Protein AF-M3AV67-F1 (afdb_monomer_lite)

Sequence (792 aa):
MPKAHTNYAVHLLQWPVIRDLVSQACDPQALMQTKLARPPLDLQPPYSLDLDLAGKPSSYTRAFFEKVNVWYAVVDPYSWHAHFRTASAVGFRSGAETCVVLLVLALGQAAHSGHSISRLPEAWLVLPSLMIRNDALSAQCHILAAAYLFYVVRPLEAWNLLSNASIKLQLLLANQSAIQPQVKELSERVFWNALMIESDLLTELDLPHSGIVQFEDSMRLPRSFPYDATIARADELPGNDDLWYFLAEIALRRLLNRVSHMIYSQKRTSISSLEPVVVELDFQLNQWYEGLPPSIRFPRERLPARDQVQTVLRLRYFACRTIIFRPYIQAVLQDETLAQEPAVQMACRECLEACVRQLENISAHHDGHLPYLWQGALSITSQTLLLMGATLSSVLSSLLPSRAQIDVVIDDRQASGYVLTLSKKLKTGDKAADTIFLSLALPDLNTHCHLPMPRQDRPYFLLATELELLKSMFADQVDYDTKGREVVYGTDSGALRVRLPDGYLQDALPDVVSASIGKTDIRDKMKQRIAGFGPGDGILDSIIMAFNELIDHVTATENIITDQKITQPDNTSKATIVVWLHHLLNTSKRKQCLHPPSAGISGVTKPGYCKDCVYPGVLVYSGPSTAVREHVNELKALNWAAFQVRLEQDHEWKFKHGEGVVEVESMGEVVTEIDVGDDGRKDMFLEAMKMNCPCYPGEDFSLESPSKGCACPCPGPVNTMALKDDGSMDAATSDTICDWELGLDIGRAPLACHAIERSSSHGRPSRTSQTQDHSWSGDKRNMRAINVENRV

Foldseek 3Di:
DDLFFQQALLSLCVQPLLVLLFQDRDDPCLLVVVLVVDDDDDLDDPFEDCPPDPCLLLQLLLLCQVPPCLALVQDALLCLVVLVVVCVVVPLQEDLSSLVSQLSSQLSCLSRVLAQTGRHVRSVNHLVVLLPDQDLSSLSSLLSVLLSCLSQLSNVVNLVSLLSSLVSLCVCVVCLVPDDPQCNLSSLSSLLSSVLSVLLCVSHDSDDDSCSVVCVVVGDDHDHHDDDPVSCVPDPRSHDSDCLLVRLSSLLSVLLVVLRVPPTNDDDDDPVVLLVVLVVSVVVLVVSLVPRDPVQRADQDLDDGPDLSVVVSNLSSLLSLLSSLVVLLSVCLVPVVCCVDVSSVVSLLSNLVSLLSNLRPCCSLSSRRDSCQLVSLRSLSSSLSSVSSLCVDPSSVVSDDDPVSVCCSCPVVVNVVLVVVLNVCSVVSDPCNSVSVVCSNRVSSVPPSPPPDPPVCVVVVQVVVLQVVVCVVQPPQWDADPVQCWIWGDDPFWIWIWHADPCALHADWIQTPFIDGHPDTCRVVLVVVRVPDGGNHRCVVVSVVVSVVVNVVVVVVVVVVVPPDDDPPPQPWKKKWKKKAQFAPDPVLVVLLQDQPDFFKEWEWEGQDDPPDRDITMIMIIGGPVSRVVSLVVSVVVVHPRTDTLDMDRDGFAFPVGGGYYYDHDPVVRLNGRCPDPPCVSVVVQVSRDDDDPVDPDDDDDPPDPDDDDDDDDPDDDDDDDDDDDDDDDDDDDDDDDDDDDDPCPDDDDDDDDDDDDDDDDDDDDDDDDDDDDDDDDDDDDDYDDDDDDDD

Secondary structure (DSSP, 8-state):
--TT-S-SHHHHTTSHHHHTTSSSPPPTTHHHHHHHTSPPP---TT-----SSTTHHHHHHHHHHHHTHHHH--S-TTTHHHHHHHHHHTTTSSSHHHHHHHHHHHHHHHHHHSSPPP--HHHHHHGGGGTT--SHHHHHHHHHHHHHHHHTT-HHHHHHHHHHHHHHHHHHHTTGGGS-HHHHHHHHHHHHHHHHHHHHHHHHS-PPP-SGGGGGGGPPPP------TTTTTSS--SS----HHHHHHHHHHHHHHHHHHHHHSS--S-STTTHHHHHHHHHHHHHHHHTS-TTTPPPSSS---SSHHHHHHHHHHHHHHHHHHHHHHHHHHH-GGGGGSHHHHHHHHHHHHHHHHHHTTGGGG-SS--TTHHHHHHHHHHHHHHHHHHHHSHHHHTTSSPHHHHHHHHHSTTHHHHHHHHHHHHHHT-TTSHHHHHHHHS--HHHHS-----TTTHHHHHHHHHHHHHHHHTTTTEEEETTTTEEEEE-SSEEEEEE--TTBTTTBPPEEEEEEETTEE-HHHHHHHHTTSPTTS--HHHHHHHHHHHHHHHHHHHHHHTT-SS----TT-EEEEEEEES----HHHHHHHH--SSTT-EEEEE-S-BTTB---EEEEEEEEHHHHHHHHHHHHHT--TT-EEEEEESSPPP-TT-SSEEE-SSHHHHHHHH--SSSSHHHHHHHHT----TT-TT-------S----------------------------------------PPPPP-PPP-------------------------------------

Radius of gyration: 36.0 Å; chains: 1; bounding box: 81×72×112 Å

pLDDT: mean 71.71, std 23.93, range [20.67, 98.0]

Organism: Pseudocercospora fijiensis (strain CIRAD86) (NCBI:txid383855)

Structure (mmCIF, N/CA/C/O backbone):
data_AF-M3AV67-F1
#
_entry.id   AF-M3AV67-F1
#
loop_
_atom_site.group_PDB
_atom_site.id
_atom_site.type_symbol
_atom_site.label_atom_id
_atom_site.label_alt_id
_atom_site.label_comp_id
_atom_site.label_asym_id
_atom_site.label_entity_id
_atom_site.label_seq_id
_atom_site.pdbx_PDB_ins_code
_atom_site.Cartn_x
_atom_site.Cartn_y
_atom_site.Cartn_z
_atom_site.occupancy
_atom_site.B_iso_or_equiv
_atom_site.auth_seq_id
_atom_site.auth_comp_id
_atom_site.auth_asym_id
_atom_site.auth_atom_id
_atom_site.pdbx_PDB_model_num
ATOM 1 N N . MET A 1 1 ? 5.667 -5.971 17.409 1.00 78.88 1 MET A N 1
ATOM 2 C CA . MET A 1 1 ? 4.389 -6.581 17.831 1.00 78.88 1 MET A CA 1
ATOM 3 C C . MET A 1 1 ? 4.645 -7.669 18.872 1.00 78.88 1 MET A C 1
ATOM 5 O O . MET A 1 1 ? 5.567 -8.450 18.674 1.00 78.88 1 MET A O 1
ATOM 9 N N . PRO A 1 2 ? 3.912 -7.715 19.994 1.00 76.00 2 PRO A N 1
ATOM 10 C CA . PRO A 1 2 ? 4.023 -8.789 20.992 1.00 76.00 2 PRO A CA 1
ATOM 11 C C . PRO A 1 2 ? 3.365 -10.090 20.504 1.00 76.00 2 PRO A C 1
ATOM 13 O O . PRO A 1 2 ? 2.254 -10.033 20.004 1.00 76.00 2 PRO A O 1
ATOM 16 N N . LYS A 1 3 ? 3.968 -11.269 20.727 1.00 69.06 3 LYS A N 1
ATOM 17 C CA . LYS A 1 3 ? 3.455 -12.576 20.237 1.00 69.06 3 LYS A CA 1
ATOM 18 C C . LYS A 1 3 ? 2.051 -12.996 20.718 1.00 69.06 3 LYS A C 1
ATOM 20 O O . LYS A 1 3 ? 1.518 -13.964 20.202 1.00 69.06 3 LYS A O 1
ATOM 25 N N . ALA A 1 4 ? 1.498 -12.351 21.742 1.00 70.94 4 ALA A N 1
ATOM 26 C CA . ALA A 1 4 ? 0.205 -12.702 22.341 1.00 70.94 4 ALA A CA 1
ATOM 27 C C . ALA A 1 4 ? -0.648 -11.448 22.591 1.00 70.94 4 ALA A C 1
ATOM 29 O O . ALA A 1 4 ? -1.251 -11.290 23.652 1.00 70.94 4 ALA A O 1
ATOM 30 N N . HIS A 1 5 ? -0.618 -10.501 21.651 1.00 76.81 5 HIS A N 1
ATOM 31 C CA . HIS A 1 5 ? -1.392 -9.272 21.770 1.00 76.81 5 HIS A CA 1
ATOM 32 C C . HIS A 1 5 ? -2.887 -9.527 21.534 1.00 76.81 5 HIS A C 1
ATOM 34 O O . HIS A 1 5 ? -3.277 -10.423 20.795 1.00 76.81 5 HIS A O 1
ATOM 40 N N . THR A 1 6 ? -3.739 -8.672 22.094 1.00 76.25 6 THR A N 1
ATOM 41 C CA . THR A 1 6 ? -5.207 -8.783 21.979 1.00 76.25 6 THR A CA 1
ATOM 42 C C . THR A 1 6 ? -5.835 -7.720 21.063 1.00 76.25 6 THR A C 1
ATOM 44 O O . THR A 1 6 ? -7.039 -7.478 21.094 1.00 76.25 6 THR A O 1
ATOM 47 N N . ASN A 1 7 ? -5.004 -7.067 20.242 1.00 71.88 7 ASN A N 1
ATOM 48 C CA . ASN A 1 7 ? -5.405 -5.980 19.340 1.00 71.88 7 ASN A CA 1
ATOM 49 C C . ASN A 1 7 ? -6.150 -6.417 18.050 1.00 71.88 7 ASN A C 1
ATOM 51 O O . ASN A 1 7 ? -6.865 -5.603 17.467 1.00 71.88 7 ASN A O 1
ATOM 55 N N . TYR A 1 8 ? -6.011 -7.669 17.602 1.00 72.75 8 TYR A N 1
ATOM 56 C CA . TYR A 1 8 ? -6.558 -8.124 16.314 1.00 72.75 8 TYR A CA 1
ATOM 57 C C . TYR A 1 8 ? -8.094 -8.224 16.315 1.00 72.75 8 TYR A C 1
ATOM 59 O O . TYR A 1 8 ? -8.713 -8.500 17.346 1.00 72.75 8 TYR A O 1
ATOM 67 N N . ALA A 1 9 ? -8.714 -8.060 15.141 1.00 68.19 9 ALA A N 1
ATOM 68 C CA . ALA A 1 9 ? -10.174 -8.009 14.980 1.00 68.19 9 ALA A CA 1
ATOM 69 C C . ALA A 1 9 ? -10.919 -9.223 15.573 1.00 68.19 9 ALA A C 1
ATOM 71 O O . ALA A 1 9 ? -11.941 -9.075 16.245 1.00 68.19 9 ALA A O 1
ATOM 72 N N . VAL A 1 10 ? -10.388 -10.435 15.367 1.00 70.50 10 VAL A N 1
ATOM 73 C CA . VAL A 1 10 ? -10.980 -11.697 15.861 1.00 70.50 10 VAL A CA 1
ATOM 74 C C . VAL A 1 10 ? -11.028 -11.750 17.394 1.00 70.50 10 VAL A C 1
ATOM 76 O O . VAL A 1 10 ? -11.911 -12.395 17.954 1.00 70.50 10 VAL A O 1
ATOM 79 N N . HIS A 1 11 ? -10.148 -11.038 18.105 1.00 78.50 11 HIS A N 1
ATOM 80 C CA . HIS A 1 11 ? -10.173 -11.013 19.567 1.00 78.50 11 HIS A CA 1
ATOM 81 C C . HIS A 1 11 ? -11.436 -10.322 20.108 1.00 78.50 11 HIS A C 1
ATOM 83 O O . HIS A 1 11 ? -11.940 -10.698 21.166 1.00 78.50 11 HIS A O 1
ATOM 89 N N . LEU A 1 12 ? -12.010 -9.365 19.367 1.00 79.62 12 LEU A N 1
ATOM 90 C CA . LEU A 1 12 ? -13.284 -8.737 19.740 1.00 79.62 12 LEU A CA 1
ATOM 91 C C . LEU A 1 12 ? -14.424 -9.761 19.799 1.00 79.62 12 LEU A C 1
ATOM 93 O O . LEU A 1 12 ? -15.293 -9.656 20.657 1.00 79.62 12 LEU A O 1
ATOM 97 N N . LEU A 1 13 ? -14.387 -10.796 18.955 1.00 75.56 13 LEU A N 1
ATOM 98 C CA . LEU A 1 13 ? -15.387 -11.870 18.951 1.00 75.56 13 LEU A CA 1
ATOM 99 C C . LEU A 1 13 ? -15.323 -12.767 20.193 1.00 75.56 13 LEU A C 1
ATOM 101 O O . LEU A 1 13 ? -16.247 -13.535 20.445 1.00 75.56 13 LEU A O 1
ATOM 105 N N . GLN A 1 14 ? -14.248 -12.678 20.977 1.00 78.69 14 GLN A N 1
ATOM 106 C CA . GLN A 1 14 ? -14.105 -13.410 22.235 1.00 78.69 14 GLN A CA 1
ATOM 107 C C . GLN A 1 14 ? -14.720 -12.647 23.417 1.00 78.69 14 GLN A C 1
ATOM 109 O O . GLN A 1 14 ? -14.885 -13.218 24.497 1.00 78.69 14 GLN A O 1
ATOM 114 N N . TRP A 1 15 ? -15.068 -11.365 23.248 1.00 84.12 15 TRP A N 1
ATOM 115 C CA . TRP A 1 15 ? -15.690 -10.576 24.310 1.00 84.12 15 TRP A CA 1
ATOM 116 C C . TRP A 1 15 ? -17.115 -11.072 24.556 1.00 84.12 15 TRP A C 1
ATOM 118 O O . TRP A 1 15 ? -17.864 -11.157 23.590 1.00 84.12 15 TRP A O 1
ATOM 128 N N . PRO A 1 16 ? -17.544 -11.340 25.805 1.00 82.75 16 PRO A N 1
ATOM 129 C CA . PRO A 1 16 ? -18.851 -11.947 26.077 1.00 82.75 16 PRO A CA 1
ATOM 130 C C . PRO A 1 16 ? -20.024 -11.240 25.384 1.00 82.75 16 PRO A C 1
ATOM 132 O O . PRO A 1 16 ? -20.812 -11.888 24.705 1.00 82.75 16 PRO A O 1
ATOM 135 N N . VAL A 1 17 ? -20.071 -9.905 25.469 1.00 80.12 17 VAL A N 1
ATOM 136 C CA . VAL A 1 17 ? -21.138 -9.078 24.878 1.00 80.12 17 VAL A CA 1
ATOM 137 C C . VAL A 1 17 ? -21.144 -9.134 23.344 1.00 80.12 17 VAL A C 1
ATOM 139 O O . VAL A 1 17 ? -22.205 -9.108 22.730 1.00 80.12 17 VAL A O 1
ATOM 142 N N . ILE A 1 18 ? -19.970 -9.226 22.712 1.00 76.12 18 ILE A N 1
ATOM 143 C CA . ILE A 1 18 ? -19.838 -9.255 21.246 1.00 76.12 18 ILE A CA 1
ATOM 144 C C . ILE A 1 18 ? -19.984 -10.680 20.708 1.00 76.12 18 ILE A C 1
ATOM 146 O O . ILE A 1 18 ? -20.568 -10.881 19.650 1.00 76.12 18 ILE A O 1
ATOM 150 N N . ARG A 1 19 ? -19.498 -11.686 21.435 1.00 72.56 19 ARG A N 1
ATOM 151 C CA . ARG A 1 19 ? -19.619 -13.101 21.076 1.00 72.56 19 ARG A CA 1
ATOM 152 C C . ARG A 1 19 ? -21.076 -13.488 20.872 1.00 72.56 19 ARG A C 1
ATOM 154 O O . ARG A 1 19 ? -21.378 -14.194 19.921 1.00 72.56 19 ARG A O 1
ATOM 161 N N . ASP A 1 20 ? -21.963 -12.993 21.729 1.00 70.44 20 ASP A N 1
ATOM 162 C CA . ASP A 1 20 ? -23.392 -13.299 21.672 1.00 70.44 20 ASP A CA 1
ATOM 163 C C . ASP A 1 20 ? -24.109 -12.553 20.521 1.00 70.44 20 ASP A C 1
ATOM 165 O O . ASP A 1 20 ? -25.233 -12.902 20.161 1.00 70.44 20 ASP A O 1
ATOM 169 N N . LEU A 1 21 ? -23.449 -11.570 19.883 1.00 66.12 21 LEU A N 1
ATOM 170 C CA . LEU A 1 21 ? -23.888 -11.031 18.590 1.00 66.12 21 LEU A CA 1
ATOM 171 C C . LEU A 1 21 ? -23.633 -12.027 17.454 1.00 66.12 21 LEU A C 1
ATOM 173 O O . LEU A 1 21 ? -24.277 -11.910 16.414 1.00 66.12 21 LEU A O 1
ATOM 177 N N . VAL A 1 22 ? -22.714 -12.986 17.631 1.00 61.22 22 VAL A N 1
ATOM 178 C CA . VAL A 1 22 ? -22.335 -13.979 16.623 1.00 61.22 22 VAL A CA 1
ATOM 179 C C . VAL A 1 22 ? -23.024 -15.330 16.902 1.00 61.22 22 VAL A C 1
ATOM 181 O O . VAL A 1 22 ? -23.187 -15.744 18.042 1.00 61.22 22 VAL A O 1
ATOM 184 N N . SER A 1 23 ? -23.460 -16.049 15.866 1.00 55.03 23 SER A N 1
ATOM 185 C CA . SER A 1 23 ? -24.322 -17.233 15.960 1.00 55.03 23 SER A CA 1
ATOM 186 C C . SER A 1 23 ? -23.539 -18.472 16.357 1.00 55.03 23 SER A C 1
ATOM 188 O O . SER A 1 23 ? -24.121 -19.467 16.778 1.00 55.03 23 SER A O 1
ATOM 190 N N . GLN A 1 24 ? -22.219 -18.418 16.200 1.00 54.97 24 GLN A N 1
ATOM 191 C CA . GLN A 1 24 ? -21.296 -19.477 16.545 1.00 54.97 24 GLN A CA 1
ATOM 192 C C . GLN A 1 24 ? -20.038 -18.854 17.151 1.00 54.97 24 GLN A C 1
ATOM 194 O O . GLN A 1 24 ? -19.595 -17.784 16.732 1.00 54.97 24 GLN A O 1
ATOM 199 N N . ALA A 1 25 ? -19.471 -19.525 18.154 1.00 57.94 25 ALA A N 1
ATOM 200 C CA . ALA A 1 25 ? -18.189 -19.127 18.712 1.00 57.94 25 ALA A CA 1
ATOM 201 C C . ALA A 1 25 ? -17.119 -19.228 17.616 1.00 57.94 25 ALA A C 1
ATOM 203 O O . ALA A 1 25 ? -16.876 -20.313 17.088 1.00 57.94 25 ALA A O 1
ATOM 204 N N . CYS A 1 26 ? -16.500 -18.099 17.274 1.00 60.47 26 CYS A N 1
ATOM 205 C CA . CYS A 1 26 ? -15.419 -18.070 16.299 1.00 60.47 26 CYS A CA 1
ATOM 206 C C . CYS A 1 26 ? -14.144 -18.615 16.955 1.00 60.47 26 CYS A C 1
ATOM 208 O O . CYS A 1 26 ? -13.664 -18.043 17.937 1.00 60.47 26 CYS A O 1
ATOM 210 N N . ASP A 1 27 ? -13.598 -19.711 16.422 1.00 65.62 27 ASP A N 1
ATOM 211 C CA . ASP A 1 27 ? -12.275 -20.203 16.819 1.00 65.62 27 ASP A CA 1
ATOM 212 C C . ASP A 1 27 ? -11.232 -19.113 16.497 1.00 65.62 27 ASP A C 1
ATOM 214 O O . ASP A 1 27 ? -11.187 -18.643 15.354 1.00 65.62 27 ASP A O 1
ATOM 218 N N . PRO A 1 28 ? -10.390 -18.690 17.461 1.00 63.28 28 PRO A N 1
ATOM 219 C CA . PRO A 1 28 ? -9.309 -17.737 17.209 1.00 63.28 28 PRO A CA 1
ATOM 220 C C . PRO A 1 28 ? -8.389 -18.162 16.054 1.00 63.28 28 PRO A C 1
ATOM 222 O O . PRO A 1 28 ? -7.841 -17.311 15.356 1.00 63.28 28 PRO A O 1
ATOM 225 N N . GLN A 1 29 ? -8.259 -19.470 15.805 1.00 68.94 29 GLN A N 1
ATOM 226 C CA . GLN A 1 29 ? -7.460 -20.013 14.707 1.00 68.94 29 GLN A CA 1
ATOM 227 C C . GLN A 1 29 ? -8.213 -20.112 13.373 1.00 68.94 29 GLN A C 1
ATOM 229 O O . GLN A 1 29 ? -7.567 -20.340 12.348 1.00 68.94 29 GLN A O 1
ATOM 234 N N . ALA A 1 30 ? -9.535 -19.908 13.333 1.00 67.94 30 ALA A N 1
ATOM 235 C CA . ALA A 1 30 ? -10.349 -20.095 12.125 1.00 67.94 30 ALA A CA 1
ATOM 236 C C . ALA A 1 30 ? -9.871 -19.230 10.951 1.00 67.94 30 ALA A C 1
ATOM 238 O O . ALA A 1 30 ? -9.821 -19.688 9.802 1.00 67.94 30 ALA A O 1
ATOM 239 N N . LEU A 1 31 ? -9.470 -17.985 11.240 1.00 68.50 31 LEU A N 1
ATOM 240 C CA . LEU A 1 31 ? -8.932 -17.088 10.224 1.00 68.50 31 LEU A CA 1
ATOM 241 C C . LEU A 1 31 ? -7.650 -17.670 9.618 1.00 68.50 31 LEU A C 1
ATOM 243 O O . LEU A 1 31 ? -7.559 -17.799 8.400 1.00 68.50 31 LEU A O 1
ATOM 247 N N . MET A 1 32 ? -6.695 -18.091 10.451 1.00 73.38 32 MET A N 1
ATOM 248 C CA . MET A 1 32 ? -5.440 -18.700 9.998 1.00 73.38 32 MET A CA 1
ATOM 249 C C . MET A 1 32 ? -5.678 -20.007 9.229 1.00 73.38 32 MET A C 1
ATOM 251 O O . MET A 1 32 ? -5.138 -20.187 8.138 1.00 73.38 32 MET A O 1
ATOM 255 N N . GLN A 1 33 ? -6.524 -20.898 9.752 1.00 71.44 33 GLN A N 1
ATOM 256 C CA . GLN A 1 33 ? -6.854 -22.181 9.122 1.00 71.44 33 GLN A CA 1
ATOM 257 C C . GLN A 1 33 ? -7.438 -21.989 7.722 1.00 71.44 33 GLN A C 1
ATOM 259 O O . GLN A 1 33 ? -7.059 -22.693 6.789 1.00 71.44 33 GLN A O 1
ATOM 264 N N . THR A 1 34 ? -8.297 -20.991 7.535 1.00 68.25 34 THR A N 1
ATOM 265 C CA . THR A 1 34 ? -8.883 -20.734 6.215 1.00 68.25 34 THR A CA 1
ATOM 266 C C . THR A 1 34 ? -7.879 -20.116 5.252 1.00 68.25 34 THR A C 1
ATOM 268 O O . THR A 1 34 ? -7.903 -20.416 4.060 1.00 68.25 34 THR A O 1
ATOM 271 N N . LYS A 1 35 ? -6.952 -19.283 5.744 1.00 72.12 35 LYS A N 1
ATOM 272 C CA . LYS A 1 35 ? -5.846 -18.778 4.917 1.00 72.12 35 LYS A CA 1
ATOM 273 C C . LYS A 1 35 ? -4.934 -19.919 4.459 1.00 72.12 35 LYS A C 1
ATOM 275 O O . LYS A 1 35 ? -4.523 -19.908 3.304 1.00 72.12 35 LYS A O 1
ATOM 280 N N . LEU A 1 36 ? -4.680 -20.906 5.321 1.00 77.00 36 LEU A N 1
ATOM 281 C CA . LEU A 1 36 ? -3.911 -22.114 4.996 1.00 77.00 36 LEU A CA 1
ATOM 282 C C . LEU A 1 36 ? -4.653 -23.062 4.044 1.00 77.00 36 LEU A C 1
ATOM 284 O O . LEU A 1 36 ? -4.027 -23.679 3.190 1.00 77.00 36 LEU A O 1
ATOM 288 N N . ALA A 1 37 ? -5.977 -23.171 4.172 1.00 76.44 37 ALA A N 1
ATOM 289 C CA . ALA A 1 37 ? -6.811 -24.020 3.323 1.00 76.44 37 ALA A CA 1
ATOM 290 C C . ALA A 1 37 ? -7.118 -23.405 1.944 1.00 76.44 37 ALA A C 1
ATOM 292 O O . ALA A 1 37 ? -7.773 -24.044 1.117 1.00 76.44 37 ALA A O 1
ATOM 293 N N . ARG A 1 38 ? -6.685 -22.163 1.684 1.00 76.62 38 ARG A N 1
ATOM 294 C CA . ARG A 1 38 ? -6.974 -21.473 0.426 1.00 76.62 38 ARG A CA 1
ATOM 295 C C . ARG A 1 38 ? -6.306 -22.210 -0.745 1.00 76.62 38 ARG A C 1
ATOM 297 O O . ARG A 1 38 ? -5.125 -22.541 -0.650 1.00 76.62 38 ARG A O 1
ATOM 304 N N . PRO A 1 39 ? -7.012 -22.439 -1.871 1.00 77.69 39 PRO A N 1
ATOM 305 C CA . PRO A 1 39 ? -6.406 -23.076 -3.035 1.00 77.69 39 PRO A CA 1
ATOM 306 C C . PRO A 1 39 ? -5.234 -22.235 -3.558 1.00 77.69 39 PRO A C 1
ATOM 308 O O . PRO A 1 39 ? -5.307 -21.003 -3.458 1.00 77.69 39 PRO A O 1
ATOM 311 N N . PRO A 1 40 ? -4.194 -22.854 -4.146 1.00 80.06 40 PRO A N 1
ATOM 312 C CA . PRO A 1 40 ? -3.066 -22.135 -4.731 1.00 80.06 40 PRO A CA 1
ATOM 313 C C . PRO A 1 40 ? -3.501 -21.032 -5.700 1.00 80.06 40 PRO A C 1
ATOM 315 O O . PRO A 1 40 ? -4.594 -21.080 -6.272 1.00 80.06 40 PRO A O 1
ATOM 318 N N . LEU A 1 41 ? -2.648 -20.023 -5.879 1.00 77.00 41 LEU A N 1
ATOM 319 C CA . LEU A 1 41 ? -2.887 -18.981 -6.870 1.00 77.00 41 LEU A CA 1
ATOM 320 C C . LEU A 1 41 ? -2.949 -19.610 -8.271 1.00 77.00 41 LEU A C 1
ATOM 322 O O . LEU A 1 41 ? -1.982 -20.212 -8.732 1.00 77.00 41 LEU A O 1
ATOM 326 N N . ASP A 1 42 ? -4.095 -19.469 -8.932 1.00 73.75 42 ASP A N 1
ATOM 327 C CA . ASP A 1 42 ? -4.279 -19.948 -10.298 1.00 73.75 42 ASP A CA 1
ATOM 328 C C . ASP A 1 42 ? -3.696 -18.939 -11.293 1.00 73.75 42 ASP A C 1
ATOM 330 O O . ASP A 1 42 ? -4.188 -17.812 -11.422 1.00 73.75 42 ASP A O 1
ATOM 334 N N . LEU A 1 43 ? -2.626 -19.365 -11.961 1.00 70.88 43 LEU A N 1
ATOM 335 C CA . LEU A 1 43 ? -1.860 -18.600 -12.942 1.00 70.88 43 LEU A CA 1
ATOM 336 C C . LEU A 1 43 ? -2.166 -19.024 -14.389 1.00 70.88 43 LEU A C 1
ATOM 338 O O . LEU A 1 43 ? -1.449 -18.609 -15.298 1.00 70.88 43 LEU A O 1
ATOM 342 N N . GLN A 1 44 ? -3.173 -19.877 -14.622 1.00 62.31 44 GLN A N 1
ATOM 343 C CA . GLN A 1 44 ? -3.504 -20.325 -15.976 1.00 62.31 44 GLN A CA 1
ATOM 344 C C . GLN A 1 44 ? -4.158 -19.204 -16.817 1.00 62.31 44 GLN A C 1
ATOM 346 O O . GLN A 1 44 ? -4.803 -18.312 -16.259 1.00 62.31 44 GLN A O 1
ATOM 351 N N . PRO A 1 45 ? -3.997 -19.221 -18.160 1.00 54.09 45 PRO A N 1
ATOM 352 C CA . PRO A 1 45 ? -4.625 -18.253 -19.073 1.00 54.09 45 PRO A CA 1
ATOM 353 C C . PRO A 1 45 ? -6.156 -18.187 -18.890 1.00 54.09 45 PRO A C 1
ATOM 355 O O . PRO A 1 45 ? -6.749 -19.185 -18.474 1.00 54.09 45 PRO A O 1
ATOM 358 N N . PRO A 1 46 ? -6.826 -17.054 -19.201 1.00 49.12 46 PRO A N 1
ATOM 359 C CA . PRO A 1 46 ? -6.560 -16.156 -20.337 1.00 49.12 46 PRO A CA 1
ATOM 360 C C . PRO A 1 46 ? -5.848 -14.837 -19.983 1.00 49.12 46 PRO A C 1
ATOM 362 O O . PRO A 1 46 ? -5.844 -13.900 -20.775 1.00 49.12 46 PRO A O 1
ATOM 365 N N . TYR A 1 47 ? -5.279 -14.732 -18.784 1.00 54.16 47 TYR A N 1
ATOM 366 C CA . TYR A 1 47 ? -4.689 -13.495 -18.278 1.00 54.16 47 TYR A CA 1
ATOM 367 C C . TYR A 1 47 ? -3.255 -13.322 -18.799 1.00 54.16 47 TYR A C 1
ATOM 369 O O . TYR A 1 47 ? -2.320 -13.896 -18.251 1.00 54.16 47 TYR A O 1
ATOM 377 N N . SER A 1 48 ? -3.080 -12.558 -19.874 1.00 55.31 48 SER A N 1
ATOM 378 C CA . SER A 1 48 ? -1.769 -12.101 -20.348 1.00 55.31 48 SER A CA 1
ATOM 379 C C . SER A 1 48 ? -1.703 -10.580 -20.268 1.00 55.31 48 SER A C 1
ATOM 381 O O . SER A 1 48 ? -2.675 -9.905 -20.614 1.00 55.31 48 SER A O 1
ATOM 383 N N . LEU A 1 49 ? -0.564 -10.027 -19.837 1.00 57.53 49 LEU A N 1
ATOM 384 C CA . LEU A 1 49 ? -0.319 -8.598 -20.022 1.00 57.53 49 LEU A CA 1
ATOM 385 C C . LEU A 1 49 ? -0.199 -8.350 -21.527 1.00 57.53 49 LEU A C 1
ATOM 387 O O . LEU A 1 49 ? 0.710 -8.876 -22.169 1.00 57.53 49 LEU A O 1
ATOM 391 N N . ASP A 1 50 ? -1.113 -7.570 -22.090 1.00 57.81 50 ASP A N 1
ATOM 392 C CA . ASP A 1 50 ? -1.008 -7.147 -23.481 1.00 57.81 50 ASP A CA 1
ATOM 393 C C . ASP A 1 50 ? 0.106 -6.096 -23.605 1.00 57.81 50 ASP A C 1
ATOM 395 O O . ASP A 1 50 ? -0.100 -4.895 -23.408 1.00 57.81 50 ASP A O 1
ATOM 399 N N . LEU A 1 51 ? 1.322 -6.592 -23.833 1.00 60.16 51 LEU A N 1
ATOM 400 C CA . LEU A 1 51 ? 2.536 -5.804 -24.035 1.00 60.16 51 LEU A CA 1
ATOM 401 C C . LEU A 1 51 ? 2.662 -5.276 -25.475 1.00 60.16 51 LEU A C 1
ATOM 403 O O . LEU A 1 51 ? 3.528 -4.437 -25.722 1.00 60.16 51 LEU A O 1
ATOM 407 N N . ASP A 1 52 ? 1.812 -5.738 -26.400 1.00 54.19 52 ASP A N 1
ATOM 408 C CA . ASP A 1 52 ? 1.940 -5.511 -27.847 1.00 54.19 52 ASP A CA 1
ATOM 409 C C . ASP A 1 52 ? 1.179 -4.268 -28.354 1.00 54.19 52 ASP A C 1
ATOM 411 O O . ASP A 1 52 ? 1.264 -3.920 -29.533 1.00 54.19 52 ASP A O 1
ATOM 415 N N . LEU A 1 53 ? 0.477 -3.534 -27.482 1.00 46.88 53 LEU A N 1
ATOM 416 C CA . LEU A 1 53 ? -0.276 -2.337 -27.871 1.00 46.88 53 LEU A CA 1
ATOM 417 C C . LEU A 1 53 ? 0.465 -1.023 -27.585 1.00 46.88 53 LEU A C 1
ATOM 419 O O . LEU A 1 53 ? 0.866 -0.719 -26.457 1.00 46.88 53 LEU A O 1
ATOM 423 N N . ALA A 1 54 ? 0.572 -0.204 -28.635 1.00 50.53 54 ALA A N 1
ATOM 424 C CA . ALA A 1 54 ? 1.203 1.112 -28.644 1.00 50.53 54 ALA A CA 1
ATOM 425 C C . ALA A 1 54 ? 0.718 2.006 -27.480 1.00 50.53 54 ALA A C 1
ATOM 427 O O . ALA A 1 54 ? -0.439 2.408 -27.422 1.00 50.53 54 ALA A O 1
ATOM 428 N N . GLY A 1 55 ? 1.619 2.327 -26.542 1.00 60.44 55 GLY A N 1
ATOM 429 C CA . GLY A 1 55 ? 1.400 3.316 -25.475 1.00 60.44 55 GLY A CA 1
ATOM 430 C C . GLY A 1 55 ? 0.829 2.795 -24.146 1.00 60.44 55 GLY A C 1
ATOM 431 O O . GLY A 1 55 ? 0.947 3.492 -23.132 1.00 60.44 55 GLY A O 1
ATOM 432 N N . LYS A 1 56 ? 0.287 1.567 -24.081 1.00 69.19 56 LYS A N 1
ATOM 433 C CA . LYS A 1 56 ? -0.262 1.007 -22.827 1.00 69.19 56 LYS A CA 1
ATOM 434 C C . LYS A 1 56 ? 0.777 0.869 -21.703 1.00 69.19 56 LYS A C 1
ATOM 436 O O . LYS A 1 56 ? 0.476 1.328 -20.596 1.00 69.19 56 LYS A O 1
ATOM 441 N N . PRO A 1 57 ? 2.004 0.355 -21.938 1.00 75.94 57 PRO A N 1
ATOM 442 C CA . PRO A 1 57 ? 3.016 0.259 -20.885 1.00 75.94 57 PRO A CA 1
ATOM 443 C C . PRO A 1 57 ? 3.326 1.605 -20.217 1.00 75.94 57 PRO A C 1
ATOM 445 O O . PRO A 1 57 ? 3.457 1.670 -18.996 1.00 75.94 57 PRO A O 1
ATOM 448 N N . SER A 1 58 ? 3.359 2.698 -20.985 1.00 83.62 58 SER A N 1
ATOM 449 C CA . SER A 1 58 ? 3.572 4.052 -20.459 1.00 83.62 58 SER A CA 1
ATOM 450 C C . SER A 1 58 ? 2.412 4.515 -19.572 1.00 83.62 58 SER A C 1
ATOM 452 O O . SER A 1 58 ? 2.647 5.080 -18.507 1.00 83.62 58 SER A O 1
ATOM 454 N N . SER A 1 59 ? 1.164 4.229 -19.963 1.00 86.38 59 SER A N 1
ATOM 455 C CA . SER A 1 59 ? -0.022 4.564 -19.158 1.00 86.38 59 SER A CA 1
ATOM 456 C C . SER A 1 59 ? -0.074 3.796 -17.830 1.00 86.38 59 SER A C 1
ATOM 458 O O . SER A 1 59 ? -0.357 4.387 -16.788 1.00 86.38 59 SER A O 1
ATOM 460 N N . TYR A 1 60 ? 0.271 2.504 -17.844 1.00 88.44 60 TYR A N 1
ATOM 461 C CA . TYR A 1 60 ? 0.321 1.671 -16.640 1.00 88.44 60 TYR A CA 1
ATOM 462 C C . TYR A 1 60 ? 1.467 2.091 -15.732 1.00 88.44 60 TYR A C 1
ATOM 464 O O . TYR A 1 60 ? 1.282 2.205 -14.526 1.00 88.44 60 TYR A O 1
ATOM 472 N N . THR A 1 61 ? 2.625 2.402 -16.309 1.00 91.56 61 THR A N 1
ATOM 473 C CA . THR A 1 61 ? 3.758 2.947 -15.562 1.00 91.56 61 THR A CA 1
ATOM 474 C C . THR A 1 61 ? 3.363 4.243 -14.849 1.00 91.56 61 THR A C 1
ATOM 476 O O . THR A 1 61 ? 3.559 4.352 -13.642 1.00 91.56 61 THR A O 1
ATOM 479 N N . ARG A 1 62 ? 2.754 5.205 -15.556 1.00 90.94 62 ARG A N 1
ATOM 480 C CA . ARG A 1 62 ? 2.315 6.471 -14.949 1.00 90.94 62 ARG A CA 1
ATOM 481 C C . ARG A 1 62 ? 1.316 6.233 -13.813 1.00 90.94 62 ARG A C 1
ATOM 483 O O . ARG A 1 62 ? 1.513 6.728 -12.707 1.00 90.94 62 ARG A O 1
ATOM 490 N N . ALA A 1 63 ? 0.314 5.384 -14.043 1.00 89.25 63 ALA A N 1
ATOM 491 C CA . ALA A 1 63 ? -0.652 5.013 -13.011 1.00 89.25 63 ALA A CA 1
ATOM 492 C C . ALA A 1 63 ? 0.004 4.324 -11.800 1.00 89.25 63 ALA A C 1
ATOM 494 O O . ALA A 1 63 ? -0.406 4.569 -10.666 1.00 89.25 63 ALA A O 1
ATOM 495 N N . PHE A 1 64 ? 1.034 3.497 -12.011 1.00 91.88 64 PHE A N 1
ATOM 496 C CA . PHE A 1 64 ? 1.806 2.905 -10.921 1.00 91.88 64 PHE A CA 1
ATOM 497 C C . PHE A 1 64 ? 2.481 3.986 -10.075 1.00 91.88 64 PHE A C 1
ATOM 499 O O . PHE A 1 64 ? 2.320 3.982 -8.857 1.00 91.88 64 PHE A O 1
ATOM 506 N N . PHE A 1 65 ? 3.213 4.924 -10.679 1.00 92.75 65 PHE A N 1
ATOM 507 C CA . PHE A 1 65 ? 3.899 5.955 -9.899 1.00 92.75 65 PHE A CA 1
ATOM 508 C C . PHE A 1 65 ? 2.927 6.901 -9.185 1.00 92.75 65 PHE A C 1
ATOM 510 O O . PHE A 1 65 ? 3.170 7.248 -8.033 1.00 92.75 65 PHE A O 1
ATOM 517 N N . GLU A 1 66 ? 1.810 7.257 -9.821 1.00 88.25 66 GLU A N 1
ATOM 518 C CA . GLU A 1 66 ? 0.799 8.150 -9.242 1.00 88.25 66 GLU A CA 1
ATOM 519 C C . GLU A 1 66 ? -0.016 7.502 -8.116 1.00 88.25 66 GLU A C 1
ATOM 521 O O . GLU A 1 66 ? -0.375 8.179 -7.155 1.00 88.25 66 GLU A O 1
ATOM 526 N N . LYS A 1 67 ? -0.338 6.207 -8.232 1.00 85.81 67 LYS A N 1
ATOM 527 C CA . LYS A 1 67 ? -1.346 5.561 -7.372 1.00 85.81 67 LYS A CA 1
ATOM 528 C C . LYS A 1 67 ? -0.851 4.350 -6.589 1.00 85.81 67 LYS A C 1
ATOM 530 O O . LYS A 1 67 ? -1.581 3.876 -5.727 1.00 85.81 67 LYS A O 1
ATOM 535 N N . VAL A 1 68 ? 0.344 3.826 -6.870 1.00 89.25 68 VAL A N 1
ATOM 536 C CA . VAL A 1 68 ? 0.886 2.617 -6.217 1.00 89.25 68 VAL A CA 1
ATOM 537 C C . VAL A 1 68 ? 2.218 2.894 -5.525 1.00 89.25 68 VAL A C 1
ATOM 539 O O . VAL A 1 68 ? 2.386 2.559 -4.351 1.00 89.25 68 VAL A O 1
ATOM 542 N N . ASN A 1 69 ? 3.162 3.538 -6.216 1.00 92.44 69 ASN A N 1
ATOM 543 C CA . ASN A 1 69 ? 4.485 3.842 -5.668 1.00 92.44 69 ASN A CA 1
ATOM 544 C C . ASN A 1 69 ? 4.411 4.827 -4.496 1.00 92.44 69 ASN A C 1
ATOM 546 O O . ASN A 1 69 ? 5.294 4.816 -3.653 1.00 92.44 69 ASN A O 1
ATOM 550 N N . VAL A 1 70 ? 3.336 5.613 -4.378 1.00 89.19 70 VAL A N 1
ATOM 551 C CA . VAL A 1 70 ? 3.067 6.442 -3.190 1.00 89.19 70 VAL A CA 1
ATOM 552 C C . VAL A 1 70 ? 3.043 5.599 -1.908 1.00 89.19 70 VAL A C 1
ATOM 554 O O . VAL A 1 70 ? 3.501 6.055 -0.863 1.00 89.19 70 VAL A O 1
ATOM 557 N N . TRP A 1 71 ? 2.558 4.356 -1.985 1.00 89.12 71 TRP A N 1
ATOM 558 C CA . TRP A 1 71 ? 2.411 3.472 -0.828 1.00 89.12 71 TRP A CA 1
ATOM 559 C C . TRP A 1 71 ? 3.610 2.563 -0.594 1.00 89.12 71 TRP A C 1
ATOM 561 O O . TRP A 1 71 ? 3.971 2.300 0.551 1.00 89.12 71 TRP A O 1
ATOM 571 N N . TYR A 1 72 ? 4.196 2.062 -1.685 1.00 90.50 72 TYR A N 1
ATOM 572 C CA . TYR A 1 72 ? 5.275 1.082 -1.620 1.00 90.50 72 TYR A CA 1
ATOM 573 C C . TYR A 1 72 ? 6.656 1.679 -1.879 1.00 90.50 72 TYR A C 1
ATOM 575 O O . TYR A 1 72 ? 7.629 0.984 -1.660 1.00 90.50 72 TYR A O 1
ATOM 583 N N . ALA A 1 73 ? 6.770 2.924 -2.345 1.00 92.19 73 ALA A N 1
ATOM 584 C CA . ALA A 1 73 ? 7.969 3.762 -2.513 1.00 92.19 73 ALA A CA 1
ATOM 585 C C . ALA A 1 73 ? 9.298 3.064 -2.881 1.00 92.19 73 ALA A C 1
ATOM 587 O O . ALA A 1 73 ? 10.371 3.575 -2.565 1.00 92.19 73 ALA A O 1
ATOM 588 N N . VAL A 1 74 ? 9.260 1.902 -3.535 1.00 94.50 74 VAL A N 1
ATOM 589 C CA . VAL A 1 74 ? 10.431 1.043 -3.748 1.00 94.50 74 VAL A CA 1
ATOM 590 C C . VAL A 1 74 ? 10.958 1.132 -5.164 1.00 94.50 74 VAL A C 1
ATOM 592 O O . VAL A 1 74 ? 12.022 0.587 -5.419 1.00 94.50 74 VAL A O 1
ATOM 595 N N . VAL A 1 75 ? 10.257 1.792 -6.087 1.00 95.25 75 VAL A N 1
ATOM 596 C CA . VAL A 1 75 ? 10.717 1.964 -7.468 1.00 95.25 75 VAL A CA 1
ATOM 597 C C . VAL A 1 75 ? 11.221 3.385 -7.655 1.00 95.25 75 VAL A C 1
ATOM 599 O O . VAL A 1 75 ? 10.520 4.350 -7.349 1.00 95.25 75 VAL A O 1
ATOM 602 N N . ASP A 1 76 ? 12.444 3.489 -8.161 1.00 93.19 76 ASP A N 1
ATOM 603 C CA . ASP A 1 76 ? 13.095 4.751 -8.474 1.00 93.19 76 ASP A CA 1
ATOM 604 C C . ASP A 1 76 ? 12.621 5.270 -9.847 1.00 93.19 76 ASP A C 1
ATOM 606 O O . ASP A 1 76 ? 12.880 4.617 -10.867 1.00 93.19 76 ASP A O 1
ATOM 610 N N . PRO A 1 77 ? 11.931 6.429 -9.908 1.00 92.06 77 PRO A N 1
ATOM 611 C CA . PRO A 1 77 ? 11.480 6.995 -11.177 1.00 92.06 77 PRO A CA 1
ATOM 612 C C . PRO A 1 77 ? 12.645 7.384 -12.095 1.00 92.06 77 PRO A C 1
ATOM 614 O O . PRO A 1 77 ? 12.473 7.387 -13.314 1.00 92.06 77 PRO A O 1
ATOM 617 N N . TYR A 1 78 ? 13.832 7.673 -11.550 1.00 89.62 78 TYR A N 1
ATOM 618 C CA . TYR A 1 78 ? 14.990 8.130 -12.318 1.00 89.62 78 TYR A CA 1
ATOM 619 C C . TYR A 1 78 ? 15.702 6.985 -13.048 1.00 89.62 78 TYR A C 1
ATOM 621 O O . TYR A 1 78 ? 16.232 7.181 -14.141 1.00 89.62 78 TYR A O 1
ATOM 629 N N . SER A 1 79 ? 15.683 5.772 -12.488 1.00 88.94 79 SER A N 1
ATOM 630 C CA . SER A 1 79 ? 16.272 4.579 -13.111 1.00 88.94 79 SER A CA 1
ATOM 631 C C . SER A 1 79 ? 15.256 3.667 -13.807 1.00 88.94 79 SER A C 1
ATOM 633 O O . SER A 1 79 ? 15.658 2.685 -14.442 1.00 88.94 79 SER A O 1
ATOM 635 N N . TRP A 1 80 ? 13.956 3.983 -13.757 1.00 91.56 80 TRP A N 1
ATOM 636 C CA . TRP A 1 80 ? 12.887 3.170 -14.353 1.00 91.56 80 TRP A CA 1
ATOM 637 C C . TRP A 1 80 ? 13.138 2.817 -15.827 1.00 91.56 80 TRP A C 1
ATOM 639 O O . TRP A 1 80 ? 13.095 1.646 -16.205 1.00 91.56 80 TRP A O 1
ATOM 649 N N . HIS A 1 81 ? 13.467 3.807 -16.661 1.00 89.38 81 HIS A N 1
ATOM 650 C CA . HIS A 1 81 ? 13.684 3.586 -18.096 1.00 89.38 81 HIS A CA 1
ATOM 651 C C . HIS A 1 81 ? 14.863 2.647 -18.372 1.00 89.38 81 HIS A C 1
ATOM 653 O O . HIS A 1 81 ? 14.827 1.858 -19.316 1.00 89.38 81 HIS A O 1
ATOM 659 N N . ALA A 1 82 ? 15.896 2.670 -17.523 1.00 89.62 82 ALA A N 1
ATOM 660 C CA . ALA A 1 82 ? 17.002 1.722 -17.610 1.00 89.62 82 ALA A CA 1
ATOM 661 C C . ALA A 1 82 ? 16.547 0.290 -17.279 1.00 89.62 82 ALA A C 1
ATOM 663 O O . ALA A 1 82 ? 16.877 -0.630 -18.025 1.00 89.62 82 ALA A O 1
ATOM 664 N N . HIS A 1 83 ? 15.731 0.105 -16.235 1.00 90.81 83 HIS A N 1
ATOM 665 C CA . HIS A 1 83 ? 15.155 -1.201 -15.891 1.00 90.81 83 HIS A CA 1
ATOM 666 C C . HIS A 1 83 ? 14.278 -1.740 -17.028 1.00 90.81 83 HIS A C 1
ATOM 668 O O . HIS A 1 83 ? 14.424 -2.897 -17.425 1.00 90.81 83 HIS A O 1
ATOM 674 N N . PHE A 1 84 ? 13.425 -0.888 -17.606 1.00 90.62 84 PHE A N 1
ATOM 675 C CA . PHE A 1 84 ? 12.566 -1.254 -18.731 1.00 90.62 84 PHE A CA 1
ATOM 676 C C . PHE A 1 84 ? 13.376 -1.684 -19.962 1.00 90.62 84 PHE A C 1
ATOM 678 O O . PHE A 1 84 ? 13.075 -2.715 -20.569 1.00 90.62 84 PHE A O 1
ATOM 685 N N . ARG A 1 85 ? 14.444 -0.948 -20.309 1.00 90.50 85 ARG A N 1
ATOM 686 C CA . ARG A 1 85 ? 15.351 -1.311 -21.412 1.00 90.50 85 ARG A CA 1
ATOM 687 C C . ARG A 1 85 ? 16.054 -2.646 -21.166 1.00 90.50 85 ARG A C 1
ATOM 689 O O . ARG A 1 85 ? 16.071 -3.482 -22.067 1.00 90.50 85 ARG A O 1
ATOM 696 N N . THR A 1 86 ? 16.583 -2.873 -19.963 1.00 92.62 86 THR A N 1
ATOM 697 C CA . THR A 1 86 ? 17.244 -4.138 -19.596 1.00 92.62 86 THR A CA 1
ATOM 698 C C . THR A 1 86 ? 16.283 -5.322 -19.685 1.00 92.62 86 THR A C 1
ATOM 700 O O . THR A 1 86 ? 16.621 -6.341 -20.284 1.00 92.62 86 THR A O 1
ATOM 703 N N . ALA A 1 87 ? 15.063 -5.178 -19.160 1.00 90.38 87 ALA A N 1
ATOM 704 C CA . ALA A 1 87 ? 14.029 -6.207 -19.243 1.00 90.38 87 ALA A CA 1
ATOM 705 C C . ALA A 1 87 ? 13.607 -6.497 -20.697 1.00 90.38 87 ALA A C 1
ATOM 707 O O . ALA A 1 87 ? 13.490 -7.656 -21.102 1.00 90.38 87 ALA A O 1
ATOM 708 N N . SER A 1 88 ? 13.449 -5.447 -21.509 1.00 88.12 88 SER A N 1
ATOM 709 C CA . SER A 1 88 ? 13.084 -5.561 -22.927 1.00 88.12 88 SER A CA 1
ATOM 710 C C . SER A 1 88 ? 14.168 -6.261 -23.751 1.00 88.12 88 SER A C 1
ATOM 712 O O . SER A 1 88 ? 13.853 -7.075 -24.617 1.00 88.12 88 SER A O 1
ATOM 714 N N . ALA A 1 89 ? 15.449 -6.004 -23.460 1.00 89.62 89 ALA A N 1
ATOM 715 C CA . ALA A 1 89 ? 16.579 -6.618 -24.164 1.00 89.62 89 ALA A CA 1
ATOM 716 C C . ALA A 1 89 ? 16.621 -8.151 -24.027 1.00 89.62 89 ALA A C 1
ATOM 718 O O . ALA A 1 89 ? 17.142 -8.836 -24.905 1.00 89.62 89 ALA A O 1
ATOM 719 N N . VAL A 1 90 ? 16.042 -8.695 -22.952 1.00 88.12 90 VAL A N 1
ATOM 720 C CA . VAL A 1 90 ? 15.901 -10.143 -22.714 1.00 88.12 90 VAL A CA 1
ATOM 721 C C . VAL A 1 90 ? 14.474 -10.650 -22.959 1.00 88.12 90 VAL A C 1
ATOM 723 O O . VAL A 1 90 ? 14.130 -11.768 -22.566 1.00 88.12 90 VAL A O 1
ATOM 726 N N . GLY A 1 91 ? 13.626 -9.833 -23.590 1.00 84.69 91 GLY A N 1
ATOM 727 C CA . GLY A 1 91 ? 12.242 -10.169 -23.922 1.00 84.69 91 GLY A CA 1
ATOM 728 C C . GLY A 1 91 ? 11.373 -10.502 -22.708 1.00 84.69 91 GLY A C 1
ATOM 729 O O . GLY A 1 91 ? 10.501 -11.359 -22.821 1.00 84.69 91 GLY A O 1
ATOM 730 N N . PHE A 1 92 ? 11.645 -9.892 -21.549 1.00 86.88 92 PHE A N 1
ATOM 731 C CA . PHE A 1 92 ? 10.928 -10.116 -20.287 1.00 86.88 92 PHE A CA 1
ATOM 732 C C . PHE A 1 92 ? 10.933 -11.571 -19.783 1.00 86.88 92 PHE A C 1
ATOM 734 O O . PHE A 1 92 ? 10.001 -12.004 -19.109 1.00 86.88 92 PHE A O 1
ATOM 741 N N . ARG A 1 93 ? 11.980 -12.351 -20.085 1.00 84.94 93 ARG A N 1
ATOM 742 C CA . ARG A 1 93 ? 12.034 -13.783 -19.720 1.00 84.94 93 ARG A CA 1
ATOM 743 C C . ARG A 1 93 ? 12.861 -14.106 -18.481 1.00 84.94 93 ARG A C 1
ATOM 745 O O . ARG A 1 93 ? 12.717 -15.185 -17.916 1.00 84.94 93 ARG A O 1
ATOM 752 N N . SER A 1 94 ? 13.770 -13.221 -18.085 1.00 88.69 94 SER A N 1
ATOM 753 C CA . SER A 1 94 ? 14.733 -13.491 -17.012 1.00 88.69 94 SER A CA 1
ATOM 754 C C . SER A 1 94 ? 15.295 -12.209 -16.406 1.00 88.69 94 SER A C 1
ATOM 756 O O . SER A 1 94 ? 15.271 -11.163 -17.049 1.00 88.69 94 SER A O 1
ATOM 758 N N . GLY A 1 95 ? 15.871 -12.306 -15.207 1.00 91.56 95 GLY A N 1
ATOM 759 C CA . GLY A 1 95 ? 16.521 -11.182 -14.526 1.00 91.56 95 GLY A CA 1
ATOM 760 C C . GLY A 1 95 ? 15.595 -10.448 -13.557 1.00 91.56 95 GLY A C 1
ATOM 761 O O . GLY A 1 95 ? 14.372 -10.515 -13.662 1.00 91.56 95 GLY A O 1
ATOM 762 N N . ALA A 1 96 ? 16.180 -9.763 -12.579 1.00 94.69 96 ALA A N 1
ATOM 763 C CA . ALA A 1 96 ? 15.407 -9.079 -11.546 1.00 94.69 96 ALA A CA 1
ATOM 764 C C . ALA A 1 96 ? 14.683 -7.845 -12.112 1.00 94.69 96 ALA A C 1
ATOM 766 O O . ALA A 1 96 ? 13.534 -7.597 -11.768 1.00 94.69 96 ALA A O 1
ATOM 767 N N . GLU A 1 97 ? 15.299 -7.146 -13.065 1.00 94.81 97 GLU A N 1
ATOM 768 C CA . GLU A 1 97 ? 14.728 -6.011 -13.793 1.00 94.81 97 GLU A CA 1
ATOM 769 C C . GLU A 1 97 ? 13.440 -6.408 -14.521 1.00 94.81 97 GLU A C 1
ATOM 771 O O . GLU A 1 97 ? 12.447 -5.690 -14.453 1.00 94.81 97 GLU A O 1
ATOM 776 N N . THR A 1 98 ? 13.419 -7.593 -15.140 1.00 92.56 98 THR A N 1
ATOM 777 C CA . THR A 1 98 ? 12.204 -8.174 -15.727 1.00 92.56 98 THR A CA 1
ATOM 778 C C . THR A 1 98 ? 11.104 -8.339 -14.682 1.00 92.56 98 THR A C 1
ATOM 780 O O . THR A 1 98 ? 9.967 -7.941 -14.922 1.00 92.56 98 THR A O 1
ATOM 783 N N . CYS A 1 99 ? 11.430 -8.899 -13.514 1.00 93.88 99 CYS A N 1
ATOM 784 C CA . CYS A 1 99 ? 10.456 -9.093 -12.443 1.00 93.88 99 CYS A CA 1
ATOM 785 C C . CYS A 1 99 ? 9.890 -7.753 -11.946 1.00 93.88 99 CYS A C 1
ATOM 787 O O . CYS A 1 99 ? 8.677 -7.630 -11.791 1.00 93.88 99 CYS A O 1
ATOM 789 N N . VAL A 1 100 ? 10.748 -6.746 -11.740 1.00 95.31 100 VAL A N 1
ATOM 790 C CA . VAL A 1 100 ? 10.332 -5.387 -11.360 1.00 95.31 100 VAL A CA 1
ATOM 791 C C . VAL A 1 100 ? 9.381 -4.812 -12.403 1.00 95.31 100 VAL A C 1
ATOM 793 O O . VAL A 1 100 ? 8.286 -4.382 -12.050 1.00 95.31 100 VAL A O 1
ATOM 796 N N . VAL A 1 101 ? 9.765 -4.837 -13.681 1.00 93.62 101 VAL A N 1
ATOM 797 C CA . VAL A 1 101 ? 8.975 -4.231 -14.759 1.00 93.62 101 VAL A CA 1
ATOM 798 C C . VAL A 1 101 ? 7.609 -4.896 -14.889 1.00 93.62 101 VAL A C 1
ATOM 800 O O . VAL A 1 101 ? 6.601 -4.196 -14.918 1.00 93.62 101 VAL A O 1
ATOM 803 N N . LEU A 1 102 ? 7.548 -6.229 -14.900 1.00 91.38 102 LEU A N 1
ATOM 804 C CA . LEU A 1 102 ? 6.277 -6.949 -14.999 1.00 91.38 102 LEU A CA 1
ATOM 805 C C . LEU A 1 102 ? 5.353 -6.635 -13.812 1.00 91.38 102 LEU A C 1
ATOM 807 O O . LEU A 1 102 ? 4.175 -6.352 -14.015 1.00 91.38 102 LEU A O 1
ATOM 811 N N . LEU A 1 103 ? 5.876 -6.618 -12.581 1.00 92.94 103 LEU A N 1
ATOM 812 C CA . LEU A 1 103 ? 5.078 -6.303 -11.390 1.00 92.94 103 LEU A CA 1
ATOM 813 C C . LEU A 1 103 ? 4.597 -4.847 -11.376 1.00 92.94 103 LEU A C 1
ATOM 815 O O . LEU A 1 103 ? 3.441 -4.596 -11.036 1.00 92.94 103 LEU A O 1
ATOM 819 N N . VAL A 1 104 ? 5.445 -3.898 -11.785 1.00 93.25 104 VAL A N 1
ATOM 820 C CA . VAL A 1 104 ? 5.070 -2.483 -11.934 1.00 93.25 104 VAL A CA 1
ATOM 821 C C . VAL A 1 104 ? 3.950 -2.323 -12.954 1.00 93.25 104 VAL A C 1
ATOM 823 O O . VAL A 1 104 ? 2.969 -1.638 -12.674 1.00 93.25 104 VAL A O 1
ATOM 826 N N . LEU A 1 105 ? 4.042 -2.990 -14.106 1.00 90.31 105 LEU A N 1
ATOM 827 C CA . LEU A 1 105 ? 2.994 -2.935 -15.122 1.00 90.31 105 LEU A CA 1
ATOM 828 C C . LEU A 1 105 ? 1.693 -3.601 -14.651 1.00 90.31 105 LEU A C 1
ATOM 830 O O . LEU A 1 105 ? 0.624 -3.061 -14.921 1.00 90.31 105 LEU A O 1
ATOM 834 N N . ALA A 1 106 ? 1.756 -4.714 -13.910 1.00 86.00 106 ALA A N 1
ATOM 835 C CA . ALA A 1 106 ? 0.569 -5.369 -13.345 1.00 86.00 106 ALA A CA 1
ATOM 836 C C . ALA A 1 106 ? -0.183 -4.446 -12.380 1.00 86.00 106 ALA A C 1
ATOM 838 O O . ALA A 1 106 ? -1.386 -4.216 -12.515 1.00 86.00 106 ALA A O 1
ATOM 839 N N . LEU A 1 107 ? 0.552 -3.908 -11.404 1.00 87.12 107 LEU A N 1
ATOM 840 C CA . LEU A 1 107 ? 0.028 -3.008 -10.383 1.00 87.12 107 LEU A CA 1
ATOM 841 C C . LEU A 1 107 ? -0.471 -1.703 -11.016 1.00 87.12 107 LEU A C 1
ATOM 843 O O . LEU A 1 107 ? -1.546 -1.212 -10.680 1.00 87.12 107 LEU A O 1
ATOM 847 N N . GLY A 1 108 ? 0.279 -1.181 -11.986 1.00 87.94 108 GLY A N 1
ATOM 848 C CA . GLY A 1 108 ? -0.080 -0.009 -12.773 1.00 87.94 108 GLY A CA 1
ATOM 849 C C . GLY A 1 108 ? -1.342 -0.200 -13.605 1.00 87.94 108 GLY A C 1
ATOM 850 O O . GLY A 1 108 ? -2.195 0.682 -13.632 1.00 87.94 108 GLY A O 1
ATOM 851 N N . GLN A 1 109 ? -1.521 -1.363 -14.234 1.00 83.62 109 GLN A N 1
ATOM 852 C CA . GLN A 1 109 ? -2.749 -1.689 -14.956 1.00 83.62 109 GLN A CA 1
ATOM 853 C C . GLN A 1 109 ? -3.952 -1.751 -14.014 1.00 83.62 109 GLN A C 1
ATOM 855 O O . GLN A 1 109 ? -5.014 -1.229 -14.363 1.00 83.62 109 GLN A O 1
ATOM 860 N N . ALA A 1 110 ? -3.810 -2.375 -12.840 1.00 77.56 110 ALA A N 1
ATOM 861 C CA . ALA A 1 110 ? -4.874 -2.400 -11.837 1.00 77.56 110 ALA A CA 1
ATOM 862 C C . ALA A 1 110 ? -5.282 -0.959 -11.485 1.00 77.56 110 ALA A C 1
ATOM 864 O O . ALA A 1 110 ? -6.427 -0.561 -11.705 1.00 77.56 110 ALA A O 1
ATOM 865 N N . ALA A 1 111 ? -4.301 -0.138 -11.104 1.00 80.69 111 ALA A N 1
ATOM 866 C CA . ALA A 1 111 ? -4.494 1.262 -10.741 1.00 80.69 111 ALA A CA 1
ATOM 867 C C . ALA A 1 111 ? -5.048 2.151 -11.874 1.00 80.69 111 ALA A C 1
ATOM 869 O O . ALA A 1 111 ? -5.779 3.117 -11.617 1.00 80.69 111 ALA A O 1
ATOM 870 N N . HIS A 1 112 ? -4.696 1.850 -13.125 1.00 80.38 112 HIS A N 1
ATOM 871 C CA . HIS A 1 112 ? -5.190 2.550 -14.308 1.00 80.38 112 HIS A CA 1
ATOM 872 C C . HIS A 1 112 ? -6.639 2.173 -14.618 1.00 80.38 112 HIS A C 1
ATOM 874 O O . HIS A 1 112 ? -7.488 3.044 -14.775 1.00 80.38 112 HIS A O 1
ATOM 880 N N . SER A 1 113 ? -6.921 0.873 -14.699 1.00 71.12 113 SER A N 1
ATOM 881 C CA . SER A 1 113 ? -8.220 0.359 -15.131 1.00 71.12 113 SER A CA 1
ATOM 882 C C . SER A 1 113 ? -9.309 0.519 -14.077 1.00 71.12 113 SER A C 1
ATOM 884 O O . SER A 1 113 ? -10.482 0.501 -14.436 1.00 71.12 113 SER A O 1
ATOM 886 N N . GLY A 1 114 ? -8.966 0.619 -12.790 1.00 62.81 114 GLY A N 1
ATOM 887 C CA . GLY A 1 114 ? -9.971 0.554 -11.727 1.00 62.81 114 GLY A CA 1
ATOM 888 C C . GLY A 1 114 ? -10.468 -0.874 -11.446 1.00 62.81 114 GLY A C 1
ATOM 889 O O . GLY A 1 114 ? -11.292 -1.055 -10.558 1.00 62.81 114 GLY A O 1
ATOM 890 N N . HIS A 1 115 ? -9.968 -1.881 -12.172 1.00 56.69 115 HIS A N 1
ATOM 891 C CA . HIS A 1 115 ? -10.432 -3.270 -12.135 1.00 56.69 115 HIS A CA 1
ATOM 892 C C . HIS A 1 115 ? -9.408 -4.205 -11.469 1.00 56.69 115 HIS A C 1
ATOM 894 O O . HIS A 1 115 ? -8.323 -3.785 -11.073 1.00 56.69 115 HIS A O 1
ATOM 900 N N . SER A 1 116 ? -9.758 -5.490 -11.332 1.00 56.00 116 SER A N 1
ATOM 901 C CA . SER A 1 116 ? -8.874 -6.510 -10.752 1.00 56.00 116 SER A CA 1
ATOM 902 C C . SER A 1 116 ? -7.512 -6.562 -11.458 1.00 56.00 116 SER A C 1
ATOM 904 O O . SER A 1 116 ? -7.419 -6.377 -12.672 1.00 56.00 116 SER A O 1
ATOM 906 N N . ILE A 1 117 ? -6.457 -6.818 -10.686 1.00 63.66 117 ILE A N 1
ATOM 907 C CA . ILE A 1 117 ? -5.084 -6.904 -11.183 1.00 63.66 117 ILE A CA 1
ATOM 908 C C . ILE A 1 117 ? -4.917 -8.054 -12.185 1.00 63.66 117 ILE A C 1
ATOM 910 O O . ILE A 1 117 ? -5.408 -9.165 -11.965 1.00 63.66 117 ILE A O 1
ATOM 914 N N . SER A 1 118 ? -4.205 -7.795 -13.284 1.00 60.81 118 SER A N 1
ATOM 915 C CA . SER A 1 118 ? -3.866 -8.836 -14.260 1.00 60.81 118 SER A CA 1
ATOM 916 C C . SER A 1 118 ? -3.030 -9.922 -13.616 1.00 60.81 118 SER A C 1
ATOM 918 O O . SER A 1 118 ? -2.019 -9.633 -12.976 1.00 60.81 118 SER A O 1
ATOM 920 N N . ARG A 1 119 ? -3.410 -11.183 -13.831 1.00 64.25 119 ARG A N 1
ATOM 921 C CA . ARG A 1 119 ? -2.582 -12.310 -13.408 1.00 64.25 119 ARG A CA 1
ATOM 922 C C . ARG A 1 119 ? -1.423 -12.459 -14.376 1.00 64.25 119 ARG A C 1
ATOM 924 O O . ARG A 1 119 ? -1.656 -12.721 -15.545 1.00 64.25 119 ARG A O 1
ATOM 931 N N . LEU A 1 120 ? -0.203 -12.234 -13.888 1.00 65.50 120 LEU A N 1
ATOM 932 C CA . LEU A 1 120 ? 1.018 -12.261 -14.699 1.00 65.50 120 LEU A CA 1
ATOM 933 C C . LEU A 1 120 ? 1.834 -13.522 -14.439 1.00 65.50 120 LEU A C 1
ATOM 935 O O . LEU A 1 120 ? 2.732 -13.482 -13.590 1.00 65.50 120 LEU A O 1
ATOM 939 N N . PRO A 1 121 ? 1.553 -14.645 -15.123 1.00 62.78 121 PRO A N 1
ATOM 940 C CA . PRO A 1 121 ? 2.333 -15.867 -14.948 1.00 62.78 121 PRO A CA 1
ATOM 941 C C . PRO A 1 121 ? 3.836 -15.633 -15.172 1.00 62.78 121 PRO A C 1
ATOM 943 O O . PRO A 1 121 ? 4.653 -16.235 -14.482 1.00 62.78 121 PRO A O 1
ATOM 946 N N . GLU A 1 122 ? 4.222 -14.710 -16.053 1.00 73.00 122 GLU A N 1
ATOM 947 C CA . GLU A 1 122 ? 5.614 -14.418 -16.402 1.00 73.00 122 GLU A CA 1
ATOM 948 C C . GLU A 1 122 ? 6.429 -13.892 -15.212 1.00 73.00 122 GLU A C 1
ATOM 950 O O . GLU A 1 122 ? 7.550 -14.350 -14.985 1.00 73.00 122 GLU A O 1
ATOM 955 N N . ALA A 1 123 ? 5.868 -12.992 -14.395 1.00 78.38 123 ALA A N 1
ATOM 956 C CA . ALA A 1 123 ? 6.555 -12.489 -13.201 1.00 78.38 123 ALA A CA 1
ATOM 957 C C . ALA A 1 123 ? 6.808 -13.624 -12.190 1.00 78.38 123 ALA A C 1
ATOM 959 O O . ALA A 1 123 ? 7.889 -13.726 -11.602 1.00 78.38 123 ALA A O 1
ATOM 960 N N . TRP A 1 124 ? 5.833 -14.527 -12.046 1.00 85.44 124 TRP A N 1
ATOM 961 C CA . TRP A 1 124 ? 5.917 -15.694 -11.168 1.00 85.44 124 TRP A CA 1
ATOM 962 C C . TRP A 1 124 ? 6.900 -16.761 -11.658 1.00 85.44 124 TRP A C 1
ATOM 964 O O . TRP A 1 124 ? 7.426 -17.510 -10.839 1.00 85.44 124 TRP A O 1
ATOM 974 N N . LEU A 1 125 ? 7.200 -16.813 -12.959 1.00 84.12 125 LEU A N 1
ATOM 975 C CA . LEU A 1 125 ? 8.231 -17.696 -13.517 1.00 84.12 125 LEU A CA 1
ATOM 976 C C . LEU A 1 125 ? 9.653 -17.188 -13.239 1.00 84.12 125 LEU A C 1
ATOM 978 O O . LEU A 1 125 ? 10.578 -17.989 -13.104 1.00 84.12 125 LEU A O 1
ATOM 982 N N . VAL A 1 126 ? 9.838 -15.871 -13.119 1.00 87.12 126 VAL A N 1
ATOM 983 C CA . VAL A 1 126 ? 11.150 -15.263 -12.843 1.00 87.12 126 VAL A CA 1
ATOM 984 C C . VAL A 1 126 ? 11.489 -15.292 -11.350 1.00 87.12 126 VAL A C 1
ATOM 986 O O . VAL A 1 126 ? 12.640 -15.553 -10.984 1.00 87.12 126 VAL A O 1
ATOM 989 N N . LEU A 1 127 ? 10.498 -15.065 -10.481 1.00 90.25 127 LEU A N 1
ATOM 990 C CA . LEU A 1 127 ? 10.675 -14.915 -9.031 1.00 90.25 127 LEU A CA 1
ATOM 991 C C . LEU A 1 127 ? 11.467 -16.060 -8.348 1.00 90.25 127 LEU A C 1
ATOM 993 O O . LEU A 1 127 ? 12.343 -15.749 -7.536 1.00 90.25 127 LEU A O 1
ATOM 997 N N . PRO A 1 128 ? 11.286 -17.357 -8.690 1.00 91.00 128 PRO A N 1
ATOM 998 C CA . PRO A 1 128 ? 12.062 -18.450 -8.098 1.00 91.00 128 PRO A CA 1
ATOM 999 C C . PRO A 1 128 ? 13.579 -18.304 -8.280 1.00 91.00 128 PRO A C 1
ATOM 1001 O O . PRO A 1 128 ? 14.343 -18.605 -7.364 1.00 91.00 128 PRO A O 1
ATOM 1004 N N . SER A 1 129 ? 14.032 -17.776 -9.423 1.00 90.00 129 SER A N 1
ATOM 1005 C CA . SER A 1 129 ? 15.465 -17.541 -9.680 1.00 90.00 129 SER A CA 1
ATOM 1006 C C . SER A 1 129 ? 16.071 -16.474 -8.755 1.00 90.00 129 SER A C 1
ATOM 1008 O O . SER A 1 129 ? 17.274 -16.474 -8.491 1.00 90.00 129 SER A O 1
ATOM 1010 N N . LEU A 1 130 ? 15.235 -15.588 -8.202 1.00 92.25 130 LEU A N 1
ATOM 1011 C CA . LEU A 1 130 ? 15.633 -14.517 -7.288 1.00 92.25 130 LEU A CA 1
ATOM 1012 C C . LEU A 1 130 ? 15.703 -14.987 -5.827 1.00 92.25 130 LEU A C 1
ATOM 1014 O O . LEU A 1 130 ? 16.221 -14.267 -4.967 1.00 92.25 130 LEU A O 1
ATOM 1018 N N . MET A 1 131 ? 15.234 -16.204 -5.528 1.00 88.94 131 MET A N 1
ATOM 1019 C CA . MET A 1 131 ? 15.239 -16.758 -4.171 1.00 88.94 131 MET A CA 1
ATOM 1020 C C . MET A 1 131 ? 16.644 -16.943 -3.614 1.00 88.94 131 MET A C 1
ATOM 1022 O O . MET A 1 131 ? 16.881 -16.614 -2.455 1.00 88.94 131 MET A O 1
ATOM 1026 N N . ILE A 1 132 ? 17.586 -17.362 -4.453 1.00 89.81 132 ILE A N 1
ATOM 1027 C CA . ILE A 1 132 ? 18.975 -17.628 -4.055 1.00 89.81 132 ILE A CA 1
ATOM 1028 C C . ILE A 1 132 ? 19.878 -16.382 -4.075 1.00 89.81 132 ILE A C 1
ATOM 1030 O O . ILE A 1 132 ? 21.032 -16.455 -3.660 1.00 89.81 132 ILE A O 1
ATOM 1034 N N . ARG A 1 133 ? 19.381 -15.238 -4.563 1.00 91.31 133 ARG A N 1
ATOM 1035 C CA . ARG A 1 133 ? 20.140 -13.978 -4.648 1.00 91.31 133 ARG A CA 1
ATOM 1036 C C . ARG A 1 133 ? 20.046 -13.179 -3.349 1.00 91.31 133 ARG A C 1
ATOM 1038 O O . ARG A 1 133 ? 18.993 -13.162 -2.726 1.00 91.31 133 ARG A O 1
ATOM 1045 N N . ASN A 1 134 ? 21.107 -12.476 -2.963 1.00 90.25 134 ASN A N 1
ATOM 1046 C CA . ASN A 1 134 ? 21.138 -11.647 -1.750 1.00 90.25 134 ASN A CA 1
ATOM 1047 C C . ASN A 1 134 ? 21.537 -10.214 -2.105 1.00 90.25 134 ASN A C 1
ATOM 1049 O O . ASN A 1 134 ? 22.613 -9.749 -1.746 1.00 90.25 134 ASN A O 1
ATOM 1053 N N . ASP A 1 135 ? 20.686 -9.545 -2.877 1.00 91.88 135 ASP A N 1
ATOM 1054 C CA . ASP A 1 135 ? 20.895 -8.167 -3.319 1.00 91.88 135 ASP A CA 1
ATOM 1055 C C . ASP A 1 135 ? 19.608 -7.334 -3.174 1.00 91.88 135 ASP A C 1
ATOM 1057 O O . ASP A 1 135 ? 18.502 -7.882 -3.087 1.00 91.88 135 ASP A O 1
ATOM 1061 N N . ALA A 1 136 ? 19.751 -6.007 -3.117 1.00 93.44 136 ALA A N 1
ATOM 1062 C CA . ALA A 1 136 ? 18.635 -5.086 -2.885 1.00 93.44 136 ALA A CA 1
ATOM 1063 C C . ALA A 1 136 ? 17.543 -5.196 -3.962 1.00 93.44 136 ALA A C 1
ATOM 1065 O O . ALA A 1 136 ? 16.357 -5.109 -3.649 1.00 93.44 136 ALA A O 1
ATOM 1066 N N . LEU A 1 137 ? 17.934 -5.452 -5.214 1.00 94.56 137 LEU A N 1
ATOM 1067 C CA . LEU A 1 137 ? 17.023 -5.582 -6.350 1.00 94.56 137 LEU A CA 1
ATOM 1068 C C . LEU A 1 137 ? 16.155 -6.845 -6.229 1.00 94.56 137 LEU A C 1
ATOM 1070 O O . LEU A 1 137 ? 14.945 -6.813 -6.442 1.00 94.56 137 LEU A O 1
ATOM 1074 N N . SER A 1 138 ? 16.742 -7.959 -5.790 1.00 95.75 138 SER A N 1
ATOM 1075 C CA . SER A 1 138 ? 15.997 -9.176 -5.480 1.00 95.75 138 SER A CA 1
ATOM 1076 C C . SER A 1 138 ? 15.028 -8.951 -4.318 1.00 95.75 138 SER A C 1
ATOM 1078 O O . SER A 1 138 ? 13.887 -9.394 -4.400 1.00 95.75 138 SER A O 1
ATOM 1080 N N . ALA A 1 139 ? 15.415 -8.222 -3.264 1.00 96.50 139 ALA A N 1
ATOM 1081 C CA . ALA A 1 139 ? 14.512 -7.883 -2.163 1.00 96.50 139 ALA A CA 1
ATOM 1082 C C . ALA A 1 139 ? 13.363 -6.958 -2.623 1.00 96.50 139 ALA A C 1
ATOM 1084 O O . ALA A 1 139 ? 12.211 -7.203 -2.269 1.00 96.50 139 ALA A O 1
ATOM 1085 N N . GLN A 1 140 ? 13.641 -5.979 -3.490 1.00 97.06 140 GLN A N 1
ATOM 1086 C CA . GLN A 1 140 ? 12.634 -5.120 -4.128 1.00 97.06 140 GLN A CA 1
ATOM 1087 C C . GLN A 1 140 ? 11.594 -5.940 -4.911 1.00 97.06 140 GLN A C 1
ATOM 1089 O 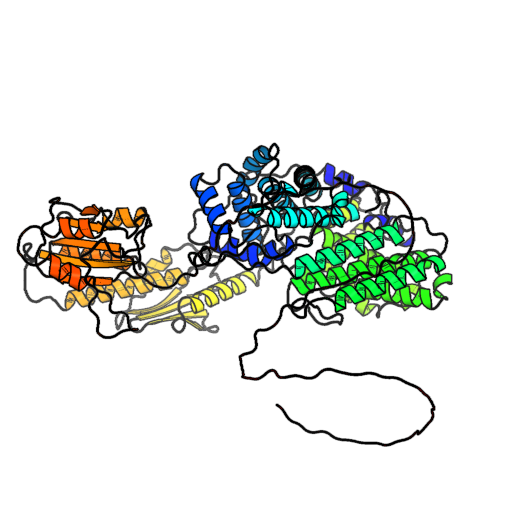O . GLN A 1 140 ? 10.396 -5.698 -4.768 1.00 97.06 140 GLN A O 1
ATOM 1094 N N . CYS A 1 141 ? 12.024 -6.955 -5.672 1.00 97.06 141 CYS A N 1
ATOM 1095 C CA . CYS A 1 141 ? 11.111 -7.856 -6.386 1.00 97.06 141 CYS A CA 1
ATOM 1096 C C . CYS A 1 141 ? 10.131 -8.559 -5.433 1.00 97.06 141 CYS A C 1
ATOM 1098 O O . CYS A 1 141 ? 8.947 -8.671 -5.739 1.00 97.06 141 CYS A O 1
ATOM 1100 N N . HIS A 1 142 ? 10.599 -8.991 -4.257 1.00 96.50 142 HIS A N 1
ATOM 1101 C CA . HIS A 1 142 ? 9.747 -9.629 -3.250 1.00 96.50 142 HIS A CA 1
ATOM 1102 C C . HIS A 1 142 ? 8.734 -8.661 -2.637 1.00 96.50 142 HIS A C 1
ATOM 1104 O O . HIS A 1 142 ? 7.597 -9.062 -2.404 1.00 96.50 142 HIS A O 1
ATOM 1110 N N . ILE A 1 143 ? 9.113 -7.398 -2.410 1.00 96.38 143 ILE A N 1
ATOM 1111 C CA . ILE A 1 143 ? 8.179 -6.369 -1.928 1.00 96.38 143 ILE A CA 1
ATOM 1112 C C . ILE A 1 143 ? 7.097 -6.080 -2.967 1.00 96.38 143 ILE A C 1
ATOM 1114 O O . ILE A 1 143 ? 5.918 -6.074 -2.624 1.00 96.38 143 ILE A O 1
ATOM 1118 N N . LEU A 1 144 ? 7.465 -5.909 -4.238 1.00 95.56 144 LEU A N 1
ATOM 1119 C CA . LEU A 1 144 ? 6.495 -5.688 -5.315 1.00 95.56 144 LEU A CA 1
ATOM 1120 C C . LEU A 1 144 ? 5.578 -6.903 -5.526 1.00 95.56 144 LEU A C 1
ATOM 1122 O O . LEU A 1 144 ? 4.380 -6.748 -5.751 1.00 95.56 144 LEU A O 1
ATOM 1126 N N . ALA A 1 145 ? 6.107 -8.121 -5.401 1.00 94.38 145 ALA A N 1
ATOM 1127 C CA . ALA A 1 145 ? 5.307 -9.338 -5.493 1.00 94.38 145 ALA A CA 1
ATOM 1128 C C . ALA A 1 145 ? 4.378 -9.503 -4.274 1.00 94.38 145 ALA A C 1
ATOM 1130 O O . ALA A 1 145 ? 3.237 -9.938 -4.420 1.00 94.38 145 ALA A O 1
ATOM 1131 N N . ALA A 1 146 ? 4.814 -9.096 -3.078 1.00 93.12 146 ALA A N 1
ATOM 1132 C CA . ALA A 1 146 ? 3.945 -9.017 -1.908 1.00 93.12 146 ALA A CA 1
ATOM 1133 C C . ALA A 1 146 ? 2.831 -7.973 -2.106 1.00 93.12 146 ALA A C 1
ATOM 1135 O O . ALA A 1 146 ? 1.673 -8.271 -1.820 1.00 93.12 146 ALA A O 1
ATOM 1136 N N . ALA A 1 147 ? 3.146 -6.795 -2.658 1.00 90.62 147 ALA A N 1
ATOM 1137 C CA . ALA A 1 147 ? 2.163 -5.771 -3.025 1.00 90.62 147 ALA A CA 1
ATOM 1138 C C . ALA A 1 147 ? 1.106 -6.319 -3.995 1.00 90.62 147 ALA A C 1
ATOM 1140 O O . ALA A 1 147 ? -0.092 -6.199 -3.741 1.00 90.62 147 ALA A O 1
ATOM 1141 N N . TYR A 1 148 ? 1.539 -7.023 -5.044 1.00 88.19 148 TYR A N 1
ATOM 1142 C CA . TYR A 1 148 ? 0.644 -7.742 -5.951 1.00 88.19 148 TYR A CA 1
ATOM 1143 C C . TYR A 1 148 ? -0.278 -8.709 -5.189 1.00 88.19 148 TYR A C 1
ATOM 1145 O O . TYR A 1 148 ? -1.489 -8.739 -5.414 1.00 88.19 148 TYR A O 1
ATOM 1153 N N . LEU A 1 149 ? 0.270 -9.496 -4.256 1.00 85.94 149 LEU A N 1
ATOM 1154 C CA . LEU A 1 149 ? -0.518 -10.452 -3.479 1.00 85.94 149 LEU A CA 1
ATOM 1155 C C . LEU A 1 149 ? -1.537 -9.761 -2.569 1.00 85.94 149 LEU A C 1
ATOM 1157 O O . LEU A 1 149 ? -2.625 -10.299 -2.380 1.00 85.94 149 LEU A O 1
ATOM 1161 N N . PHE A 1 150 ? -1.263 -8.560 -2.059 1.00 81.81 150 PHE A N 1
ATOM 1162 C CA . PHE A 1 150 ? -2.275 -7.774 -1.347 1.00 81.81 150 PHE A CA 1
ATOM 1163 C C . PHE A 1 150 ? -3.418 -7.317 -2.254 1.00 81.81 150 PHE A C 1
ATOM 1165 O O . PHE A 1 150 ? -4.568 -7.367 -1.819 1.00 81.81 150 PHE A O 1
ATOM 1172 N N . TYR A 1 151 ? -3.140 -6.978 -3.516 1.00 78.56 151 TYR A N 1
ATOM 1173 C CA . TYR A 1 151 ? -4.172 -6.610 -4.496 1.00 78.56 151 TYR A CA 1
ATOM 1174 C C . TYR A 1 151 ? -5.109 -7.782 -4.832 1.00 78.56 151 TYR A C 1
ATOM 1176 O O . TYR A 1 151 ? -6.294 -7.570 -5.071 1.00 78.56 151 TYR A O 1
ATOM 1184 N N . VAL A 1 152 ? -4.621 -9.029 -4.785 1.00 76.44 152 VAL A N 1
ATOM 1185 C CA . VAL A 1 152 ? -5.462 -10.247 -4.880 1.00 76.44 152 VAL A CA 1
ATOM 1186 C C . VAL A 1 152 ? -5.887 -10.811 -3.513 1.00 76.44 152 VAL A C 1
ATOM 1188 O O . VAL A 1 152 ? -6.429 -11.915 -3.413 1.00 76.44 152 VAL A O 1
ATOM 1191 N N . VAL A 1 153 ? -5.628 -10.059 -2.442 1.00 77.69 153 VAL A N 1
ATOM 1192 C CA . VAL A 1 153 ? -5.965 -10.365 -1.046 1.00 77.69 153 VAL A CA 1
ATOM 1193 C C . VAL A 1 153 ? -5.440 -11.718 -0.562 1.00 77.69 153 VAL A C 1
ATOM 1195 O O . VAL A 1 153 ? -6.143 -12.516 0.061 1.00 77.69 153 VAL A O 1
ATOM 1198 N N . ARG A 1 154 ? -4.164 -11.987 -0.832 1.00 81.31 154 ARG A N 1
ATOM 1199 C CA . ARG A 1 154 ? -3.398 -13.187 -0.462 1.00 81.31 154 ARG A CA 1
ATOM 1200 C C . ARG A 1 154 ? -2.333 -12.859 0.611 1.00 81.31 154 ARG A C 1
ATOM 1202 O O . ARG A 1 154 ? -1.142 -13.037 0.372 1.00 81.31 154 ARG A O 1
ATOM 1209 N N . PRO A 1 155 ? -2.726 -12.400 1.818 1.00 84.50 155 PRO A N 1
ATOM 1210 C CA . PRO A 1 155 ? -1.795 -11.874 2.825 1.00 84.50 155 PRO A CA 1
ATOM 1211 C C . PRO A 1 155 ? -0.805 -12.913 3.372 1.00 84.50 155 PRO A C 1
ATOM 1213 O O . PRO A 1 155 ? 0.322 -12.561 3.699 1.00 84.50 155 PRO A O 1
ATOM 1216 N N . LEU A 1 156 ? -1.195 -14.192 3.456 1.00 86.12 156 LEU A N 1
ATOM 1217 C CA . LEU A 1 156 ? -0.310 -15.257 3.945 1.00 86.12 156 LEU A CA 1
ATOM 1218 C C . LEU A 1 156 ? 0.801 -15.586 2.935 1.00 86.12 156 LEU A C 1
ATOM 1220 O O . LEU A 1 156 ? 1.953 -15.788 3.305 1.00 86.12 156 LEU A O 1
ATOM 1224 N N . GLU A 1 157 ? 0.473 -15.590 1.644 1.00 89.50 157 GLU A N 1
ATOM 1225 C CA . GLU A 1 157 ? 1.469 -15.744 0.582 1.00 89.50 157 GLU A CA 1
ATOM 1226 C C . GLU A 1 157 ? 2.369 -14.500 0.507 1.00 89.50 157 GLU A C 1
ATOM 1228 O O . GLU A 1 157 ? 3.584 -14.630 0.364 1.00 89.50 157 GLU A O 1
ATOM 1233 N N . ALA A 1 158 ? 1.802 -13.300 0.693 1.00 91.38 158 ALA A N 1
ATOM 1234 C CA . ALA A 1 158 ? 2.572 -12.060 0.786 1.00 91.38 158 ALA A CA 1
ATOM 1235 C C . ALA A 1 158 ? 3.567 -12.107 1.957 1.00 91.38 158 ALA A C 1
ATOM 1237 O O . ALA A 1 158 ? 4.731 -11.749 1.788 1.00 91.38 158 ALA A O 1
ATOM 1238 N N . TRP A 1 159 ? 3.148 -12.629 3.116 1.00 93.38 159 TRP A N 1
ATOM 1239 C CA . TRP A 1 159 ? 4.017 -12.853 4.274 1.00 93.38 159 TRP A CA 1
ATOM 1240 C C . TRP A 1 159 ? 5.214 -13.765 3.964 1.00 93.38 159 TRP A C 1
ATOM 1242 O O . TRP A 1 159 ? 6.333 -13.470 4.393 1.00 93.38 159 TRP A O 1
ATOM 1252 N N . ASN A 1 160 ? 5.030 -14.822 3.165 1.00 93.31 160 ASN A N 1
ATOM 1253 C CA . ASN A 1 160 ? 6.145 -15.672 2.730 1.00 93.31 160 ASN A CA 1
ATOM 1254 C C . ASN A 1 160 ? 7.176 -14.875 1.911 1.00 93.31 160 ASN A C 1
ATOM 1256 O O . ASN A 1 160 ? 8.384 -15.010 2.121 1.00 93.31 160 ASN A O 1
ATOM 1260 N N . LEU A 1 161 ? 6.727 -14.020 0.987 1.00 94.38 161 LEU A N 1
ATOM 1261 C CA . LEU A 1 161 ? 7.630 -13.187 0.184 1.00 94.38 161 LEU A CA 1
ATOM 1262 C C . LEU A 1 161 ? 8.321 -12.109 1.030 1.00 94.38 161 LEU A C 1
ATOM 1264 O O . LEU A 1 161 ? 9.521 -11.888 0.872 1.00 94.38 161 LEU A O 1
ATOM 1268 N N . LEU A 1 162 ? 7.604 -11.503 1.979 1.00 94.75 162 LEU A N 1
ATOM 1269 C CA . LEU A 1 162 ? 8.160 -10.536 2.932 1.00 94.75 162 LEU A CA 1
ATOM 1270 C C . LEU A 1 162 ? 9.228 -11.165 3.825 1.00 94.75 162 LEU A C 1
ATOM 1272 O O . LEU A 1 162 ? 10.267 -10.553 4.055 1.00 94.75 162 LEU A O 1
ATOM 1276 N N . SER A 1 163 ? 9.018 -12.404 4.269 1.00 94.94 163 SER A N 1
ATOM 1277 C CA . SER A 1 163 ? 10.000 -13.148 5.062 1.00 94.94 163 SER A CA 1
ATOM 1278 C C . SER A 1 163 ? 11.292 -13.378 4.271 1.00 94.94 163 SER A C 1
ATOM 1280 O O . SER A 1 163 ? 12.388 -13.199 4.799 1.00 94.94 163 SER A O 1
ATOM 1282 N N . ASN A 1 164 ? 11.183 -13.682 2.974 1.00 94.19 164 ASN A N 1
ATOM 1283 C CA . ASN A 1 164 ? 12.342 -13.789 2.086 1.00 94.19 164 ASN A CA 1
ATOM 1284 C C . ASN A 1 164 ? 13.040 -12.439 1.861 1.00 94.19 164 ASN A C 1
ATOM 1286 O O . ASN A 1 164 ? 14.270 -12.379 1.893 1.00 94.19 164 ASN A O 1
ATOM 1290 N N . ALA A 1 165 ? 12.283 -11.356 1.656 1.00 95.88 165 ALA A N 1
ATOM 1291 C CA . ALA A 1 165 ? 12.839 -10.005 1.547 1.00 95.88 165 ALA A CA 1
ATOM 1292 C C . ALA A 1 165 ? 13.593 -9.613 2.826 1.00 95.88 165 ALA A C 1
ATOM 1294 O O . ALA A 1 165 ? 14.717 -9.123 2.763 1.00 95.88 165 ALA A O 1
ATOM 1295 N N . SER A 1 166 ? 12.996 -9.900 3.982 1.00 95.38 166 SER A N 1
ATOM 1296 C CA . SER A 1 166 ? 13.558 -9.649 5.304 1.00 95.38 166 SER A CA 1
ATOM 1297 C C . SER A 1 166 ? 14.890 -10.363 5.509 1.00 95.38 166 SER A C 1
ATOM 1299 O O . SER A 1 166 ? 15.867 -9.710 5.856 1.00 95.38 166 SER A O 1
ATOM 1301 N N . ILE A 1 167 ? 14.980 -11.667 5.229 1.00 93.31 167 ILE A N 1
ATOM 1302 C CA . ILE A 1 167 ? 16.242 -12.413 5.375 1.00 93.31 167 ILE A CA 1
ATOM 1303 C C . ILE A 1 167 ? 17.345 -11.798 4.498 1.00 93.31 167 ILE A C 1
ATOM 1305 O O . ILE A 1 167 ? 18.462 -11.590 4.970 1.00 93.31 167 ILE A O 1
ATOM 1309 N N . LYS A 1 168 ? 17.031 -11.436 3.245 1.00 93.75 168 LYS A N 1
ATOM 1310 C CA . LYS A 1 168 ? 17.984 -10.774 2.332 1.00 93.75 168 LYS A CA 1
ATOM 1311 C C . LYS A 1 168 ? 18.450 -9.429 2.889 1.00 93.75 168 LYS A C 1
ATOM 1313 O O . LYS A 1 168 ? 19.644 -9.145 2.886 1.00 93.75 168 LYS A O 1
ATOM 1318 N N . LEU A 1 169 ? 17.522 -8.616 3.392 1.00 93.38 169 LEU A N 1
ATOM 1319 C CA . LEU A 1 169 ? 17.828 -7.321 3.993 1.00 93.38 169 LEU A CA 1
ATOM 1320 C C . LEU A 1 169 ? 18.665 -7.459 5.260 1.00 93.38 169 LEU A C 1
ATOM 1322 O O . LEU A 1 169 ? 19.624 -6.721 5.411 1.00 93.38 169 LEU A O 1
ATOM 1326 N N . GLN A 1 170 ? 18.359 -8.408 6.143 1.00 93.38 170 GLN A N 1
ATOM 1327 C CA . GLN A 1 170 ? 19.148 -8.640 7.354 1.00 93.38 170 GLN A CA 1
ATOM 1328 C C . GLN A 1 170 ? 20.595 -9.019 7.008 1.00 93.38 170 GLN A C 1
ATOM 1330 O O . GLN A 1 170 ? 21.523 -8.510 7.631 1.00 93.38 170 GLN A O 1
ATOM 1335 N N . LEU A 1 171 ? 20.808 -9.839 5.970 1.00 91.25 171 LEU A N 1
ATOM 1336 C CA . LEU A 1 171 ? 22.152 -10.159 5.472 1.00 91.25 171 LEU A CA 1
ATOM 1337 C C . LEU A 1 171 ? 22.872 -8.930 4.897 1.00 91.25 171 LEU A C 1
ATOM 1339 O O . LEU A 1 171 ? 24.053 -8.730 5.173 1.00 91.25 171 LEU A O 1
ATOM 1343 N N . LEU A 1 172 ? 22.171 -8.099 4.120 1.00 89.25 172 LEU A N 1
ATOM 1344 C CA . LEU A 1 172 ? 22.732 -6.874 3.538 1.00 89.25 172 LEU A CA 1
ATOM 1345 C C . LEU A 1 172 ? 23.053 -5.819 4.609 1.00 89.25 172 LEU A C 1
ATOM 1347 O O . LEU A 1 172 ? 24.109 -5.191 4.574 1.00 89.25 172 LEU A O 1
ATOM 1351 N N . LEU A 1 173 ? 22.154 -5.639 5.576 1.00 87.44 173 LEU A N 1
ATOM 1352 C CA . LEU A 1 173 ? 22.230 -4.621 6.623 1.00 87.44 173 LEU A CA 1
ATOM 1353 C C . LEU A 1 173 ? 23.121 -5.037 7.797 1.00 87.44 173 LEU A C 1
ATOM 1355 O O . LEU A 1 173 ? 23.542 -4.170 8.558 1.00 87.44 173 LEU A O 1
ATOM 1359 N N . ALA A 1 174 ? 23.476 -6.320 7.922 1.00 87.50 174 ALA A N 1
ATOM 1360 C CA . ALA A 1 174 ? 24.484 -6.774 8.881 1.00 87.50 174 ALA A CA 1
ATOM 1361 C C . ALA A 1 174 ? 25.842 -6.077 8.676 1.00 87.50 174 ALA A C 1
ATOM 1363 O O . ALA A 1 174 ? 26.605 -5.928 9.628 1.00 87.50 174 ALA A O 1
ATOM 1364 N N . ASN A 1 175 ? 26.135 -5.617 7.454 1.00 84.50 175 ASN A N 1
ATOM 1365 C CA . ASN A 1 175 ? 27.313 -4.811 7.153 1.00 84.50 175 ASN A CA 1
ATOM 1366 C C . ASN A 1 175 ? 26.951 -3.580 6.305 1.00 84.50 175 ASN A C 1
ATOM 1368 O O . ASN A 1 175 ? 27.271 -3.502 5.118 1.00 84.50 175 ASN A O 1
ATOM 1372 N N . GLN A 1 176 ? 26.290 -2.597 6.926 1.00 80.50 176 GLN A N 1
ATOM 1373 C CA . GLN A 1 176 ? 25.798 -1.396 6.234 1.00 80.50 176 GLN A CA 1
ATOM 1374 C C . GLN A 1 176 ? 26.890 -0.608 5.484 1.00 80.50 176 GLN A C 1
ATOM 1376 O O . GLN A 1 176 ? 26.588 0.050 4.490 1.00 80.50 176 GLN A O 1
ATOM 1381 N N . SER A 1 177 ? 28.152 -0.662 5.928 1.00 81.81 177 SER A N 1
ATOM 1382 C CA . SER A 1 177 ? 29.265 0.044 5.273 1.00 81.81 177 SER A CA 1
ATOM 1383 C C . SER A 1 177 ? 29.686 -0.589 3.944 1.00 81.81 177 SER A C 1
ATOM 1385 O O . SER A 1 177 ? 30.267 0.095 3.105 1.00 81.81 177 SER A O 1
ATOM 1387 N N . ALA A 1 178 ? 29.361 -1.867 3.723 1.00 83.00 178 ALA A N 1
ATOM 1388 C CA . ALA A 1 178 ? 29.615 -2.566 2.466 1.00 83.00 178 ALA A CA 1
ATOM 1389 C C . ALA A 1 178 ? 28.527 -2.319 1.404 1.00 83.00 178 ALA A C 1
ATOM 1391 O O . ALA A 1 178 ? 28.702 -2.696 0.242 1.00 83.00 178 ALA A O 1
ATOM 1392 N N . ILE A 1 179 ? 27.405 -1.690 1.774 1.00 85.75 179 ILE A N 1
ATOM 1393 C CA . ILE A 1 179 ? 26.326 -1.374 0.836 1.00 85.75 179 ILE A CA 1
ATOM 1394 C C . ILE A 1 179 ? 26.790 -0.253 -0.093 1.00 85.75 179 ILE A C 1
ATOM 1396 O O . ILE A 1 179 ? 27.131 0.847 0.343 1.00 85.75 179 ILE A O 1
ATOM 1400 N N . GLN A 1 180 ? 26.777 -0.527 -1.397 1.00 86.50 180 GLN A N 1
ATOM 1401 C CA . GLN A 1 180 ? 27.180 0.455 -2.397 1.00 86.50 180 GLN A CA 1
ATOM 1402 C C . GLN A 1 180 ? 26.256 1.686 -2.344 1.00 86.50 180 GLN A C 1
ATOM 1404 O O . GLN A 1 180 ? 25.034 1.516 -2.272 1.00 86.50 180 GLN A O 1
ATOM 1409 N N . PRO A 1 181 ? 26.790 2.919 -2.462 1.00 86.19 181 PRO A N 1
ATOM 1410 C CA . PRO A 1 181 ? 25.990 4.143 -2.366 1.00 86.19 181 PRO A CA 1
ATOM 1411 C C . PRO A 1 181 ? 24.777 4.171 -3.307 1.00 86.19 181 PRO A C 1
ATOM 1413 O O . PRO A 1 181 ? 23.710 4.634 -2.917 1.00 86.19 181 PRO A O 1
ATOM 1416 N N . GLN A 1 182 ? 24.923 3.606 -4.508 1.00 85.38 182 GLN A N 1
ATOM 1417 C CA . GLN A 1 182 ? 23.882 3.557 -5.539 1.00 85.38 182 GLN A CA 1
ATOM 1418 C C . GLN A 1 182 ? 22.651 2.712 -5.166 1.00 85.38 182 GLN A C 1
ATOM 1420 O O . GLN A 1 182 ? 21.551 3.024 -5.601 1.00 85.38 182 GLN A O 1
ATOM 1425 N N . VAL A 1 183 ? 22.805 1.670 -4.337 1.00 89.06 183 VAL A N 1
ATOM 1426 C CA . VAL A 1 183 ? 21.683 0.814 -3.889 1.00 89.06 183 VAL A CA 1
ATOM 1427 C C . VAL A 1 183 ? 21.282 1.079 -2.440 1.00 89.06 183 VAL A C 1
ATOM 1429 O O . VAL A 1 183 ? 20.394 0.407 -1.912 1.00 89.06 183 VAL A O 1
ATOM 1432 N N . LYS A 1 184 ? 21.933 2.040 -1.776 1.00 90.00 184 LYS A N 1
ATOM 1433 C CA . LYS A 1 184 ? 21.714 2.319 -0.358 1.00 90.00 184 LYS A CA 1
ATOM 1434 C C . LYS A 1 184 ? 20.293 2.805 -0.093 1.00 90.00 184 LYS A C 1
ATOM 1436 O O . LYS A 1 184 ? 19.608 2.205 0.725 1.00 90.00 184 LYS A O 1
ATOM 1441 N N . GLU A 1 185 ? 19.833 3.819 -0.825 1.00 91.75 185 GLU A N 1
ATOM 1442 C CA . GLU A 1 185 ? 18.468 4.339 -0.661 1.00 91.75 185 GLU A CA 1
ATOM 1443 C C . GLU A 1 185 ? 17.425 3.257 -0.974 1.00 91.75 185 GLU A C 1
ATOM 1445 O O . GLU A 1 185 ? 16.497 3.056 -0.197 1.00 91.75 185 GLU A O 1
ATOM 1450 N N . LEU A 1 186 ? 17.625 2.467 -2.038 1.00 94.56 186 LEU A N 1
ATOM 1451 C CA . LEU A 1 186 ? 16.740 1.337 -2.340 1.00 94.56 186 LEU A CA 1
ATOM 1452 C C . LEU A 1 186 ? 16.681 0.343 -1.170 1.00 94.56 186 LEU A C 1
ATOM 1454 O O . LEU A 1 186 ? 15.598 -0.078 -0.777 1.00 94.56 186 LEU A O 1
ATOM 1458 N N . SER A 1 187 ? 17.828 -0.000 -0.581 1.00 94.38 187 SER A N 1
ATOM 1459 C CA . SER A 1 187 ? 17.899 -0.916 0.566 1.00 94.38 187 SER A CA 1
ATOM 1460 C C . SER A 1 187 ? 17.135 -0.369 1.779 1.00 94.38 187 SER A C 1
ATOM 1462 O O . SER A 1 187 ? 16.374 -1.109 2.401 1.00 94.38 187 SER A O 1
ATOM 1464 N N . GLU A 1 188 ? 17.284 0.928 2.077 1.00 93.19 188 GLU A N 1
ATOM 1465 C CA . GLU A 1 188 ? 16.566 1.624 3.156 1.00 93.19 188 GLU A CA 1
ATOM 1466 C C . GLU A 1 188 ? 15.043 1.597 2.916 1.00 93.19 188 GLU A C 1
ATOM 1468 O O . GLU A 1 188 ? 14.270 1.241 3.808 1.00 93.19 188 GLU A O 1
ATOM 1473 N N . ARG A 1 189 ? 14.580 1.893 1.697 1.00 95.44 189 ARG A N 1
ATOM 1474 C CA . ARG A 1 189 ? 13.141 1.895 1.373 1.00 95.44 189 ARG A CA 1
ATOM 1475 C C . ARG A 1 189 ? 12.514 0.507 1.361 1.00 95.44 189 ARG A C 1
ATOM 1477 O O . ARG A 1 189 ? 11.396 0.337 1.853 1.00 95.44 189 ARG A O 1
ATOM 1484 N N . VAL A 1 190 ? 13.221 -0.488 0.828 1.00 96.44 190 VAL A N 1
ATOM 1485 C CA . VAL A 1 190 ? 12.781 -1.892 0.840 1.00 96.44 190 VAL A CA 1
ATOM 1486 C C . VAL A 1 190 ? 12.691 -2.396 2.285 1.00 96.44 190 VAL A C 1
ATOM 1488 O O . VAL A 1 190 ? 11.729 -3.087 2.619 1.00 96.44 190 VAL A O 1
ATOM 1491 N N . PHE A 1 191 ? 13.614 -1.986 3.166 1.00 96.25 191 PHE A N 1
ATOM 1492 C CA . PHE A 1 191 ? 13.536 -2.267 4.602 1.00 96.25 191 PHE A CA 1
ATOM 1493 C C . PHE A 1 191 ? 12.274 -1.696 5.250 1.00 96.25 191 PHE A C 1
ATOM 1495 O O . PHE A 1 191 ? 11.524 -2.443 5.879 1.00 96.25 191 PHE A O 1
ATOM 1502 N N . TRP A 1 192 ? 12.009 -0.397 5.083 1.00 96.00 192 TRP A N 1
ATOM 1503 C CA . TRP A 1 192 ? 10.848 0.229 5.722 1.00 96.00 192 TRP A CA 1
ATOM 1504 C C . TRP A 1 192 ? 9.531 -0.346 5.205 1.00 96.00 192 TRP A C 1
ATOM 1506 O O . TRP A 1 192 ? 8.618 -0.573 5.996 1.00 96.00 192 TRP A O 1
ATOM 1516 N N . ASN A 1 193 ? 9.450 -0.678 3.915 1.00 95.50 193 ASN A N 1
ATOM 1517 C CA . ASN A 1 193 ? 8.313 -1.418 3.370 1.00 95.50 193 ASN A CA 1
ATOM 1518 C C . ASN A 1 193 ? 8.131 -2.772 4.050 1.00 95.50 193 ASN A C 1
ATOM 1520 O O . ASN A 1 193 ? 7.047 -3.070 4.546 1.00 95.50 193 ASN A O 1
ATOM 1524 N N . ALA A 1 194 ? 9.192 -3.581 4.098 1.00 95.88 194 ALA A N 1
ATOM 1525 C CA . ALA A 1 194 ? 9.146 -4.896 4.721 1.00 95.88 194 ALA A CA 1
ATOM 1526 C C . ALA A 1 194 ? 8.684 -4.807 6.185 1.00 95.88 194 ALA A C 1
ATOM 1528 O O . ALA A 1 194 ? 7.777 -5.536 6.582 1.00 95.88 194 ALA A O 1
ATOM 1529 N N . LEU A 1 195 ? 9.247 -3.876 6.964 1.00 94.88 195 LEU A N 1
ATOM 1530 C CA . LEU A 1 195 ? 8.910 -3.686 8.374 1.00 94.88 195 LEU A CA 1
ATOM 1531 C C . LEU A 1 195 ? 7.462 -3.221 8.580 1.00 94.88 195 LEU A C 1
ATOM 1533 O O . LEU A 1 195 ? 6.772 -3.743 9.459 1.00 94.88 195 LEU A O 1
ATOM 1537 N N . MET A 1 196 ? 6.992 -2.242 7.800 1.00 92.06 196 MET A N 1
ATOM 1538 C CA . MET A 1 196 ? 5.628 -1.722 7.932 1.00 92.06 196 MET A CA 1
ATOM 1539 C C . MET A 1 196 ? 4.589 -2.783 7.579 1.00 92.06 196 MET A C 1
ATOM 1541 O O . MET A 1 196 ? 3.663 -3.015 8.356 1.00 92.06 196 MET A O 1
ATOM 1545 N N . ILE A 1 197 ? 4.780 -3.462 6.448 1.00 91.88 197 ILE A N 1
ATOM 1546 C CA . ILE A 1 197 ? 3.854 -4.486 5.968 1.00 91.88 197 ILE A CA 1
ATOM 1547 C C . ILE A 1 197 ? 3.857 -5.702 6.906 1.00 91.88 197 ILE A C 1
ATOM 1549 O O . ILE A 1 197 ? 2.792 -6.221 7.242 1.00 91.88 197 ILE A O 1
ATOM 1553 N N . GLU A 1 198 ? 5.029 -6.150 7.371 1.00 93.00 198 GLU A N 1
ATOM 1554 C CA . GLU A 1 198 ? 5.110 -7.229 8.361 1.00 93.00 198 GLU A CA 1
ATOM 1555 C C . GLU A 1 198 ? 4.395 -6.833 9.656 1.00 93.00 198 GLU A C 1
ATOM 1557 O O . GLU A 1 198 ? 3.612 -7.616 10.188 1.00 93.00 198 GLU A O 1
ATOM 1562 N N . SER A 1 199 ? 4.610 -5.609 10.145 1.00 91.12 199 SER A N 1
ATOM 1563 C CA . SER A 1 199 ? 3.953 -5.126 11.360 1.00 91.12 199 SER A CA 1
ATOM 1564 C C . SER A 1 199 ? 2.430 -5.112 11.219 1.00 91.12 199 SER A C 1
ATOM 1566 O O . SER A 1 199 ? 1.744 -5.498 12.159 1.00 91.12 199 SER A O 1
ATOM 1568 N N . ASP A 1 200 ? 1.896 -4.709 10.062 1.00 88.56 200 ASP A N 1
ATOM 1569 C CA . ASP A 1 200 ? 0.460 -4.792 9.771 1.00 88.56 200 ASP A CA 1
ATOM 1570 C C . ASP A 1 200 ? -0.054 -6.234 9.806 1.00 88.56 200 ASP A C 1
ATOM 1572 O O . ASP A 1 200 ? -1.042 -6.526 10.480 1.00 88.56 200 ASP A O 1
ATOM 1576 N N . LEU A 1 201 ? 0.639 -7.161 9.146 1.00 88.06 201 LEU A N 1
ATOM 1577 C CA . LEU A 1 201 ? 0.263 -8.575 9.144 1.00 88.06 201 LEU A CA 1
ATOM 1578 C C . LEU A 1 201 ? 0.272 -9.183 10.547 1.00 88.06 201 LEU A C 1
ATOM 1580 O O . LEU A 1 201 ? -0.688 -9.849 10.928 1.00 88.06 201 LEU A O 1
ATOM 1584 N N . LEU A 1 202 ? 1.326 -8.918 11.317 1.00 88.50 202 LEU A N 1
ATOM 1585 C CA . LEU A 1 202 ? 1.472 -9.401 12.686 1.00 88.50 202 LEU A CA 1
ATOM 1586 C C . LEU A 1 202 ? 0.401 -8.842 13.621 1.00 88.50 202 LEU A C 1
ATOM 1588 O O . LEU A 1 202 ? 0.172 -9.443 14.657 1.00 88.50 202 LEU A O 1
ATOM 1592 N N . THR A 1 203 ? -0.231 -7.708 13.288 1.00 85.25 203 THR A N 1
ATOM 1593 C CA . THR A 1 203 ? -1.323 -7.149 14.100 1.00 85.25 203 THR A CA 1
ATOM 1594 C C . THR A 1 203 ? -2.669 -7.825 13.895 1.00 85.25 203 THR A C 1
ATOM 1596 O O . THR A 1 203 ? -3.562 -7.615 14.710 1.00 85.25 203 THR A O 1
ATOM 1599 N N . GLU A 1 204 ? -2.820 -8.627 12.842 1.00 79.38 204 GLU A N 1
ATOM 1600 C CA . GLU A 1 204 ? -4.090 -9.265 12.474 1.00 79.38 204 GLU A CA 1
ATOM 1601 C C . GLU A 1 204 ? -3.994 -10.792 12.387 1.00 79.38 204 GLU A C 1
ATOM 1603 O O . GLU A 1 204 ? -5.009 -11.487 12.446 1.00 79.38 204 GLU A O 1
ATOM 1608 N N . LEU A 1 205 ? -2.782 -11.326 12.229 1.00 79.94 205 LEU A N 1
ATOM 1609 C CA . LEU A 1 205 ? -2.500 -12.748 12.098 1.00 79.94 205 LEU A CA 1
ATOM 1610 C C . LEU A 1 205 ? -1.369 -13.132 13.056 1.00 79.94 205 LEU A C 1
ATOM 1612 O O . LEU A 1 205 ? -0.327 -12.477 13.079 1.00 79.94 205 LEU A O 1
ATOM 1616 N N . ASP A 1 206 ? -1.540 -14.248 13.768 1.00 79.56 206 ASP A N 1
ATOM 1617 C CA . ASP A 1 206 ? -0.521 -14.836 14.651 1.00 79.56 206 ASP A CA 1
ATOM 1618 C C . ASP A 1 206 ? 0.619 -15.481 13.838 1.00 79.56 206 ASP A C 1
ATOM 1620 O O . ASP A 1 206 ? 0.795 -16.702 13.799 1.00 79.56 206 ASP A O 1
ATOM 1624 N N . LEU A 1 207 ? 1.379 -14.652 13.124 1.00 87.38 207 LEU A N 1
ATOM 1625 C CA . LEU A 1 207 ? 2.478 -15.069 12.261 1.00 87.38 207 LEU A CA 1
ATOM 1626 C C . LEU A 1 207 ? 3.824 -15.027 13.000 1.00 87.38 207 LEU A C 1
ATOM 1628 O O . LEU A 1 207 ? 4.037 -14.209 13.900 1.00 87.38 207 LEU A O 1
ATOM 1632 N N . PRO A 1 208 ? 4.787 -15.878 12.611 1.00 91.00 208 PRO A N 1
ATOM 1633 C CA . PRO A 1 208 ? 6.164 -15.732 13.056 1.00 91.00 208 PRO A CA 1
ATOM 1634 C C . PRO A 1 208 ? 6.773 -14.403 12.589 1.00 91.00 208 PRO A C 1
ATOM 1636 O O . PRO A 1 208 ? 6.602 -13.986 11.444 1.00 91.00 208 PRO A O 1
ATOM 1639 N N . HIS A 1 209 ? 7.550 -13.772 13.467 1.00 92.25 209 HIS A N 1
ATOM 1640 C CA . HIS A 1 209 ? 8.388 -12.632 13.101 1.00 92.25 209 HIS A CA 1
ATOM 1641 C C . HIS A 1 209 ? 9.577 -13.095 12.259 1.00 92.25 209 HIS A C 1
ATOM 1643 O O . HIS A 1 209 ? 10.251 -14.055 12.634 1.00 92.25 209 HIS A O 1
ATOM 1649 N N . SER A 1 210 ? 9.906 -12.358 11.200 1.00 93.81 210 SER A N 1
ATOM 1650 C CA . SER A 1 210 ? 11.120 -12.604 10.412 1.00 93.81 210 SER A CA 1
ATOM 1651 C C . SER A 1 210 ? 12.404 -12.113 11.093 1.00 93.81 210 SER A C 1
ATOM 1653 O O . SER A 1 210 ? 13.494 -12.552 10.734 1.00 93.81 210 SER A O 1
ATOM 1655 N N . GLY A 1 211 ? 12.289 -11.199 12.065 1.00 92.44 211 GLY A N 1
ATOM 1656 C CA . GLY A 1 211 ? 13.420 -10.594 12.784 1.00 92.44 211 GLY A CA 1
ATOM 1657 C C . GLY A 1 211 ? 13.834 -9.205 12.287 1.00 92.44 211 GLY A C 1
ATOM 1658 O O . GLY A 1 211 ? 14.629 -8.549 12.953 1.00 92.44 211 GLY A O 1
ATOM 1659 N N . ILE A 1 212 ? 13.246 -8.705 11.194 1.00 93.56 212 ILE A N 1
ATOM 1660 C CA . ILE A 1 212 ? 13.615 -7.413 10.584 1.00 93.56 212 ILE A CA 1
ATOM 1661 C C . ILE A 1 212 ? 13.533 -6.218 11.543 1.00 93.56 212 ILE A C 1
ATOM 1663 O O . ILE A 1 212 ? 14.358 -5.312 11.469 1.00 93.56 212 ILE A O 1
ATOM 1667 N N . VAL A 1 213 ? 12.590 -6.246 12.488 1.00 92.38 213 VAL A N 1
ATOM 1668 C CA . VAL A 1 213 ? 12.401 -5.201 13.509 1.00 92.38 213 VAL A CA 1
ATOM 1669 C C . VAL A 1 213 ? 13.660 -4.910 14.333 1.00 92.38 213 VAL A C 1
ATOM 1671 O O . VAL A 1 213 ? 13.829 -3.795 14.806 1.00 92.38 213 VAL A O 1
ATOM 1674 N N . GLN A 1 214 ? 14.588 -5.865 14.462 1.00 91.75 214 GLN A N 1
ATOM 1675 C CA . GLN A 1 214 ? 15.840 -5.671 15.207 1.00 91.75 214 GLN A CA 1
ATOM 1676 C C . GLN A 1 214 ? 16.743 -4.585 14.604 1.00 91.75 214 GLN A C 1
ATOM 1678 O O . GLN A 1 214 ? 17.597 -4.044 15.299 1.00 91.75 214 GLN A O 1
ATOM 1683 N N . PHE A 1 215 ? 16.556 -4.261 13.324 1.00 91.50 215 PHE A N 1
ATOM 1684 C CA . PHE A 1 215 ? 17.335 -3.242 12.628 1.00 91.50 215 PHE A CA 1
ATOM 1685 C C . PHE A 1 215 ? 16.656 -1.864 12.632 1.00 91.50 215 PHE A C 1
ATOM 1687 O O . PHE A 1 215 ? 17.285 -0.908 12.180 1.00 91.50 215 PHE A O 1
ATOM 1694 N N . GLU A 1 216 ? 15.424 -1.736 13.153 1.00 91.19 216 GLU A N 1
ATOM 1695 C CA . GLU A 1 216 ? 14.622 -0.499 13.119 1.00 91.19 216 GLU A CA 1
ATOM 1696 C C . GLU A 1 216 ? 15.393 0.711 13.663 1.00 91.19 216 GLU A C 1
ATOM 1698 O O . GLU A 1 216 ? 15.486 1.729 12.980 1.00 91.19 216 GLU A O 1
ATOM 1703 N N . ASP A 1 217 ? 16.001 0.584 14.845 1.00 88.00 217 ASP A N 1
ATOM 1704 C CA . ASP A 1 217 ? 16.696 1.696 15.512 1.00 88.00 217 ASP A CA 1
ATOM 1705 C C . ASP A 1 217 ? 17.987 2.114 14.800 1.00 88.00 217 ASP A C 1
ATOM 1707 O O . ASP A 1 217 ? 18.406 3.269 14.869 1.00 88.00 217 ASP A O 1
ATOM 1711 N N . SER A 1 218 ? 18.618 1.177 14.090 1.00 85.88 218 SER A N 1
ATOM 1712 C CA . SER A 1 218 ? 19.818 1.445 13.293 1.00 85.88 218 SER A CA 1
ATOM 1713 C C . SER A 1 218 ? 19.497 1.985 11.900 1.00 85.88 218 SER A C 1
ATOM 1715 O O . SER A 1 218 ? 20.405 2.422 11.189 1.00 85.88 218 SER A O 1
ATOM 1717 N N . MET A 1 219 ? 18.227 1.924 11.481 1.00 88.88 219 MET A N 1
ATOM 1718 C CA . MET A 1 219 ? 17.850 2.269 10.124 1.00 88.88 219 MET A CA 1
ATOM 1719 C C . MET A 1 219 ? 17.489 3.742 9.985 1.00 88.88 219 MET A C 1
ATOM 1721 O O . MET A 1 219 ? 16.660 4.306 10.696 1.00 88.88 219 MET A O 1
ATOM 1725 N N . ARG A 1 220 ? 18.092 4.373 8.982 1.00 88.81 220 ARG A N 1
ATOM 1726 C CA . ARG A 1 220 ? 17.798 5.746 8.596 1.00 88.81 220 ARG A CA 1
ATOM 1727 C C . ARG A 1 220 ? 16.422 5.852 7.934 1.00 88.81 220 ARG A C 1
ATOM 1729 O O . ARG A 1 220 ? 16.034 4.972 7.170 1.00 88.81 220 ARG A O 1
ATOM 1736 N N . LEU A 1 221 ? 15.712 6.957 8.168 1.00 89.75 221 LEU A N 1
ATOM 1737 C CA . LEU A 1 221 ? 14.474 7.261 7.441 1.00 89.75 221 LEU A CA 1
ATOM 1738 C C . LEU A 1 221 ? 14.736 7.470 5.933 1.00 89.75 221 LEU A C 1
ATOM 1740 O O . LEU A 1 221 ? 15.750 8.088 5.598 1.00 89.75 221 LEU A O 1
ATOM 1744 N N . PRO A 1 222 ? 13.822 7.045 5.044 1.00 90.56 222 PRO A N 1
ATOM 1745 C CA . PRO A 1 222 ? 13.923 7.228 3.592 1.00 90.56 222 PRO A CA 1
ATOM 1746 C C . PRO A 1 222 ? 14.207 8.672 3.166 1.00 90.56 222 PRO A C 1
ATOM 1748 O O . PRO A 1 222 ? 13.741 9.621 3.802 1.00 90.56 222 PRO A O 1
ATOM 1751 N N . ARG A 1 223 ? 14.957 8.854 2.076 1.00 87.88 223 ARG A N 1
ATOM 1752 C CA . ARG A 1 223 ? 15.161 10.148 1.394 1.00 87.88 223 ARG A CA 1
ATOM 1753 C C . ARG A 1 223 ? 14.902 10.004 -0.094 1.00 87.88 223 ARG A C 1
ATOM 1755 O O . ARG A 1 223 ? 14.762 8.901 -0.601 1.00 87.88 223 ARG A O 1
ATOM 1762 N N . SER A 1 224 ? 14.862 11.117 -0.816 1.00 87.75 224 SER A N 1
ATOM 1763 C CA . SER A 1 224 ? 14.780 11.056 -2.271 1.00 87.75 224 SER A CA 1
ATOM 1764 C C . SER A 1 224 ? 15.933 10.240 -2.866 1.00 87.75 224 SER A C 1
ATOM 1766 O O . SER A 1 224 ? 17.064 10.303 -2.374 1.00 87.75 224 SER A O 1
ATOM 1768 N N . PHE A 1 225 ? 15.642 9.482 -3.919 1.00 88.25 225 PHE A N 1
ATOM 1769 C CA . PHE A 1 225 ? 16.655 8.791 -4.698 1.00 88.25 225 PHE A CA 1
ATOM 1770 C C . PHE A 1 225 ? 17.670 9.798 -5.257 1.00 88.25 225 PHE A C 1
ATOM 1772 O O . PHE A 1 225 ? 17.314 10.956 -5.515 1.00 88.25 225 PHE A O 1
ATOM 1779 N N . PRO A 1 226 ? 18.939 9.390 -5.447 1.00 81.56 226 PRO A N 1
ATOM 1780 C CA . PRO A 1 226 ? 19.935 10.243 -6.080 1.00 81.56 226 PRO A CA 1
ATOM 1781 C C . PRO A 1 226 ? 19.453 10.704 -7.460 1.00 81.56 226 PRO A C 1
ATOM 1783 O O . PRO A 1 226 ? 19.298 9.899 -8.375 1.00 81.56 226 PRO A O 1
ATOM 1786 N N . TYR A 1 227 ? 19.212 12.007 -7.601 1.00 74.25 227 TYR A N 1
ATOM 1787 C CA . TYR A 1 227 ? 18.785 12.605 -8.860 1.00 74.25 227 TYR A CA 1
ATOM 1788 C C . TYR A 1 227 ? 19.998 13.071 -9.660 1.00 74.25 227 TYR A C 1
ATOM 1790 O O . TYR A 1 227 ? 20.677 14.025 -9.271 1.00 74.25 227 TYR A O 1
ATOM 1798 N N . ASP A 1 228 ? 20.252 12.424 -10.794 1.00 69.75 228 ASP A N 1
ATOM 1799 C CA . ASP A 1 228 ? 21.222 12.902 -11.774 1.00 69.75 228 ASP A CA 1
ATOM 1800 C C . ASP A 1 228 ? 20.503 13.680 -12.884 1.00 69.75 228 ASP A C 1
ATOM 1802 O O . ASP A 1 228 ? 19.880 13.115 -13.791 1.00 69.75 228 ASP A O 1
ATOM 1806 N N . ALA A 1 229 ? 20.615 15.008 -12.819 1.00 63.69 229 ALA A N 1
ATOM 1807 C CA . ALA A 1 229 ? 20.015 15.928 -13.780 1.00 63.69 229 ALA A CA 1
ATOM 1808 C C . ALA A 1 229 ? 20.547 15.755 -15.215 1.00 63.69 229 ALA A C 1
ATOM 1810 O O . ALA A 1 229 ? 19.967 16.323 -16.138 1.00 63.69 229 ALA A O 1
ATOM 1811 N N . THR A 1 230 ? 21.637 15.012 -15.428 1.00 61.47 230 THR A N 1
ATOM 1812 C CA . THR A 1 230 ? 22.156 14.705 -16.768 1.00 61.47 230 THR A CA 1
ATOM 1813 C C . THR A 1 230 ? 21.452 13.505 -17.408 1.00 61.47 230 THR A C 1
ATOM 1815 O O . THR A 1 230 ? 21.278 13.487 -18.625 1.00 61.47 230 THR A O 1
ATOM 1818 N N . ILE A 1 231 ? 20.964 12.554 -16.601 1.00 53.56 231 ILE A N 1
ATOM 1819 C CA . ILE A 1 231 ? 20.276 11.330 -17.047 1.00 53.56 231 ILE A CA 1
ATOM 1820 C C . ILE A 1 231 ? 18.784 11.599 -17.308 1.00 53.56 231 ILE A C 1
ATOM 1822 O O . ILE A 1 231 ? 18.219 11.104 -18.282 1.00 53.56 231 ILE A O 1
ATOM 1826 N N . ALA A 1 232 ? 18.148 12.441 -16.487 1.00 48.75 232 ALA A N 1
ATOM 1827 C CA . ALA A 1 232 ? 16.708 12.717 -16.549 1.00 48.75 232 ALA A CA 1
ATOM 1828 C C . ALA A 1 232 ? 16.264 13.649 -17.698 1.00 48.75 232 ALA A C 1
ATOM 1830 O O . ALA A 1 232 ? 15.071 13.823 -17.920 1.00 48.75 232 ALA A O 1
ATOM 1831 N N . ARG A 1 233 ? 17.191 14.269 -18.445 1.00 50.75 233 ARG A N 1
ATOM 1832 C CA . ARG A 1 233 ? 16.847 15.185 -19.558 1.00 50.75 233 ARG A CA 1
ATOM 1833 C C . ARG A 1 233 ? 16.502 14.474 -20.869 1.00 50.75 233 ARG A C 1
ATOM 1835 O O . ARG A 1 233 ? 16.107 15.150 -21.815 1.00 50.75 233 ARG A O 1
ATOM 1842 N N . ALA A 1 234 ? 16.688 13.155 -20.935 1.00 54.28 234 ALA A N 1
ATOM 1843 C CA . ALA A 1 234 ? 16.489 12.360 -22.146 1.00 54.28 234 ALA A CA 1
ATOM 1844 C C . ALA A 1 234 ? 15.076 11.760 -22.271 1.00 54.28 234 ALA A C 1
ATOM 1846 O O . ALA A 1 234 ? 14.579 11.659 -23.387 1.00 54.28 234 ALA A O 1
ATOM 1847 N N . ASP A 1 235 ? 14.425 11.421 -21.152 1.00 59.53 235 ASP A N 1
ATOM 1848 C CA . ASP A 1 235 ? 13.113 10.762 -21.114 1.00 59.53 235 ASP A CA 1
ATOM 1849 C C . ASP A 1 235 ? 12.182 11.490 -20.119 1.00 59.53 235 ASP A C 1
ATOM 1851 O O . ASP A 1 235 ? 12.622 11.899 -19.043 1.00 59.53 235 ASP A O 1
ATOM 1855 N N . GLU A 1 236 ? 10.887 11.635 -20.440 1.00 76.75 236 GLU A N 1
ATOM 1856 C CA . GLU A 1 236 ? 9.880 12.107 -19.472 1.00 76.75 236 GLU A CA 1
ATOM 1857 C C . GLU A 1 236 ? 9.856 11.149 -18.269 1.00 76.75 236 GLU A C 1
ATOM 1859 O O . GLU A 1 236 ? 9.753 9.926 -18.435 1.00 76.75 236 GLU A O 1
ATOM 1864 N N . LEU A 1 237 ? 9.988 11.685 -17.051 1.00 83.94 237 LEU A N 1
ATOM 1865 C CA . LEU A 1 237 ? 9.941 10.863 -15.845 1.00 83.94 237 LEU A CA 1
ATOM 1866 C C . LEU A 1 237 ? 8.544 10.250 -15.687 1.00 83.94 237 LEU A C 1
ATOM 1868 O O . LEU A 1 237 ? 7.544 10.948 -15.847 1.00 83.94 237 LEU A O 1
ATOM 1872 N N . PRO A 1 238 ? 8.449 8.960 -15.327 1.00 86.06 238 PRO A N 1
ATOM 1873 C CA . PRO A 1 238 ? 7.161 8.287 -15.199 1.00 86.06 238 PRO A CA 1
ATOM 1874 C C . PRO A 1 238 ? 6.345 8.747 -13.980 1.00 86.06 238 PRO A C 1
ATOM 1876 O O . PRO A 1 238 ? 5.159 8.439 -13.890 1.00 86.06 238 PRO A O 1
ATOM 1879 N N . GLY A 1 239 ? 6.973 9.462 -13.043 1.00 86.38 239 GLY A N 1
ATOM 1880 C CA . GLY A 1 239 ? 6.337 10.064 -11.880 1.00 86.38 239 GLY A CA 1
ATOM 1881 C C . GLY A 1 239 ? 7.345 10.724 -10.942 1.00 86.38 239 GLY A C 1
ATOM 1882 O O . GLY A 1 239 ? 8.525 10.859 -11.271 1.00 86.38 239 GLY A O 1
ATOM 1883 N N . ASN A 1 240 ? 6.862 11.131 -9.768 1.00 84.50 240 ASN A N 1
ATOM 1884 C CA . ASN A 1 240 ? 7.636 11.873 -8.774 1.00 84.50 240 ASN A CA 1
ATOM 1885 C C . ASN A 1 240 ? 8.118 10.971 -7.632 1.00 84.50 240 ASN A C 1
ATOM 1887 O O . ASN A 1 240 ? 7.531 9.928 -7.350 1.00 84.50 240 ASN A O 1
ATOM 1891 N N . ASP A 1 241 ? 9.156 11.424 -6.934 1.00 88.00 241 ASP A N 1
ATOM 1892 C CA . ASP A 1 241 ? 9.735 10.750 -5.770 1.00 88.00 241 ASP A CA 1
ATOM 1893 C C . ASP A 1 241 ? 9.323 11.428 -4.447 1.00 88.00 241 ASP A C 1
ATOM 1895 O O . ASP A 1 241 ? 10.159 11.800 -3.620 1.00 88.00 241 ASP A O 1
ATOM 1899 N N . ASP A 1 242 ? 8.016 11.667 -4.284 1.00 86.19 242 ASP A N 1
ATOM 1900 C CA . ASP A 1 242 ? 7.452 12.250 -3.062 1.00 86.19 242 ASP A CA 1
ATOM 1901 C C . ASP A 1 242 ? 7.302 11.181 -1.966 1.00 86.19 242 ASP A C 1
ATOM 1903 O O . ASP A 1 242 ? 6.698 10.128 -2.170 1.00 86.19 242 ASP A O 1
ATOM 1907 N N . LEU A 1 243 ? 7.847 11.469 -0.785 1.00 89.81 243 LEU A N 1
ATOM 1908 C CA . LEU A 1 243 ? 7.906 10.564 0.360 1.00 89.81 243 LEU A CA 1
ATOM 1909 C C . LEU A 1 243 ? 7.038 11.003 1.542 1.00 89.81 243 LEU A C 1
ATOM 1911 O O . LEU A 1 243 ? 7.078 10.346 2.584 1.00 89.81 243 LEU A O 1
ATOM 1915 N N . TRP A 1 244 ? 6.258 12.085 1.430 1.00 89.00 244 TRP A N 1
ATOM 1916 C CA . TRP A 1 244 ? 5.518 12.620 2.580 1.00 89.00 244 TRP A CA 1
ATOM 1917 C C . TRP A 1 244 ? 4.580 11.598 3.222 1.00 89.00 244 TRP A C 1
ATOM 1919 O O . TRP A 1 244 ? 4.598 11.442 4.444 1.00 89.00 244 TRP A O 1
ATOM 1929 N N . TYR A 1 245 ? 3.799 10.873 2.413 1.00 90.50 245 TYR A N 1
ATOM 1930 C CA . TYR A 1 245 ? 2.943 9.798 2.919 1.00 90.50 245 TYR A CA 1
ATOM 1931 C C . TYR A 1 245 ? 3.770 8.707 3.609 1.00 90.50 245 TYR A C 1
ATOM 1933 O O . TYR A 1 245 ? 3.482 8.331 4.743 1.00 90.50 245 TYR A O 1
ATOM 1941 N N . PHE A 1 246 ? 4.818 8.230 2.935 1.00 89.94 246 PHE A N 1
ATOM 1942 C CA . PHE A 1 246 ? 5.630 7.111 3.399 1.00 89.94 246 PHE A CA 1
ATOM 1943 C C . PHE A 1 246 ? 6.300 7.416 4.749 1.00 89.94 246 PHE A C 1
ATOM 1945 O O . PHE A 1 246 ? 6.272 6.598 5.665 1.00 89.94 246 PHE A O 1
ATOM 1952 N N . LEU A 1 247 ? 6.825 8.634 4.923 1.00 92.94 247 LEU A N 1
ATOM 1953 C CA . LEU A 1 247 ? 7.400 9.099 6.188 1.00 92.94 247 LEU A CA 1
ATOM 1954 C C . LEU A 1 247 ? 6.347 9.240 7.298 1.00 92.94 247 LEU A C 1
ATOM 1956 O O . LEU A 1 247 ? 6.605 8.850 8.440 1.00 92.94 247 LEU A O 1
ATOM 1960 N N . ALA A 1 248 ? 5.164 9.771 6.973 1.00 94.81 248 ALA A N 1
ATOM 1961 C CA . ALA A 1 248 ? 4.062 9.885 7.924 1.00 94.81 248 ALA A CA 1
ATOM 1962 C C . ALA A 1 248 ? 3.598 8.504 8.415 1.00 94.81 248 ALA A C 1
ATOM 1964 O O . ALA A 1 248 ? 3.398 8.316 9.618 1.00 94.81 248 ALA A O 1
ATOM 1965 N N . GLU A 1 249 ? 3.486 7.533 7.507 1.00 91.75 249 GLU A N 1
ATOM 1966 C CA . GLU A 1 249 ? 3.098 6.157 7.816 1.00 91.75 249 GLU A CA 1
ATOM 1967 C C . GLU A 1 249 ? 4.160 5.441 8.666 1.00 91.75 249 GLU A C 1
ATOM 1969 O O . GLU A 1 249 ? 3.797 4.787 9.643 1.00 91.75 249 GLU A O 1
ATOM 1974 N N . ILE A 1 250 ? 5.461 5.622 8.389 1.00 93.44 250 ILE A N 1
ATOM 1975 C CA . ILE A 1 250 ? 6.540 5.089 9.245 1.00 93.44 250 ILE A CA 1
ATOM 1976 C C . ILE A 1 250 ? 6.394 5.622 10.673 1.00 93.44 250 ILE A C 1
ATOM 1978 O O . ILE A 1 250 ? 6.387 4.846 11.631 1.00 93.44 250 ILE A O 1
ATOM 1982 N N . ALA A 1 251 ? 6.248 6.939 10.840 1.00 94.81 251 ALA A N 1
ATOM 1983 C CA . ALA A 1 251 ? 6.113 7.544 12.163 1.00 94.81 251 ALA A CA 1
ATOM 1984 C C . ALA A 1 251 ? 4.877 7.012 12.912 1.00 94.81 251 ALA A C 1
ATOM 1986 O O . ALA A 1 251 ? 4.969 6.642 14.088 1.00 94.81 251 ALA A O 1
ATOM 1987 N N . LEU A 1 252 ? 3.740 6.896 12.219 1.00 94.88 252 LEU A N 1
ATOM 1988 C CA . LEU A 1 252 ? 2.516 6.350 12.800 1.00 94.88 252 LEU A CA 1
ATOM 1989 C C . LEU A 1 252 ? 2.656 4.867 13.150 1.00 94.88 252 LEU A C 1
ATOM 1991 O O . LEU A 1 252 ? 2.161 4.427 14.187 1.00 94.88 252 LEU A O 1
ATOM 1995 N N . ARG A 1 253 ? 3.368 4.091 12.327 1.00 92.31 253 ARG A N 1
ATOM 1996 C CA . ARG A 1 253 ? 3.628 2.674 12.580 1.00 92.31 253 ARG A CA 1
ATOM 1997 C C . ARG A 1 253 ? 4.403 2.459 13.868 1.00 92.31 253 ARG A C 1
ATOM 1999 O O . ARG A 1 253 ? 4.044 1.592 14.664 1.00 92.31 253 ARG A O 1
ATOM 2006 N N . ARG A 1 254 ? 5.439 3.264 14.101 1.00 92.06 254 ARG A N 1
ATOM 2007 C CA . ARG A 1 254 ? 6.234 3.208 15.337 1.00 92.06 254 ARG A CA 1
ATOM 2008 C C . ARG A 1 254 ? 5.372 3.525 16.559 1.00 92.06 254 ARG A C 1
ATOM 2010 O O . ARG A 1 254 ? 5.450 2.826 17.572 1.00 92.06 254 ARG A O 1
ATOM 2017 N N . LEU A 1 255 ? 4.483 4.516 16.446 1.00 94.75 255 LEU A N 1
ATOM 2018 C CA . LEU A 1 255 ? 3.481 4.807 17.473 1.00 94.75 255 LEU A CA 1
ATOM 2019 C C . LEU A 1 255 ? 2.538 3.612 17.700 1.00 94.75 255 LEU A C 1
ATOM 2021 O O . LEU A 1 255 ? 2.413 3.169 18.837 1.00 94.75 255 LEU A O 1
ATOM 2025 N N . LEU A 1 256 ? 1.948 3.025 16.655 1.00 91.69 256 LEU A N 1
ATOM 2026 C CA . LEU A 1 256 ? 1.065 1.850 16.755 1.00 91.69 256 LEU A CA 1
ATOM 2027 C C . LEU A 1 256 ? 1.747 0.632 17.397 1.00 91.69 256 LEU A C 1
ATOM 2029 O O . LEU A 1 256 ? 1.146 -0.062 18.224 1.00 91.69 256 LEU A O 1
ATOM 2033 N N . ASN A 1 257 ? 3.012 0.380 17.056 1.00 89.62 257 ASN A N 1
ATOM 2034 C CA . ASN A 1 257 ? 3.802 -0.685 17.668 1.00 89.62 257 ASN A CA 1
ATOM 2035 C C . ASN A 1 257 ? 3.964 -0.440 19.173 1.00 89.62 257 ASN A C 1
ATOM 2037 O O . ASN A 1 257 ? 3.749 -1.351 19.975 1.00 89.62 257 ASN A O 1
ATOM 2041 N N . ARG A 1 258 ? 4.261 0.796 19.580 1.00 90.88 258 ARG A N 1
ATOM 2042 C CA . ARG A 1 258 ? 4.355 1.167 20.995 1.00 90.88 258 ARG A CA 1
ATOM 2043 C C . ARG A 1 258 ? 3.014 1.100 21.722 1.00 90.88 258 ARG A C 1
ATOM 2045 O O . ARG A 1 258 ? 2.981 0.570 22.828 1.00 90.88 258 ARG A O 1
ATOM 2052 N N . VAL A 1 259 ? 1.916 1.544 21.103 1.00 92.44 259 VAL A N 1
ATOM 2053 C CA . VAL A 1 259 ? 0.549 1.364 21.628 1.00 92.44 259 VAL A CA 1
ATOM 2054 C C . VAL A 1 259 ? 0.298 -0.119 21.910 1.00 92.44 259 VAL A C 1
ATOM 2056 O O . VAL A 1 259 ? -0.094 -0.488 23.017 1.00 92.44 259 VAL A O 1
ATOM 2059 N N . SER A 1 260 ? 0.612 -0.986 20.945 1.00 89.19 260 SER A N 1
ATOM 2060 C CA . SER A 1 260 ? 0.470 -2.439 21.083 1.00 89.19 260 SER A CA 1
ATOM 2061 C C . SER A 1 260 ? 1.322 -2.996 22.224 1.00 89.19 260 SER A C 1
ATOM 2063 O O . SER A 1 260 ? 0.835 -3.780 23.039 1.00 89.19 260 SER A O 1
ATOM 2065 N N . HIS A 1 261 ? 2.576 -2.550 22.339 1.00 87.25 261 HIS A N 1
ATOM 2066 C CA . HIS A 1 261 ? 3.465 -2.974 23.416 1.00 87.25 261 HIS A CA 1
ATOM 2067 C C . HIS A 1 261 ? 2.966 -2.538 24.797 1.00 87.25 261 HIS A C 1
ATOM 2069 O O . HIS A 1 261 ? 2.885 -3.370 25.702 1.00 87.25 261 HIS A O 1
ATOM 2075 N N . MET A 1 262 ? 2.594 -1.270 24.954 1.00 89.44 262 MET A N 1
ATOM 2076 C CA . MET A 1 262 ? 2.224 -0.700 26.246 1.00 89.44 262 MET A CA 1
ATOM 2077 C C . MET A 1 262 ? 0.838 -1.157 26.705 1.00 89.44 262 MET A C 1
ATOM 2079 O O . MET A 1 262 ? 0.666 -1.458 27.884 1.00 89.44 262 MET A O 1
ATOM 2083 N N . ILE A 1 263 ? -0.153 -1.222 25.814 1.00 89.94 263 ILE A N 1
ATOM 2084 C CA . ILE A 1 263 ? -1.546 -1.508 26.190 1.00 89.94 263 ILE A CA 1
ATOM 2085 C C . ILE A 1 263 ? -1.853 -3.009 26.143 1.00 89.94 263 ILE A C 1
ATOM 2087 O O . ILE A 1 263 ? -2.505 -3.520 27.050 1.00 89.94 263 ILE A O 1
ATOM 2091 N N . TYR A 1 264 ? -1.362 -3.726 25.128 1.00 86.19 264 TYR A N 1
ATOM 2092 C CA . TYR A 1 264 ? -1.857 -5.065 24.784 1.00 86.19 264 TYR A CA 1
ATOM 2093 C C . TYR A 1 264 ? -0.895 -6.220 25.117 1.00 86.19 264 TYR A C 1
ATOM 2095 O O . TYR A 1 264 ? -1.266 -7.376 24.930 1.00 86.19 264 TYR A O 1
ATOM 2103 N N . SER A 1 265 ? 0.319 -5.954 25.625 1.00 76.69 265 SER A N 1
ATOM 2104 C CA . SER A 1 265 ? 1.261 -7.024 26.038 1.00 76.69 265 SER A CA 1
ATOM 2105 C C . SER A 1 265 ? 1.095 -7.479 27.484 1.00 76.69 265 SER A C 1
ATOM 2107 O O . SER A 1 265 ? 1.513 -8.580 27.837 1.00 76.69 265 SER A O 1
ATOM 2109 N N . GLN A 1 266 ? 0.580 -6.608 28.351 1.00 68.50 266 GLN A N 1
ATOM 2110 C CA . GLN A 1 266 ? 0.535 -6.831 29.794 1.00 68.50 266 GLN A CA 1
ATOM 2111 C C . GLN A 1 266 ? -0.914 -6.971 30.249 1.00 68.50 266 GLN A C 1
ATOM 2113 O O . GLN A 1 266 ? -1.758 -6.139 29.920 1.00 68.50 266 GLN A O 1
ATOM 2118 N N . LYS A 1 267 ? -1.203 -7.996 31.060 1.00 66.94 267 LYS A N 1
ATOM 2119 C CA . LYS A 1 267 ? -2.477 -8.084 31.783 1.00 66.94 267 LYS A CA 1
ATOM 2120 C C . LYS A 1 267 ? -2.491 -7.002 32.859 1.00 66.94 267 LYS A C 1
ATOM 2122 O O . LYS A 1 267 ? -1.893 -7.177 33.918 1.00 66.94 267 LYS A O 1
ATOM 2127 N N . ARG A 1 268 ? -3.134 -5.873 32.573 1.00 67.56 268 ARG A N 1
ATOM 2128 C CA . ARG A 1 268 ? -3.329 -4.803 33.556 1.00 67.56 268 ARG A CA 1
ATOM 2129 C C . ARG A 1 268 ? -4.442 -5.181 34.527 1.00 67.56 268 ARG A C 1
ATOM 2131 O O . ARG A 1 268 ? -5.434 -5.783 34.130 1.00 67.56 268 ARG A O 1
ATOM 2138 N N . THR A 1 269 ? -4.257 -4.834 35.798 1.00 60.75 269 THR A N 1
ATOM 2139 C CA . THR A 1 269 ? -5.173 -5.190 36.892 1.00 60.75 269 THR A CA 1
ATOM 2140 C C . THR A 1 269 ? -6.208 -4.107 37.198 1.00 60.75 269 THR A C 1
ATOM 2142 O O . THR A 1 269 ? -7.240 -4.432 37.774 1.00 60.75 269 THR A O 1
ATOM 2145 N N . SER A 1 270 ? -5.968 -2.841 36.824 1.00 79.56 270 SER A N 1
ATOM 2146 C CA . SER A 1 270 ? -6.934 -1.746 37.009 1.00 79.56 270 SER A CA 1
ATOM 2147 C C . SER A 1 270 ? -6.954 -0.761 35.840 1.00 79.56 270 SER A C 1
ATOM 2149 O O . SER A 1 270 ? -5.922 -0.491 35.216 1.00 79.56 270 SER A O 1
ATOM 2151 N N . ILE A 1 271 ? -8.125 -0.164 35.602 1.00 84.50 271 ILE A N 1
ATOM 2152 C CA . ILE A 1 271 ? -8.327 0.889 34.599 1.00 84.50 271 ILE A CA 1
ATOM 2153 C C . ILE A 1 271 ? -7.591 2.189 34.960 1.00 84.50 271 ILE A C 1
ATOM 2155 O O . ILE A 1 271 ? -7.075 2.871 34.082 1.00 84.50 271 ILE A O 1
ATOM 2159 N N . SER A 1 272 ? -7.430 2.485 36.253 1.00 83.56 272 SER A N 1
ATOM 2160 C CA . SER A 1 272 ? -6.704 3.669 36.736 1.00 83.56 272 SER A CA 1
ATOM 2161 C C . SER A 1 272 ? -5.222 3.669 36.346 1.00 83.56 272 SER A C 1
ATOM 2163 O O . SER A 1 272 ? -4.652 4.713 36.051 1.00 83.56 272 SER A O 1
ATOM 2165 N N . SER A 1 273 ? -4.592 2.493 36.258 1.00 87.31 273 SER A N 1
ATOM 2166 C CA . SER A 1 273 ? -3.208 2.368 35.774 1.00 87.31 273 SER A CA 1
ATOM 2167 C C . SER A 1 273 ? -3.060 2.628 34.266 1.00 87.31 273 SER A C 1
ATOM 2169 O O . SER A 1 273 ? -1.943 2.752 33.757 1.00 87.31 273 SER A O 1
ATOM 2171 N N . LEU A 1 274 ? -4.174 2.670 33.523 1.00 88.81 274 LEU A N 1
ATOM 2172 C CA . LEU A 1 274 ? -4.193 2.894 32.080 1.00 88.81 274 LEU A CA 1
ATOM 2173 C C . LEU A 1 274 ? -4.147 4.367 31.695 1.00 88.81 274 LEU A C 1
ATOM 2175 O O . LEU A 1 274 ? -3.526 4.697 30.685 1.00 88.81 274 LEU A O 1
ATOM 2179 N N . GLU A 1 275 ? -4.724 5.233 32.520 1.00 90.75 275 GLU A N 1
ATOM 2180 C CA . GLU A 1 275 ? -4.930 6.643 32.200 1.00 90.75 275 GLU A CA 1
ATOM 2181 C C . GLU A 1 275 ? -3.645 7.391 31.812 1.00 90.75 275 GLU A C 1
ATOM 2183 O O . GLU A 1 275 ? -3.623 7.937 30.708 1.00 90.75 275 GLU A O 1
ATOM 2188 N N . PRO A 1 276 ? -2.533 7.347 32.576 1.00 92.00 276 PRO A N 1
ATOM 2189 C CA . PRO A 1 276 ? -1.323 8.079 32.192 1.00 92.00 276 PRO A CA 1
ATOM 2190 C C . PRO A 1 276 ? -0.743 7.604 30.855 1.00 92.00 276 PRO A C 1
ATOM 2192 O O . PRO A 1 276 ? -0.221 8.394 30.075 1.00 92.00 276 PRO A O 1
ATOM 2195 N N . VAL A 1 277 ? -0.856 6.301 30.574 1.00 92.75 277 VAL A N 1
ATOM 2196 C CA . VAL A 1 277 ? -0.352 5.712 29.330 1.00 92.75 277 VAL A CA 1
ATOM 2197 C C . VAL A 1 277 ? -1.208 6.136 28.144 1.00 92.75 277 VAL A C 1
ATOM 2199 O O . VAL A 1 277 ? -0.670 6.467 27.094 1.00 92.75 277 VAL A O 1
ATOM 2202 N N . VAL A 1 278 ? -2.530 6.127 28.297 1.00 95.06 278 VAL A N 1
ATOM 2203 C CA . VAL A 1 278 ? -3.448 6.506 27.220 1.00 95.06 278 VAL A CA 1
ATOM 2204 C C . VAL A 1 278 ? -3.381 7.999 26.925 1.00 95.06 278 VAL A C 1
ATOM 2206 O O . VAL A 1 278 ? -3.319 8.360 25.753 1.00 95.06 278 VAL A O 1
ATOM 2209 N N . VAL A 1 279 ? -3.307 8.847 27.955 1.00 94.56 279 VAL A N 1
ATOM 2210 C CA . VAL A 1 279 ? -3.118 10.297 27.792 1.00 94.56 279 VAL A CA 1
ATOM 2211 C C . VAL A 1 279 ? -1.841 10.589 27.006 1.00 94.56 279 VAL A C 1
ATOM 2213 O O . VAL A 1 279 ? -1.878 11.348 26.040 1.00 94.56 279 VAL A O 1
ATOM 2216 N N . GLU A 1 280 ? -0.730 9.944 27.363 1.00 95.88 280 GLU A N 1
ATOM 2217 C CA . GLU A 1 280 ? 0.541 10.132 26.661 1.00 95.88 280 GLU A CA 1
ATOM 2218 C C . GLU A 1 280 ? 0.487 9.628 25.209 1.00 95.88 280 GLU A C 1
ATOM 2220 O O . GLU A 1 280 ? 0.967 10.291 24.291 1.00 95.88 280 GLU A O 1
ATOM 2225 N N . LEU A 1 281 ? -0.125 8.467 24.957 1.00 96.44 281 LEU A N 1
ATOM 2226 C CA . LEU A 1 281 ? -0.237 7.921 23.601 1.00 96.44 281 LEU A CA 1
ATOM 2227 C C . LEU A 1 281 ? -1.159 8.760 22.701 1.00 96.44 281 LEU A C 1
ATOM 2229 O O . LEU A 1 281 ? -0.825 8.961 21.532 1.00 96.44 281 LEU A O 1
ATOM 2233 N N . ASP A 1 282 ? -2.280 9.274 23.219 1.00 97.50 282 ASP A N 1
ATOM 2234 C CA . ASP A 1 282 ? -3.163 10.186 22.475 1.00 97.50 282 ASP A CA 1
ATOM 2235 C C . ASP A 1 282 ? -2.481 11.538 22.224 1.00 97.50 282 ASP A C 1
ATOM 2237 O O . ASP A 1 282 ? -2.549 12.068 21.114 1.00 97.50 282 ASP A O 1
ATOM 2241 N N . PHE A 1 283 ? -1.734 12.067 23.199 1.00 97.12 283 PHE A N 1
ATOM 2242 C CA . PHE A 1 283 ? -0.919 13.265 23.001 1.00 97.12 283 PHE A CA 1
ATOM 2243 C C . PHE A 1 283 ? 0.070 13.085 21.844 1.00 97.12 283 PHE A C 1
ATOM 2245 O O . PHE A 1 283 ? 0.137 13.925 20.946 1.00 97.12 283 PHE A O 1
ATOM 2252 N N . GLN A 1 284 ? 0.778 11.958 21.798 1.00 96.56 284 GLN A N 1
ATOM 2253 C CA . GLN A 1 284 ? 1.724 11.677 20.720 1.00 96.56 284 GLN A CA 1
ATOM 2254 C C . GLN A 1 284 ? 1.055 11.429 19.365 1.00 96.56 284 GLN A C 1
ATOM 2256 O O . GLN A 1 284 ? 1.607 11.813 18.333 1.00 96.56 284 GLN A O 1
ATOM 2261 N N . LEU A 1 285 ? -0.148 10.847 19.340 1.00 98.00 285 LEU A N 1
ATOM 2262 C CA . LEU A 1 285 ? -0.951 10.750 18.119 1.00 98.00 285 LEU A CA 1
ATOM 2263 C C . LEU A 1 285 ? -1.343 12.140 17.591 1.00 98.00 285 LEU A C 1
ATOM 2265 O O . LEU A 1 285 ? -1.290 12.392 16.385 1.00 98.00 285 LEU A O 1
ATOM 2269 N N . ASN A 1 286 ? -1.697 13.062 18.487 1.00 96.31 286 ASN A N 1
ATOM 2270 C CA . ASN A 1 286 ? -1.991 14.444 18.123 1.00 96.31 286 ASN A CA 1
ATOM 2271 C C . ASN A 1 286 ? -0.737 15.192 17.652 1.00 96.31 286 ASN A C 1
ATOM 2273 O O . ASN A 1 286 ? -0.804 15.893 16.646 1.00 96.31 286 ASN A O 1
ATOM 2277 N N . GLN A 1 287 ? 0.418 14.993 18.294 1.00 95.38 287 GLN A N 1
ATOM 2278 C CA . GLN A 1 287 ? 1.690 15.547 17.815 1.00 95.38 287 GLN A CA 1
ATOM 2279 C C . GLN A 1 287 ? 2.062 15.027 16.426 1.00 95.38 287 GLN A C 1
ATOM 2281 O O . GLN A 1 287 ? 2.490 15.810 15.579 1.00 95.38 287 GLN A O 1
ATOM 2286 N N . TRP A 1 288 ? 1.864 13.731 16.169 1.00 97.56 288 TRP A N 1
ATOM 2287 C CA . TRP A 1 288 ? 2.055 13.156 14.839 1.00 97.56 288 TRP A CA 1
ATOM 2288 C C . TRP A 1 288 ? 1.194 13.879 13.797 1.00 97.56 288 TRP A C 1
ATOM 2290 O O . TRP A 1 288 ? 1.711 14.294 12.762 1.00 97.56 288 TRP A O 1
ATOM 2300 N N . TYR A 1 289 ? -0.089 14.103 14.096 1.00 97.56 289 TYR A N 1
ATOM 2301 C CA . TYR A 1 289 ? -0.993 14.821 13.199 1.00 97.56 289 TYR A CA 1
ATOM 2302 C C . TYR A 1 289 ? -0.558 16.279 12.979 1.00 97.56 289 TYR A C 1
ATOM 2304 O O . TYR A 1 289 ? -0.506 16.749 11.841 1.00 97.56 289 TYR A O 1
ATOM 2312 N N . GLU A 1 290 ? -0.225 17.006 14.051 1.00 94.69 290 GLU A N 1
ATOM 2313 C CA . GLU A 1 290 ? 0.201 18.408 13.954 1.00 94.69 290 GLU A CA 1
ATOM 2314 C C . GLU A 1 290 ? 1.561 18.560 13.254 1.00 94.69 290 GLU A C 1
ATOM 2316 O O . GLU A 1 290 ? 1.849 19.620 12.694 1.00 94.69 290 GLU A O 1
ATOM 2321 N N . GLY A 1 291 ? 2.368 17.496 13.226 1.00 91.19 291 GLY A N 1
ATOM 2322 C CA . GLY A 1 291 ? 3.614 17.405 12.471 1.00 91.19 291 GLY A CA 1
ATOM 2323 C C . GLY A 1 291 ? 3.437 17.130 10.973 1.00 91.19 291 GLY A C 1
ATOM 2324 O O . GLY A 1 291 ? 4.404 17.264 10.224 1.00 91.19 291 GLY A O 1
ATOM 2325 N N . LEU A 1 292 ? 2.233 16.778 10.501 1.00 93.25 292 LEU A N 1
ATOM 2326 C CA . LEU A 1 292 ? 2.008 16.490 9.082 1.00 93.25 292 LEU A CA 1
ATOM 2327 C C . LEU A 1 292 ? 2.168 17.755 8.215 1.00 93.25 292 LEU A C 1
ATOM 2329 O O . LEU A 1 292 ? 1.581 18.797 8.540 1.00 93.25 292 LEU A O 1
ATOM 2333 N N . PRO A 1 293 ? 2.879 17.678 7.073 1.00 89.81 293 PRO A N 1
ATOM 2334 C CA . PRO A 1 293 ? 2.940 18.757 6.094 1.00 89.81 293 PRO A CA 1
ATOM 2335 C C . PRO A 1 293 ? 1.548 19.192 5.609 1.00 89.81 293 PRO A C 1
ATOM 2337 O O . PRO A 1 293 ? 0.671 18.339 5.440 1.00 89.81 293 PRO A O 1
ATOM 2340 N N . PRO A 1 294 ? 1.334 20.485 5.290 1.00 89.50 294 PRO A N 1
ATOM 2341 C CA . PRO A 1 294 ? 0.041 20.976 4.803 1.00 89.50 294 PRO A CA 1
ATOM 2342 C C . PRO A 1 294 ? -0.486 20.253 3.555 1.00 89.50 294 PRO A C 1
ATOM 2344 O O . PRO A 1 294 ? -1.694 20.176 3.358 1.00 89.50 294 PRO A O 1
ATOM 2347 N N . SER A 1 295 ? 0.401 19.707 2.717 1.00 88.25 295 SER A N 1
ATOM 2348 C CA . SER A 1 295 ? 0.032 18.965 1.507 1.00 88.25 295 SER A CA 1
ATOM 2349 C C . SER A 1 295 ? -0.725 17.668 1.801 1.00 88.25 295 SER A C 1
ATOM 2351 O O . SER A 1 295 ? -1.607 17.315 1.021 1.00 88.25 295 SER A O 1
ATOM 2353 N N . ILE A 1 296 ? -0.419 16.993 2.915 1.00 90.44 296 ILE A N 1
ATOM 2354 C CA . ILE A 1 296 ? -0.975 15.678 3.281 1.00 90.44 296 ILE A CA 1
ATOM 2355 C C . ILE A 1 296 ? -1.791 15.695 4.581 1.00 90.44 296 ILE A C 1
ATOM 2357 O O . ILE A 1 296 ? -2.352 14.675 4.978 1.00 90.44 296 ILE A O 1
ATOM 2361 N N . ARG A 1 297 ? -1.877 16.847 5.255 1.00 93.44 297 ARG A N 1
ATOM 2362 C CA . ARG A 1 297 ? -2.701 17.023 6.452 1.00 93.44 297 ARG A CA 1
ATOM 2363 C C . ARG A 1 297 ? -4.182 16.976 6.073 1.00 93.44 297 ARG A C 1
ATOM 2365 O O . ARG A 1 297 ? -4.650 17.771 5.262 1.00 93.44 297 ARG A O 1
ATOM 2372 N N . PHE A 1 298 ? -4.911 16.043 6.670 1.00 92.25 298 PHE A N 1
ATOM 2373 C CA . PHE A 1 298 ? -6.338 15.827 6.430 1.00 92.25 298 PHE A CA 1
ATOM 2374 C C . PHE A 1 298 ? -7.198 16.599 7.443 1.00 92.25 298 PHE A C 1
ATOM 2376 O O . PHE A 1 298 ? -6.749 16.817 8.563 1.00 92.25 298 PHE A O 1
ATOM 2383 N N . PRO A 1 299 ? -8.445 16.982 7.116 1.00 90.56 299 PRO A N 1
ATOM 2384 C CA . PRO A 1 299 ? -9.358 17.562 8.101 1.00 90.56 299 PRO A CA 1
ATOM 2385 C C . PRO A 1 299 ? -9.788 16.508 9.133 1.00 90.56 299 PRO A C 1
ATOM 2387 O O . PRO A 1 299 ? -10.119 15.381 8.754 1.00 90.56 299 PRO A O 1
ATOM 2390 N N . ARG A 1 300 ? -9.832 16.859 10.427 1.00 88.44 300 ARG A N 1
ATOM 2391 C CA . ARG A 1 300 ? -10.351 15.965 11.491 1.00 88.44 300 ARG A CA 1
ATOM 2392 C C . ARG A 1 300 ? -11.877 16.018 11.602 1.00 88.44 300 ARG A C 1
ATOM 2394 O O . ARG A 1 300 ? -12.500 15.082 12.096 1.00 88.44 300 ARG A O 1
ATOM 2401 N N . GLU A 1 301 ? -12.492 17.101 11.135 1.00 83.56 301 GLU A N 1
ATOM 2402 C CA . GLU A 1 301 ? -13.936 17.317 11.156 1.00 83.56 301 GLU A CA 1
ATOM 2403 C C . GLU A 1 301 ? -14.671 16.445 10.114 1.00 83.56 301 GLU A C 1
ATOM 2405 O O . GLU A 1 301 ? -14.073 15.658 9.376 1.00 83.56 301 GLU A O 1
ATOM 2410 N N . ARG A 1 302 ? -16.005 16.567 10.021 1.00 77.19 302 ARG A N 1
ATOM 2411 C CA . ARG A 1 302 ? -16.835 15.865 9.013 1.00 77.19 302 ARG A CA 1
ATOM 2412 C C . ARG A 1 302 ? -16.714 16.491 7.617 1.00 77.19 302 ARG A C 1
ATOM 2414 O O . ARG A 1 302 ? -17.716 16.779 6.974 1.00 77.19 302 ARG A O 1
ATOM 2421 N N . LEU A 1 303 ? -15.490 16.756 7.179 1.00 79.12 303 LEU A N 1
ATOM 2422 C CA . LEU A 1 303 ? -15.185 17.246 5.841 1.00 79.12 303 LEU A CA 1
ATOM 2423 C C . LEU A 1 303 ? -14.563 16.113 5.019 1.00 79.12 303 LEU A C 1
ATOM 2425 O O . LEU A 1 303 ? -13.781 15.339 5.580 1.00 79.12 303 LEU A O 1
ATOM 2429 N N . PRO A 1 304 ? -14.896 15.995 3.723 1.00 75.12 304 PRO A N 1
ATOM 2430 C CA . PRO A 1 304 ? -14.266 15.010 2.857 1.00 75.12 304 PRO A CA 1
ATOM 2431 C C . PRO A 1 304 ? -12.765 15.298 2.736 1.00 75.12 304 PRO A C 1
ATOM 2433 O O . PRO A 1 304 ? -12.339 16.454 2.681 1.00 75.12 304 PRO A O 1
ATOM 2436 N N . ALA A 1 305 ? -11.961 14.236 2.710 1.00 82.94 305 ALA A N 1
ATOM 2437 C CA . ALA A 1 305 ? -10.546 14.335 2.379 1.00 82.94 305 ALA A CA 1
ATOM 2438 C C . ALA A 1 305 ? -10.380 14.736 0.903 1.00 82.94 305 ALA A C 1
ATOM 2440 O O . ALA A 1 305 ? -11.218 14.399 0.068 1.00 82.94 305 ALA A O 1
ATOM 2441 N N . ARG A 1 306 ? -9.303 15.464 0.581 1.00 85.44 306 ARG A N 1
ATOM 2442 C CA . ARG A 1 306 ? -9.073 15.968 -0.785 1.00 85.44 306 ARG A CA 1
ATOM 2443 C C . ARG A 1 306 ? -8.660 14.868 -1.762 1.00 85.44 306 ARG A C 1
ATOM 2445 O O . ARG A 1 306 ? -9.029 14.908 -2.929 1.00 85.44 306 ARG A O 1
ATOM 2452 N N . ASP A 1 307 ? -7.832 13.946 -1.292 1.00 83.19 307 ASP A N 1
ATOM 2453 C CA . ASP A 1 307 ? -7.186 12.918 -2.100 1.00 83.19 307 ASP A CA 1
ATOM 2454 C C . ASP A 1 307 ? -7.036 11.606 -1.313 1.00 83.19 307 ASP A C 1
ATOM 2456 O O . ASP A 1 307 ? -7.381 11.505 -0.126 1.00 83.19 307 ASP A O 1
ATOM 2460 N N . GLN A 1 308 ? -6.534 10.573 -1.991 1.00 81.00 308 GLN A N 1
ATOM 2461 C CA . GLN A 1 308 ? -6.364 9.238 -1.416 1.00 81.00 308 GLN A CA 1
ATOM 2462 C C . GLN A 1 308 ? -5.354 9.228 -0.262 1.00 81.00 308 GLN A C 1
ATOM 2464 O O . GLN A 1 308 ? -5.553 8.515 0.718 1.00 81.00 308 GLN A O 1
ATOM 2469 N N . VAL A 1 309 ? -4.300 10.046 -0.328 1.00 86.94 309 VAL A N 1
ATOM 2470 C CA . VAL A 1 309 ? -3.282 10.136 0.730 1.00 86.94 309 VAL A CA 1
ATOM 2471 C C . VAL A 1 309 ? -3.904 10.657 2.021 1.00 86.94 309 VAL A C 1
ATOM 2473 O O . VAL A 1 309 ? -3.780 10.020 3.069 1.00 86.94 309 VAL A O 1
ATOM 2476 N N . GLN A 1 310 ? -4.636 11.771 1.949 1.00 88.88 310 GLN A N 1
ATOM 2477 C CA . GLN A 1 310 ? -5.356 12.312 3.101 1.00 88.88 310 GLN A CA 1
ATOM 2478 C C . GLN A 1 310 ? -6.396 11.329 3.642 1.00 88.88 310 GLN A C 1
ATOM 2480 O O . GLN A 1 310 ? -6.534 11.186 4.856 1.00 88.88 310 GLN A O 1
ATOM 2485 N N . THR A 1 311 ? -7.103 10.633 2.750 1.00 85.12 311 THR A N 1
ATOM 2486 C CA . THR A 1 311 ? -8.078 9.600 3.120 1.00 85.12 311 THR A CA 1
ATOM 2487 C C . THR A 1 311 ? -7.423 8.503 3.955 1.00 85.12 311 THR A C 1
ATOM 2489 O O . THR A 1 311 ? -7.875 8.217 5.063 1.00 85.12 311 THR A O 1
ATOM 2492 N N . VAL A 1 312 ? -6.327 7.917 3.467 1.00 85.50 312 VAL A N 1
ATOM 2493 C CA . VAL A 1 312 ? -5.627 6.831 4.164 1.00 85.50 312 VAL A CA 1
ATOM 2494 C C . VAL A 1 312 ? -5.079 7.304 5.505 1.00 85.50 312 VAL A C 1
ATOM 2496 O O . VAL A 1 312 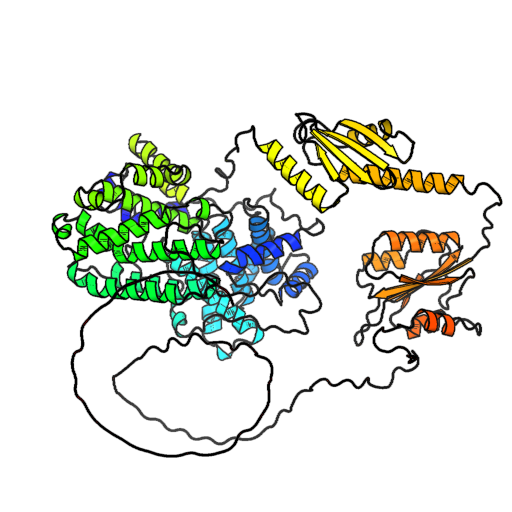? -5.317 6.650 6.518 1.00 85.50 312 VAL A O 1
ATOM 2499 N N . LEU A 1 313 ? -4.403 8.454 5.553 1.00 89.88 313 LEU A N 1
ATOM 2500 C CA . LEU A 1 313 ? -3.848 8.986 6.803 1.00 89.88 313 LEU A CA 1
ATOM 2501 C C . LEU A 1 313 ? -4.940 9.284 7.838 1.00 89.88 313 LEU A C 1
ATOM 2503 O O . LEU A 1 313 ? -4.759 8.997 9.023 1.00 89.88 313 LEU A O 1
ATOM 2507 N N . ARG A 1 314 ? -6.100 9.785 7.396 1.00 90.19 314 ARG A N 1
ATOM 2508 C CA . ARG A 1 314 ? -7.270 9.995 8.255 1.00 90.19 314 ARG A CA 1
ATOM 2509 C C . ARG A 1 314 ? -7.779 8.686 8.845 1.00 90.19 314 ARG A C 1
ATOM 2511 O O . ARG A 1 314 ? -7.999 8.598 10.053 1.00 90.19 314 ARG A O 1
ATOM 2518 N N . LEU A 1 315 ? -7.947 7.664 8.009 1.00 85.81 315 LEU A N 1
ATOM 2519 C CA . LEU A 1 315 ? -8.387 6.339 8.445 1.00 85.81 315 LEU A CA 1
ATOM 2520 C C . LEU A 1 315 ? -7.406 5.734 9.450 1.00 85.81 315 LEU A C 1
ATOM 2522 O O . LEU A 1 315 ? -7.817 5.226 10.491 1.00 85.81 315 LEU A O 1
ATOM 2526 N N . ARG A 1 316 ? -6.105 5.840 9.174 1.00 88.88 316 ARG A N 1
ATOM 2527 C CA . ARG A 1 316 ? -5.035 5.360 10.051 1.00 88.88 316 ARG A CA 1
ATOM 2528 C C . ARG A 1 316 ? -5.011 6.080 11.400 1.00 88.88 316 ARG A C 1
ATOM 2530 O O . ARG A 1 316 ? -4.850 5.429 12.432 1.00 88.88 316 ARG A O 1
ATOM 2537 N N . TYR A 1 317 ? -5.226 7.394 11.409 1.00 93.69 317 TYR A N 1
ATOM 2538 C CA . TYR A 1 317 ? -5.319 8.186 12.635 1.00 93.69 317 TYR A CA 1
ATOM 2539 C C . TYR A 1 317 ? -6.472 7.717 13.528 1.00 93.69 317 TYR A C 1
ATOM 2541 O O . TYR A 1 317 ? -6.253 7.393 14.696 1.00 93.69 317 TYR A O 1
ATOM 2549 N N . PHE A 1 318 ? -7.688 7.609 12.983 1.00 92.50 318 PHE A N 1
ATOM 2550 C CA . PHE A 1 318 ? -8.848 7.171 13.768 1.00 92.50 318 PHE A CA 1
ATOM 2551 C C . PHE A 1 318 ? -8.776 5.688 14.162 1.00 92.50 318 PHE A C 1
ATOM 2553 O O . PHE A 1 318 ? -9.215 5.335 15.260 1.00 92.50 318 PHE A O 1
ATOM 2560 N N . ALA A 1 319 ? -8.147 4.835 13.346 1.00 90.38 319 ALA A N 1
ATOM 2561 C CA . ALA A 1 319 ? -7.831 3.459 13.728 1.00 90.38 319 ALA A CA 1
ATOM 2562 C C . ALA A 1 319 ? -6.906 3.422 14.954 1.00 90.38 319 ALA A C 1
ATOM 2564 O O . ALA A 1 319 ? -7.208 2.749 15.939 1.00 90.38 319 ALA A O 1
ATOM 2565 N N . CYS A 1 320 ? -5.807 4.184 14.925 1.00 94.06 320 CYS A N 1
ATOM 2566 C CA . CYS A 1 320 ? -4.863 4.282 16.038 1.00 94.06 320 CYS A CA 1
ATOM 2567 C C . CYS A 1 320 ? -5.553 4.790 17.309 1.00 94.06 320 CYS A C 1
ATOM 2569 O O . CYS A 1 320 ? -5.434 4.177 18.370 1.00 94.06 320 CYS A O 1
ATOM 2571 N N . ARG A 1 321 ? -6.360 5.848 17.187 1.00 96.00 321 ARG A N 1
ATOM 2572 C CA . ARG A 1 321 ? -7.121 6.416 18.305 1.00 96.00 321 ARG A CA 1
ATOM 2573 C C . ARG A 1 321 ? -8.103 5.412 18.906 1.00 96.00 321 ARG A C 1
ATOM 2575 O O . ARG A 1 321 ? -8.154 5.250 20.122 1.00 96.00 321 ARG A O 1
ATOM 2582 N N . THR A 1 322 ? -8.813 4.662 18.063 1.00 94.50 322 THR A N 1
ATOM 2583 C CA . THR A 1 322 ? -9.682 3.562 18.507 1.00 94.50 322 THR A CA 1
ATOM 2584 C C . THR A 1 322 ? -8.887 2.532 19.308 1.00 94.50 322 THR A C 1
ATOM 2586 O O . THR A 1 322 ? -9.305 2.146 20.393 1.00 94.50 322 THR A O 1
ATOM 2589 N N . ILE A 1 323 ? -7.718 2.112 18.820 1.00 93.44 323 ILE A N 1
ATOM 2590 C CA . ILE A 1 323 ? -6.860 1.132 19.502 1.00 93.44 323 ILE A CA 1
ATOM 2591 C C . ILE A 1 323 ? -6.361 1.664 20.858 1.00 93.44 323 ILE A C 1
ATOM 2593 O O . ILE A 1 323 ? -6.284 0.894 21.814 1.00 93.44 323 ILE A O 1
ATOM 2597 N N . ILE A 1 324 ? -6.051 2.957 20.973 1.00 95.25 324 ILE A N 1
ATOM 2598 C CA . ILE A 1 324 ? -5.610 3.581 22.230 1.00 95.25 324 ILE A CA 1
ATOM 2599 C C . ILE A 1 324 ? -6.717 3.528 23.297 1.00 95.25 324 ILE A C 1
ATOM 2601 O O . ILE A 1 324 ? -6.454 3.129 24.431 1.00 95.25 324 ILE A O 1
ATOM 2605 N N . PHE A 1 325 ? -7.957 3.879 22.940 1.00 96.12 325 PHE A N 1
ATOM 2606 C CA . PHE A 1 325 ? -9.058 4.009 23.907 1.00 96.12 325 PHE A CA 1
ATOM 2607 C C . PHE A 1 325 ? -9.932 2.753 24.074 1.00 96.12 325 PHE A C 1
ATOM 2609 O O . PHE A 1 325 ? -10.675 2.646 25.052 1.00 96.12 325 PHE A O 1
ATOM 2616 N N . ARG A 1 326 ? -9.823 1.761 23.182 1.00 93.94 326 ARG A N 1
ATOM 2617 C CA . ARG A 1 326 ? -10.591 0.499 23.221 1.00 93.94 326 ARG A CA 1
ATOM 2618 C C . ARG A 1 326 ? -10.623 -0.212 24.586 1.00 93.94 326 ARG A C 1
ATOM 2620 O O . ARG A 1 326 ? -11.688 -0.739 24.917 1.00 93.94 326 ARG A O 1
ATOM 2627 N N . PRO A 1 327 ? -9.552 -0.250 25.407 1.00 92.56 327 PRO A N 1
ATOM 2628 C CA . PRO A 1 327 ? -9.620 -0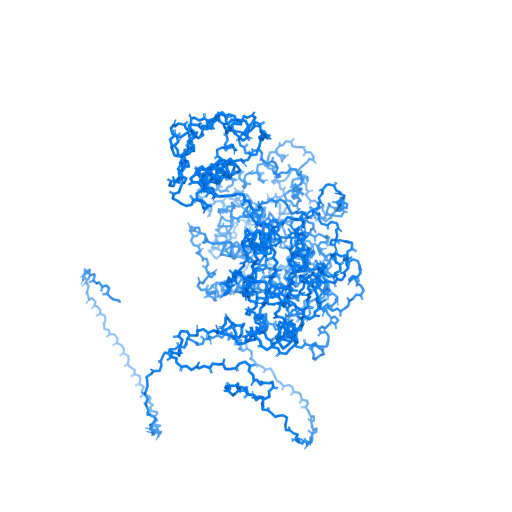.933 26.699 1.00 92.56 327 PRO A CA 1
ATOM 2629 C C . PRO A 1 327 ? -10.664 -0.347 27.663 1.00 92.56 327 PRO A C 1
ATOM 2631 O O . PRO A 1 327 ? -11.184 -1.079 28.500 1.00 92.56 327 PRO A O 1
ATOM 2634 N N . TYR A 1 328 ? -11.017 0.938 27.538 1.00 94.19 328 TYR A N 1
ATOM 2635 C CA . TYR A 1 328 ? -12.078 1.548 28.349 1.00 94.19 328 TYR A CA 1
ATOM 2636 C C . TYR A 1 328 ? -13.461 1.016 27.973 1.00 94.19 328 TYR A C 1
ATOM 2638 O O . TYR A 1 328 ? -14.259 0.714 28.857 1.00 94.19 328 TYR A O 1
ATOM 2646 N N . ILE A 1 329 ? -13.715 0.808 26.676 1.00 93.81 329 ILE A N 1
ATOM 2647 C CA . ILE A 1 329 ? -14.937 0.142 26.205 1.00 93.81 329 ILE A CA 1
ATOM 2648 C C . ILE A 1 329 ? -15.011 -1.270 26.780 1.00 93.81 329 ILE A C 1
ATOM 2650 O O . ILE A 1 329 ? -16.045 -1.665 27.312 1.00 93.81 329 ILE A O 1
ATOM 2654 N N . GLN A 1 330 ? -13.903 -2.013 26.729 1.00 91.25 330 GLN A N 1
ATOM 2655 C CA . GLN A 1 330 ? -13.845 -3.359 27.294 1.00 91.25 330 GLN A CA 1
ATOM 2656 C C . GLN A 1 330 ? -14.155 -3.366 28.797 1.00 91.25 330 GLN A C 1
ATOM 2658 O O . GLN A 1 330 ? -14.914 -4.216 29.253 1.00 91.25 330 GLN A O 1
ATOM 2663 N N . ALA A 1 331 ? -13.585 -2.423 29.551 1.00 91.25 331 ALA A N 1
ATOM 2664 C CA . ALA A 1 331 ? -13.795 -2.315 30.989 1.00 91.25 331 ALA A CA 1
ATOM 2665 C C . ALA A 1 331 ? -15.264 -2.024 31.332 1.00 91.25 331 ALA A C 1
ATOM 2667 O O . ALA A 1 331 ? -15.837 -2.719 32.164 1.00 91.25 331 ALA A O 1
ATOM 2668 N N . VAL A 1 332 ? -15.903 -1.072 30.641 1.00 93.25 332 VAL A N 1
ATOM 2669 C CA . VAL A 1 332 ? -17.321 -0.736 30.872 1.00 93.25 332 VAL A CA 1
ATOM 2670 C C . VAL A 1 332 ? -18.258 -1.875 30.461 1.00 93.25 332 VAL A C 1
ATOM 2672 O O . VAL A 1 332 ? -19.249 -2.124 31.138 1.00 93.25 332 VAL A O 1
ATOM 2675 N N . LEU A 1 333 ? -17.943 -2.610 29.389 1.00 90.75 333 LEU A N 1
ATOM 2676 C CA . LEU A 1 333 ? -18.715 -3.798 29.001 1.00 90.75 333 LEU A CA 1
ATOM 2677 C C . LEU A 1 333 ? -18.606 -4.948 30.019 1.00 90.75 333 LEU A C 1
ATOM 2679 O O . LEU A 1 333 ? -19.469 -5.824 30.033 1.00 90.75 333 LEU A O 1
ATOM 2683 N N . GLN A 1 334 ? -17.548 -4.979 30.835 1.00 89.69 334 GLN A N 1
ATOM 2684 C CA . GLN A 1 334 ? -17.374 -5.956 31.916 1.00 89.69 334 GLN A CA 1
ATOM 2685 C C . GLN A 1 334 ? -18.006 -5.487 33.231 1.00 89.69 334 GLN A C 1
ATOM 2687 O O . GLN A 1 334 ? -18.557 -6.308 33.963 1.00 89.69 334 GLN A O 1
ATOM 2692 N N . ASP A 1 335 ? -17.933 -4.188 33.520 1.00 91.00 335 ASP A N 1
ATOM 2693 C CA . ASP A 1 335 ? -18.490 -3.552 34.710 1.00 91.00 335 ASP A CA 1
ATOM 2694 C C . ASP A 1 335 ? -19.003 -2.142 34.373 1.00 91.00 335 ASP A C 1
ATOM 2696 O O . ASP A 1 335 ? -18.235 -1.180 34.272 1.00 91.00 335 ASP A O 1
ATOM 2700 N N . GLU A 1 336 ? -20.325 -2.004 34.228 1.00 91.50 336 GLU A N 1
ATOM 2701 C CA . GLU A 1 336 ? -20.952 -0.721 33.885 1.00 91.50 336 GLU A CA 1
ATOM 2702 C C . GLU A 1 336 ? -20.767 0.350 34.977 1.00 91.50 336 GLU A C 1
ATOM 2704 O O . GLU A 1 336 ? -20.902 1.542 34.690 1.00 91.50 336 GLU A O 1
ATOM 2709 N N . THR A 1 337 ? -20.431 -0.026 36.220 1.00 91.62 337 THR A N 1
ATOM 2710 C CA . THR A 1 337 ? -20.242 0.944 37.313 1.00 91.62 337 THR A CA 1
ATOM 2711 C C . THR A 1 337 ? -19.025 1.840 37.094 1.00 91.62 337 THR A C 1
ATOM 2713 O O . THR A 1 337 ? -19.037 2.999 37.513 1.00 91.62 337 THR A O 1
ATOM 2716 N N . LEU A 1 338 ? -18.021 1.363 36.349 1.00 91.88 338 LEU A N 1
ATOM 2717 C CA . LEU A 1 338 ? -16.827 2.136 35.996 1.00 91.88 338 LEU A CA 1
ATOM 2718 C C . LEU A 1 338 ? -17.150 3.370 35.150 1.00 91.88 338 LEU A C 1
ATOM 2720 O O . LEU A 1 338 ? -16.411 4.350 35.173 1.00 91.88 338 LEU A O 1
ATOM 2724 N N . ALA A 1 339 ? -18.274 3.370 34.434 1.00 90.81 339 ALA A N 1
ATOM 2725 C CA . ALA A 1 339 ? -18.691 4.517 33.640 1.00 90.81 339 ALA A CA 1
ATOM 2726 C C . ALA A 1 339 ? -19.171 5.717 34.483 1.00 90.81 339 ALA A C 1
ATOM 2728 O O . ALA A 1 339 ? -19.409 6.788 33.924 1.00 90.81 339 ALA A O 1
ATOM 2729 N N . GLN A 1 340 ? -19.300 5.561 35.809 1.00 90.00 340 GLN A N 1
ATOM 2730 C CA . GLN A 1 340 ? -19.521 6.678 36.737 1.00 90.00 340 GLN A CA 1
ATOM 2731 C C . GLN A 1 340 ? -18.270 7.552 36.902 1.00 90.00 340 GLN A C 1
ATOM 2733 O O . GLN A 1 340 ? -18.381 8.711 37.300 1.00 90.00 340 GLN A O 1
ATOM 2738 N N . GLU A 1 341 ? -17.081 7.023 36.593 1.00 92.38 341 GLU A N 1
ATOM 2739 C CA . GLU A 1 341 ? -15.848 7.803 36.603 1.00 92.38 341 GLU A CA 1
ATOM 2740 C C . GLU A 1 341 ? -15.788 8.715 35.362 1.00 92.38 341 GLU A C 1
ATOM 2742 O O . GLU A 1 341 ? -15.778 8.217 34.229 1.00 92.38 341 GLU A O 1
ATOM 2747 N N . PRO A 1 342 ? -15.690 10.052 35.525 1.00 92.31 342 PRO A N 1
ATOM 2748 C CA . PRO A 1 342 ? -15.705 10.978 34.390 1.00 92.31 342 PRO A CA 1
ATOM 2749 C C . PRO A 1 342 ? -14.594 10.714 33.366 1.00 92.31 342 PRO A C 1
ATOM 2751 O O . PRO A 1 342 ? -14.827 10.823 32.164 1.00 92.31 342 PRO A O 1
ATOM 2754 N N . ALA A 1 343 ? -13.400 10.324 33.824 1.00 91.75 343 ALA A N 1
ATOM 2755 C CA . ALA A 1 343 ? -12.267 10.000 32.956 1.00 91.75 343 ALA A CA 1
ATOM 2756 C C . ALA A 1 343 ? -12.554 8.787 32.053 1.00 91.75 343 ALA A C 1
ATOM 2758 O O . ALA A 1 343 ? -12.299 8.835 30.849 1.00 91.75 343 ALA A O 1
ATOM 2759 N N . VAL A 1 344 ? -13.166 7.732 32.605 1.00 94.50 344 VAL A N 1
ATOM 2760 C CA . VAL A 1 344 ? -13.575 6.534 31.854 1.00 94.50 344 VAL A CA 1
ATOM 2761 C C . VAL A 1 344 ? -14.653 6.882 30.830 1.00 94.50 344 VAL A C 1
ATOM 2763 O O . VAL A 1 344 ? -14.569 6.456 29.677 1.00 94.50 344 VAL A O 1
ATOM 2766 N N . GLN A 1 345 ? -15.641 7.695 31.214 1.00 94.38 345 GLN A N 1
ATOM 2767 C CA . GLN A 1 345 ? -16.710 8.116 30.310 1.00 94.38 345 GLN A CA 1
ATOM 2768 C C . GLN A 1 345 ? -16.179 8.957 29.136 1.00 94.38 345 GLN A C 1
ATOM 2770 O O . GLN A 1 345 ? -16.590 8.744 27.992 1.00 94.38 345 GLN A O 1
ATOM 2775 N N . MET A 1 346 ? -15.245 9.880 29.397 1.00 94.38 346 MET A N 1
ATOM 2776 C CA . MET A 1 346 ? -14.572 10.657 28.351 1.00 94.38 346 MET A CA 1
ATOM 2777 C C . MET A 1 346 ? -13.773 9.751 27.411 1.00 94.38 346 MET A C 1
ATOM 2779 O O . MET A 1 346 ? -13.949 9.834 26.200 1.00 94.38 346 MET A O 1
ATOM 2783 N N . ALA A 1 347 ? -12.976 8.825 27.945 1.00 95.88 347 ALA A N 1
ATOM 2784 C CA . ALA A 1 347 ? -12.214 7.874 27.137 1.00 95.88 347 ALA A CA 1
ATOM 2785 C C . ALA A 1 347 ? -13.115 6.987 26.254 1.00 95.88 347 ALA A C 1
ATOM 2787 O O . ALA A 1 347 ? -12.819 6.761 25.079 1.00 95.88 347 ALA A O 1
ATOM 2788 N N . CYS A 1 348 ? -14.256 6.531 26.784 1.00 96.56 348 CYS A N 1
ATOM 2789 C CA . CYS A 1 348 ? -15.252 5.800 25.999 1.00 96.56 348 CYS A CA 1
ATOM 2790 C C . CYS A 1 348 ? -15.821 6.664 24.866 1.00 96.56 348 CYS A C 1
ATOM 2792 O O . CYS A 1 348 ? -15.954 6.183 23.742 1.00 96.56 348 CYS A O 1
ATOM 2794 N N . ARG A 1 349 ? -16.120 7.943 25.131 1.00 95.75 349 ARG A N 1
ATOM 2795 C CA . ARG A 1 349 ? -16.595 8.883 24.107 1.00 95.75 349 ARG A CA 1
ATOM 2796 C C . ARG A 1 349 ? -15.573 9.059 22.986 1.00 95.75 349 ARG A C 1
ATOM 2798 O O . ARG A 1 349 ? -15.960 8.954 21.827 1.00 95.75 349 ARG A O 1
ATOM 2805 N N . GLU A 1 350 ? -14.298 9.255 23.315 1.00 95.69 350 GLU A N 1
ATOM 2806 C CA . GLU A 1 350 ? -13.226 9.383 22.317 1.00 95.69 350 GLU A CA 1
ATOM 2807 C C . GLU A 1 350 ? -13.091 8.118 21.457 1.00 95.69 350 GLU A C 1
ATOM 2809 O O . GLU A 1 350 ? -12.963 8.204 20.234 1.00 95.69 350 GLU A O 1
ATOM 2814 N N . CYS A 1 351 ? -13.188 6.932 22.073 1.00 96.44 351 CYS A N 1
ATOM 2815 C CA . CYS A 1 351 ? -13.160 5.662 21.346 1.00 96.44 351 CYS A CA 1
ATOM 2816 C C . CYS A 1 351 ? -14.333 5.532 20.366 1.00 96.44 351 CYS A C 1
ATOM 2818 O O . CYS A 1 351 ? -14.140 5.157 19.208 1.00 96.44 351 CYS A O 1
ATOM 2820 N N . LEU A 1 352 ? -15.554 5.808 20.831 1.00 94.62 352 LEU A N 1
ATOM 2821 C CA . LEU A 1 352 ? -16.766 5.660 20.025 1.00 94.62 352 LEU A CA 1
ATOM 2822 C C . LEU A 1 352 ? -16.835 6.712 18.921 1.00 94.62 352 LEU A C 1
ATOM 2824 O O . LEU A 1 352 ? -17.216 6.382 17.799 1.00 94.62 352 LEU A O 1
ATOM 2828 N N . GLU A 1 353 ? -16.419 7.950 19.201 1.00 93.06 353 GLU A N 1
ATOM 2829 C CA . GLU A 1 353 ? -16.285 8.968 18.165 1.00 93.06 353 GLU A CA 1
ATOM 2830 C C . GLU A 1 353 ? -15.296 8.505 17.096 1.00 93.06 353 GLU A C 1
ATOM 2832 O O . GLU A 1 353 ? -15.659 8.493 15.924 1.00 93.06 353 GLU A O 1
ATOM 2837 N N . ALA A 1 354 ? -14.097 8.046 17.470 1.00 93.50 354 ALA A N 1
ATOM 2838 C CA . ALA A 1 354 ? -13.119 7.545 16.506 1.00 93.50 354 ALA A CA 1
ATOM 2839 C C . ALA A 1 354 ? -13.668 6.386 15.650 1.00 93.50 354 ALA A C 1
ATOM 2841 O O . ALA A 1 354 ? -13.460 6.383 14.435 1.00 93.50 354 ALA A O 1
ATOM 2842 N N . CYS A 1 355 ? -14.433 5.460 16.244 1.00 90.81 355 CYS A N 1
ATOM 2843 C CA . CYS A 1 355 ? -15.106 4.384 15.506 1.00 90.81 355 CYS A CA 1
ATOM 2844 C C . CYS A 1 355 ? -16.092 4.938 14.469 1.00 90.81 355 CYS A C 1
ATOM 2846 O O . CYS A 1 355 ? -16.050 4.542 13.306 1.00 90.81 355 CYS A O 1
ATOM 2848 N N . VAL A 1 356 ? -16.951 5.883 14.867 1.00 88.12 356 VAL A N 1
ATOM 2849 C CA . VAL A 1 356 ? -17.911 6.525 13.955 1.00 88.12 356 VAL A CA 1
ATOM 2850 C C . VAL A 1 356 ? -17.178 7.267 12.838 1.00 88.12 356 VAL A C 1
ATOM 2852 O O . VAL A 1 356 ? -17.500 7.070 11.672 1.00 88.12 356 VAL A O 1
ATOM 2855 N N . ARG A 1 357 ? -16.147 8.061 13.159 1.00 86.56 357 ARG A N 1
ATOM 2856 C CA . ARG A 1 357 ? -15.356 8.814 12.166 1.00 86.56 357 ARG A CA 1
ATOM 2857 C C . ARG A 1 357 ? -14.683 7.928 11.129 1.00 86.56 357 ARG A C 1
ATOM 2859 O O . ARG A 1 357 ? -14.453 8.390 10.016 1.00 86.56 357 ARG A O 1
ATOM 2866 N N . GLN A 1 358 ? -14.337 6.700 11.502 1.00 83.12 358 GLN A N 1
ATOM 2867 C CA . GLN A 1 358 ? -13.719 5.746 10.593 1.00 83.12 358 GLN A CA 1
ATOM 2868 C C . GLN A 1 358 ? -14.735 5.052 9.676 1.00 83.12 358 GLN A C 1
ATOM 2870 O O . GLN A 1 358 ? -14.382 4.668 8.567 1.00 83.12 358 GLN A O 1
ATOM 2875 N N . LEU A 1 359 ? -15.982 4.897 10.126 1.00 79.56 359 LEU A N 1
ATOM 2876 C CA . LEU A 1 359 ? -17.077 4.340 9.323 1.00 79.56 359 LEU A CA 1
ATOM 2877 C C . LEU A 1 359 ? -17.803 5.411 8.488 1.00 79.56 359 LEU A C 1
ATOM 2879 O O . LEU A 1 359 ? -18.559 5.085 7.578 1.00 79.56 359 LEU A O 1
ATOM 2883 N N . GLU A 1 360 ? -17.574 6.694 8.764 1.00 75.94 360 GLU A N 1
ATOM 2884 C CA . GLU A 1 360 ? -18.001 7.793 7.898 1.00 75.94 360 GLU A CA 1
ATOM 2885 C C . GLU A 1 360 ? -17.185 7.773 6.583 1.00 75.94 360 GLU A C 1
ATOM 2887 O O . GLU A 1 360 ? -15.957 7.822 6.607 1.00 75.94 360 GLU A O 1
ATOM 2892 N N . ASN A 1 361 ? -17.866 7.776 5.428 1.00 65.06 361 ASN A N 1
ATOM 2893 C CA . ASN A 1 361 ? -17.278 7.753 4.074 1.00 65.06 361 ASN A CA 1
ATOM 2894 C C . ASN A 1 361 ? -16.567 6.439 3.688 1.00 65.06 361 ASN A C 1
ATOM 2896 O O . ASN A 1 361 ? -15.474 6.464 3.119 1.00 65.06 361 ASN A O 1
ATOM 2900 N N . ILE A 1 362 ? -17.200 5.283 3.929 1.00 61.88 362 ILE A N 1
ATOM 2901 C CA . ILE A 1 362 ? -16.635 3.966 3.573 1.00 61.88 362 ILE A CA 1
ATOM 2902 C C . ILE A 1 362 ? -16.312 3.830 2.080 1.00 61.88 362 ILE A C 1
ATOM 2904 O O . ILE A 1 362 ? -15.374 3.118 1.726 1.00 61.88 362 ILE A O 1
ATOM 2908 N N . SER A 1 363 ? -16.989 4.578 1.205 1.00 56.03 363 SER A N 1
ATOM 2909 C CA . SER A 1 363 ? -16.656 4.642 -0.223 1.00 56.03 363 SER A CA 1
ATOM 2910 C C . SER A 1 363 ? -15.193 5.021 -0.485 1.00 56.03 363 SER A C 1
ATOM 2912 O O . SER A 1 363 ? -14.619 4.581 -1.472 1.00 56.03 363 SER A O 1
ATOM 2914 N N . ALA A 1 364 ? -14.551 5.759 0.423 1.00 53.84 364 ALA A N 1
ATOM 2915 C CA . ALA A 1 364 ? -13.143 6.123 0.312 1.00 53.84 364 ALA A CA 1
ATOM 2916 C C . ALA A 1 364 ? -12.187 4.922 0.529 1.00 53.84 364 ALA A C 1
ATOM 2918 O O . ALA A 1 364 ? -11.033 4.963 0.109 1.00 53.84 364 ALA A O 1
ATOM 2919 N N . HIS A 1 365 ? -12.665 3.816 1.122 1.00 51.69 365 HIS A N 1
ATOM 2920 C CA . HIS A 1 365 ? -11.971 2.518 1.115 1.00 51.69 365 HIS A CA 1
ATOM 2921 C C . HIS A 1 365 ? -12.120 1.769 -0.222 1.00 51.69 365 HIS A C 1
ATOM 2923 O O . HIS A 1 365 ? -11.356 0.841 -0.487 1.00 51.69 365 HIS A O 1
ATOM 2929 N N . HIS A 1 366 ? -13.110 2.148 -1.038 1.00 49.81 366 HIS A N 1
ATOM 2930 C CA . HIS A 1 366 ? -13.500 1.492 -2.287 1.00 49.81 366 HIS A CA 1
ATOM 2931 C C . HIS A 1 366 ? -12.938 2.168 -3.543 1.00 49.81 366 HIS A C 1
ATOM 2933 O O . HIS A 1 366 ? -13.205 1.667 -4.636 1.00 49.81 366 HIS A O 1
ATOM 2939 N N . ASP A 1 367 ? -12.127 3.228 -3.418 1.00 47.91 367 ASP A N 1
ATOM 2940 C CA . ASP A 1 367 ? -11.355 3.818 -4.525 1.00 47.91 367 ASP A CA 1
ATOM 2941 C C . ASP A 1 367 ? -10.209 2.875 -4.968 1.00 47.91 367 ASP A C 1
ATOM 2943 O O . ASP A 1 367 ? -9.017 3.179 -4.925 1.00 47.91 367 ASP A O 1
ATOM 2947 N N . GLY A 1 368 ? -10.610 1.677 -5.389 1.00 42.12 368 GLY A N 1
ATOM 2948 C CA . GLY A 1 368 ? -9.961 0.765 -6.314 1.00 42.12 368 GLY A CA 1
ATOM 2949 C C . GLY A 1 368 ? -8.734 0.001 -5.838 1.00 42.12 368 GLY A C 1
ATOM 2950 O O . GLY A 1 368 ? -8.669 -1.193 -6.090 1.00 42.12 368 GLY A O 1
ATOM 2951 N N . HIS A 1 369 ? -7.734 0.641 -5.231 1.00 52.34 369 HIS A N 1
ATOM 2952 C CA . HIS A 1 369 ? -6.350 0.130 -5.327 1.00 52.34 369 HIS A CA 1
ATOM 2953 C C . HIS A 1 369 ? -5.499 0.405 -4.093 1.00 52.34 369 HIS A C 1
ATOM 2955 O O . HIS A 1 369 ? -4.292 0.630 -4.185 1.00 52.34 369 HIS A O 1
ATOM 2961 N N . LEU A 1 370 ? -6.119 0.406 -2.915 1.00 53.47 370 LEU A N 1
ATOM 2962 C CA . LEU A 1 370 ? -5.385 0.636 -1.681 1.00 53.47 370 LEU A CA 1
ATOM 2963 C C . LEU A 1 370 ? -4.576 -0.620 -1.281 1.00 53.47 370 LEU A C 1
ATOM 2965 O O . LEU A 1 370 ? -5.151 -1.708 -1.200 1.00 53.47 370 LEU A O 1
ATOM 2969 N N . PRO A 1 371 ? -3.286 -0.474 -0.907 1.00 52.66 371 PRO A N 1
ATOM 2970 C CA . PRO A 1 371 ? -2.449 -1.508 -0.264 1.00 52.66 371 PRO A CA 1
ATOM 2971 C C . PRO A 1 371 ? -3.119 -2.234 0.907 1.00 52.66 371 PRO A C 1
ATOM 2973 O O . PRO A 1 371 ? -2.687 -3.299 1.342 1.00 52.66 371 PRO A O 1
ATOM 2976 N N . TYR A 1 372 ? -4.156 -1.599 1.448 1.00 62.50 372 TYR A N 1
ATOM 2977 C CA . TYR A 1 372 ? -4.803 -1.907 2.703 1.00 62.50 372 TYR A CA 1
ATOM 2978 C C . TYR A 1 372 ? -6.224 -2.436 2.522 1.00 62.50 372 TYR A C 1
ATOM 2980 O O . TYR A 1 372 ? -6.965 -2.395 3.487 1.00 62.50 372 TYR A O 1
ATOM 2988 N N . LEU A 1 373 ? -6.651 -2.930 1.351 1.00 67.44 373 LEU A N 1
ATOM 2989 C CA . LEU A 1 373 ? -8.013 -3.481 1.185 1.00 67.44 373 LEU A CA 1
ATOM 2990 C C . LEU A 1 373 ? -8.350 -4.527 2.262 1.00 67.44 373 LEU A C 1
ATOM 2992 O O . LEU A 1 373 ? -9.355 -4.426 2.964 1.00 67.44 373 LEU A O 1
ATOM 2996 N N . TRP A 1 374 ? -7.450 -5.493 2.442 1.00 73.31 374 TRP A N 1
ATOM 2997 C CA . TRP A 1 374 ? -7.554 -6.538 3.459 1.00 73.31 374 TRP A CA 1
ATOM 2998 C C . TRP A 1 374 ? -7.615 -5.969 4.883 1.00 73.31 374 TRP A C 1
ATOM 3000 O O . TRP A 1 374 ? -8.530 -6.269 5.647 1.00 73.31 374 TRP A O 1
ATOM 3010 N N . GLN A 1 375 ? -6.659 -5.111 5.234 1.00 73.88 375 GLN A N 1
ATOM 3011 C CA . GLN A 1 375 ? -6.586 -4.527 6.570 1.00 73.88 375 GLN A CA 1
ATOM 3012 C C . GLN A 1 375 ? -7.737 -3.549 6.849 1.00 73.88 375 GLN A C 1
ATOM 3014 O O . GLN A 1 375 ? -8.265 -3.496 7.955 1.00 73.88 375 GLN A O 1
ATOM 3019 N N . GLY A 1 376 ? -8.141 -2.777 5.849 1.00 74.69 376 GLY A N 1
ATOM 3020 C CA . GLY A 1 376 ? -9.258 -1.848 5.896 1.00 74.69 376 GLY A CA 1
ATOM 3021 C C . GLY A 1 376 ? -10.556 -2.585 6.184 1.00 74.69 376 GLY A C 1
ATOM 3022 O O . GLY A 1 376 ? -11.285 -2.172 7.079 1.00 74.69 376 GLY A O 1
ATOM 3023 N N . ALA A 1 377 ? -10.794 -3.726 5.529 1.00 73.69 377 ALA A N 1
ATOM 3024 C CA . ALA A 1 377 ? -11.944 -4.579 5.819 1.00 73.69 377 ALA A CA 1
ATOM 3025 C C . ALA A 1 377 ? -11.947 -5.087 7.275 1.00 73.69 377 ALA A C 1
ATOM 3027 O O . ALA A 1 377 ? -12.980 -5.030 7.949 1.00 73.69 377 ALA A O 1
ATOM 3028 N N . LEU A 1 378 ? -10.794 -5.520 7.798 1.00 76.44 378 LEU A N 1
ATOM 3029 C CA . LEU A 1 378 ? -10.657 -5.927 9.205 1.00 76.44 378 LEU A CA 1
ATOM 3030 C C . LEU A 1 378 ? -10.884 -4.764 10.178 1.00 76.44 378 LEU A C 1
ATOM 3032 O O . LEU A 1 378 ? -11.550 -4.932 11.203 1.00 76.44 378 LEU A O 1
ATOM 3036 N N . SER A 1 379 ? -10.389 -3.574 9.841 1.00 80.31 379 SER A N 1
ATOM 3037 C CA . SER A 1 379 ? -10.581 -2.370 10.647 1.00 80.31 379 SER A CA 1
ATOM 3038 C C . SER A 1 379 ? -12.045 -1.919 10.656 1.00 80.31 379 SER A C 1
ATOM 3040 O O . SER A 1 379 ? -12.571 -1.615 11.721 1.00 80.31 379 SER A O 1
ATOM 3042 N N . ILE A 1 380 ? -12.733 -1.919 9.510 1.00 77.31 380 ILE A N 1
ATOM 3043 C CA . ILE A 1 380 ? -14.172 -1.607 9.413 1.00 77.31 380 ILE A CA 1
ATOM 3044 C C . ILE A 1 380 ? -14.987 -2.612 10.234 1.00 77.31 380 ILE A C 1
ATOM 3046 O O . ILE A 1 380 ? -15.874 -2.231 11.002 1.00 77.31 380 ILE A O 1
ATOM 3050 N N . THR A 1 381 ? -14.656 -3.900 10.113 1.00 76.81 381 THR A N 1
ATOM 3051 C CA . THR A 1 381 ? -15.319 -4.975 10.864 1.00 76.81 381 THR A CA 1
ATOM 3052 C C . THR A 1 381 ? -15.148 -4.771 12.366 1.00 76.81 381 THR A C 1
ATOM 3054 O O . THR A 1 381 ? -16.130 -4.782 13.106 1.00 76.81 381 THR A O 1
ATOM 3057 N N . SER A 1 382 ? -13.919 -4.513 12.816 1.00 83.19 382 SER A N 1
ATOM 3058 C CA . SER A 1 382 ? -13.611 -4.256 14.226 1.00 83.19 382 SER A CA 1
ATOM 3059 C C . SER A 1 382 ? -14.418 -3.084 14.787 1.00 83.19 382 SER A C 1
ATOM 3061 O O . SER A 1 382 ? -14.960 -3.163 15.890 1.00 83.19 382 SER A O 1
ATOM 3063 N N . GLN A 1 383 ? -14.555 -2.017 14.004 1.00 85.81 383 GLN A N 1
ATOM 3064 C CA . GLN A 1 383 ? -15.155 -0.771 14.467 1.00 85.81 383 GLN A CA 1
ATOM 3065 C C . GLN A 1 383 ? -16.666 -0.915 14.526 1.00 85.81 383 GLN A C 1
ATOM 3067 O O . GLN A 1 383 ? -17.300 -0.459 15.476 1.00 85.81 383 GLN A O 1
ATOM 3072 N N . THR A 1 384 ? -17.235 -1.648 13.570 1.00 81.06 384 THR A N 1
ATOM 3073 C CA . THR A 1 384 ? -18.649 -2.003 13.617 1.00 81.06 384 THR A CA 1
ATOM 3074 C C . THR A 1 384 ? -18.958 -2.892 14.820 1.00 81.06 384 THR A C 1
ATOM 3076 O O . THR A 1 384 ? -19.905 -2.612 15.548 1.00 81.06 384 THR A O 1
ATOM 3079 N N . LEU A 1 385 ? -18.152 -3.928 15.083 1.00 79.69 385 LEU A N 1
ATOM 3080 C CA . LEU A 1 385 ? -18.352 -4.807 16.241 1.00 79.69 385 LEU A CA 1
ATOM 3081 C C . LEU A 1 385 ? -18.296 -4.030 17.563 1.00 79.69 385 LEU A C 1
ATOM 3083 O O . LEU A 1 385 ? -19.116 -4.272 18.447 1.00 79.69 385 LEU A O 1
ATOM 3087 N N . LEU A 1 386 ? -17.378 -3.066 17.681 1.00 87.19 386 LEU A N 1
ATOM 3088 C CA . LEU A 1 386 ? -17.295 -2.182 18.846 1.00 87.19 386 LEU A CA 1
ATOM 3089 C C . LEU A 1 386 ? -18.537 -1.298 18.994 1.00 87.19 386 LEU A C 1
ATOM 3091 O O . LEU A 1 386 ? -19.081 -1.214 20.095 1.00 87.19 386 LEU A O 1
ATOM 3095 N N . LEU A 1 387 ? -19.021 -0.677 17.912 1.00 86.31 387 LEU A N 1
ATOM 3096 C CA . LEU A 1 387 ? -20.250 0.121 17.955 1.00 86.31 387 LEU A CA 1
ATOM 3097 C C . LEU A 1 387 ? -21.469 -0.736 18.308 1.00 86.31 387 LEU A C 1
ATOM 3099 O O . LEU A 1 387 ? -22.256 -0.347 19.166 1.00 86.31 387 LEU A O 1
ATOM 3103 N N . MET A 1 388 ? -21.605 -1.922 17.712 1.00 81.44 388 MET A N 1
ATOM 3104 C CA . MET A 1 388 ? -22.686 -2.853 18.039 1.00 81.44 388 MET A CA 1
ATOM 3105 C C . MET A 1 388 ? -22.625 -3.275 19.510 1.00 81.44 388 MET A C 1
ATOM 3107 O O . MET A 1 388 ? -23.635 -3.191 20.205 1.00 81.44 388 MET A O 1
ATOM 3111 N N . GLY A 1 389 ? -21.446 -3.647 20.018 1.00 82.56 389 GLY A N 1
ATOM 3112 C CA . GLY A 1 389 ? -21.250 -3.952 21.436 1.00 82.56 389 GLY A CA 1
ATOM 3113 C C . GLY A 1 389 ? -21.633 -2.780 22.346 1.00 82.56 389 GLY A C 1
ATOM 3114 O O . GLY A 1 389 ? -22.314 -2.977 23.349 1.00 82.56 389 GLY A O 1
ATOM 3115 N N . ALA A 1 390 ? -21.289 -1.549 21.962 1.00 88.69 390 ALA A N 1
ATOM 3116 C CA . ALA A 1 390 ? -21.669 -0.346 22.699 1.00 88.69 390 ALA A CA 1
ATOM 3117 C C . ALA A 1 390 ? -23.190 -0.113 22.727 1.00 88.69 390 ALA A C 1
ATOM 3119 O O . ALA A 1 390 ? -23.707 0.329 23.750 1.00 88.69 390 ALA A O 1
ATOM 3120 N N . THR A 1 391 ? -23.927 -0.455 21.661 1.00 84.69 391 THR A N 1
ATOM 3121 C CA . THR A 1 391 ? -25.403 -0.356 21.658 1.00 84.69 391 THR A CA 1
ATOM 3122 C C . THR A 1 391 ? -26.094 -1.351 22.593 1.00 84.69 391 THR A C 1
ATOM 3124 O O . THR A 1 391 ? -27.260 -1.151 22.931 1.00 84.69 391 THR A O 1
ATOM 3127 N N . LEU A 1 392 ? -25.398 -2.410 23.024 1.00 82.62 392 LEU A N 1
ATOM 3128 C CA . LEU A 1 392 ? -25.928 -3.385 23.980 1.00 82.62 392 LEU A CA 1
ATOM 3129 C C . LEU A 1 392 ? -25.787 -2.935 25.442 1.00 82.62 392 LEU A C 1
ATOM 3131 O O . LEU A 1 392 ? -26.509 -3.446 26.295 1.00 82.62 392 LEU A O 1
ATOM 3135 N N . SER A 1 393 ? -24.896 -1.983 25.736 1.00 86.56 393 SER A N 1
ATOM 3136 C CA . SER A 1 393 ? -24.756 -1.387 27.069 1.00 86.56 393 SER A CA 1
ATOM 3137 C C . SER A 1 393 ? -25.567 -0.101 27.166 1.00 86.56 393 SER A C 1
ATOM 3139 O O . SER A 1 393 ? -25.460 0.791 26.322 1.00 86.56 393 SER A O 1
ATOM 3141 N N . SER A 1 394 ? -26.353 0.028 28.236 1.00 86.81 394 SER A N 1
ATOM 3142 C CA . SER A 1 394 ? -27.197 1.209 28.449 1.00 86.81 394 SER A CA 1
ATOM 3143 C C . SER A 1 394 ? -26.363 2.488 28.595 1.00 86.81 394 SER A C 1
ATOM 3145 O O . SER A 1 394 ? -26.721 3.540 28.057 1.00 86.81 394 SER A O 1
ATOM 3147 N N . VAL A 1 395 ? -25.208 2.380 29.256 1.00 90.25 395 VAL A N 1
ATOM 3148 C CA . VAL A 1 395 ? -24.320 3.512 29.509 1.00 90.25 395 VAL A CA 1
ATOM 3149 C C . VAL A 1 395 ? -23.567 3.910 28.246 1.00 90.25 395 VAL A C 1
ATOM 3151 O O . VAL A 1 395 ? -23.576 5.085 27.880 1.00 90.25 395 VAL A O 1
ATOM 3154 N N . LEU A 1 396 ? -22.971 2.955 27.528 1.00 91.88 396 LEU A N 1
ATOM 3155 C CA . LEU A 1 396 ? -22.235 3.258 26.295 1.00 91.88 396 LEU A CA 1
ATOM 3156 C C . LEU A 1 396 ? -23.163 3.743 25.177 1.00 91.88 396 LEU A C 1
ATOM 3158 O O . LEU A 1 396 ? -22.816 4.685 24.463 1.00 91.88 396 LEU A O 1
ATOM 3162 N N . SER A 1 397 ? -24.373 3.185 25.071 1.00 89.81 397 SER A N 1
ATOM 3163 C CA . SER A 1 397 ? -25.371 3.647 24.105 1.00 89.81 397 SER A CA 1
ATOM 3164 C C . SER A 1 397 ? -25.761 5.112 24.319 1.00 89.81 397 SER A C 1
ATOM 3166 O O . SER A 1 397 ? -26.129 5.773 23.352 1.00 89.81 397 SER A O 1
ATOM 3168 N N . SER A 1 398 ? -25.675 5.636 25.548 1.00 90.75 398 SER A N 1
ATOM 3169 C CA . SER A 1 398 ? -25.955 7.051 25.834 1.00 90.75 398 SER A CA 1
ATOM 3170 C C . SER A 1 398 ? -24.859 8.007 25.342 1.00 90.75 398 SER A C 1
ATOM 3172 O O . SER A 1 398 ? -25.098 9.207 25.198 1.00 90.75 398 SER A O 1
ATOM 3174 N N . LEU A 1 399 ? -23.655 7.487 25.075 1.00 90.62 399 LEU A N 1
ATOM 3175 C CA . LEU A 1 399 ? -22.516 8.258 24.571 1.00 90.62 399 LEU A CA 1
ATOM 3176 C C . LEU A 1 399 ? -22.495 8.348 23.043 1.00 90.62 399 LEU A C 1
ATOM 3178 O O . LEU A 1 399 ? -21.803 9.211 22.500 1.00 90.62 399 LEU A O 1
ATOM 3182 N N . LEU A 1 400 ? -23.236 7.469 22.367 1.00 88.50 400 LEU A N 1
ATOM 3183 C CA . LEU A 1 400 ? -23.332 7.436 20.916 1.00 88.50 400 LEU A CA 1
ATOM 3184 C C . LEU A 1 400 ? -24.187 8.597 20.370 1.00 88.50 400 LEU A C 1
ATOM 3186 O O . LEU A 1 400 ? -25.083 9.101 21.052 1.00 88.50 400 LEU A O 1
ATOM 3190 N N . PRO A 1 401 ? -23.949 9.003 19.107 1.00 84.44 401 PRO A N 1
ATOM 3191 C CA . PRO A 1 401 ? -24.909 9.764 18.315 1.00 84.44 401 PRO A CA 1
ATOM 3192 C C . PRO A 1 401 ? -26.312 9.139 18.320 1.00 84.44 401 PRO A C 1
ATOM 3194 O O . PRO A 1 401 ? -26.503 7.984 18.701 1.00 84.44 401 PRO A O 1
ATOM 3197 N N . SER A 1 402 ? -27.309 9.897 17.852 1.00 82.19 402 SER A N 1
ATOM 3198 C CA . SER A 1 402 ? -28.691 9.404 17.807 1.00 82.19 402 SER A CA 1
ATOM 3199 C C . SER A 1 402 ? -28.790 8.062 17.075 1.00 82.19 402 SER A C 1
ATOM 3201 O O . SER A 1 402 ? -28.066 7.822 16.108 1.00 82.19 402 SER A O 1
ATOM 3203 N N . ARG A 1 403 ? -29.723 7.202 17.501 1.00 74.12 403 ARG A N 1
ATOM 3204 C CA . ARG A 1 403 ? -29.892 5.867 16.908 1.00 74.12 403 ARG A CA 1
ATOM 3205 C C . ARG A 1 403 ? -30.060 5.921 15.390 1.00 74.12 403 ARG A C 1
ATOM 3207 O O . ARG A 1 403 ? -29.411 5.159 14.706 1.00 74.12 403 ARG A O 1
ATOM 3214 N N . ALA A 1 404 ? -30.802 6.900 14.868 1.00 74.00 404 ALA A N 1
ATOM 3215 C CA . ALA A 1 404 ? -30.943 7.108 13.427 1.00 74.00 404 ALA A CA 1
ATOM 3216 C C . ALA A 1 404 ? -29.615 7.449 12.720 1.00 74.00 404 ALA A C 1
ATOM 3218 O O . ALA A 1 404 ? -29.406 7.036 11.588 1.00 74.00 404 ALA A O 1
ATOM 3219 N N . GLN A 1 405 ? -28.710 8.196 13.360 1.00 74.69 405 GLN A N 1
ATOM 3220 C CA . GLN A 1 405 ? -27.389 8.498 12.794 1.00 74.69 405 GLN A CA 1
ATOM 3221 C C . GLN A 1 405 ? -26.470 7.279 12.822 1.00 74.69 405 GLN A C 1
ATOM 3223 O O . GLN A 1 405 ? -25.751 7.047 11.858 1.00 74.69 405 GLN A O 1
ATOM 3228 N N . ILE A 1 406 ? -26.499 6.504 13.909 1.00 72.94 406 ILE A N 1
ATOM 3229 C CA . ILE A 1 406 ? -25.758 5.243 13.998 1.00 72.94 406 ILE A CA 1
ATOM 3230 C C . ILE A 1 406 ? -26.299 4.236 12.991 1.00 72.94 406 ILE A C 1
ATOM 3232 O O . ILE A 1 406 ? -25.510 3.640 12.269 1.00 72.94 406 ILE A O 1
ATOM 3236 N N . ASP A 1 407 ? -27.620 4.118 12.884 1.00 70.06 407 ASP A N 1
ATOM 3237 C CA . ASP A 1 407 ? -28.271 3.291 11.881 1.00 70.06 407 ASP A CA 1
ATOM 3238 C C . ASP A 1 407 ? -27.855 3.759 10.490 1.00 70.06 407 ASP A C 1
ATOM 3240 O O . ASP A 1 407 ? -27.464 2.917 9.723 1.00 70.06 407 ASP A O 1
ATOM 3244 N N . VAL A 1 408 ? -27.779 5.057 10.164 1.00 71.00 408 VAL A N 1
ATOM 3245 C CA . VAL A 1 408 ? -27.257 5.522 8.856 1.00 71.00 408 VAL A CA 1
ATOM 3246 C C . VAL A 1 408 ? -25.782 5.173 8.632 1.00 71.00 408 VAL A C 1
ATOM 3248 O O . VAL A 1 408 ? -25.416 4.812 7.521 1.00 71.00 408 VAL A O 1
ATOM 3251 N N . VAL A 1 409 ? -24.926 5.267 9.651 1.00 69.00 409 VAL A N 1
ATOM 3252 C CA . VAL A 1 409 ? -23.500 4.897 9.536 1.00 69.00 409 VAL A CA 1
ATOM 3253 C C . VAL A 1 409 ? -23.336 3.382 9.355 1.00 69.00 409 VAL A C 1
ATOM 3255 O O . VAL A 1 409 ? -22.451 2.937 8.630 1.00 69.00 409 VAL A O 1
ATOM 3258 N N . ILE A 1 410 ? -24.205 2.587 9.982 1.00 63.38 410 ILE A N 1
ATOM 3259 C CA . ILE A 1 410 ? -24.231 1.123 9.865 1.00 63.38 410 ILE A CA 1
ATOM 3260 C C . ILE A 1 410 ? -24.988 0.667 8.598 1.00 63.38 410 ILE A C 1
ATOM 3262 O O . ILE A 1 410 ? -24.621 -0.344 8.006 1.00 63.38 410 ILE A O 1
ATOM 3266 N N . ASP A 1 411 ? -26.020 1.399 8.171 1.00 53.91 411 ASP A N 1
ATOM 3267 C CA . ASP A 1 411 ? -26.922 1.152 7.030 1.00 53.91 411 ASP A CA 1
ATOM 3268 C C . ASP A 1 411 ? -26.426 1.769 5.728 1.00 53.91 411 ASP A C 1
ATOM 3270 O O . ASP A 1 411 ? -26.979 1.452 4.667 1.00 53.91 411 ASP A O 1
ATOM 3274 N N . ASP A 1 412 ? -25.376 2.600 5.769 1.00 53.88 412 ASP A N 1
ATOM 3275 C CA . ASP A 1 412 ? -24.644 2.987 4.571 1.00 53.88 412 ASP A CA 1
ATOM 3276 C C . ASP A 1 412 ? -24.363 1.699 3.792 1.00 53.88 412 ASP A C 1
ATOM 3278 O O . ASP A 1 412 ? -23.777 0.749 4.319 1.00 53.88 412 ASP A O 1
ATOM 3282 N N . ARG A 1 413 ? -24.916 1.605 2.575 1.00 44.56 413 ARG A N 1
ATOM 3283 C CA . ARG A 1 413 ? -25.233 0.326 1.905 1.00 44.56 413 ARG A CA 1
ATOM 3284 C C . ARG A 1 413 ? -24.006 -0.567 1.702 1.00 44.56 413 ARG A C 1
ATOM 3286 O O . ARG A 1 413 ? -24.161 -1.756 1.432 1.00 44.56 413 ARG A O 1
ATOM 3293 N N . GLN A 1 414 ? -22.805 -0.008 1.839 1.00 46.94 414 GLN A N 1
ATOM 3294 C CA . GLN A 1 414 ? -21.538 -0.728 1.832 1.00 46.94 414 GLN A CA 1
ATOM 3295 C C . GLN A 1 414 ? -21.165 -1.270 3.221 1.00 46.94 414 GLN A C 1
ATOM 3297 O O . GLN A 1 414 ? -20.966 -2.477 3.318 1.00 46.94 414 GLN A O 1
ATOM 3302 N N . ALA A 1 415 ? -21.188 -0.465 4.295 1.00 40.75 415 ALA A N 1
ATOM 3303 C CA . ALA A 1 415 ? -21.026 -0.921 5.689 1.00 40.75 415 ALA A CA 1
ATOM 3304 C C . ALA A 1 415 ? -22.061 -1.993 6.042 1.00 40.75 415 ALA A C 1
ATOM 3306 O O . ALA A 1 415 ? -21.735 -3.074 6.529 1.00 40.75 415 ALA A O 1
ATOM 3307 N N . SER A 1 416 ? -23.311 -1.733 5.669 1.00 35.59 416 SER A N 1
ATOM 3308 C CA . SER A 1 416 ? -24.419 -2.652 5.855 1.00 35.59 416 SER A CA 1
ATOM 3309 C C . SER A 1 416 ? -24.298 -3.881 4.958 1.00 35.59 416 SER A C 1
ATOM 3311 O O . SER A 1 416 ? -24.776 -4.939 5.321 1.00 35.59 416 SER A O 1
ATOM 3313 N N . GLY A 1 417 ? -23.586 -3.836 3.831 1.00 42.84 417 GLY A N 1
ATOM 3314 C CA . GLY A 1 417 ? -23.229 -5.046 3.084 1.00 42.84 417 GLY A CA 1
ATOM 3315 C C . GLY A 1 417 ? -22.388 -6.009 3.929 1.00 42.84 417 GLY A C 1
ATOM 3316 O O . GLY A 1 417 ? -22.712 -7.193 4.013 1.00 42.84 417 GLY A O 1
ATOM 3317 N N . TYR A 1 418 ? -21.371 -5.498 4.627 1.00 47.81 418 TYR A N 1
ATOM 3318 C CA . TYR A 1 418 ? -20.550 -6.276 5.562 1.00 47.81 418 TYR A CA 1
ATOM 3319 C C . TYR A 1 418 ? -21.376 -6.715 6.792 1.00 47.81 418 TYR A C 1
ATOM 3321 O O . TYR A 1 418 ? -21.355 -7.883 7.185 1.00 47.81 418 TYR A O 1
ATOM 3329 N N . VAL A 1 419 ? -22.191 -5.811 7.342 1.00 40.25 419 VAL A N 1
ATOM 3330 C CA . VAL A 1 419 ? -22.863 -5.954 8.646 1.00 40.25 419 VAL A CA 1
ATOM 3331 C C . VAL A 1 419 ? -24.245 -6.612 8.574 1.00 40.25 419 VAL A C 1
ATOM 3333 O O . VAL A 1 419 ? -24.544 -7.432 9.432 1.00 40.25 419 VAL A O 1
ATOM 3336 N N . LEU A 1 420 ? -25.084 -6.350 7.562 1.00 38.06 420 LEU A N 1
ATOM 3337 C CA . LEU A 1 420 ? -26.313 -7.113 7.269 1.00 38.06 420 LEU A CA 1
ATOM 3338 C C . LEU A 1 420 ? -25.989 -8.517 6.784 1.00 38.06 420 LEU A C 1
ATOM 3340 O O . LEU A 1 420 ? -26.768 -9.415 7.076 1.00 38.06 420 LEU A O 1
ATOM 3344 N N . THR A 1 421 ? -24.890 -8.737 6.057 1.00 41.50 421 THR A N 1
ATOM 3345 C CA . THR A 1 421 ? -24.498 -10.101 5.669 1.00 41.50 421 THR A CA 1
ATOM 3346 C C . THR A 1 421 ? -24.116 -10.903 6.908 1.00 41.50 421 THR A C 1
ATOM 3348 O O . THR A 1 421 ? -24.655 -11.994 7.090 1.00 41.50 421 THR A O 1
ATOM 3351 N N . LEU A 1 422 ? -23.316 -10.324 7.817 1.00 40.03 422 LEU A N 1
ATOM 3352 C CA . LEU A 1 422 ? -23.125 -10.850 9.173 1.00 40.03 422 LEU A CA 1
ATOM 3353 C C . LEU A 1 422 ? -24.491 -11.030 9.874 1.00 40.03 422 LEU A C 1
ATOM 3355 O O . LEU A 1 422 ? -24.924 -12.151 10.101 1.00 40.03 422 LEU A O 1
ATOM 3359 N N . SER A 1 423 ? -25.247 -9.965 10.130 1.00 35.16 423 SER A N 1
ATOM 3360 C CA . SER A 1 423 ? -26.489 -9.949 10.928 1.00 35.16 423 SER A CA 1
ATOM 3361 C C . SER A 1 423 ? -27.633 -10.842 10.398 1.00 35.16 423 SER A C 1
ATOM 3363 O O . SER A 1 423 ? -28.305 -11.508 11.188 1.00 35.16 423 SER A O 1
ATOM 3365 N N . LYS A 1 424 ? -27.873 -10.937 9.078 1.00 36.19 424 LYS A N 1
ATOM 3366 C CA . LYS A 1 424 ? -28.888 -11.844 8.490 1.00 36.19 424 LYS A CA 1
ATOM 3367 C C . LYS A 1 424 ? -28.499 -13.310 8.628 1.00 36.19 424 LYS A C 1
ATOM 3369 O O . LYS A 1 424 ? -29.376 -14.134 8.887 1.00 36.19 424 LYS A O 1
ATOM 3374 N N . LYS A 1 425 ? -27.222 -13.657 8.443 1.00 39.59 425 LYS A N 1
ATOM 3375 C CA . LYS A 1 425 ? -26.768 -15.051 8.570 1.00 39.59 425 LYS A CA 1
ATOM 3376 C C . LYS A 1 425 ? -26.666 -15.491 10.029 1.00 39.59 425 LYS A C 1
ATOM 3378 O O . LYS A 1 425 ? -27.009 -16.621 10.352 1.00 39.59 425 LYS A O 1
ATOM 3383 N N . LEU A 1 426 ? -26.362 -14.544 10.913 1.00 34.50 426 LEU A N 1
ATOM 3384 C CA . LEU A 1 426 ? -26.428 -14.694 12.363 1.00 34.50 426 LEU A CA 1
ATOM 3385 C C . LEU A 1 426 ? -27.844 -14.993 12.878 1.00 34.50 426 LEU A C 1
ATOM 3387 O O . LEU A 1 426 ? -28.033 -15.868 13.718 1.00 34.50 426 LEU A O 1
ATOM 3391 N N . LYS A 1 427 ? -28.861 -14.322 12.324 1.00 33.44 427 LYS A N 1
ATOM 3392 C CA . LYS A 1 427 ? -30.275 -14.539 12.681 1.00 33.44 427 LYS A CA 1
ATOM 3393 C C . LYS A 1 427 ? -30.905 -15.800 12.078 1.00 33.44 427 LYS A C 1
ATOM 3395 O O . LYS A 1 427 ? -31.951 -16.223 12.557 1.00 33.44 427 LYS A O 1
ATOM 3400 N N . THR A 1 428 ? -30.325 -16.380 11.027 1.00 34.34 428 THR A N 1
ATOM 3401 C CA . THR A 1 428 ? -30.905 -17.536 10.310 1.00 34.34 428 THR A CA 1
ATOM 3402 C C . THR A 1 428 ? -30.332 -18.886 10.744 1.00 34.34 428 THR A C 1
ATOM 3404 O O . THR A 1 428 ? -30.826 -19.914 10.290 1.00 34.34 428 THR A O 1
ATOM 3407 N N . GLY A 1 429 ? -29.344 -18.909 11.650 1.00 32.88 429 GLY A N 1
ATOM 3408 C CA . GLY A 1 429 ? -28.754 -20.152 12.170 1.00 32.88 429 GLY A CA 1
ATOM 3409 C C . GLY A 1 429 ? -28.033 -20.989 11.108 1.00 32.88 429 GLY A C 1
ATOM 3410 O O . GLY A 1 429 ? -27.776 -22.173 11.321 1.00 32.88 429 GLY A O 1
ATOM 3411 N N . ASP A 1 430 ? -27.734 -20.390 9.955 1.00 32.81 430 ASP A N 1
ATOM 3412 C CA . ASP A 1 430 ? -27.077 -21.059 8.844 1.00 32.81 430 ASP A CA 1
ATOM 3413 C C . ASP A 1 430 ? -25.573 -21.171 9.134 1.00 32.81 430 ASP A C 1
ATOM 3415 O O . ASP A 1 430 ? -24.919 -20.183 9.479 1.00 32.81 430 ASP A O 1
ATOM 3419 N N . LYS A 1 431 ? -25.000 -22.369 8.971 1.00 38.31 431 LYS A N 1
ATOM 3420 C CA . LYS A 1 431 ? -23.593 -22.709 9.289 1.00 38.31 431 LYS A CA 1
ATOM 3421 C C . LYS A 1 431 ? -22.558 -21.988 8.400 1.00 38.31 431 LYS A C 1
ATOM 3423 O O . LYS A 1 431 ? -21.387 -22.341 8.389 1.00 38.31 431 LYS A O 1
ATOM 3428 N N . ALA A 1 432 ? -22.990 -20.988 7.635 1.00 35.00 432 ALA A N 1
ATOM 3429 C CA . ALA A 1 432 ? -22.194 -20.172 6.725 1.00 35.00 432 ALA A CA 1
ATOM 3430 C C . ALA A 1 432 ? -21.787 -18.804 7.319 1.00 35.00 432 ALA A C 1
ATOM 3432 O O . ALA A 1 432 ? -21.276 -17.953 6.588 1.00 35.00 432 ALA A O 1
ATOM 3433 N N . ALA A 1 433 ? -22.037 -18.549 8.611 1.00 33.53 433 ALA A N 1
ATOM 3434 C CA . ALA A 1 433 ? -21.556 -17.347 9.306 1.00 33.53 433 ALA A CA 1
ATOM 3435 C C . ALA A 1 433 ? -20.016 -17.308 9.395 1.00 33.53 433 ALA A C 1
ATOM 3437 O O . ALA A 1 433 ? -19.420 -16.247 9.196 1.00 33.53 433 ALA A O 1
ATOM 3438 N N . ASP A 1 434 ? -19.384 -18.477 9.548 1.00 36.97 434 ASP A N 1
ATOM 3439 C CA . ASP A 1 434 ? -17.929 -18.659 9.462 1.00 36.97 434 ASP A CA 1
ATOM 3440 C C . ASP A 1 434 ? -17.391 -18.121 8.125 1.00 36.97 434 ASP A C 1
ATOM 3442 O O . ASP A 1 434 ? -16.391 -17.406 8.079 1.00 36.97 434 ASP A O 1
ATOM 3446 N N . THR A 1 435 ? -18.127 -18.352 7.032 1.00 34.12 435 THR A N 1
ATOM 3447 C CA . THR A 1 435 ? -17.775 -17.920 5.675 1.00 34.12 435 THR A CA 1
ATOM 3448 C C . THR A 1 435 ? -17.799 -16.403 5.496 1.00 34.12 435 THR A C 1
ATOM 3450 O O . THR A 1 435 ? -17.172 -15.924 4.570 1.00 34.12 435 THR A O 1
ATOM 3453 N N . ILE A 1 436 ? -18.476 -15.617 6.342 1.00 37.06 436 ILE A N 1
ATOM 3454 C CA . ILE A 1 436 ? -18.587 -14.159 6.149 1.00 37.06 436 ILE A CA 1
ATOM 3455 C C . ILE A 1 436 ? -17.431 -13.427 6.798 1.00 37.06 436 ILE A C 1
ATOM 3457 O O . ILE A 1 436 ? -16.790 -12.645 6.113 1.00 37.06 436 ILE A O 1
ATOM 3461 N N . PHE A 1 437 ? -17.093 -13.708 8.060 1.00 37.03 437 PHE A N 1
ATOM 3462 C CA . PHE A 1 437 ? -15.853 -13.160 8.623 1.00 37.03 437 PHE A CA 1
ATOM 3463 C C . PHE A 1 437 ? -14.666 -13.560 7.736 1.00 37.03 437 PHE A C 1
ATOM 3465 O O . PHE A 1 437 ? -13.784 -12.747 7.490 1.00 37.03 437 PHE A O 1
ATOM 3472 N N . LEU A 1 438 ? -14.731 -14.762 7.146 1.00 36.94 438 LEU A N 1
ATOM 3473 C CA . LEU A 1 438 ? -13.806 -15.253 6.134 1.00 36.94 438 LEU A CA 1
ATOM 3474 C C . LEU A 1 438 ? -13.934 -14.597 4.755 1.00 36.94 438 LEU A C 1
ATOM 3476 O O . LEU A 1 438 ? -12.890 -14.375 4.181 1.00 36.94 438 LEU A O 1
ATOM 3480 N N . SER A 1 439 ? -15.108 -14.229 4.232 1.00 38.75 439 SER A N 1
ATOM 3481 C CA . SER A 1 439 ? -15.299 -13.554 2.925 1.00 38.75 439 SER A CA 1
ATOM 3482 C C . SER A 1 439 ? -15.072 -12.044 2.974 1.00 38.75 439 SER A C 1
ATOM 3484 O O . SER A 1 439 ? -14.632 -11.455 1.995 1.00 38.75 439 SER A O 1
ATOM 3486 N N . LEU A 1 440 ? -15.330 -11.395 4.108 1.00 42.12 440 LEU A N 1
ATOM 3487 C CA . LEU A 1 440 ? -14.896 -10.017 4.348 1.00 42.12 440 LEU A CA 1
ATOM 3488 C C . LEU A 1 440 ? -13.383 -9.980 4.553 1.00 42.12 440 LEU A C 1
ATOM 3490 O O . LEU A 1 440 ? -12.719 -9.016 4.176 1.00 42.12 440 LEU A O 1
ATOM 3494 N N . ALA A 1 441 ? -12.838 -11.084 5.077 1.00 35.66 441 ALA A N 1
ATOM 3495 C CA . ALA A 1 441 ? -11.416 -11.313 5.155 1.00 35.66 441 ALA A CA 1
ATOM 3496 C C . ALA A 1 441 ? -10.737 -11.857 3.897 1.00 35.66 441 ALA A C 1
ATOM 3498 O O . ALA A 1 441 ? -9.518 -11.800 3.736 1.00 35.66 441 ALA A O 1
ATOM 3499 N N . LEU A 1 442 ? -11.509 -12.436 3.004 1.00 41.44 442 LEU A N 1
ATOM 3500 C CA . LEU A 1 442 ? -11.107 -13.003 1.735 1.00 41.44 442 LEU A CA 1
ATOM 3501 C C . LEU A 1 442 ? -12.076 -12.416 0.725 1.00 41.44 442 LEU A C 1
ATOM 3503 O O . LEU A 1 442 ? -13.015 -13.109 0.330 1.00 41.44 442 LEU A O 1
ATOM 3507 N N . PRO A 1 443 ? -11.872 -11.164 0.284 1.00 40.53 443 PRO A N 1
ATOM 3508 C CA . PRO A 1 443 ? -12.383 -10.756 -1.001 1.00 40.53 443 PRO A CA 1
ATOM 3509 C C . PRO A 1 443 ? -11.853 -11.780 -2.002 1.00 40.53 443 PRO A C 1
ATOM 3511 O O . PRO A 1 443 ? -10.699 -11.743 -2.434 1.00 40.53 443 PRO A O 1
ATOM 3514 N N . ASP A 1 444 ? -12.686 -12.752 -2.349 1.00 36.19 444 ASP A N 1
ATOM 3515 C CA . ASP A 1 444 ? -12.572 -13.372 -3.643 1.00 36.19 444 ASP A CA 1
ATOM 3516 C C . ASP A 1 444 ? -12.979 -12.268 -4.612 1.00 36.19 444 ASP A C 1
ATOM 3518 O O . ASP A 1 444 ? -14.149 -12.067 -4.940 1.00 36.19 444 ASP A O 1
ATOM 3522 N N . LEU A 1 445 ? -11.971 -11.534 -5.092 1.00 36.53 445 LEU A N 1
ATOM 3523 C CA . LEU A 1 445 ? -12.115 -10.661 -6.257 1.00 36.53 445 LEU A CA 1
ATOM 3524 C C . LEU A 1 445 ? -12.666 -11.426 -7.477 1.00 36.53 445 LEU A C 1
ATOM 3526 O O . LEU A 1 445 ? -13.077 -10.804 -8.449 1.00 36.53 445 LEU A O 1
ATOM 3530 N N . ASN A 1 446 ? -12.741 -12.761 -7.415 1.00 32.81 446 ASN A N 1
ATOM 3531 C CA . ASN A 1 446 ? -13.387 -13.591 -8.420 1.00 32.81 446 ASN A CA 1
ATOM 3532 C C . ASN A 1 446 ? -14.927 -13.620 -8.354 1.00 32.81 446 ASN A C 1
ATOM 3534 O O . ASN A 1 446 ? -15.528 -14.027 -9.343 1.00 32.81 446 ASN A O 1
ATOM 3538 N N . THR A 1 447 ? -15.591 -13.209 -7.264 1.00 32.94 447 THR A N 1
ATOM 3539 C CA . THR A 1 447 ? -17.064 -13.354 -7.140 1.00 32.94 447 THR A CA 1
ATOM 3540 C C . THR A 1 447 ? -17.843 -12.064 -6.884 1.00 32.94 447 THR A C 1
ATOM 3542 O O . THR A 1 447 ? -19.054 -12.062 -7.104 1.00 32.94 447 THR A O 1
ATOM 3545 N N . HIS A 1 448 ? -17.201 -10.947 -6.517 1.00 31.59 448 HIS A N 1
ATOM 3546 C CA . HIS A 1 448 ? -17.918 -9.690 -6.222 1.00 31.59 448 HIS A CA 1
ATOM 3547 C C . HIS A 1 448 ? -17.495 -8.449 -7.027 1.00 31.59 448 HIS A C 1
ATOM 3549 O O . HIS A 1 448 ? -18.120 -7.402 -6.882 1.00 31.59 448 HIS A O 1
ATOM 3555 N N . CYS A 1 449 ? -16.553 -8.562 -7.970 1.00 30.69 449 CYS A N 1
ATOM 3556 C CA . CYS A 1 449 ? -16.309 -7.503 -8.968 1.00 30.69 449 CYS A CA 1
ATOM 3557 C C . CYS A 1 449 ? -17.341 -7.487 -10.114 1.00 30.69 449 CYS A C 1
ATOM 3559 O O . CYS A 1 449 ? -17.279 -6.637 -10.996 1.00 30.69 449 CYS A O 1
ATOM 3561 N N . HIS A 1 450 ? -18.330 -8.381 -10.075 1.00 27.89 450 HIS A N 1
ATOM 3562 C CA . HIS A 1 450 ? -19.587 -8.224 -10.797 1.00 27.89 450 HIS A CA 1
ATOM 3563 C C . HIS A 1 450 ? -20.672 -7.769 -9.820 1.00 27.89 450 HIS A C 1
ATOM 3565 O O . HIS A 1 450 ? -21.628 -8.493 -9.559 1.00 27.89 450 HIS A O 1
ATOM 3571 N N . LEU A 1 451 ? -20.557 -6.557 -9.278 1.00 26.84 451 LEU A N 1
ATOM 3572 C CA . LEU A 1 451 ? -21.785 -5.802 -9.058 1.00 26.84 451 LEU A CA 1
ATOM 3573 C C . LEU A 1 451 ? -22.283 -5.452 -10.463 1.00 26.84 451 LEU A C 1
ATOM 3575 O O . LEU A 1 451 ? -21.607 -4.692 -11.161 1.00 26.84 451 LEU A O 1
ATOM 3579 N N . PRO A 1 452 ? -23.405 -6.018 -10.944 1.00 27.91 452 PRO A N 1
ATOM 3580 C CA . PRO A 1 452 ? -24.017 -5.462 -12.126 1.00 27.91 452 PRO A CA 1
ATOM 3581 C C . PRO A 1 452 ? -24.454 -4.059 -11.716 1.00 27.91 452 PRO A C 1
ATOM 3583 O O . PRO A 1 452 ? -25.369 -3.897 -10.907 1.00 27.91 452 PRO A O 1
ATOM 3586 N N . MET A 1 453 ? -23.786 -3.042 -12.261 1.00 29.95 453 MET A N 1
ATOM 3587 C CA . MET A 1 453 ? -24.406 -1.729 -12.388 1.00 29.95 453 MET A CA 1
ATOM 3588 C C . MET A 1 453 ? -25.818 -1.960 -12.942 1.00 29.95 453 MET A C 1
ATOM 3590 O O . MET A 1 453 ? -25.975 -2.827 -13.818 1.00 29.95 453 MET A O 1
ATOM 3594 N N . PRO A 1 454 ? -26.852 -1.275 -12.418 1.00 30.58 454 PRO A N 1
ATOM 3595 C CA . PRO A 1 454 ? -28.202 -1.422 -12.940 1.00 30.58 454 PRO A CA 1
ATOM 3596 C C . PRO A 1 454 ? -28.122 -1.302 -14.462 1.00 30.58 454 PRO A C 1
ATOM 3598 O O . PRO A 1 454 ? -27.581 -0.330 -14.986 1.00 30.58 454 PRO A O 1
ATOM 3601 N N . ARG A 1 455 ? -28.578 -2.348 -15.168 1.00 38.31 455 ARG A N 1
ATOM 3602 C CA . ARG A 1 455 ? -28.397 -2.530 -16.624 1.00 38.31 455 ARG A CA 1
ATOM 3603 C C . ARG A 1 455 ? -28.835 -1.317 -17.460 1.00 38.31 455 ARG A C 1
ATOM 3605 O O . ARG A 1 455 ? -28.484 -1.250 -18.629 1.00 38.31 455 ARG A O 1
ATOM 3612 N N . GLN A 1 456 ? -29.580 -0.384 -16.872 1.00 40.00 456 GLN A N 1
ATOM 3613 C CA . GLN A 1 456 ? -30.058 0.836 -17.506 1.00 40.00 456 GLN A CA 1
ATOM 3614 C C . GLN A 1 456 ? -28.987 1.928 -17.704 1.00 40.00 456 GLN A C 1
ATOM 3616 O O . GLN A 1 456 ? -29.121 2.666 -18.671 1.00 40.00 456 GLN A O 1
ATOM 3621 N N . ASP A 1 457 ? -27.901 1.993 -16.913 1.00 37.94 457 ASP A N 1
ATOM 3622 C CA . ASP A 1 457 ? -26.974 3.154 -16.952 1.00 37.94 457 ASP A CA 1
ATOM 3623 C C . ASP A 1 457 ? -25.621 2.904 -17.653 1.00 37.94 457 ASP A C 1
ATOM 3625 O O . ASP A 1 457 ? -24.898 3.844 -17.987 1.00 37.94 457 ASP A O 1
ATOM 3629 N N . ARG A 1 458 ? -25.273 1.641 -17.942 1.00 43.38 458 ARG A N 1
ATOM 3630 C CA . ARG A 1 458 ? -24.018 1.262 -18.629 1.00 43.38 458 ARG A CA 1
ATOM 3631 C C . ARG A 1 458 ? -23.816 1.924 -20.010 1.00 43.38 458 ARG A C 1
ATOM 3633 O O . ARG A 1 458 ? -22.709 2.405 -20.251 1.00 43.38 458 ARG A O 1
ATOM 3640 N N . PRO A 1 459 ? -24.813 1.968 -20.918 1.00 49.25 459 PRO A N 1
ATOM 3641 C CA . PRO A 1 459 ? -24.613 2.563 -22.242 1.00 49.25 459 PRO A CA 1
ATOM 3642 C C . PRO A 1 459 ? -24.467 4.090 -22.189 1.00 49.25 459 PRO A C 1
ATOM 3644 O O . PRO A 1 459 ? -23.736 4.654 -22.997 1.00 49.25 459 PRO A O 1
ATOM 3647 N N . TYR A 1 460 ? -25.092 4.761 -21.214 1.00 54.94 460 TYR A N 1
ATOM 3648 C CA . TYR A 1 460 ? -24.980 6.214 -21.053 1.00 54.94 460 TYR A CA 1
ATOM 3649 C C . TYR A 1 460 ? -23.579 6.645 -20.609 1.00 54.94 460 TYR A C 1
ATOM 3651 O O . TYR A 1 460 ? -23.064 7.637 -21.116 1.00 54.94 460 TYR A O 1
ATOM 3659 N N . PHE A 1 461 ? -22.946 5.888 -19.708 1.00 52.38 461 PHE A N 1
ATOM 3660 C CA . PHE A 1 461 ? -21.581 6.172 -19.260 1.00 52.38 461 PHE A CA 1
ATOM 3661 C C . PHE A 1 461 ? -20.546 5.927 -20.364 1.00 52.38 461 PHE A C 1
ATOM 3663 O O . PHE A 1 461 ? -19.717 6.794 -20.615 1.00 52.38 461 PHE A O 1
ATOM 3670 N N . LEU A 1 462 ? -20.630 4.790 -21.067 1.00 56.91 462 LEU A N 1
ATOM 3671 C CA . LEU A 1 462 ? -19.712 4.479 -22.171 1.00 56.91 462 LEU A CA 1
ATOM 3672 C C . LEU A 1 462 ? -19.811 5.514 -23.298 1.00 56.91 462 LEU A C 1
ATOM 3674 O O . LEU A 1 462 ? -18.785 5.958 -23.806 1.00 56.91 462 LEU A O 1
ATOM 3678 N N . LEU A 1 463 ? -21.030 5.958 -23.623 1.00 74.81 463 LEU A N 1
ATOM 3679 C CA . LEU A 1 463 ? -21.242 7.024 -24.594 1.00 74.81 463 LEU A CA 1
ATOM 3680 C C . LEU A 1 463 ? -20.681 8.367 -24.105 1.00 74.81 463 LEU A C 1
ATOM 3682 O O . LEU A 1 463 ? -20.048 9.075 -24.878 1.00 74.81 463 LEU A O 1
ATOM 3686 N N . ALA A 1 464 ? -20.883 8.727 -22.833 1.00 67.50 464 ALA A N 1
ATOM 3687 C CA . ALA A 1 464 ? -20.328 9.960 -22.273 1.00 67.50 464 ALA A CA 1
ATOM 3688 C C . ALA A 1 464 ? -18.791 9.969 -22.330 1.00 67.50 464 ALA A C 1
ATOM 3690 O O . ALA A 1 464 ? -18.203 10.962 -22.750 1.00 67.50 464 ALA A O 1
ATOM 3691 N N . THR A 1 465 ? -18.150 8.847 -21.988 1.00 59.75 465 THR A N 1
ATOM 3692 C CA . THR A 1 465 ? -16.693 8.688 -22.079 1.00 59.75 465 THR A CA 1
ATOM 3693 C C . THR A 1 465 ? -16.196 8.745 -23.525 1.00 59.75 465 THR A C 1
ATOM 3695 O O . THR A 1 465 ? -15.227 9.446 -23.801 1.00 59.75 465 THR A O 1
ATOM 3698 N N . GLU A 1 466 ? -16.861 8.060 -24.462 1.00 75.31 466 GLU A N 1
ATOM 3699 C CA . GLU A 1 466 ? -16.508 8.109 -25.889 1.00 75.31 466 GLU A CA 1
ATOM 3700 C C . GLU A 1 466 ? -16.614 9.544 -26.441 1.00 75.31 466 GLU A C 1
ATOM 3702 O O . GLU A 1 466 ? -15.712 10.015 -27.133 1.00 75.31 466 GLU A O 1
ATOM 3707 N N . LEU A 1 467 ? -17.665 10.286 -26.070 1.00 75.06 467 LEU A N 1
ATOM 3708 C CA . LEU A 1 467 ? -17.869 11.681 -26.478 1.00 75.06 467 LEU A CA 1
ATOM 3709 C C . LEU A 1 467 ? -16.845 12.651 -25.866 1.00 75.06 467 LEU A C 1
ATOM 3711 O O . LEU A 1 467 ? -16.425 13.590 -26.542 1.00 75.06 467 LEU A O 1
ATOM 3715 N N . GLU A 1 468 ? -16.433 12.454 -24.611 1.00 63.16 468 GLU A N 1
ATOM 3716 C CA . GLU A 1 468 ? -15.364 13.249 -23.988 1.00 63.16 468 GLU A CA 1
ATOM 3717 C C . GLU A 1 468 ? -14.009 13.011 -24.668 1.00 63.16 468 GLU A C 1
ATOM 3719 O O . GLU A 1 468 ? -13.275 13.966 -24.935 1.00 63.16 468 GLU A O 1
ATOM 3724 N N . LEU A 1 469 ? -13.702 11.758 -25.016 1.00 54.97 469 LEU A N 1
ATOM 3725 C CA . LEU A 1 469 ? -12.491 11.406 -25.761 1.00 54.97 469 LEU A CA 1
ATOM 3726 C C . LEU A 1 469 ? -12.495 12.020 -27.166 1.00 54.97 469 LEU A C 1
ATOM 3728 O O . LEU A 1 469 ? -11.507 12.632 -27.566 1.00 54.97 469 LEU A O 1
ATOM 3732 N N . LEU A 1 470 ? -13.619 11.947 -27.881 1.00 65.00 470 LEU A N 1
ATOM 3733 C CA . LEU A 1 470 ? -13.788 12.585 -29.191 1.00 65.00 470 LEU A CA 1
ATOM 3734 C C . LEU A 1 470 ? -13.579 14.095 -29.146 1.00 65.00 470 LEU A C 1
ATOM 3736 O O . LEU A 1 470 ? -12.886 14.641 -30.002 1.00 65.00 470 LEU A O 1
ATOM 3740 N N . LYS A 1 471 ? -14.141 14.768 -28.137 1.00 71.38 471 LYS A N 1
ATOM 3741 C CA . LYS A 1 471 ? -13.957 16.213 -27.941 1.00 71.38 471 LYS A CA 1
ATOM 3742 C C . LYS A 1 471 ? -12.513 16.579 -27.598 1.00 71.38 471 LYS A C 1
ATOM 3744 O O . LYS A 1 471 ? -12.073 17.666 -27.950 1.00 71.38 471 LYS A O 1
ATOM 3749 N N . SER A 1 472 ? -11.778 15.682 -26.942 1.00 58.28 472 SER A N 1
ATOM 3750 C CA . SER A 1 472 ? -10.343 15.843 -26.682 1.00 58.28 472 SER A CA 1
ATOM 3751 C C . SER A 1 472 ? -9.501 15.666 -27.954 1.00 58.28 472 SER A C 1
ATOM 3753 O O . SER A 1 472 ? -8.588 16.449 -28.208 1.00 58.28 472 SER A O 1
ATOM 3755 N N . MET A 1 473 ? -9.827 14.670 -28.786 1.00 51.50 473 MET A N 1
ATOM 3756 C CA . MET A 1 473 ? -9.092 14.363 -30.022 1.00 51.50 473 MET A CA 1
ATOM 3757 C C . MET A 1 473 ? -9.356 15.366 -31.152 1.00 51.50 473 MET A C 1
ATOM 3759 O O . MET A 1 473 ? -8.448 15.689 -31.914 1.00 51.50 473 MET A O 1
ATOM 3763 N N . PHE A 1 474 ? -10.588 15.865 -31.252 1.00 73.56 474 PHE A N 1
ATOM 3764 C CA . PHE A 1 474 ? -11.053 16.766 -32.307 1.00 73.56 474 PHE A CA 1
ATOM 3765 C C . PHE A 1 474 ? -11.659 18.033 -31.692 1.00 73.56 474 PHE A C 1
ATOM 3767 O O . PHE A 1 474 ? -12.834 18.356 -31.902 1.00 73.56 474 PHE A O 1
ATOM 3774 N N . ALA A 1 475 ? -10.849 18.725 -30.888 1.00 67.56 475 ALA A N 1
ATOM 3775 C CA . ALA A 1 475 ? -11.240 19.951 -30.202 1.00 67.56 475 ALA A CA 1
ATOM 3776 C C . ALA A 1 475 ? -11.848 20.966 -31.185 1.00 67.56 475 ALA A C 1
ATOM 3778 O O . ALA A 1 475 ? -11.317 21.190 -32.272 1.00 67.56 475 ALA A O 1
ATOM 3779 N N . ASP A 1 476 ? -12.992 21.538 -30.807 1.00 77.38 476 ASP A N 1
ATOM 3780 C CA . ASP A 1 476 ? -13.772 22.521 -31.576 1.00 77.38 476 ASP A CA 1
ATOM 3781 C C . ASP A 1 476 ? -14.340 22.046 -32.934 1.00 77.38 476 ASP A C 1
ATOM 3783 O O . ASP A 1 476 ? -14.999 22.821 -33.626 1.00 77.38 476 ASP A O 1
ATOM 3787 N N . GLN A 1 477 ? -14.158 20.771 -33.304 1.00 82.56 477 GLN A N 1
ATOM 3788 C CA . GLN A 1 477 ? -14.670 20.187 -34.555 1.00 82.56 477 GLN A CA 1
ATOM 3789 C C . GLN A 1 477 ? -15.818 19.191 -34.340 1.00 82.56 477 GLN A C 1
ATOM 3791 O O . GLN A 1 477 ? -16.531 18.871 -35.292 1.00 82.56 477 GLN A O 1
ATOM 3796 N N . VAL A 1 478 ? -16.003 18.694 -33.109 1.00 88.19 478 VAL A N 1
ATOM 3797 C CA . VAL A 1 478 ? -17.042 17.718 -32.742 1.00 88.19 478 VAL A CA 1
ATOM 3798 C C . VAL A 1 478 ? -18.038 18.316 -31.752 1.00 88.19 478 VAL A C 1
ATOM 3800 O O . VAL A 1 478 ? -17.666 18.750 -30.661 1.00 88.19 478 VAL A O 1
ATOM 3803 N N . ASP A 1 479 ? -19.323 18.244 -32.093 1.00 89.06 479 ASP A N 1
ATOM 3804 C CA . ASP A 1 479 ? -20.436 18.567 -31.200 1.00 89.06 479 ASP A CA 1
ATOM 3805 C C . ASP A 1 479 ? -21.432 17.400 -31.092 1.00 89.06 479 ASP A C 1
ATOM 3807 O O . ASP A 1 479 ? -21.524 16.549 -31.979 1.00 89.06 479 ASP A O 1
ATOM 3811 N N . TYR A 1 480 ? -22.179 17.345 -29.986 1.00 92.31 480 TYR A N 1
ATOM 3812 C CA . TYR A 1 480 ? -23.177 16.305 -29.732 1.00 92.31 480 TYR A CA 1
ATOM 3813 C C . TYR A 1 480 ? -24.539 16.904 -29.377 1.00 92.31 480 TYR A C 1
ATOM 3815 O O . TYR A 1 480 ? -24.725 17.479 -28.300 1.00 92.31 480 TYR A O 1
ATOM 3823 N N . ASP A 1 481 ? -25.521 16.703 -30.257 1.00 88.38 481 ASP A N 1
ATOM 3824 C CA . ASP A 1 481 ? -26.910 17.073 -30.004 1.00 88.38 481 ASP A CA 1
ATOM 3825 C C . ASP A 1 481 ? -27.609 15.989 -29.179 1.00 88.38 481 ASP A C 1
ATOM 3827 O O . ASP A 1 481 ? -28.052 14.952 -29.681 1.00 88.38 481 ASP A O 1
ATOM 3831 N N . THR A 1 482 ? -27.758 16.278 -27.889 1.00 79.00 482 THR A N 1
ATOM 3832 C CA . THR A 1 482 ? -28.446 15.417 -26.919 1.00 79.00 482 THR A CA 1
ATOM 3833 C C . THR A 1 482 ? -29.922 15.165 -27.243 1.00 79.00 482 THR A C 1
ATOM 3835 O O . THR A 1 482 ? -30.437 14.115 -26.865 1.00 79.00 482 THR A O 1
ATOM 3838 N N . LYS A 1 483 ? -30.617 16.076 -27.944 1.00 79.38 483 LYS A N 1
ATOM 3839 C CA . LYS A 1 483 ? -32.042 15.907 -28.291 1.00 79.38 483 LYS A CA 1
ATOM 3840 C C . LYS A 1 483 ? -32.234 14.994 -29.499 1.00 79.38 483 LYS A C 1
ATOM 3842 O O . LYS A 1 483 ? -33.207 14.246 -29.538 1.00 79.38 483 LYS A O 1
ATOM 3847 N N . GLY A 1 484 ? -31.322 15.064 -30.468 1.00 81.50 484 GLY A N 1
ATOM 3848 C CA . GLY A 1 484 ? -31.324 14.220 -31.665 1.00 81.50 484 GLY A CA 1
ATOM 3849 C C . GLY A 1 484 ? -30.540 12.910 -31.529 1.00 81.50 484 GLY A C 1
ATOM 3850 O O . GLY A 1 484 ? -30.693 12.037 -32.382 1.00 81.50 484 GLY A O 1
ATOM 3851 N N . ARG A 1 485 ? -29.709 12.773 -30.483 1.00 91.94 485 ARG A N 1
ATOM 3852 C CA . ARG A 1 485 ? -28.639 11.763 -30.369 1.00 91.94 485 ARG A CA 1
ATOM 3853 C C . ARG A 1 485 ? -27.709 11.786 -31.583 1.00 91.94 485 ARG A C 1
ATOM 3855 O O . ARG A 1 485 ? -27.409 10.745 -32.163 1.00 91.94 485 ARG A O 1
ATOM 3862 N N . GLU A 1 486 ? -27.283 12.975 -31.999 1.00 94.12 486 GLU A N 1
ATOM 3863 C CA . GLU A 1 486 ? -26.477 13.155 -33.211 1.00 94.12 486 GLU A CA 1
ATOM 3864 C C . GLU A 1 486 ? -25.087 13.685 -32.885 1.00 94.12 486 GLU A C 1
ATOM 3866 O O . GLU A 1 486 ? -24.947 14.694 -32.199 1.00 94.12 486 GLU A O 1
ATOM 3871 N N . VAL A 1 487 ? -24.063 13.022 -33.418 1.00 93.62 487 VAL A N 1
ATOM 3872 C CA . VAL A 1 487 ? -22.686 13.517 -33.414 1.00 93.62 487 VAL A CA 1
ATOM 3873 C C . VAL A 1 487 ? -22.468 14.281 -34.709 1.00 93.62 487 VAL A C 1
ATOM 3875 O O . VAL A 1 487 ? -22.690 13.749 -35.802 1.00 93.62 487 VAL A O 1
ATOM 3878 N N . VAL A 1 488 ? -22.061 15.538 -34.576 1.00 93.81 488 VAL A N 1
ATOM 3879 C CA . VAL A 1 488 ? -21.766 16.444 -35.681 1.00 93.81 488 VAL A CA 1
ATOM 3880 C C . VAL A 1 488 ? -20.267 16.678 -35.699 1.00 93.81 488 VAL A C 1
ATOM 3882 O O . VAL A 1 488 ? -19.705 17.154 -34.720 1.00 93.81 488 VAL A O 1
ATOM 3885 N N . TYR A 1 489 ? -19.638 16.354 -36.818 1.00 94.19 489 TYR A N 1
ATOM 3886 C CA . TYR A 1 489 ? -18.232 16.610 -37.075 1.00 94.19 489 TYR A CA 1
ATOM 3887 C C . TYR A 1 489 ? -18.096 17.533 -38.285 1.00 94.19 489 TYR A C 1
ATOM 3889 O O . TYR A 1 489 ? -18.691 17.273 -39.334 1.00 94.19 489 TYR A O 1
ATOM 3897 N N . GLY A 1 490 ? -17.346 18.620 -38.139 1.00 89.31 490 GLY A N 1
ATOM 3898 C CA . GLY A 1 490 ? -17.156 19.614 -39.189 1.00 89.31 490 GLY A CA 1
ATOM 3899 C C . GLY A 1 490 ? -15.697 20.006 -39.354 1.00 89.31 490 GLY A C 1
ATOM 3900 O O . GLY A 1 490 ? -14.994 20.254 -38.379 1.00 89.31 490 GLY A O 1
ATOM 3901 N N . THR A 1 491 ? -15.270 20.107 -40.606 1.00 84.19 491 THR A N 1
ATOM 3902 C CA . THR A 1 491 ? -13.993 20.692 -41.018 1.00 84.19 491 THR A CA 1
ATOM 3903 C C . THR A 1 491 ? -14.247 21.737 -42.101 1.00 84.19 491 THR A C 1
ATOM 3905 O O . THR A 1 491 ? -15.352 21.834 -42.641 1.00 84.19 491 THR A O 1
ATOM 3908 N N . ASP A 1 492 ? -13.220 22.496 -42.481 1.00 80.25 492 ASP A N 1
ATOM 3909 C CA . ASP A 1 492 ? -13.332 23.489 -43.560 1.00 80.25 492 ASP A CA 1
ATOM 3910 C C . ASP A 1 492 ? -13.700 22.865 -44.920 1.00 80.25 492 ASP A C 1
ATOM 3912 O O . ASP A 1 492 ? -14.203 23.548 -45.812 1.00 80.25 492 ASP A O 1
ATOM 3916 N N . SER A 1 493 ? -13.456 21.559 -45.086 1.00 80.81 493 SER A N 1
ATOM 3917 C CA . SER A 1 493 ? -13.605 20.836 -46.357 1.00 80.81 493 SER A CA 1
ATOM 3918 C C . SER A 1 493 ? -14.783 19.853 -46.378 1.00 80.81 493 SER A C 1
ATOM 3920 O O . SER A 1 493 ? -15.175 19.386 -47.450 1.00 80.81 493 SER A O 1
ATOM 3922 N N . GLY A 1 494 ? -15.398 19.549 -45.232 1.00 88.69 494 GLY A N 1
ATOM 3923 C CA . GLY A 1 494 ? -16.512 18.608 -45.171 1.00 88.69 494 GLY A CA 1
ATOM 3924 C C . GLY A 1 494 ? -17.268 18.612 -43.847 1.00 88.69 494 GLY A C 1
ATOM 3925 O O . GLY A 1 494 ? -16.782 19.071 -42.820 1.00 88.69 494 GLY A O 1
ATOM 3926 N N . ALA A 1 495 ? -18.486 18.077 -43.879 1.00 93.50 495 ALA A N 1
ATOM 3927 C CA . ALA A 1 495 ? -19.339 17.931 -42.707 1.00 93.50 495 ALA A CA 1
ATOM 3928 C C . ALA A 1 495 ? -19.956 16.530 -42.651 1.00 93.50 495 ALA A C 1
ATOM 3930 O O . ALA A 1 495 ? -20.503 16.036 -43.641 1.00 93.50 495 ALA A O 1
ATOM 3931 N N . LEU A 1 496 ? -19.906 15.916 -41.472 1.00 96.12 496 LEU A N 1
ATOM 3932 C CA . LEU A 1 496 ? -20.479 14.615 -41.159 1.00 96.12 496 LEU A CA 1
ATOM 3933 C C . LEU A 1 496 ? -21.447 14.741 -39.981 1.00 96.12 496 LEU A C 1
ATOM 3935 O O . LEU A 1 496 ? -21.159 15.371 -38.970 1.00 96.12 496 LEU A O 1
ATOM 3939 N N . ARG A 1 497 ? -22.605 14.100 -40.102 1.00 96.06 497 ARG A N 1
ATOM 3940 C CA . ARG A 1 497 ? -23.602 13.971 -39.043 1.00 96.06 497 ARG A CA 1
ATOM 3941 C C . ARG A 1 497 ? -24.069 12.530 -38.984 1.00 96.06 497 ARG A C 1
ATOM 3943 O O . ARG A 1 497 ? -24.630 12.018 -39.959 1.00 96.06 497 ARG A O 1
ATOM 3950 N N . VAL A 1 498 ? -23.871 11.900 -37.835 1.00 95.38 498 VAL A N 1
ATOM 3951 C CA . VAL A 1 498 ? -24.304 10.526 -37.565 1.00 95.38 498 VAL A CA 1
ATOM 3952 C C . VAL A 1 498 ? -25.246 10.498 -36.370 1.00 95.38 498 VAL A C 1
ATOM 3954 O O . VAL A 1 498 ? -25.009 11.170 -35.370 1.00 95.38 498 VAL A O 1
ATOM 3957 N N . ARG A 1 499 ? -26.335 9.739 -36.479 1.00 95.12 499 ARG A N 1
ATOM 3958 C CA . ARG A 1 499 ? -27.316 9.534 -35.415 1.00 95.12 499 ARG A CA 1
ATOM 3959 C C . ARG A 1 499 ? -27.036 8.218 -34.712 1.00 95.12 499 ARG A C 1
ATOM 3961 O O . ARG A 1 499 ? -26.865 7.190 -35.359 1.00 95.12 499 ARG A O 1
ATOM 3968 N N . LEU A 1 500 ? -27.022 8.253 -33.388 1.00 93.75 500 LEU A N 1
ATOM 3969 C CA . LEU A 1 500 ? -26.788 7.089 -32.549 1.00 93.75 500 LEU A CA 1
ATOM 3970 C C . LEU A 1 500 ? -28.138 6.435 -32.225 1.00 93.75 500 LEU A C 1
ATOM 3972 O O . LEU A 1 500 ? -28.912 7.037 -31.470 1.00 93.75 500 LEU A O 1
ATOM 3976 N N . PRO A 1 501 ? -28.445 5.236 -32.754 1.00 88.94 501 PRO A N 1
ATOM 3977 C CA . PRO A 1 501 ? -29.676 4.529 -32.407 1.00 88.94 501 PRO A CA 1
ATOM 3978 C C . PRO A 1 501 ? -29.684 4.118 -30.932 1.00 88.94 501 PRO A C 1
ATOM 3980 O O . PRO A 1 501 ? -28.641 4.072 -30.277 1.00 88.94 501 PRO A O 1
ATOM 3983 N N . ASP A 1 502 ? -30.857 3.763 -30.403 1.00 81.38 502 ASP A N 1
ATOM 3984 C CA . ASP A 1 502 ? -30.995 3.386 -28.991 1.00 81.38 502 ASP A CA 1
ATOM 3985 C C . ASP A 1 502 ? -30.137 2.174 -28.582 1.00 81.38 502 ASP A C 1
ATOM 3987 O O . ASP A 1 502 ? -29.688 2.124 -27.438 1.00 81.38 502 ASP A O 1
ATOM 3991 N N . GLY A 1 503 ? -29.828 1.277 -29.527 1.00 77.56 503 GLY A N 1
ATOM 3992 C CA . GLY A 1 503 ? -28.927 0.125 -29.359 1.00 77.56 503 GLY A CA 1
ATOM 3993 C C . GLY A 1 503 ? -27.432 0.394 -29.612 1.00 77.56 503 GLY A C 1
ATOM 3994 O O . GLY A 1 503 ? -26.641 -0.549 -29.659 1.00 77.56 503 GLY A O 1
ATOM 3995 N N . TYR A 1 504 ? -27.012 1.650 -29.811 1.00 81.94 504 TYR A N 1
ATOM 3996 C CA . TYR A 1 504 ? -25.591 1.992 -29.985 1.00 81.94 504 TYR A CA 1
ATOM 3997 C C . TYR A 1 504 ? -24.762 1.602 -28.741 1.00 81.94 504 TYR A C 1
ATOM 3999 O O . TYR A 1 504 ? -25.233 1.781 -27.616 1.00 81.94 504 TYR A O 1
ATOM 4007 N N . LEU A 1 505 ? -23.547 1.062 -28.949 1.00 72.06 505 LEU A N 1
ATOM 4008 C CA . LEU A 1 505 ? -22.679 0.396 -27.946 1.00 72.06 505 LEU A CA 1
ATOM 4009 C C . LEU A 1 505 ? -23.197 -0.953 -27.413 1.00 72.06 505 LEU A C 1
ATOM 4011 O O . LEU A 1 505 ? -22.704 -1.462 -26.404 1.00 72.06 505 LEU A O 1
ATOM 4015 N N . GLN A 1 506 ? -24.207 -1.536 -28.065 1.00 73.88 506 GLN A N 1
ATOM 4016 C CA . GLN A 1 506 ? -24.751 -2.848 -27.707 1.00 73.88 506 GLN A CA 1
ATOM 4017 C C . GLN A 1 506 ? -24.911 -3.736 -28.942 1.00 73.88 506 GLN A C 1
ATOM 4019 O O . GLN A 1 506 ? -24.219 -4.743 -29.059 1.00 73.88 506 GLN A O 1
ATOM 4024 N N . ASP A 1 507 ? -25.803 -3.366 -29.860 1.00 77.00 507 ASP A N 1
ATOM 4025 C CA . ASP A 1 507 ? -26.202 -4.201 -31.000 1.00 77.00 507 ASP A CA 1
ATOM 4026 C C . ASP A 1 507 ? -26.532 -3.413 -32.282 1.00 77.00 507 ASP A C 1
ATOM 4028 O O . ASP A 1 507 ? -26.811 -4.021 -33.317 1.00 77.00 507 ASP A O 1
ATOM 4032 N N . ALA A 1 508 ? -26.450 -2.078 -32.255 1.00 81.75 508 ALA A N 1
ATOM 4033 C CA . ALA A 1 508 ? -26.735 -1.221 -33.404 1.00 81.75 508 ALA A CA 1
ATOM 4034 C C . ALA A 1 508 ? -25.570 -0.279 -33.755 1.00 81.75 508 ALA A C 1
ATOM 4036 O O . ALA A 1 508 ? -24.853 0.212 -32.882 1.00 81.75 508 ALA A O 1
ATOM 4037 N N . LEU A 1 509 ? -25.402 -0.007 -35.053 1.00 87.81 509 LEU A N 1
ATOM 4038 C CA . LEU A 1 509 ? -24.388 0.905 -35.597 1.00 87.81 509 LEU A CA 1
ATOM 4039 C C . LEU A 1 509 ? -24.967 2.316 -35.820 1.00 87.81 509 LEU A C 1
ATOM 4041 O O . LEU A 1 509 ? -26.171 2.441 -36.035 1.00 87.81 509 LEU A O 1
ATOM 4045 N N . PRO A 1 510 ? -24.141 3.379 -35.810 1.00 92.12 510 PRO A N 1
ATOM 4046 C CA . PRO A 1 510 ? -24.589 4.736 -36.118 1.00 92.12 510 PRO A CA 1
ATOM 4047 C C . PRO A 1 510 ? -25.147 4.892 -37.539 1.00 92.12 510 PRO A C 1
ATOM 4049 O O . PRO A 1 510 ? -24.566 4.411 -38.511 1.00 92.12 510 PRO A O 1
ATOM 4052 N N . ASP A 1 511 ? -26.230 5.655 -37.672 1.00 91.38 511 ASP A N 1
ATOM 4053 C CA . ASP A 1 511 ? -26.857 5.964 -38.955 1.00 91.38 511 ASP A CA 1
ATOM 4054 C C . ASP A 1 511 ? -26.329 7.281 -39.530 1.00 91.38 511 ASP A C 1
ATOM 4056 O O . ASP A 1 511 ? -26.347 8.321 -38.872 1.00 91.38 511 ASP A O 1
ATOM 4060 N N . VAL A 1 512 ? -25.916 7.285 -40.800 1.00 94.50 512 VAL A N 1
ATOM 4061 C CA . VAL A 1 512 ? -25.468 8.519 -41.469 1.00 94.50 512 VAL A CA 1
ATOM 4062 C C . VAL A 1 512 ? -26.668 9.398 -41.830 1.00 94.50 512 VAL A C 1
ATOM 4064 O O . VAL A 1 512 ? -27.431 9.075 -42.745 1.00 94.50 512 VAL A O 1
ATOM 4067 N N . VAL A 1 513 ? -26.797 10.542 -41.153 1.00 92.19 513 VAL A N 1
ATOM 4068 C CA . VAL A 1 513 ? -27.843 11.550 -41.402 1.00 92.19 513 VAL A CA 1
ATOM 4069 C C . VAL A 1 513 ? -27.449 12.442 -42.578 1.00 92.19 513 VAL A C 1
ATOM 4071 O O . VAL A 1 513 ? -28.214 12.605 -43.531 1.00 92.19 513 VAL A O 1
ATOM 4074 N N . SER A 1 514 ? -26.229 12.980 -42.542 1.00 93.38 514 SER A N 1
ATOM 4075 C CA . SER A 1 514 ? -25.630 13.761 -43.626 1.00 93.38 514 SER A CA 1
ATOM 4076 C C . SER A 1 514 ? -24.126 13.544 -43.670 1.00 93.38 514 SER A C 1
ATOM 4078 O O . SER A 1 514 ? -23.490 13.458 -42.628 1.00 93.38 514 SER A O 1
ATOM 4080 N N . ALA A 1 515 ? -23.552 13.472 -44.864 1.00 94.00 515 ALA A N 1
ATOM 4081 C CA . ALA A 1 515 ? -22.110 13.434 -45.058 1.00 94.00 515 ALA A CA 1
ATOM 4082 C C . ALA A 1 515 ? -21.805 14.125 -46.385 1.00 94.00 515 ALA A C 1
ATOM 4084 O O . ALA A 1 515 ? -22.306 13.694 -47.425 1.00 94.00 515 ALA A O 1
ATOM 4085 N N . SER A 1 516 ? -21.026 15.200 -46.354 1.00 91.56 516 SER A N 1
ATOM 4086 C CA . SER A 1 516 ? -20.676 15.963 -47.549 1.00 91.56 516 SER A CA 1
ATOM 4087 C C . SER A 1 516 ? -19.232 16.425 -47.515 1.00 91.56 516 SER A C 1
ATOM 4089 O O . SER A 1 516 ? -18.744 16.848 -46.470 1.00 91.56 516 SER A O 1
ATOM 4091 N N . ILE A 1 517 ? -18.590 16.403 -48.677 1.00 90.25 517 ILE A N 1
ATOM 4092 C CA . ILE A 1 517 ? -17.266 16.983 -48.911 1.00 90.25 517 ILE A CA 1
ATOM 4093 C C . ILE A 1 517 ? -17.469 18.094 -49.938 1.00 90.25 517 ILE A C 1
ATOM 4095 O O . ILE A 1 517 ? -17.969 17.834 -51.038 1.00 90.25 517 ILE A O 1
ATOM 4099 N N . GLY A 1 518 ? -17.195 19.344 -49.565 1.00 83.75 518 GLY A N 1
ATOM 4100 C CA . GLY A 1 518 ? -17.597 20.512 -50.352 1.00 83.75 518 GLY A CA 1
ATOM 4101 C C . GLY A 1 518 ? -19.103 20.507 -50.674 1.00 83.75 518 GLY A C 1
ATOM 4102 O O . GLY A 1 518 ? -19.942 20.570 -49.778 1.00 83.75 518 GLY A O 1
ATOM 4103 N N . LYS A 1 519 ? -19.459 20.422 -51.965 1.00 80.38 519 LYS A N 1
ATOM 4104 C CA . LYS A 1 519 ? -20.860 20.322 -52.443 1.00 80.38 519 LYS A CA 1
ATOM 4105 C C . LYS A 1 519 ? -21.321 18.888 -52.736 1.00 80.38 519 LYS A C 1
ATOM 4107 O O . LYS A 1 519 ? -22.462 18.693 -53.156 1.00 80.38 519 LYS A O 1
ATOM 4112 N N . THR A 1 520 ? -20.452 17.898 -52.553 1.00 84.25 520 THR A N 1
ATOM 4113 C CA . THR A 1 520 ? -20.697 16.511 -52.956 1.00 84.25 520 THR A CA 1
ATOM 4114 C C . THR A 1 520 ? -21.239 15.699 -51.785 1.00 84.25 520 THR A C 1
ATOM 4116 O O . THR A 1 520 ? -20.603 15.616 -50.736 1.00 84.25 520 THR A O 1
ATOM 4119 N N . ASP A 1 521 ? -22.402 15.073 -51.970 1.00 89.50 521 ASP A N 1
ATOM 4120 C CA . ASP A 1 521 ? -23.003 14.155 -50.996 1.00 89.50 521 ASP A CA 1
ATOM 4121 C C . ASP A 1 521 ? -22.304 12.788 -51.048 1.00 89.50 521 ASP A C 1
ATOM 4123 O O . ASP A 1 521 ? -22.201 12.169 -52.109 1.00 89.50 521 ASP A O 1
ATOM 4127 N N . ILE A 1 522 ? -21.813 12.320 -49.899 1.00 91.88 522 ILE A N 1
ATOM 4128 C CA . ILE A 1 522 ? -21.094 11.047 -49.759 1.00 91.88 522 ILE A CA 1
ATOM 4129 C C . ILE A 1 522 ? -21.746 10.095 -48.749 1.00 91.88 522 ILE A C 1
ATOM 4131 O O . ILE A 1 522 ? -21.104 9.148 -48.287 1.00 91.88 522 ILE A O 1
ATOM 4135 N N . ARG A 1 523 ? -23.028 10.299 -48.420 1.00 92.50 523 ARG A N 1
ATOM 4136 C CA . ARG A 1 523 ? -23.751 9.473 -47.437 1.00 92.50 523 ARG A CA 1
ATOM 4137 C C . ARG A 1 523 ? -23.671 7.979 -47.722 1.00 92.50 523 ARG A C 1
ATOM 4139 O O . ARG A 1 523 ? -23.416 7.212 -46.800 1.00 92.50 523 ARG A O 1
ATOM 4146 N N . ASP A 1 524 ? -23.855 7.557 -48.970 1.00 88.25 524 ASP A N 1
ATOM 4147 C CA . ASP A 1 524 ? -23.883 6.129 -49.312 1.00 88.25 524 ASP A CA 1
ATOM 4148 C C . ASP A 1 524 ? -22.508 5.463 -49.161 1.00 88.25 524 ASP A C 1
ATOM 4150 O O . ASP A 1 524 ? -22.416 4.337 -48.672 1.00 88.25 524 ASP A O 1
ATOM 4154 N N . LYS A 1 525 ? -21.423 6.189 -49.471 1.00 87.69 525 LYS A N 1
ATOM 4155 C CA . LYS A 1 525 ? -20.048 5.723 -49.221 1.00 87.69 525 LYS A CA 1
ATOM 4156 C C . LYS A 1 525 ? -19.786 5.573 -47.727 1.00 87.69 525 LYS A C 1
ATOM 4158 O O . LYS A 1 525 ? -19.193 4.585 -47.299 1.00 87.69 525 LYS A O 1
ATOM 4163 N N . MET A 1 526 ? -20.264 6.530 -46.933 1.00 92.25 526 MET A N 1
ATOM 4164 C CA . MET A 1 526 ? -20.087 6.486 -45.488 1.00 92.25 526 MET A CA 1
ATOM 4165 C C . MET A 1 526 ? -20.906 5.359 -44.848 1.00 92.25 526 MET A C 1
ATOM 4167 O O . MET A 1 526 ? -20.386 4.629 -44.012 1.00 92.25 526 MET A O 1
ATOM 4171 N N . LYS A 1 527 ? -22.143 5.126 -45.305 1.00 91.19 527 LYS A N 1
ATOM 4172 C CA . LYS A 1 527 ? -22.952 3.972 -44.874 1.00 91.19 527 LYS A CA 1
ATOM 4173 C C . LYS A 1 527 ? -22.253 2.644 -45.161 1.00 91.19 527 LYS A C 1
ATOM 4175 O O . LYS A 1 527 ? -22.268 1.757 -44.316 1.00 91.19 527 LYS A O 1
ATOM 4180 N N . GLN A 1 528 ? -21.606 2.518 -46.321 1.00 86.44 528 GLN A N 1
ATOM 4181 C CA . GLN A 1 528 ? -20.848 1.317 -46.669 1.00 86.44 528 GLN A CA 1
ATOM 4182 C C . GLN A 1 528 ? -19.618 1.114 -45.768 1.00 86.44 528 GLN A C 1
ATOM 4184 O O . GLN A 1 528 ? -19.335 -0.019 -45.388 1.00 86.44 528 GLN A O 1
ATOM 4189 N N . ARG A 1 529 ? -18.907 2.191 -45.396 1.00 83.25 529 ARG A N 1
ATOM 4190 C CA . ARG A 1 529 ? -17.795 2.138 -44.427 1.00 83.25 529 ARG A CA 1
ATOM 4191 C C . ARG A 1 529 ? -18.282 1.717 -43.042 1.00 83.25 529 ARG A C 1
ATOM 4193 O O . ARG A 1 529 ? -17.679 0.835 -42.443 1.00 83.25 529 ARG A O 1
ATOM 4200 N N . ILE A 1 530 ? -19.394 2.289 -42.574 1.00 85.94 530 ILE A N 1
ATOM 4201 C CA . ILE A 1 530 ? -19.950 1.976 -41.252 1.00 85.94 530 ILE A CA 1
ATOM 4202 C C . ILE A 1 530 ? -20.424 0.524 -41.169 1.00 85.94 530 ILE A C 1
ATOM 4204 O O . ILE A 1 530 ? -20.166 -0.142 -40.173 1.00 85.94 530 ILE A O 1
ATOM 4208 N N . ALA A 1 531 ? -21.034 0.001 -42.236 1.00 82.62 531 ALA A N 1
ATOM 4209 C CA . ALA A 1 531 ? -21.447 -1.401 -42.314 1.00 82.62 531 ALA A CA 1
ATOM 4210 C C . ALA A 1 531 ? -20.277 -2.406 -42.235 1.00 82.62 531 ALA A C 1
ATOM 4212 O O . ALA A 1 531 ? -20.514 -3.596 -42.041 1.00 82.62 531 ALA A O 1
ATOM 4213 N N . GLY A 1 532 ? -19.029 -1.947 -42.400 1.00 74.31 532 GLY A N 1
ATOM 4214 C CA . GLY A 1 532 ? -17.823 -2.751 -42.204 1.00 74.31 532 GLY A CA 1
ATOM 4215 C C . GLY A 1 532 ? -17.390 -2.903 -40.741 1.00 74.31 532 GLY A C 1
ATOM 4216 O O . GLY A 1 532 ? -16.527 -3.735 -40.467 1.00 74.31 532 GLY A O 1
ATOM 4217 N N . PHE A 1 533 ? -17.968 -2.137 -39.810 1.00 73.88 533 PHE A N 1
ATOM 4218 C CA . PHE A 1 533 ? -17.685 -2.241 -38.376 1.00 73.88 533 PHE A CA 1
ATOM 4219 C C . PHE A 1 533 ? -18.645 -3.214 -37.674 1.00 73.88 533 PHE A C 1
ATOM 4221 O O . PHE A 1 533 ? -19.787 -3.403 -38.093 1.00 73.88 533 PHE A O 1
ATOM 4228 N N . GLY A 1 534 ? -18.180 -3.841 -36.589 1.00 67.88 534 GLY A N 1
ATOM 4229 C CA . GLY A 1 534 ? -19.010 -4.691 -35.729 1.00 67.88 534 GLY A CA 1
ATOM 4230 C C . GLY A 1 534 ? -19.741 -3.877 -34.650 1.00 67.88 534 GLY A C 1
ATOM 4231 O O . GLY A 1 534 ? -19.175 -2.904 -34.153 1.00 67.88 534 GLY A O 1
ATOM 4232 N N . PRO A 1 535 ? -20.980 -4.237 -34.266 1.00 68.12 535 PRO A N 1
ATOM 4233 C CA . PRO A 1 535 ? -21.662 -3.604 -33.138 1.00 68.12 535 PRO A CA 1
ATOM 4234 C C . PRO A 1 535 ? -21.041 -4.037 -31.797 1.00 68.12 535 PRO A C 1
ATOM 4236 O O . PRO A 1 535 ? -20.576 -5.169 -31.671 1.00 68.12 535 PRO A O 1
ATOM 4239 N N . GLY A 1 536 ? -21.089 -3.163 -30.785 1.00 52.00 536 GLY A N 1
ATOM 4240 C CA . GLY A 1 536 ? -20.712 -3.489 -29.398 1.00 52.00 536 GLY A CA 1
ATOM 4241 C C . GLY A 1 536 ? -19.542 -2.689 -28.815 1.00 52.00 536 GLY A C 1
ATOM 4242 O O . GLY A 1 536 ? -19.397 -2.676 -27.595 1.00 52.00 536 GLY A O 1
ATOM 4243 N N . ASP A 1 537 ? -18.786 -1.969 -29.649 1.00 59.44 537 ASP A N 1
ATOM 4244 C CA . ASP A 1 537 ? -17.666 -1.106 -29.245 1.00 59.44 537 ASP A CA 1
ATOM 4245 C C . ASP A 1 537 ? -17.900 0.357 -29.672 1.00 59.44 537 ASP A C 1
ATOM 4247 O O . ASP A 1 537 ? -18.712 0.631 -30.562 1.00 59.44 537 ASP A O 1
ATOM 4251 N N . GLY A 1 538 ? -17.212 1.303 -29.021 1.00 70.75 538 GLY A N 1
ATOM 4252 C CA . GLY A 1 538 ? -17.213 2.716 -29.415 1.00 70.75 538 GLY A CA 1
ATOM 4253 C C . GLY A 1 538 ? -16.386 2.917 -30.682 1.00 70.75 538 GLY A C 1
ATOM 4254 O O . GLY A 1 538 ? -15.190 2.641 -30.674 1.00 70.75 538 GLY A O 1
ATOM 4255 N N . ILE A 1 539 ? -17.034 3.330 -31.772 1.00 81.31 539 ILE A N 1
ATOM 4256 C CA . ILE A 1 539 ? -16.449 3.405 -33.122 1.00 81.31 539 ILE A CA 1
ATOM 4257 C C . ILE A 1 539 ? -16.520 4.809 -33.733 1.00 81.31 539 ILE A C 1
ATOM 4259 O O . ILE A 1 539 ? -16.246 4.986 -34.921 1.00 81.31 539 ILE A O 1
ATOM 4263 N N . LEU A 1 540 ? -16.942 5.822 -32.976 1.00 83.31 540 LEU A N 1
ATOM 4264 C CA . LEU A 1 540 ? -17.178 7.163 -33.520 1.00 83.31 540 LEU A CA 1
ATOM 4265 C C . LEU A 1 540 ? -15.897 7.861 -33.988 1.00 83.31 540 LEU A C 1
ATOM 4267 O O . LEU A 1 540 ? -15.930 8.588 -34.980 1.00 83.31 540 LEU A O 1
ATOM 4271 N N . ASP A 1 541 ? -14.769 7.612 -33.331 1.00 76.75 541 ASP A N 1
ATOM 4272 C CA . ASP A 1 541 ? -13.448 8.086 -33.753 1.00 76.75 541 ASP A CA 1
ATOM 4273 C C . ASP A 1 541 ? -13.037 7.473 -35.101 1.00 76.75 541 ASP A C 1
ATOM 4275 O O . ASP A 1 541 ? -12.636 8.181 -36.024 1.00 76.75 541 ASP A O 1
ATOM 4279 N N . SER A 1 542 ? -13.250 6.169 -35.255 1.00 81.12 542 SER A N 1
ATOM 4280 C CA . SER A 1 542 ? -12.970 5.398 -36.465 1.00 81.12 542 SER A CA 1
ATOM 4281 C C . SER A 1 542 ? -13.853 5.845 -37.635 1.00 81.12 542 SER A C 1
ATOM 4283 O O . SER A 1 542 ? -13.402 5.923 -38.778 1.00 81.12 542 SER A O 1
ATOM 4285 N N . ILE A 1 543 ? -15.108 6.202 -37.350 1.00 86.88 543 ILE A N 1
ATOM 4286 C CA . ILE A 1 543 ? -16.043 6.791 -38.315 1.00 86.88 543 ILE A CA 1
ATOM 4287 C C . ILE A 1 543 ? -15.549 8.169 -38.782 1.00 86.88 543 ILE A C 1
ATOM 4289 O O . ILE A 1 543 ? -15.565 8.441 -39.983 1.00 86.88 543 ILE A O 1
ATOM 4293 N N . ILE A 1 544 ? -15.083 9.028 -37.870 1.00 87.25 544 ILE A N 1
ATOM 4294 C CA . ILE A 1 544 ? -14.521 10.343 -38.222 1.00 87.25 544 ILE A CA 1
ATOM 4295 C C . ILE A 1 544 ? -13.234 10.191 -39.040 1.00 87.25 544 ILE A C 1
ATOM 4297 O O . ILE A 1 544 ? -13.066 10.875 -40.049 1.00 87.25 544 ILE A O 1
ATOM 4301 N N . MET A 1 545 ? -12.357 9.255 -38.676 1.00 80.31 545 MET A N 1
ATOM 4302 C CA . MET A 1 545 ? -11.139 8.971 -39.439 1.00 80.31 545 MET A CA 1
ATOM 4303 C C . MET A 1 545 ? -11.450 8.498 -40.862 1.00 80.31 545 MET A C 1
ATOM 4305 O O . MET A 1 545 ? -10.910 9.048 -41.818 1.00 80.31 545 MET A O 1
ATOM 4309 N N . ALA A 1 546 ? -12.385 7.559 -41.027 1.00 84.12 546 ALA A N 1
ATOM 4310 C CA . ALA A 1 546 ? -12.802 7.090 -42.349 1.00 84.12 546 ALA A CA 1
ATOM 4311 C C . ALA A 1 546 ? -13.441 8.204 -43.203 1.00 84.12 546 ALA A C 1
ATOM 4313 O O . ALA A 1 546 ? -13.354 8.179 -44.433 1.00 84.12 546 ALA A O 1
ATOM 4314 N N . PHE A 1 547 ? -14.086 9.190 -42.574 1.00 90.56 547 PHE A N 1
ATOM 4315 C CA . PHE A 1 547 ? -14.593 10.376 -43.262 1.00 90.56 547 PHE A CA 1
ATOM 4316 C C . PHE A 1 547 ? -13.465 11.324 -43.695 1.00 90.56 547 PHE A C 1
ATOM 4318 O O . PHE A 1 547 ? -13.488 11.798 -44.831 1.00 90.56 547 PHE A O 1
ATOM 4325 N N . ASN A 1 548 ? -12.454 11.542 -42.849 1.00 87.00 548 ASN A N 1
ATOM 4326 C CA . ASN A 1 548 ? -11.276 12.341 -43.196 1.00 87.00 548 ASN A CA 1
ATOM 4327 C C . ASN A 1 548 ? -10.458 11.709 -44.330 1.00 87.00 548 ASN A C 1
ATOM 4329 O O . ASN A 1 548 ? -10.085 12.410 -45.263 1.00 87.00 548 ASN A O 1
ATOM 4333 N N . GLU A 1 549 ? -10.307 10.384 -44.353 1.00 84.31 549 GLU A N 1
ATOM 4334 C CA . GLU A 1 549 ? -9.701 9.681 -45.493 1.00 84.31 549 GLU A CA 1
ATOM 4335 C C . GLU A 1 549 ? -10.469 9.933 -46.802 1.00 84.31 549 GLU A C 1
ATOM 4337 O O . GLU A 1 549 ? -9.876 10.100 -47.867 1.00 84.31 549 GLU A O 1
ATOM 4342 N N . LEU A 1 550 ? -11.806 9.980 -46.751 1.00 84.19 550 LEU A N 1
ATOM 4343 C CA . LEU A 1 550 ? -12.617 10.304 -47.927 1.00 84.19 550 LEU A CA 1
ATOM 4344 C C . LEU A 1 550 ? -12.447 11.766 -48.359 1.00 84.19 550 LEU A C 1
ATOM 4346 O O . LEU A 1 550 ? -12.439 12.019 -49.565 1.00 84.19 550 LEU A O 1
ATOM 4350 N N . ILE A 1 551 ? -12.297 12.704 -47.416 1.00 83.69 551 ILE A N 1
ATOM 4351 C CA . ILE A 1 551 ? -11.935 14.100 -47.713 1.00 83.69 551 ILE A CA 1
ATOM 4352 C C . ILE A 1 551 ? -10.592 14.131 -48.432 1.00 83.69 551 ILE A C 1
ATOM 4354 O O . ILE A 1 551 ? -10.513 14.686 -49.526 1.00 83.69 551 ILE A O 1
ATOM 4358 N N . ASP A 1 552 ? -9.572 13.473 -47.892 1.00 78.62 552 ASP A N 1
ATOM 4359 C CA . ASP A 1 552 ? -8.230 13.455 -48.474 1.00 78.62 552 ASP A CA 1
ATOM 4360 C C . ASP A 1 552 ? -8.234 12.840 -49.879 1.00 78.62 552 ASP A C 1
ATOM 4362 O O . ASP A 1 552 ? -7.629 13.382 -50.805 1.00 78.62 552 ASP A O 1
ATOM 4366 N N . HIS A 1 553 ? -9.007 11.771 -50.095 1.00 76.06 553 HIS A N 1
ATOM 4367 C CA . HIS A 1 553 ? -9.177 11.166 -51.414 1.00 76.06 553 HIS A CA 1
ATOM 4368 C C . HIS A 1 553 ? -9.898 12.076 -52.416 1.00 76.06 553 HIS A C 1
ATOM 4370 O O . HIS A 1 553 ? -9.502 12.128 -53.582 1.00 76.06 553 HIS A O 1
ATOM 4376 N N . VAL A 1 554 ? -10.952 12.792 -52.010 1.00 70.50 554 VAL A N 1
ATOM 4377 C CA . VAL A 1 554 ? -11.666 13.726 -52.900 1.00 70.50 554 VAL A CA 1
ATOM 4378 C C . VAL A 1 554 ? -10.803 14.945 -53.205 1.00 70.50 554 VAL A C 1
ATOM 4380 O O . VAL A 1 554 ? -10.706 15.323 -54.366 1.00 70.50 554 VAL A O 1
ATOM 4383 N N . THR A 1 555 ? -10.099 15.486 -52.212 1.00 64.44 555 THR A N 1
ATOM 4384 C CA . THR A 1 555 ? -9.175 16.618 -52.378 1.00 64.44 555 THR A CA 1
ATOM 4385 C C . THR A 1 555 ? -8.005 16.235 -53.292 1.00 64.44 555 THR A C 1
ATOM 4387 O O . THR A 1 555 ? -7.625 16.998 -54.178 1.00 64.44 555 THR A O 1
ATOM 4390 N N . ALA A 1 556 ? -7.492 15.005 -53.173 1.00 57.59 556 ALA A N 1
ATOM 4391 C CA . ALA A 1 556 ? -6.512 14.452 -54.105 1.00 57.59 556 ALA A CA 1
ATOM 4392 C C . ALA A 1 556 ? -7.086 14.275 -55.523 1.00 57.59 556 ALA A C 1
ATOM 4394 O O . ALA A 1 556 ? -6.388 14.534 -56.497 1.00 57.59 556 ALA A O 1
ATOM 4395 N N . THR A 1 557 ? -8.360 13.890 -55.662 1.00 54.91 557 THR A N 1
ATOM 4396 C CA . THR A 1 557 ? -9.017 13.702 -56.970 1.00 54.91 557 THR A CA 1
ATOM 4397 C C . THR A 1 557 ? -9.380 15.033 -57.645 1.00 54.91 557 THR A C 1
ATOM 4399 O O . THR A 1 557 ? -9.273 15.143 -58.863 1.00 54.91 557 THR A O 1
ATOM 4402 N N . GLU A 1 558 ? -9.754 16.068 -56.887 1.00 49.47 558 GLU A N 1
ATOM 4403 C CA . GLU A 1 558 ? -9.981 17.426 -57.405 1.00 49.47 558 GLU A CA 1
ATOM 4404 C C . GLU A 1 558 ? -8.667 18.074 -57.861 1.00 49.47 558 GLU A C 1
ATOM 4406 O O . GLU A 1 558 ? -8.629 18.666 -58.940 1.00 49.47 558 GLU A O 1
ATOM 4411 N N . ASN A 1 559 ? -7.564 17.833 -57.143 1.00 44.62 559 ASN A N 1
ATOM 4412 C CA . ASN A 1 559 ? -6.223 18.232 -57.579 1.00 44.62 559 ASN A CA 1
ATOM 4413 C C . ASN A 1 559 ? -5.766 17.507 -58.863 1.00 44.62 559 ASN A C 1
ATOM 4415 O O . ASN A 1 559 ? -4.986 18.068 -59.629 1.00 44.62 559 ASN A O 1
ATOM 4419 N N . ILE A 1 560 ? -6.298 16.311 -59.154 1.00 44.94 560 ILE A N 1
ATOM 4420 C CA . ILE A 1 560 ? -6.040 15.558 -60.398 1.00 44.94 560 ILE A CA 1
ATOM 4421 C C . ILE A 1 560 ? -6.868 16.096 -61.589 1.00 44.94 560 ILE A C 1
ATOM 4423 O O . ILE A 1 560 ? -6.477 15.911 -62.742 1.00 44.94 560 ILE A O 1
ATOM 4427 N N . ILE A 1 561 ? -7.985 16.800 -61.355 1.00 41.03 561 ILE A N 1
ATOM 4428 C CA . ILE A 1 561 ? -8.864 17.316 -62.427 1.00 41.03 561 ILE A CA 1
ATOM 4429 C C . ILE A 1 561 ? -8.435 18.713 -62.917 1.00 41.03 561 ILE A C 1
ATOM 4431 O O . ILE A 1 561 ? -8.719 19.072 -64.061 1.00 41.03 561 ILE A O 1
ATOM 4435 N N . THR A 1 562 ? -7.681 19.481 -62.125 1.00 36.97 562 THR A N 1
ATOM 4436 C CA . THR A 1 562 ? -7.143 20.791 -62.546 1.00 36.97 562 THR A CA 1
ATOM 4437 C C . THR A 1 562 ? -5.880 20.750 -63.406 1.00 36.97 562 THR A C 1
ATOM 4439 O O . THR A 1 562 ? -5.501 21.801 -63.913 1.00 36.97 562 THR A O 1
ATOM 4442 N N . ASP A 1 563 ? -5.288 19.579 -63.659 1.00 34.06 563 ASP A N 1
ATOM 4443 C CA . ASP A 1 563 ? -4.050 19.465 -64.450 1.00 34.06 563 ASP A CA 1
ATOM 4444 C C . ASP A 1 563 ? -4.178 18.558 -65.686 1.00 34.06 563 ASP A C 1
ATOM 4446 O O . ASP A 1 563 ? -3.238 17.906 -66.137 1.00 34.06 563 ASP A O 1
ATOM 4450 N N . GLN A 1 564 ? -5.353 18.562 -66.327 1.00 36.62 564 GLN A N 1
ATOM 4451 C CA . GLN A 1 564 ? -5.460 18.139 -67.728 1.00 36.62 564 GLN A CA 1
ATOM 4452 C C . GLN A 1 564 ? -5.208 19.307 -68.684 1.00 36.62 564 GLN A C 1
ATOM 4454 O O . GLN A 1 564 ? -6.094 19.773 -69.405 1.00 36.62 564 GLN A O 1
ATOM 4459 N N . LYS A 1 565 ? -3.946 19.735 -68.750 1.00 30.45 565 LYS A N 1
ATOM 4460 C CA . LYS A 1 565 ? -3.369 20.283 -69.979 1.00 30.45 565 LYS A CA 1
ATOM 4461 C C . LYS A 1 565 ? -1.853 20.079 -69.984 1.00 30.45 565 LYS A C 1
ATOM 4463 O O . LYS A 1 565 ? -1.145 20.827 -69.332 1.00 30.45 565 LYS A O 1
ATOM 4468 N N . ILE A 1 566 ? -1.407 19.175 -70.874 1.00 34.12 566 ILE A N 1
ATOM 4469 C CA . ILE A 1 566 ? -0.019 19.025 -71.370 1.00 34.12 566 ILE A CA 1
ATOM 4470 C C . ILE A 1 566 ? 0.878 18.382 -70.281 1.00 34.12 566 ILE A C 1
ATOM 4472 O O . ILE A 1 566 ? 1.050 18.947 -69.223 1.00 34.12 566 ILE A O 1
ATOM 4476 N N . THR A 1 567 ? 1.473 17.189 -70.375 1.00 31.45 567 THR A N 1
ATOM 4477 C CA . THR A 1 567 ? 2.047 16.394 -71.475 1.00 31.45 567 THR A CA 1
ATOM 4478 C C . THR A 1 567 ? 2.290 14.970 -70.933 1.00 31.45 567 THR A C 1
ATOM 4480 O O . THR A 1 567 ? 2.201 14.746 -69.730 1.00 31.45 567 THR A O 1
ATOM 4483 N N . GLN A 1 568 ? 2.619 14.009 -71.799 1.00 32.81 568 GLN A N 1
ATOM 4484 C CA . GLN A 1 568 ? 3.144 12.685 -71.419 1.00 32.81 568 GLN A CA 1
ATOM 4485 C C . GLN A 1 568 ? 4.200 12.764 -70.291 1.00 32.81 568 GLN A C 1
ATOM 4487 O O . GLN A 1 568 ? 4.967 13.728 -70.280 1.00 32.81 568 GLN A O 1
ATOM 4492 N N . PRO A 1 569 ? 4.294 11.768 -69.384 1.00 36.94 569 PRO A N 1
ATOM 4493 C CA . PRO A 1 569 ? 5.335 11.753 -68.369 1.00 36.94 569 PRO A CA 1
ATOM 4494 C C . PRO A 1 569 ? 6.674 11.554 -69.071 1.00 36.94 569 PRO A C 1
ATOM 4496 O O . PRO A 1 569 ? 6.987 10.469 -69.568 1.00 36.94 569 PRO A O 1
ATOM 4499 N N . ASP A 1 570 ? 7.450 12.627 -69.144 1.00 37.38 570 ASP A N 1
ATOM 4500 C CA . ASP A 1 570 ? 8.834 12.552 -69.562 1.00 37.38 570 ASP A CA 1
ATOM 4501 C C . ASP A 1 570 ? 9.599 11.848 -68.436 1.00 37.38 570 ASP A C 1
ATOM 4503 O O . ASP A 1 570 ? 9.930 12.431 -67.399 1.00 37.38 570 ASP A O 1
ATOM 4507 N N . ASN A 1 571 ? 9.832 10.548 -68.619 1.00 48.56 571 ASN A N 1
ATOM 4508 C CA . ASN A 1 571 ? 10.553 9.664 -67.698 1.00 48.56 571 ASN A CA 1
ATOM 4509 C C . ASN A 1 571 ? 12.066 9.994 -67.637 1.00 48.56 571 ASN A C 1
ATOM 4511 O O . ASN A 1 571 ? 12.901 9.130 -67.377 1.00 48.56 571 ASN A O 1
ATOM 4515 N N . THR A 1 572 ? 12.424 11.243 -67.941 1.00 57.59 572 THR A N 1
ATOM 4516 C CA . THR A 1 572 ? 13.786 11.773 -68.003 1.00 57.59 572 THR A CA 1
ATOM 4517 C C . THR A 1 572 ? 14.054 12.843 -66.945 1.00 57.59 572 THR A C 1
ATOM 4519 O O . THR A 1 572 ? 15.221 13.130 -66.679 1.00 57.59 572 THR A O 1
ATOM 4522 N N . SER A 1 573 ? 13.022 13.403 -66.294 1.00 80.38 573 SER A N 1
ATOM 4523 C CA . SER A 1 573 ? 13.230 14.372 -65.211 1.00 80.38 573 SER A CA 1
ATOM 4524 C C . SER A 1 573 ? 13.783 13.683 -63.959 1.00 80.38 573 SER A C 1
ATOM 4526 O O . SER A 1 573 ? 13.308 12.631 -63.517 1.00 80.38 573 SER A O 1
ATOM 4528 N N . LYS A 1 574 ? 14.826 14.273 -63.381 1.00 89.38 574 LYS A N 1
ATOM 4529 C CA . LYS A 1 574 ? 15.513 13.768 -62.189 1.00 89.38 574 LYS A CA 1
ATOM 4530 C C . LYS A 1 574 ? 15.317 14.738 -61.032 1.00 89.38 574 LYS A C 1
ATOM 4532 O O . LYS A 1 574 ? 14.965 15.888 -61.266 1.00 89.38 574 LYS A O 1
ATOM 4537 N N . ALA A 1 575 ? 15.490 14.283 -59.799 1.00 92.25 575 ALA A N 1
ATOM 4538 C CA . ALA A 1 575 ? 15.493 15.162 -58.636 1.00 92.25 575 ALA A CA 1
ATOM 4539 C C . ALA A 1 575 ? 16.478 14.692 -57.574 1.00 92.25 575 ALA A C 1
ATOM 4541 O O . ALA A 1 575 ? 16.790 13.504 -57.497 1.00 92.25 575 ALA A O 1
ATOM 4542 N N . THR A 1 576 ? 16.905 15.631 -56.732 1.00 93.88 576 THR A N 1
ATOM 4543 C CA . THR A 1 576 ? 17.648 15.368 -55.500 1.00 93.88 576 THR A CA 1
ATOM 4544 C C . THR A 1 576 ? 17.003 16.100 -54.333 1.00 93.88 576 THR A C 1
ATOM 4546 O O . THR A 1 576 ? 16.733 17.295 -54.439 1.00 93.88 576 THR A O 1
ATOM 4549 N N . ILE A 1 577 ? 16.784 15.401 -53.217 1.00 94.94 577 ILE A N 1
ATOM 4550 C CA . ILE A 1 577 ? 16.219 15.957 -51.984 1.00 94.94 577 ILE A CA 1
ATOM 4551 C C . ILE A 1 577 ? 17.145 15.665 -50.802 1.00 94.94 577 ILE A C 1
ATOM 4553 O O . ILE A 1 577 ? 17.538 14.518 -50.585 1.00 94.94 577 ILE A O 1
ATOM 4557 N N . VAL A 1 578 ? 17.447 16.698 -50.012 1.00 93.12 578 VAL A N 1
ATOM 4558 C CA . VAL A 1 578 ? 18.161 16.595 -48.731 1.00 93.12 578 VAL A CA 1
ATOM 4559 C C . VAL A 1 578 ? 17.186 16.863 -47.595 1.00 93.12 578 VAL A C 1
ATOM 4561 O O . VAL A 1 578 ? 16.545 17.915 -47.536 1.00 93.12 578 VAL A O 1
ATOM 4564 N N . VAL A 1 579 ? 17.105 15.924 -46.661 1.00 91.50 579 VAL A N 1
ATOM 4565 C CA . VAL A 1 579 ? 16.275 16.001 -45.462 1.00 91.50 579 VAL A CA 1
ATOM 4566 C C . VAL A 1 579 ? 17.162 16.034 -44.230 1.00 91.50 579 VAL A C 1
ATOM 4568 O O . VAL A 1 579 ? 18.055 15.205 -44.050 1.00 91.50 579 VAL A O 1
ATOM 4571 N N . TRP A 1 580 ? 16.864 16.983 -43.356 1.00 88.19 580 TRP A N 1
ATOM 4572 C CA . TRP A 1 580 ? 17.429 17.103 -42.028 1.00 88.19 580 TRP A CA 1
ATOM 4573 C C . TRP A 1 580 ? 16.491 16.495 -40.984 1.00 88.19 580 TRP A C 1
ATOM 4575 O O . TRP A 1 580 ? 15.270 16.658 -41.061 1.00 88.19 580 TRP A O 1
ATOM 4585 N N . LEU A 1 581 ? 17.079 15.806 -40.006 1.00 79.56 581 LEU A N 1
ATOM 4586 C CA . LEU A 1 581 ? 16.406 15.154 -38.883 1.00 79.56 581 LEU A CA 1
ATOM 4587 C C . LEU A 1 581 ? 17.205 15.391 -37.594 1.00 79.56 581 LEU A C 1
ATOM 4589 O O . LEU A 1 581 ? 18.425 15.528 -37.638 1.00 79.56 581 LEU A O 1
ATOM 4593 N N . HIS A 1 582 ? 16.565 15.345 -36.421 1.00 67.62 582 HIS A N 1
ATOM 4594 C CA . HIS A 1 582 ? 17.301 15.368 -35.143 1.00 67.62 582 HIS A CA 1
ATOM 4595 C C . HIS A 1 582 ? 18.211 14.136 -34.992 1.00 67.62 582 HIS A C 1
ATOM 4597 O O . HIS A 1 582 ? 19.413 14.274 -34.791 1.00 67.62 582 HIS A O 1
ATOM 4603 N N . HIS A 1 583 ? 17.642 12.935 -35.098 1.00 65.94 583 HIS A N 1
ATOM 4604 C CA . HIS A 1 583 ? 18.345 11.649 -35.128 1.00 65.94 583 HIS A CA 1
ATOM 4605 C C . HIS A 1 583 ? 17.371 10.546 -35.576 1.00 65.94 583 HIS A C 1
ATOM 4607 O O . HIS A 1 583 ? 16.156 10.673 -35.432 1.00 65.94 583 HIS A O 1
ATOM 4613 N N . LEU A 1 584 ? 17.899 9.441 -36.098 1.00 67.88 584 LEU A N 1
ATOM 4614 C CA . LEU A 1 584 ? 17.156 8.302 -36.635 1.00 67.88 584 LEU A CA 1
ATOM 4615 C C . LEU A 1 584 ? 17.600 7.013 -35.919 1.00 67.88 584 LEU A C 1
ATOM 4617 O O . LEU A 1 584 ? 18.266 6.160 -36.493 1.00 67.88 584 LEU A O 1
ATOM 4621 N N . LEU A 1 585 ? 17.256 6.882 -34.633 1.00 59.56 585 LEU A N 1
ATOM 4622 C CA . LEU A 1 585 ? 17.707 5.771 -33.771 1.00 59.56 585 LEU A CA 1
ATOM 4623 C C . LEU A 1 585 ? 16.847 4.497 -33.885 1.00 59.56 585 LEU A C 1
ATOM 4625 O O . LEU A 1 585 ? 17.265 3.420 -33.466 1.00 59.56 585 LEU A O 1
ATOM 4629 N N . ASN A 1 586 ? 15.646 4.598 -34.461 1.00 67.50 586 ASN A N 1
ATOM 4630 C CA . ASN A 1 586 ? 14.718 3.476 -34.604 1.00 67.50 586 ASN A CA 1
ATOM 4631 C C . ASN A 1 586 ? 15.100 2.591 -35.806 1.00 67.50 586 ASN A C 1
ATOM 4633 O O . ASN A 1 586 ? 15.118 3.055 -36.944 1.00 67.50 586 ASN A O 1
ATOM 4637 N N . THR A 1 587 ? 15.359 1.304 -35.565 1.00 63.19 587 THR A N 1
ATOM 4638 C CA . THR A 1 587 ? 15.816 0.345 -36.587 1.00 63.19 587 THR A CA 1
ATOM 4639 C C . THR A 1 587 ? 14.785 0.064 -37.683 1.00 63.19 587 THR A C 1
ATOM 4641 O O . THR A 1 587 ? 15.178 -0.175 -38.821 1.00 63.19 587 THR A O 1
ATOM 4644 N N . SER A 1 588 ? 13.483 0.143 -37.397 1.00 70.75 588 SER A N 1
ATOM 4645 C CA . SER A 1 588 ? 12.425 0.013 -38.411 1.00 70.75 588 SER A CA 1
ATOM 4646 C C . SER A 1 588 ? 12.345 1.247 -39.311 1.00 70.75 588 SER A C 1
ATOM 4648 O O . SER A 1 588 ? 12.235 1.105 -40.525 1.00 70.75 588 SER A O 1
ATOM 4650 N N . LYS A 1 589 ? 12.495 2.451 -38.742 1.00 76.38 589 LYS A N 1
ATOM 4651 C CA . LYS A 1 589 ? 12.581 3.699 -39.522 1.00 76.38 589 LYS A CA 1
ATOM 4652 C C . LYS A 1 589 ? 13.845 3.735 -40.387 1.00 76.38 589 LYS A C 1
ATOM 4654 O O . LYS A 1 589 ? 13.778 4.111 -41.549 1.00 76.38 589 LYS A O 1
ATOM 4659 N N . ARG A 1 590 ? 14.981 3.261 -39.857 1.00 77.56 590 ARG A N 1
ATOM 4660 C CA . ARG A 1 590 ? 16.232 3.103 -40.626 1.00 77.56 590 ARG A CA 1
ATOM 4661 C C . ARG A 1 590 ? 16.056 2.148 -41.807 1.00 77.56 590 ARG A C 1
ATOM 4663 O O . ARG A 1 590 ? 16.467 2.479 -42.910 1.00 77.56 590 ARG A O 1
ATOM 4670 N N . LYS A 1 591 ? 15.374 1.012 -41.613 1.00 77.69 591 LYS A N 1
ATOM 4671 C CA . LYS A 1 591 ? 15.046 0.084 -42.712 1.00 77.69 591 LYS A CA 1
ATOM 4672 C C . LYS A 1 591 ? 14.179 0.733 -43.795 1.00 77.69 591 LYS A C 1
ATOM 4674 O O . LYS A 1 591 ? 14.412 0.471 -44.965 1.00 77.69 591 LYS A O 1
ATOM 4679 N N . GLN A 1 592 ? 13.219 1.581 -43.425 1.00 82.00 592 GLN A N 1
ATOM 4680 C CA . GLN A 1 592 ? 12.385 2.308 -44.392 1.00 82.00 592 GLN A CA 1
ATOM 4681 C C . GLN A 1 592 ? 13.191 3.331 -45.204 1.00 82.00 592 GLN A C 1
ATOM 4683 O O . GLN A 1 592 ? 12.967 3.452 -46.402 1.00 82.00 592 GLN A O 1
ATOM 4688 N N . CYS A 1 593 ? 14.162 4.010 -44.586 1.00 86.00 593 CYS A N 1
ATOM 4689 C CA . CYS A 1 593 ? 15.061 4.923 -45.298 1.00 86.00 593 CYS A CA 1
ATOM 4690 C C . CYS A 1 593 ? 16.041 4.200 -46.240 1.00 86.00 593 CYS A C 1
ATOM 4692 O O . CYS A 1 593 ? 16.429 4.746 -47.264 1.00 86.00 593 CYS A O 1
ATOM 4694 N N . LEU A 1 594 ? 16.460 2.978 -45.900 1.00 87.19 594 LEU A N 1
ATOM 4695 C CA . LEU A 1 594 ? 17.411 2.202 -46.708 1.00 87.19 594 LEU A CA 1
ATOM 4696 C C . LEU A 1 594 ? 16.762 1.450 -47.875 1.00 87.19 594 LEU A C 1
ATOM 4698 O O . LEU A 1 594 ? 17.460 0.995 -48.780 1.00 87.19 594 LEU A O 1
ATOM 4702 N N . HIS A 1 595 ? 15.438 1.293 -47.857 1.00 84.88 595 HIS A N 1
ATOM 4703 C CA . HIS A 1 595 ? 14.712 0.469 -48.819 1.00 84.88 595 HIS A CA 1
ATOM 4704 C C . HIS A 1 595 ? 13.531 1.234 -49.428 1.00 84.88 595 HIS A C 1
ATOM 4706 O O . HIS A 1 595 ? 12.379 0.937 -49.096 1.00 84.88 595 HIS A O 1
ATOM 4712 N N . PRO A 1 596 ? 13.794 2.211 -50.319 1.00 84.19 596 PRO A N 1
ATOM 4713 C CA . PRO A 1 596 ? 12.734 2.873 -51.063 1.00 84.19 596 PRO A CA 1
ATOM 4714 C C . PRO A 1 596 ? 11.933 1.857 -51.902 1.00 84.19 596 PRO A C 1
ATOM 4716 O O . PRO A 1 596 ? 12.527 0.955 -52.500 1.00 84.19 596 PRO A O 1
ATOM 4719 N N . PRO A 1 597 ? 10.596 1.990 -51.981 1.00 73.25 597 PRO A N 1
ATOM 4720 C CA . PRO A 1 597 ? 9.740 1.037 -52.694 1.00 73.25 597 PRO A CA 1
ATOM 4721 C C . PRO A 1 597 ? 9.893 1.110 -54.222 1.00 73.25 597 PRO A C 1
ATOM 4723 O O . PRO A 1 597 ? 9.634 0.124 -54.915 1.00 73.25 597 PRO A O 1
ATOM 4726 N N . SER A 1 598 ? 10.345 2.251 -54.747 1.00 77.69 598 SER A N 1
ATOM 4727 C CA . SER A 1 598 ? 10.551 2.487 -56.179 1.00 77.69 598 SER A CA 1
ATOM 4728 C C . SER A 1 598 ? 12.009 2.259 -56.587 1.00 77.69 598 SER A C 1
ATOM 4730 O O . SER A 1 598 ? 12.936 2.800 -55.982 1.00 77.69 598 SER A O 1
ATOM 4732 N N . ALA A 1 599 ? 12.221 1.481 -57.652 1.00 74.50 599 ALA A N 1
ATOM 4733 C CA . ALA A 1 599 ? 13.550 1.236 -58.211 1.00 74.50 599 ALA A CA 1
ATOM 4734 C C . ALA A 1 599 ? 14.148 2.511 -58.842 1.00 74.50 599 ALA A C 1
ATOM 4736 O O . ALA A 1 599 ? 13.434 3.309 -59.447 1.00 74.50 599 ALA A O 1
ATOM 4737 N N . GLY A 1 600 ? 15.470 2.681 -58.735 1.00 82.69 600 GLY A N 1
ATOM 4738 C CA . GLY A 1 600 ? 16.197 3.812 -59.326 1.00 82.69 600 GLY A CA 1
ATOM 4739 C C . GLY A 1 600 ? 16.404 5.020 -58.404 1.00 82.69 600 GLY A C 1
ATOM 4740 O O . GLY A 1 600 ? 16.920 6.034 -58.867 1.00 82.69 600 GLY A O 1
ATOM 4741 N N . ILE A 1 601 ? 16.035 4.925 -57.121 1.00 92.12 601 ILE A N 1
ATOM 4742 C CA . ILE A 1 601 ? 16.430 5.896 -56.089 1.00 92.12 601 ILE A CA 1
ATOM 4743 C C . ILE A 1 601 ? 17.782 5.473 -55.514 1.00 92.12 601 ILE A C 1
ATOM 4745 O O . ILE A 1 601 ? 17.936 4.347 -55.041 1.00 92.12 601 ILE A O 1
ATOM 4749 N N . SER A 1 602 ? 18.743 6.392 -55.536 1.00 93.62 602 SER A N 1
ATOM 4750 C CA . SER A 1 602 ? 20.039 6.240 -54.874 1.00 93.62 602 SER A CA 1
ATOM 4751 C C . SER A 1 602 ? 20.206 7.297 -53.791 1.00 93.62 602 SER A C 1
ATOM 4753 O O . SER A 1 602 ? 19.594 8.364 -53.868 1.00 93.62 602 SER A O 1
ATOM 4755 N N . GLY A 1 603 ? 20.993 7.025 -52.757 1.00 93.62 603 GLY A N 1
ATOM 4756 C CA . GLY A 1 603 ? 21.059 7.950 -51.638 1.00 93.62 603 GLY A CA 1
ATOM 4757 C C . GLY A 1 603 ? 22.027 7.584 -50.533 1.00 93.62 603 GLY A C 1
ATOM 4758 O O . GLY A 1 603 ? 22.572 6.488 -50.472 1.00 93.62 603 GLY A O 1
ATOM 4759 N N . VAL A 1 604 ? 22.206 8.518 -49.610 1.00 93.62 604 VAL A N 1
ATOM 4760 C CA . VAL A 1 604 ? 22.992 8.303 -48.399 1.00 93.62 604 VAL A CA 1
ATOM 4761 C C . VAL A 1 604 ? 22.186 8.720 -47.181 1.00 93.62 604 VAL A C 1
ATOM 4763 O O . VAL A 1 604 ? 21.533 9.765 -47.157 1.00 93.62 604 VAL A O 1
ATOM 4766 N N . THR A 1 605 ? 22.221 7.877 -46.158 1.00 92.25 605 THR A N 1
ATOM 4767 C CA . THR A 1 605 ? 21.530 8.095 -44.893 1.00 92.25 605 THR A CA 1
ATOM 4768 C C . THR A 1 605 ? 22.549 8.124 -43.768 1.00 92.25 605 THR A C 1
ATOM 4770 O O . THR A 1 605 ? 23.497 7.346 -43.739 1.00 92.25 605 THR A O 1
ATOM 4773 N N . LYS A 1 606 ? 22.378 9.048 -42.829 1.00 87.75 606 LYS A N 1
ATOM 4774 C CA . LYS A 1 606 ? 23.222 9.163 -41.644 1.00 87.75 606 LYS A CA 1
ATOM 4775 C C . LYS A 1 606 ? 22.316 9.317 -40.424 1.00 87.75 606 LYS A C 1
ATOM 4777 O O . LYS A 1 606 ? 21.665 10.353 -40.288 1.00 87.75 606 LYS A O 1
ATOM 4782 N N . PRO A 1 607 ? 22.258 8.334 -39.511 1.00 70.88 607 PRO A N 1
ATOM 4783 C CA . PRO A 1 607 ? 21.244 8.278 -38.457 1.00 70.88 607 PRO A CA 1
ATOM 4784 C C . PRO A 1 607 ? 21.476 9.236 -37.274 1.00 70.88 607 PRO A C 1
ATOM 4786 O O . PRO A 1 607 ? 20.637 9.319 -36.383 1.00 70.88 607 PRO A O 1
ATOM 4789 N N . GLY A 1 608 ? 22.570 10.004 -37.253 1.00 62.56 608 GLY A N 1
ATOM 4790 C CA . GLY A 1 608 ? 22.773 11.084 -36.272 1.00 62.56 608 GLY A CA 1
ATOM 4791 C C . GLY A 1 608 ? 23.357 10.666 -34.913 1.00 62.56 608 GLY A C 1
ATOM 4792 O O . GLY A 1 608 ? 23.228 11.403 -33.941 1.00 62.56 608 GLY A O 1
ATOM 4793 N N . TYR A 1 609 ? 24.029 9.515 -34.823 1.00 52.75 609 TYR A N 1
ATOM 4794 C CA . TYR A 1 609 ? 24.701 9.074 -33.596 1.00 52.75 609 TYR A CA 1
ATOM 4795 C C . TYR A 1 609 ? 26.180 8.782 -33.858 1.00 52.75 609 TYR A C 1
ATOM 4797 O O . TYR A 1 609 ? 26.500 7.863 -34.604 1.00 52.75 609 TYR A O 1
ATOM 4805 N N . CYS A 1 610 ? 27.073 9.547 -33.233 1.00 40.16 610 CYS A N 1
ATOM 4806 C CA . CYS A 1 610 ? 28.469 9.165 -33.041 1.00 40.16 610 CYS A CA 1
ATOM 4807 C C . CYS A 1 610 ? 28.701 9.019 -31.534 1.00 40.16 610 CYS A C 1
ATOM 4809 O O . CYS A 1 610 ? 28.122 9.778 -30.755 1.00 40.16 610 CYS A O 1
ATOM 4811 N N . LYS A 1 611 ? 29.548 8.062 -31.132 1.00 37.16 611 LYS A N 1
ATOM 4812 C CA . LYS A 1 611 ? 29.892 7.747 -29.731 1.00 37.16 611 LYS A CA 1
ATOM 4813 C C . LYS A 1 611 ? 30.288 8.970 -28.891 1.00 37.16 611 LYS A C 1
ATOM 4815 O O . LYS A 1 611 ? 30.134 8.915 -27.677 1.00 37.16 611 LYS A O 1
ATOM 4820 N N . ASP A 1 612 ? 30.728 10.051 -29.541 1.00 35.91 612 ASP A N 1
ATOM 4821 C CA . ASP A 1 612 ? 31.331 11.208 -28.882 1.00 35.91 612 ASP A CA 1
ATOM 4822 C C . ASP A 1 612 ? 30.621 12.563 -29.139 1.00 35.91 612 ASP A C 1
ATOM 4824 O O . ASP A 1 612 ? 30.973 13.531 -28.475 1.00 35.91 612 ASP A O 1
ATOM 4828 N N . CYS A 1 613 ? 29.605 12.662 -30.025 1.00 38.50 613 CYS A N 1
ATOM 4829 C CA . CYS A 1 613 ? 28.823 13.898 -30.286 1.00 38.50 613 CYS A CA 1
ATOM 4830 C C . CYS A 1 613 ? 27.441 13.625 -30.941 1.00 38.50 613 CYS A C 1
ATOM 4832 O O . CYS A 1 613 ? 27.343 12.844 -31.891 1.00 38.50 613 CYS A O 1
ATOM 4834 N N . VAL A 1 614 ? 26.385 14.347 -30.523 1.00 46.47 614 VAL A N 1
ATOM 4835 C CA . VAL A 1 614 ? 25.045 14.332 -31.160 1.00 46.47 614 VAL A CA 1
ATOM 4836 C C . VAL A 1 614 ? 25.036 15.292 -32.355 1.00 46.47 614 VAL A C 1
ATOM 4838 O O . VAL A 1 614 ? 24.891 16.500 -32.194 1.00 46.47 614 VAL A O 1
ATOM 4841 N N . TYR A 1 615 ? 25.206 14.760 -33.564 1.00 56.94 615 TYR A N 1
ATOM 4842 C CA . TYR A 1 615 ? 25.045 15.520 -34.808 1.00 56.94 615 TYR A CA 1
ATOM 4843 C C . TYR A 1 615 ? 23.717 15.158 -35.476 1.00 56.94 615 TYR A C 1
ATOM 4845 O O . TYR A 1 615 ? 23.329 13.995 -35.408 1.00 56.94 615 TYR A O 1
ATOM 4853 N N . PRO A 1 616 ? 23.076 16.078 -36.216 1.00 67.06 616 PRO A N 1
ATOM 4854 C CA . PRO A 1 616 ? 21.791 15.807 -36.849 1.00 67.06 616 PRO A CA 1
ATOM 4855 C C . PRO A 1 616 ? 21.834 14.606 -37.802 1.00 67.06 616 PRO A C 1
ATOM 4857 O O . PRO A 1 616 ? 22.879 14.289 -38.394 1.00 67.06 616 PRO A O 1
ATOM 4860 N N . GLY A 1 617 ? 20.690 13.938 -37.927 1.00 82.25 617 GLY A N 1
ATOM 4861 C CA . GLY A 1 617 ? 20.440 12.926 -38.942 1.00 82.25 617 GLY A CA 1
ATOM 4862 C C . GLY A 1 617 ? 20.241 13.559 -40.319 1.00 82.25 617 GLY A C 1
ATOM 4863 O O . GLY A 1 617 ? 19.727 14.672 -40.432 1.00 82.25 617 GLY A O 1
ATOM 4864 N N . VAL A 1 618 ? 20.667 12.854 -41.363 1.00 89.31 618 VAL A N 1
ATOM 4865 C CA . VAL A 1 618 ? 20.621 13.337 -42.750 1.00 89.31 618 VAL A CA 1
ATOM 4866 C C . VAL A 1 618 ? 20.126 12.230 -43.658 1.00 89.31 618 VAL A C 1
ATOM 4868 O O . VAL A 1 618 ? 20.597 11.100 -43.547 1.00 89.31 618 VAL A O 1
ATOM 4871 N N . LEU A 1 619 ? 19.215 12.563 -44.567 1.00 93.75 619 LEU A N 1
ATOM 4872 C CA . LEU A 1 619 ? 18.853 11.720 -45.703 1.00 93.75 619 LEU A CA 1
ATOM 4873 C C . LEU A 1 619 ? 19.105 12.513 -46.983 1.00 93.75 619 LEU A C 1
ATOM 4875 O O . LEU A 1 619 ? 18.654 13.651 -47.092 1.00 93.75 619 LEU A O 1
ATOM 4879 N N . VAL A 1 620 ? 19.804 11.925 -47.945 1.00 94.94 620 VAL A N 1
ATOM 4880 C CA . VAL A 1 620 ? 19.962 12.481 -49.291 1.00 94.94 620 VAL A CA 1
ATOM 4881 C C . VAL A 1 620 ? 19.466 11.437 -50.274 1.00 94.94 620 VAL A C 1
ATOM 4883 O O . VAL A 1 620 ? 20.017 10.342 -50.306 1.00 94.94 620 VAL A O 1
ATOM 4886 N N . TYR A 1 621 ? 18.452 11.767 -51.071 1.00 96.50 621 TYR A N 1
ATOM 4887 C CA . TYR A 1 621 ? 17.909 10.883 -52.105 1.00 96.50 621 TYR A CA 1
ATOM 4888 C C . TYR A 1 621 ? 17.996 11.549 -53.469 1.00 96.50 621 TYR A C 1
ATOM 4890 O O . TYR A 1 621 ? 17.677 12.729 -53.596 1.00 96.50 621 TYR A O 1
ATOM 4898 N N . SER A 1 622 ? 18.390 10.791 -54.487 1.00 94.31 622 SER A N 1
ATOM 4899 C CA . SER A 1 622 ? 18.458 11.238 -55.872 1.00 94.31 622 SER A CA 1
ATOM 4900 C C . SER A 1 622 ? 18.009 10.152 -56.847 1.00 94.31 622 SER A C 1
ATOM 4902 O O . SER A 1 622 ? 18.204 8.965 -56.591 1.00 94.31 622 SER A O 1
ATOM 4904 N N . GLY A 1 623 ? 17.379 10.537 -57.953 1.00 93.25 623 GLY A N 1
ATOM 4905 C CA . GLY A 1 623 ? 16.808 9.591 -58.913 1.00 93.25 623 GLY A CA 1
ATOM 4906 C C . GLY A 1 623 ? 15.692 10.202 -59.764 1.00 93.25 623 GLY A C 1
ATOM 4907 O O . GLY A 1 623 ? 15.631 11.426 -59.909 1.00 93.25 623 GLY A O 1
ATOM 4908 N N . PRO A 1 624 ? 14.802 9.383 -60.360 1.00 93.12 624 PRO A N 1
ATOM 4909 C CA . PRO A 1 624 ? 13.619 9.863 -61.074 1.00 93.12 624 PRO A CA 1
ATOM 4910 C C . PRO A 1 624 ? 12.783 10.817 -60.213 1.00 93.12 624 PRO A C 1
ATOM 4912 O O . PRO A 1 624 ? 12.458 10.509 -59.066 1.00 93.12 624 PRO A O 1
ATOM 4915 N N . SER A 1 625 ? 12.432 11.970 -60.784 1.00 89.56 625 SER A N 1
ATOM 4916 C CA . SER A 1 625 ? 11.805 13.097 -60.079 1.00 89.56 625 SER A CA 1
ATOM 4917 C C . SER A 1 625 ? 10.540 12.708 -59.305 1.00 89.56 625 SER A C 1
ATOM 4919 O O . SER A 1 625 ? 10.304 13.187 -58.197 1.00 89.56 625 SER A O 1
ATOM 4921 N N . THR A 1 626 ? 9.724 11.830 -59.887 1.00 87.00 626 THR A N 1
ATOM 4922 C CA . THR A 1 626 ? 8.480 11.326 -59.294 1.00 87.00 626 THR A CA 1
ATOM 4923 C C . THR A 1 626 ? 8.757 10.352 -58.152 1.00 87.00 626 THR A C 1
ATOM 4925 O O . THR A 1 626 ? 8.230 10.532 -57.059 1.00 87.00 626 THR A O 1
ATOM 4928 N N . ALA A 1 627 ? 9.660 9.391 -58.364 1.00 88.19 627 ALA A N 1
ATOM 4929 C CA . ALA A 1 627 ? 10.005 8.369 -57.380 1.00 88.19 627 ALA A CA 1
ATOM 4930 C C . ALA A 1 627 ? 10.625 8.972 -56.106 1.00 88.19 627 ALA A C 1
ATOM 4932 O O . ALA A 1 627 ? 10.237 8.610 -54.997 1.00 88.19 627 ALA A O 1
ATOM 4933 N N . VAL A 1 628 ? 11.562 9.918 -56.250 1.00 91.00 628 VAL A N 1
ATOM 4934 C CA . VAL A 1 628 ? 12.220 10.570 -55.102 1.00 91.00 628 VAL A CA 1
ATOM 4935 C C . VAL A 1 628 ? 11.215 11.371 -54.268 1.00 91.00 628 VAL A C 1
ATOM 4937 O O . VAL A 1 628 ? 11.226 11.279 -53.040 1.00 91.00 628 VAL A O 1
ATOM 4940 N N . ARG A 1 629 ? 10.319 12.128 -54.915 1.00 92.19 629 ARG A N 1
ATOM 4941 C CA . ARG A 1 629 ? 9.297 12.926 -54.220 1.00 92.19 629 ARG A CA 1
ATOM 4942 C C . ARG A 1 629 ? 8.242 12.066 -53.539 1.00 92.19 629 ARG A C 1
ATOM 4944 O O . ARG A 1 629 ? 7.889 12.361 -52.401 1.00 92.19 629 ARG A O 1
ATOM 4951 N N . GLU A 1 630 ? 7.766 11.008 -54.194 1.00 89.25 630 GLU A N 1
ATOM 4952 C CA . GLU A 1 630 ? 6.838 10.045 -53.586 1.00 89.25 630 GLU A CA 1
ATOM 4953 C C . GLU A 1 630 ? 7.451 9.420 -52.335 1.00 89.25 630 GLU A C 1
ATOM 4955 O O . GLU A 1 630 ? 6.846 9.487 -51.268 1.00 89.25 630 GLU A O 1
ATOM 4960 N N . HIS A 1 631 ? 8.691 8.932 -52.420 1.00 90.06 631 HIS A N 1
ATOM 4961 C CA . HIS A 1 631 ? 9.351 8.311 -51.277 1.00 90.06 631 HIS A CA 1
ATOM 4962 C C . HIS A 1 631 ? 9.554 9.287 -50.104 1.00 90.06 631 HIS A C 1
ATOM 4964 O O . HIS A 1 631 ? 9.276 8.953 -48.952 1.00 90.06 631 HIS A O 1
ATOM 4970 N N . VAL A 1 632 ? 9.987 10.526 -50.365 1.00 90.69 632 VAL A N 1
ATOM 4971 C CA . VAL A 1 632 ? 10.123 11.540 -49.304 1.00 90.69 632 VAL A CA 1
ATOM 4972 C C . VAL A 1 632 ? 8.762 11.908 -48.699 1.00 90.69 632 VAL A C 1
ATOM 4974 O O . VAL A 1 632 ? 8.676 12.107 -47.486 1.00 90.69 632 VAL A O 1
ATOM 4977 N N . ASN A 1 633 ? 7.696 11.961 -49.502 1.00 87.56 633 ASN A N 1
ATOM 4978 C CA . ASN A 1 633 ? 6.340 12.222 -49.018 1.00 87.56 633 ASN A CA 1
ATOM 4979 C C . ASN A 1 633 ? 5.791 11.070 -48.165 1.00 87.56 633 ASN A C 1
ATOM 4981 O O . ASN A 1 633 ? 5.181 11.338 -47.132 1.00 87.56 633 ASN A O 1
ATOM 4985 N N . GLU A 1 634 ? 6.059 9.813 -48.528 1.00 86.38 634 GLU A N 1
ATOM 4986 C CA . GLU A 1 634 ? 5.741 8.644 -47.699 1.00 86.38 634 GLU A CA 1
ATOM 4987 C C . GLU A 1 634 ? 6.441 8.729 -46.339 1.00 86.38 634 GLU A C 1
ATOM 4989 O O . GLU A 1 634 ? 5.798 8.578 -45.301 1.00 86.38 634 GLU A O 1
ATOM 4994 N N . LEU A 1 635 ? 7.742 9.046 -46.321 1.00 83.88 635 LEU A N 1
ATOM 4995 C CA . LEU A 1 635 ? 8.492 9.219 -45.073 1.00 83.88 635 LEU A CA 1
ATOM 4996 C C . LEU A 1 635 ? 7.954 10.390 -44.235 1.00 83.88 635 LEU A C 1
ATOM 4998 O O . LEU A 1 635 ? 7.872 10.289 -43.009 1.00 83.88 635 LEU A O 1
ATOM 5002 N N . LYS A 1 636 ? 7.546 11.488 -44.883 1.00 81.56 636 LYS A N 1
ATOM 5003 C CA . LYS A 1 636 ? 6.941 12.653 -44.224 1.00 81.56 636 LYS A CA 1
ATOM 5004 C C . LYS A 1 636 ? 5.565 12.330 -43.628 1.00 81.56 636 LYS A C 1
ATOM 5006 O O . LYS A 1 636 ? 5.275 12.788 -42.524 1.00 81.56 636 LYS A O 1
ATOM 5011 N N . ALA A 1 637 ? 4.754 11.510 -44.301 1.00 79.69 637 ALA A N 1
ATOM 5012 C CA . ALA A 1 637 ? 3.427 11.085 -43.841 1.00 79.69 637 ALA A CA 1
ATOM 5013 C C . ALA A 1 637 ? 3.468 10.235 -42.558 1.00 79.69 637 ALA A C 1
ATOM 5015 O O . ALA A 1 637 ? 2.482 10.149 -41.830 1.00 79.69 637 ALA A O 1
ATOM 5016 N N . LEU A 1 638 ? 4.629 9.665 -42.220 1.00 77.31 638 LEU A N 1
ATOM 5017 C CA . LEU A 1 638 ? 4.847 8.965 -40.952 1.00 77.31 638 LEU A CA 1
ATOM 5018 C C . LEU A 1 638 ? 4.998 9.914 -39.742 1.00 77.31 638 LEU A C 1
ATOM 5020 O O . LEU A 1 638 ? 5.242 9.436 -38.631 1.00 77.31 638 LEU A O 1
ATOM 5024 N N . ASN A 1 639 ? 4.881 11.237 -39.935 1.00 74.69 639 ASN A N 1
ATOM 5025 C CA . ASN A 1 639 ? 4.880 12.274 -38.894 1.00 74.69 639 ASN A CA 1
ATOM 5026 C C . ASN A 1 639 ? 6.076 12.189 -37.924 1.00 74.69 639 ASN A C 1
ATOM 5028 O O . ASN A 1 639 ? 5.932 12.247 -36.701 1.00 74.69 639 ASN A O 1
ATOM 5032 N N . TRP A 1 640 ? 7.292 12.023 -38.456 1.00 76.00 640 TRP A N 1
ATOM 5033 C CA . TRP A 1 640 ? 8.505 11.987 -37.634 1.00 76.00 640 TRP A CA 1
ATOM 5034 C C . TRP A 1 640 ? 8.857 13.376 -37.089 1.00 76.00 640 TRP A C 1
ATOM 5036 O O . TRP A 1 640 ? 8.832 14.371 -37.814 1.00 76.00 640 TRP A O 1
ATOM 5046 N N . ALA A 1 641 ? 9.237 13.437 -35.809 1.00 57.66 641 ALA A N 1
ATOM 5047 C CA . ALA A 1 641 ? 9.665 14.678 -35.175 1.00 57.66 641 ALA A CA 1
ATOM 5048 C C . ALA A 1 641 ? 10.849 15.303 -35.933 1.00 57.66 641 ALA A C 1
ATOM 5050 O O . ALA A 1 641 ? 11.852 14.637 -36.195 1.00 57.66 641 ALA A O 1
ATOM 5051 N N . ALA A 1 642 ? 10.724 16.595 -36.248 1.00 66.75 642 ALA A N 1
ATOM 5052 C CA . ALA A 1 642 ? 11.765 17.405 -36.873 1.00 66.75 642 ALA A CA 1
ATOM 5053 C C . ALA A 1 642 ? 12.257 16.906 -38.256 1.00 66.75 642 ALA A C 1
ATOM 5055 O O . ALA A 1 642 ? 13.441 17.016 -38.563 1.00 66.75 642 ALA A O 1
ATOM 5056 N N . PHE A 1 643 ? 11.347 16.383 -39.092 1.00 84.06 643 PHE A N 1
ATOM 5057 C CA . PHE A 1 643 ? 11.582 16.056 -40.508 1.00 84.06 643 PHE A CA 1
ATOM 5058 C C . PHE A 1 643 ? 11.506 17.312 -41.382 1.00 84.06 643 PHE A C 1
ATOM 5060 O O . PHE A 1 643 ? 10.418 17.805 -41.684 1.00 84.06 643 PHE A O 1
ATOM 5067 N N . GLN A 1 644 ? 12.660 17.844 -41.792 1.00 82.12 644 GLN A N 1
ATOM 5068 C CA . GLN A 1 644 ? 12.732 19.084 -42.564 1.00 82.12 644 GLN A CA 1
ATOM 5069 C C . GLN A 1 644 ? 13.466 18.875 -43.887 1.00 82.12 644 GLN A C 1
ATOM 5071 O O . GLN A 1 644 ? 14.666 18.619 -43.903 1.00 82.12 644 GLN A O 1
ATOM 5076 N N . VAL A 1 645 ? 12.764 19.051 -45.006 1.00 89.12 645 VAL A N 1
ATOM 5077 C CA . VAL A 1 645 ? 13.404 19.153 -46.325 1.00 89.12 645 VAL A CA 1
ATOM 5078 C C . VAL A 1 645 ? 14.203 20.459 -46.368 1.00 89.12 645 VAL A C 1
ATOM 5080 O O . VAL A 1 645 ? 13.648 21.532 -46.131 1.00 89.12 645 VAL A O 1
ATOM 5083 N N . ARG A 1 646 ? 15.514 20.360 -46.599 1.00 84.50 646 ARG A N 1
ATOM 5084 C CA . ARG A 1 646 ? 16.460 21.489 -46.604 1.00 84.50 646 ARG A CA 1
ATOM 5085 C C . ARG A 1 646 ? 16.930 21.876 -47.999 1.00 84.50 646 ARG A C 1
ATOM 5087 O O . ARG A 1 646 ? 17.286 23.029 -48.208 1.00 84.50 646 ARG A O 1
ATOM 5094 N N . LEU A 1 647 ? 16.923 20.931 -48.934 1.00 86.50 647 LEU A N 1
ATOM 5095 C CA . LEU A 1 647 ? 17.292 21.161 -50.325 1.00 86.50 647 LEU A CA 1
ATOM 5096 C C . LEU A 1 647 ? 16.422 20.290 -51.224 1.00 86.50 647 LEU A C 1
ATOM 5098 O O . LEU A 1 647 ? 16.221 19.114 -50.927 1.00 86.50 647 LEU A O 1
ATOM 5102 N N . GLU A 1 648 ? 15.958 20.862 -52.326 1.00 91.62 648 GLU A N 1
ATOM 5103 C CA . GLU A 1 648 ? 15.298 20.152 -53.416 1.00 91.62 648 GLU A CA 1
ATOM 5104 C C . GLU A 1 648 ? 15.804 20.729 -54.742 1.00 91.62 648 GLU A C 1
ATOM 5106 O O . GLU A 1 648 ? 15.861 21.948 -54.910 1.00 91.62 648 GLU A O 1
ATOM 5111 N N . GLN A 1 649 ? 16.227 19.862 -55.660 1.00 86.75 649 GLN A N 1
ATOM 5112 C CA . GLN A 1 649 ? 16.745 20.240 -56.975 1.00 86.75 649 GLN A CA 1
ATOM 5113 C C . GLN A 1 649 ? 16.205 19.321 -58.063 1.00 86.75 649 GLN A C 1
ATOM 5115 O O . GLN A 1 649 ? 16.035 18.129 -57.829 1.00 86.75 649 GLN A O 1
ATOM 5120 N N . ASP A 1 650 ? 16.059 19.849 -59.277 1.00 86.62 650 ASP A N 1
ATOM 5121 C CA . ASP A 1 650 ? 15.548 19.121 -60.448 1.00 86.62 650 ASP A CA 1
ATOM 5122 C C . ASP A 1 650 ? 16.652 18.438 -61.284 1.00 86.62 650 ASP A C 1
ATOM 5124 O O . ASP A 1 650 ? 16.545 18.298 -62.504 1.00 86.62 650 ASP A O 1
ATOM 5128 N N . HIS A 1 651 ? 17.750 18.020 -60.646 1.00 83.56 651 HIS A N 1
ATOM 5129 C CA . HIS A 1 651 ? 18.812 17.243 -61.292 1.00 83.56 651 HIS A CA 1
ATOM 5130 C C . HIS A 1 651 ? 19.332 16.114 -60.395 1.00 83.56 651 HIS A C 1
ATOM 5132 O O . HIS A 1 651 ? 19.258 16.183 -59.167 1.00 83.56 651 HIS A O 1
ATOM 5138 N N . GLU A 1 652 ? 19.873 15.065 -61.019 1.00 87.81 652 GLU A N 1
ATOM 5139 C CA . GLU A 1 652 ? 20.400 13.876 -60.336 1.00 87.81 652 GLU A CA 1
ATOM 5140 C C . GLU A 1 652 ? 21.794 14.142 -59.756 1.00 87.81 652 GLU A C 1
ATOM 5142 O O . GLU A 1 652 ? 22.668 14.701 -60.425 1.00 87.81 652 GLU A O 1
ATOM 5147 N N . TRP A 1 653 ? 22.009 13.731 -58.513 1.00 91.56 653 TRP A N 1
ATOM 5148 C CA . TRP A 1 653 ? 23.313 13.647 -57.875 1.00 91.56 653 TRP A CA 1
ATOM 5149 C C . TRP A 1 653 ? 23.800 12.210 -57.998 1.00 91.56 653 TRP A C 1
ATOM 5151 O O . TRP A 1 653 ? 23.046 11.261 -57.786 1.00 91.56 653 TRP A O 1
ATOM 5161 N N . LYS A 1 654 ? 25.076 12.052 -58.344 1.00 88.38 654 LYS A N 1
ATOM 5162 C CA . LYS A 1 654 ? 25.728 10.744 -58.346 1.00 88.38 654 LYS A CA 1
ATOM 5163 C C . LYS A 1 654 ? 26.460 10.552 -57.032 1.00 88.38 654 LYS A C 1
ATOM 5165 O O . LYS A 1 654 ? 27.138 11.471 -56.580 1.00 88.38 654 LYS A O 1
ATOM 5170 N N . PHE A 1 655 ? 26.347 9.353 -56.475 1.00 91.69 655 PHE A N 1
ATOM 5171 C CA . PHE A 1 655 ? 27.029 8.976 -55.246 1.00 91.69 655 PHE A CA 1
ATOM 5172 C C . PHE A 1 655 ? 28.211 8.059 -55.536 1.00 91.69 655 PHE A C 1
ATOM 5174 O O . PHE A 1 655 ? 28.217 7.321 -56.526 1.00 91.69 655 PHE A O 1
ATOM 5181 N N . LYS A 1 656 ? 29.217 8.089 -54.664 1.00 89.56 656 LYS A N 1
ATOM 5182 C CA . LYS A 1 656 ? 30.440 7.298 -54.825 1.00 89.56 656 LYS A CA 1
ATOM 5183 C C . LYS A 1 656 ? 30.159 5.794 -54.785 1.00 89.56 656 LYS A C 1
ATOM 5185 O O . LYS A 1 656 ? 30.782 5.046 -55.538 1.00 89.56 656 LYS A O 1
ATOM 5190 N N . HIS A 1 657 ? 29.210 5.359 -53.956 1.00 86.81 657 HIS A N 1
ATOM 5191 C CA . HIS A 1 657 ? 28.781 3.960 -53.870 1.00 86.81 657 HIS A CA 1
ATOM 5192 C C . HIS A 1 657 ? 27.960 3.458 -55.075 1.00 86.81 657 HIS A C 1
ATOM 5194 O O . HIS A 1 657 ? 27.744 2.252 -55.190 1.00 86.81 657 HIS A O 1
ATOM 5200 N N . GLY A 1 658 ? 27.538 4.335 -55.993 1.00 88.06 658 GLY A N 1
ATOM 5201 C CA . GLY A 1 658 ? 26.748 3.957 -57.167 1.00 88.06 658 GLY A CA 1
ATOM 5202 C C . GLY A 1 658 ? 25.242 3.937 -56.900 1.00 88.06 658 GLY A C 1
ATOM 5203 O O . GLY A 1 658 ? 24.686 4.944 -56.470 1.00 88.06 658 GLY A O 1
ATOM 5204 N N . GLU A 1 659 ? 24.577 2.829 -57.235 1.00 86.88 659 GLU A N 1
ATOM 5205 C CA . GLU A 1 659 ? 23.118 2.691 -57.125 1.00 86.88 659 GLU A CA 1
ATOM 5206 C C . GLU A 1 659 ? 22.673 2.154 -55.756 1.00 86.88 659 GLU A C 1
ATOM 5208 O O . GLU A 1 659 ? 23.340 1.309 -55.155 1.00 86.88 659 GLU A O 1
ATOM 5213 N N . GLY A 1 660 ? 21.491 2.587 -55.310 1.00 86.56 660 GLY A N 1
ATOM 5214 C CA . GLY A 1 660 ? 20.880 2.172 -54.044 1.00 86.56 660 GLY A CA 1
ATOM 5215 C C . GLY A 1 660 ? 21.110 3.172 -52.914 1.00 86.56 660 GLY A C 1
ATOM 5216 O O . GLY A 1 660 ? 21.679 4.238 -53.117 1.00 86.56 660 GLY A O 1
ATOM 5217 N N . VAL A 1 661 ? 20.605 2.860 -51.720 1.00 93.19 661 VAL A N 1
ATOM 5218 C CA . VAL A 1 661 ? 20.733 3.739 -50.552 1.00 93.19 661 VAL A CA 1
ATOM 5219 C C . VAL A 1 661 ? 21.650 3.092 -49.522 1.00 93.19 661 VAL A C 1
ATOM 5221 O O . VAL A 1 661 ? 21.393 1.969 -49.085 1.00 93.19 661 VAL A O 1
ATOM 5224 N N . VAL A 1 662 ? 22.703 3.800 -49.114 1.00 88.81 662 VAL A N 1
ATOM 5225 C CA . VAL A 1 662 ? 23.656 3.327 -48.097 1.00 88.81 662 VAL A CA 1
ATOM 5226 C C . VAL A 1 662 ? 23.562 4.137 -46.814 1.00 88.81 662 VAL A C 1
ATOM 5228 O O . VAL A 1 662 ? 23.127 5.289 -46.802 1.00 88.81 662 VAL A O 1
ATOM 5231 N N . GLU A 1 663 ? 23.975 3.526 -45.711 1.00 90.38 663 GLU A N 1
ATOM 5232 C CA . GLU A 1 663 ? 24.101 4.203 -44.427 1.00 90.38 663 GLU A CA 1
ATOM 5233 C C . GLU A 1 663 ? 25.566 4.509 -44.122 1.00 90.38 663 GLU A C 1
ATOM 5235 O O . GLU A 1 663 ? 26.427 3.656 -44.333 1.00 90.38 663 GLU A O 1
ATOM 5240 N N . VAL A 1 664 ? 25.835 5.705 -43.603 1.00 85.12 664 VAL A N 1
ATOM 5241 C CA . VAL A 1 664 ? 27.173 6.163 -43.208 1.00 85.12 664 VAL A CA 1
ATOM 5242 C C . VAL A 1 664 ? 27.175 6.686 -41.774 1.00 85.12 664 VAL A C 1
ATOM 5244 O O . VAL A 1 664 ? 26.153 7.145 -41.249 1.00 85.12 664 VAL A O 1
ATOM 5247 N N . GLU A 1 665 ? 28.329 6.621 -41.117 1.00 77.12 665 GLU A N 1
ATOM 5248 C CA . GLU A 1 665 ? 28.445 6.880 -39.679 1.00 77.12 665 GLU A CA 1
ATOM 5249 C C . GLU A 1 665 ? 28.747 8.355 -39.376 1.00 77.12 665 GLU A C 1
ATOM 5251 O O . GLU A 1 665 ? 28.339 8.885 -38.335 1.00 77.12 665 GLU A O 1
ATOM 5256 N N . SER A 1 666 ? 29.404 9.065 -40.300 1.00 78.19 666 SER A N 1
ATOM 5257 C CA . SER A 1 666 ? 29.861 10.442 -40.089 1.00 78.19 666 SER A CA 1
ATOM 5258 C C . SER A 1 666 ? 29.373 11.433 -41.154 1.00 78.19 666 SER A C 1
ATOM 5260 O O . SER A 1 666 ? 29.068 11.079 -42.289 1.00 78.19 666 SER A O 1
ATOM 5262 N N . MET A 1 667 ? 29.310 12.725 -40.798 1.00 78.31 667 MET A N 1
ATOM 5263 C CA . MET A 1 667 ? 28.999 13.787 -41.773 1.00 78.31 667 MET A CA 1
ATOM 5264 C C . MET A 1 667 ? 30.087 13.901 -42.854 1.00 78.31 667 MET A C 1
ATOM 5266 O O . MET A 1 667 ? 29.786 14.224 -43.997 1.00 78.31 667 MET A O 1
ATOM 5270 N N . GLY A 1 668 ? 31.344 13.599 -42.505 1.00 77.94 668 GLY A N 1
ATOM 5271 C CA . GLY A 1 668 ? 32.452 13.565 -43.460 1.00 77.94 668 GLY A CA 1
ATOM 5272 C C . GLY A 1 668 ? 32.290 12.465 -44.513 1.00 77.94 668 GLY A C 1
ATOM 5273 O O . GLY A 1 668 ? 32.617 12.686 -45.676 1.00 77.94 668 GLY A O 1
ATOM 5274 N N . GLU A 1 669 ? 31.723 11.315 -44.142 1.00 82.38 669 GLU A N 1
ATOM 5275 C CA . GLU A 1 669 ? 31.367 10.260 -45.097 1.00 82.38 669 GLU A CA 1
ATOM 5276 C C . GLU A 1 669 ? 30.205 10.673 -46.002 1.00 82.38 669 GLU A C 1
ATOM 5278 O O . GLU A 1 669 ? 30.292 10.439 -47.200 1.00 82.38 669 GLU A O 1
ATOM 5283 N N . VAL A 1 670 ? 29.178 11.364 -45.480 1.00 87.12 670 VAL A N 1
ATOM 5284 C CA . VAL A 1 670 ? 28.104 11.928 -46.326 1.00 87.12 670 VAL A CA 1
ATOM 5285 C C . VAL A 1 670 ? 28.696 12.858 -47.385 1.00 87.12 670 VAL A C 1
ATOM 5287 O O . VAL A 1 670 ? 28.380 12.717 -48.561 1.00 87.12 670 VAL A O 1
ATOM 5290 N N . VAL A 1 671 ? 29.597 13.763 -46.982 1.00 86.50 671 VAL A N 1
ATOM 5291 C CA . VAL A 1 671 ? 30.290 14.678 -47.903 1.00 86.50 671 VAL A CA 1
ATOM 5292 C C . VAL A 1 671 ? 31.139 13.909 -48.919 1.00 86.50 671 VAL A C 1
ATOM 5294 O O . VAL A 1 671 ? 31.088 14.208 -50.104 1.00 86.50 671 VAL A O 1
ATOM 5297 N N . THR A 1 672 ? 31.863 12.877 -48.484 1.00 86.00 672 THR A N 1
ATOM 5298 C CA . THR A 1 672 ? 32.676 12.032 -49.378 1.00 86.00 672 THR A CA 1
ATOM 5299 C C . THR A 1 672 ? 31.821 11.261 -50.390 1.00 86.00 672 THR A C 1
ATOM 5301 O O . THR A 1 672 ? 32.275 10.999 -51.502 1.00 86.00 672 THR A O 1
ATOM 5304 N N . GLU A 1 673 ? 30.598 10.881 -50.015 1.00 89.00 673 GLU A N 1
ATOM 5305 C CA . GLU A 1 673 ? 29.670 10.172 -50.895 1.00 89.00 673 GLU A CA 1
ATOM 5306 C C . GLU A 1 673 ? 29.059 11.074 -51.971 1.00 89.00 673 GLU A C 1
ATOM 5308 O O . GLU A 1 673 ? 28.818 10.586 -53.072 1.00 89.00 673 GLU A O 1
ATOM 5313 N N . ILE A 1 674 ? 28.824 12.359 -51.685 1.00 88.94 674 ILE A N 1
ATOM 5314 C CA . ILE A 1 674 ? 28.216 13.318 -52.631 1.00 88.94 674 ILE A CA 1
ATOM 5315 C C . ILE A 1 674 ? 29.240 14.081 -53.486 1.00 88.94 674 ILE A C 1
ATOM 5317 O O . ILE A 1 674 ? 28.880 14.604 -54.542 1.00 88.94 674 ILE A O 1
ATOM 5321 N N . ASP A 1 675 ? 30.498 14.149 -53.043 1.00 81.75 675 ASP A N 1
ATOM 5322 C CA . ASP A 1 675 ? 31.600 14.871 -53.694 1.00 81.75 675 ASP A CA 1
ATOM 5323 C C . ASP A 1 675 ? 32.225 14.034 -54.827 1.00 81.75 675 ASP A C 1
ATOM 5325 O O . ASP A 1 675 ? 33.378 13.597 -54.786 1.00 81.75 675 ASP A O 1
ATOM 5329 N N . VAL A 1 676 ? 31.400 13.727 -55.833 1.00 74.31 676 VAL A N 1
ATOM 5330 C CA . VAL A 1 676 ? 31.772 12.928 -57.008 1.00 74.31 676 VAL A CA 1
ATOM 5331 C C . VAL A 1 676 ? 31.873 13.842 -58.229 1.00 74.31 676 VAL A C 1
ATOM 5333 O O . VAL A 1 676 ? 30.963 13.903 -59.058 1.00 74.31 676 VAL A O 1
ATOM 5336 N N . GLY A 1 677 ? 33.008 14.538 -58.337 1.00 64.75 677 GLY A N 1
ATOM 5337 C CA . GLY A 1 677 ? 33.309 15.506 -59.399 1.00 64.75 677 GLY A CA 1
ATOM 5338 C C . GLY A 1 677 ? 33.413 16.942 -58.875 1.00 64.75 677 GLY A C 1
ATOM 5339 O O . GLY A 1 677 ? 32.996 17.233 -57.766 1.00 64.75 677 GLY A O 1
ATOM 5340 N N . ASP A 1 678 ? 33.990 17.845 -59.669 1.00 58.28 678 ASP A N 1
ATOM 5341 C CA . ASP A 1 678 ? 34.205 19.252 -59.287 1.00 58.28 678 ASP A CA 1
ATOM 5342 C C . ASP A 1 678 ? 33.002 20.124 -59.699 1.00 58.28 678 ASP A C 1
ATOM 5344 O O . ASP A 1 678 ? 33.086 20.948 -60.610 1.00 58.28 678 ASP A O 1
ATOM 5348 N N . ASP A 1 679 ? 31.829 19.852 -59.118 1.00 72.38 679 ASP A N 1
ATOM 5349 C CA . ASP A 1 679 ? 30.551 20.481 -59.493 1.00 72.38 679 ASP A CA 1
ATOM 5350 C C . ASP A 1 679 ? 29.849 21.239 -58.352 1.00 72.38 679 ASP A C 1
ATOM 5352 O O . ASP A 1 679 ? 28.683 21.620 -58.471 1.00 72.38 679 ASP A O 1
ATOM 5356 N N . GLY A 1 680 ? 30.565 21.511 -57.255 1.00 76.62 680 GLY A N 1
ATOM 5357 C CA . GLY A 1 680 ? 30.108 22.384 -56.166 1.00 76.62 680 GLY A CA 1
ATOM 5358 C C . GLY A 1 680 ? 29.027 21.792 -55.250 1.00 76.62 680 GLY A C 1
ATOM 5359 O O . GLY A 1 680 ? 28.572 22.472 -54.331 1.00 76.62 680 GLY A O 1
ATOM 5360 N N . ARG A 1 681 ? 28.623 20.524 -55.434 1.00 82.94 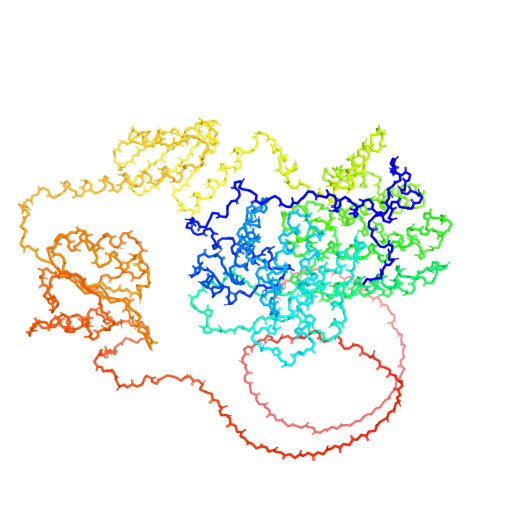681 ARG A N 1
ATOM 5361 C CA . ARG A 1 681 ? 27.576 19.863 -54.620 1.00 82.94 681 ARG A CA 1
ATOM 5362 C C . ARG A 1 681 ? 27.900 19.814 -53.130 1.00 82.94 681 ARG A C 1
ATOM 5364 O O . ARG A 1 681 ? 26.996 19.932 -52.303 1.00 82.94 681 ARG A O 1
ATOM 5371 N N . LYS A 1 682 ? 29.182 19.668 -52.786 1.00 82.94 682 LYS A N 1
ATOM 5372 C CA . LYS A 1 682 ? 29.666 19.718 -51.403 1.00 82.94 682 LYS A CA 1
ATOM 5373 C C . LYS A 1 682 ? 29.260 21.024 -50.719 1.00 82.94 682 LYS A C 1
ATOM 5375 O O . LYS A 1 682 ? 28.658 20.983 -49.648 1.00 82.94 682 LYS A O 1
ATOM 5380 N N . ASP A 1 683 ? 29.533 22.162 -51.350 1.00 80.88 683 ASP A N 1
ATOM 5381 C CA . ASP A 1 683 ? 29.222 23.476 -50.782 1.00 80.88 683 ASP A CA 1
ATOM 5382 C C . ASP A 1 683 ? 27.708 23.680 -50.667 1.00 80.88 683 ASP A C 1
ATOM 5384 O O . ASP A 1 683 ? 27.219 24.154 -49.643 1.00 80.88 683 ASP A O 1
ATOM 5388 N N . MET A 1 684 ? 26.946 23.221 -51.667 1.00 83.12 684 MET A N 1
ATOM 5389 C CA . MET A 1 684 ? 25.480 23.263 -51.643 1.00 83.12 684 MET A CA 1
ATOM 5390 C C . MET A 1 684 ? 24.882 22.443 -50.495 1.00 83.12 684 MET A C 1
ATOM 5392 O O . MET A 1 684 ? 23.949 22.889 -49.826 1.00 83.12 684 MET A O 1
ATOM 5396 N N . PHE A 1 685 ? 25.418 21.247 -50.252 1.00 87.69 685 PHE A N 1
ATOM 5397 C CA . PHE A 1 685 ? 24.994 20.397 -49.146 1.00 87.69 685 PHE A CA 1
ATOM 5398 C C . PHE A 1 685 ? 25.345 21.015 -47.789 1.00 87.69 685 PHE A C 1
ATOM 5400 O O . PHE A 1 685 ? 24.501 21.045 -46.893 1.00 87.69 685 PHE A O 1
ATOM 5407 N N . LEU A 1 686 ? 26.566 21.534 -47.631 1.00 82.25 686 LEU A N 1
ATOM 5408 C CA . LEU A 1 686 ? 26.992 22.175 -46.387 1.00 82.25 686 LEU A CA 1
ATOM 5409 C C . LEU A 1 686 ? 26.154 23.424 -46.079 1.00 82.25 686 LEU A C 1
ATOM 5411 O O . LEU A 1 686 ? 25.767 23.610 -44.926 1.00 82.25 686 LEU A O 1
ATOM 5415 N N . GLU A 1 687 ? 25.805 24.220 -47.094 1.00 80.88 687 GLU A N 1
ATOM 5416 C CA . GLU A 1 687 ? 24.922 25.383 -46.952 1.00 80.88 687 GLU A CA 1
ATOM 5417 C C . GLU A 1 687 ? 23.504 24.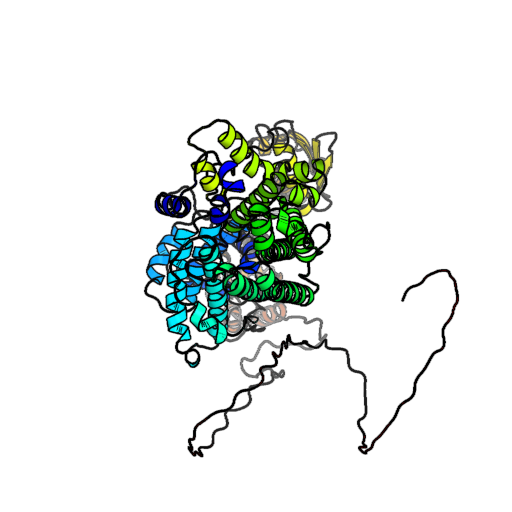975 -46.523 1.00 80.88 687 GLU A C 1
ATOM 5419 O O . GLU A 1 687 ? 22.967 25.524 -45.560 1.00 80.88 687 GLU A O 1
ATOM 5424 N N . ALA A 1 688 ? 22.923 23.946 -47.153 1.00 81.69 688 ALA A N 1
ATOM 5425 C CA . ALA A 1 688 ? 21.606 23.417 -46.781 1.00 81.69 688 ALA A CA 1
ATOM 5426 C C . ALA A 1 688 ? 21.552 22.900 -45.325 1.00 81.69 688 ALA A C 1
ATOM 5428 O O . ALA A 1 688 ? 20.488 22.883 -44.692 1.00 81.69 688 ALA A O 1
ATOM 5429 N N . MET A 1 689 ? 22.705 22.501 -44.782 1.00 78.56 689 MET A N 1
ATOM 5430 C CA . MET A 1 689 ? 22.859 21.930 -43.445 1.00 78.56 689 MET A CA 1
ATOM 5431 C C . MET A 1 689 ? 23.253 22.945 -42.357 1.00 78.56 689 MET A C 1
ATOM 5433 O O . MET A 1 689 ? 23.314 22.563 -41.182 1.00 78.56 689 MET A O 1
ATOM 5437 N N . LYS A 1 690 ? 23.468 24.229 -42.688 1.00 72.75 690 LYS A N 1
ATOM 5438 C CA . LYS A 1 690 ? 23.716 25.287 -41.691 1.00 72.75 690 LYS A CA 1
ATOM 5439 C C . LYS A 1 690 ? 22.496 25.490 -40.773 1.00 72.75 690 LYS A C 1
ATOM 5441 O O . LYS A 1 690 ? 21.337 25.478 -41.202 1.00 72.75 690 LYS A O 1
ATOM 5446 N N . MET A 1 691 ? 22.746 25.684 -39.475 1.00 52.34 691 MET A N 1
ATOM 5447 C CA . MET A 1 691 ? 21.712 26.045 -38.497 1.00 52.34 691 MET A CA 1
ATOM 5448 C C . MET A 1 691 ? 21.714 27.554 -38.254 1.00 52.34 691 MET A C 1
ATOM 5450 O O . MET A 1 691 ? 22.686 28.083 -37.726 1.00 52.34 691 MET A O 1
ATOM 5454 N N . ASN A 1 692 ? 20.603 28.234 -38.540 1.00 41.00 692 ASN A N 1
ATOM 5455 C CA . ASN A 1 692 ? 20.386 29.585 -38.023 1.00 41.00 692 ASN A CA 1
ATOM 5456 C C . ASN A 1 692 ? 19.907 29.486 -36.570 1.00 41.00 692 ASN A C 1
ATOM 5458 O O . ASN A 1 692 ? 18.764 29.117 -36.304 1.00 41.00 692 ASN A O 1
ATOM 5462 N N . CYS A 1 693 ? 20.793 29.798 -35.624 1.00 32.44 693 CYS A N 1
ATOM 5463 C CA . CYS A 1 693 ? 20.440 29.955 -34.218 1.00 32.44 693 CYS A CA 1
ATOM 5464 C C . CYS A 1 693 ? 19.835 31.359 -34.010 1.00 32.44 693 CYS A C 1
ATOM 5466 O O . CYS A 1 693 ? 20.503 32.346 -34.322 1.00 32.44 693 CYS A O 1
ATOM 5468 N N . PRO A 1 694 ? 18.616 31.505 -33.458 1.00 32.78 694 PRO A N 1
ATOM 5469 C CA . PRO A 1 694 ? 17.991 32.818 -33.259 1.00 32.78 694 PRO A CA 1
ATOM 5470 C C . PRO A 1 694 ? 18.702 33.682 -32.199 1.00 32.78 694 PRO A C 1
ATOM 5472 O O . PRO A 1 694 ? 18.342 34.840 -32.006 1.00 32.78 694 PRO A O 1
ATOM 5475 N N . CYS A 1 695 ? 19.717 33.140 -31.520 1.00 30.42 695 CYS A N 1
ATOM 5476 C CA . CYS A 1 695 ? 20.458 33.810 -30.454 1.00 30.42 695 CYS A CA 1
ATOM 5477 C C . CYS A 1 695 ? 21.622 34.688 -30.959 1.00 30.42 695 CYS A C 1
ATOM 5479 O O . CYS A 1 695 ? 22.097 35.523 -30.197 1.00 30.42 695 CYS A O 1
ATOM 5481 N N . TYR A 1 696 ? 22.078 34.517 -32.207 1.00 29.70 696 TYR A N 1
ATOM 5482 C CA . TYR A 1 696 ? 23.170 35.300 -32.805 1.00 29.70 696 TYR A CA 1
ATOM 5483 C C . TYR A 1 696 ? 22.951 35.470 -34.317 1.00 29.70 696 TYR A C 1
ATOM 5485 O O . TYR A 1 696 ? 23.290 34.575 -35.092 1.00 29.70 696 TYR A O 1
ATOM 5493 N N . PRO A 1 697 ? 22.387 36.600 -34.776 1.00 29.39 697 PRO A N 1
ATOM 5494 C CA . PRO A 1 697 ? 22.265 36.864 -36.199 1.00 29.39 697 PRO A CA 1
ATOM 5495 C C . PRO A 1 697 ? 23.620 37.355 -36.731 1.00 29.39 697 PRO A C 1
ATOM 5497 O O . PRO A 1 697 ? 23.936 38.534 -36.587 1.00 29.39 697 PRO A O 1
ATOM 5500 N N . GLY A 1 698 ? 24.426 36.467 -37.331 1.00 36.78 698 GLY A N 1
ATOM 5501 C CA . GLY A 1 698 ? 25.531 36.903 -38.200 1.00 36.78 698 GLY A CA 1
ATOM 5502 C C . GLY A 1 698 ? 26.879 36.172 -38.165 1.00 36.78 698 GLY A C 1
ATOM 5503 O O . GLY A 1 698 ? 27.809 36.719 -38.748 1.00 36.78 698 GLY A O 1
ATOM 5504 N N . GLU A 1 699 ? 27.038 34.992 -37.554 1.00 31.61 699 GLU A N 1
ATOM 5505 C CA . GLU A 1 699 ? 28.308 34.239 -37.653 1.00 31.61 699 GLU A CA 1
ATOM 5506 C C . GLU A 1 699 ? 28.147 32.884 -38.366 1.00 31.61 699 GLU A C 1
ATOM 5508 O O . GLU A 1 699 ? 27.352 32.034 -37.962 1.00 31.61 699 GLU A O 1
ATOM 5513 N N . ASP A 1 700 ? 28.924 32.699 -39.440 1.00 31.62 700 ASP A N 1
ATOM 5514 C CA . ASP A 1 700 ? 29.012 31.475 -40.241 1.00 31.62 700 ASP A CA 1
ATOM 5515 C C . ASP A 1 700 ? 29.734 30.356 -39.468 1.00 31.62 700 ASP A C 1
ATOM 5517 O O . ASP A 1 700 ? 30.952 30.394 -39.272 1.00 31.62 700 ASP A O 1
ATOM 5521 N N . PHE A 1 701 ? 29.007 29.303 -39.085 1.00 34.62 701 PHE A N 1
ATOM 5522 C CA . PHE A 1 701 ? 29.618 28.055 -38.622 1.00 34.62 701 PHE A CA 1
ATOM 5523 C C . PHE A 1 701 ? 30.070 27.222 -39.827 1.00 34.62 701 PHE A C 1
ATOM 5525 O O . PHE A 1 701 ? 29.262 26.604 -40.522 1.00 34.62 701 PHE A O 1
ATOM 5532 N N . SER A 1 702 ? 31.378 27.197 -40.077 1.00 33.75 702 SER A N 1
ATOM 5533 C CA . SER A 1 702 ? 32.001 26.336 -41.085 1.00 33.75 702 SER A CA 1
ATOM 5534 C C . SER A 1 702 ? 32.172 24.911 -40.538 1.00 33.75 702 SER A C 1
ATOM 5536 O O . SER A 1 702 ? 32.765 24.692 -39.485 1.00 33.75 702 SER A O 1
ATOM 5538 N N . LEU A 1 703 ? 31.648 23.926 -41.274 1.00 40.06 703 LEU A N 1
ATOM 5539 C CA . LEU A 1 703 ? 31.667 22.489 -40.948 1.00 40.06 703 LEU A CA 1
ATOM 5540 C C . LEU A 1 703 ? 33.026 21.801 -41.212 1.00 40.06 703 LEU A C 1
ATOM 5542 O O . LEU A 1 703 ? 33.146 20.586 -41.060 1.00 40.06 703 LEU A O 1
ATOM 5546 N N . GLU A 1 704 ? 34.065 22.554 -41.579 1.00 28.59 704 GLU A N 1
ATOM 5547 C CA . GLU A 1 704 ? 35.394 22.026 -41.899 1.00 28.59 704 GLU A CA 1
ATOM 5548 C C . GLU A 1 704 ? 36.392 22.229 -40.744 1.00 28.59 704 GLU A C 1
ATOM 5550 O O . GLU A 1 704 ? 37.197 23.154 -40.754 1.00 28.59 704 GLU A O 1
ATOM 5555 N N . SER A 1 705 ? 36.354 21.377 -39.714 1.00 28.88 705 SER A N 1
ATOM 5556 C CA . SER A 1 705 ? 37.564 20.932 -38.980 1.00 28.88 705 SER A CA 1
ATOM 5557 C C . SER A 1 705 ? 37.226 19.975 -37.819 1.00 28.88 705 SER A C 1
ATOM 5559 O O . SER A 1 705 ? 36.486 20.347 -36.912 1.00 28.88 705 SER A O 1
ATOM 5561 N N . PRO A 1 706 ? 37.814 18.763 -37.756 1.00 32.94 706 PRO A N 1
ATOM 5562 C CA . PRO A 1 706 ? 37.643 17.835 -36.634 1.00 32.94 706 PRO A CA 1
ATOM 5563 C C . PRO A 1 706 ? 38.701 18.036 -35.529 1.00 32.94 706 PRO A C 1
ATOM 5565 O O . PRO A 1 706 ? 39.136 17.082 -34.889 1.00 32.94 706 PRO A O 1
ATOM 5568 N N . SER A 1 707 ? 39.171 19.267 -35.304 1.00 30.00 707 SER A N 1
ATOM 5569 C CA . SER A 1 707 ? 40.223 19.528 -34.314 1.00 30.00 707 SER A CA 1
ATOM 5570 C C . SER A 1 707 ? 40.228 20.981 -33.839 1.00 30.00 707 SER A C 1
ATOM 5572 O O . SER A 1 707 ? 41.046 21.780 -34.291 1.00 30.00 707 SER A O 1
ATOM 5574 N N . LYS A 1 708 ? 39.319 21.332 -32.926 1.00 28.14 708 LYS A N 1
ATOM 5575 C CA . LYS A 1 708 ? 39.474 22.428 -31.951 1.00 28.14 708 LYS A CA 1
ATOM 5576 C C . LYS A 1 708 ? 38.328 22.339 -30.945 1.00 28.14 708 LYS A C 1
ATOM 5578 O O . LYS A 1 708 ? 37.162 22.400 -31.315 1.00 28.14 708 LYS A O 1
ATOM 5583 N N . GLY A 1 709 ? 38.684 22.126 -29.679 1.00 28.72 709 GLY A N 1
ATOM 5584 C CA . GLY A 1 709 ? 37.735 22.012 -28.577 1.00 28.72 709 GLY A CA 1
ATOM 5585 C C . GLY A 1 709 ? 36.872 23.264 -28.454 1.00 28.72 709 GLY A C 1
ATOM 5586 O O . GLY A 1 709 ? 37.383 24.384 -28.460 1.00 28.72 709 GLY A O 1
ATOM 5587 N N . CYS A 1 710 ? 35.563 23.061 -28.334 1.00 24.42 710 CYS A N 1
ATOM 5588 C CA . CYS A 1 710 ? 34.632 24.129 -28.021 1.00 24.42 710 CYS A CA 1
ATOM 5589 C C . CYS A 1 710 ? 34.786 24.488 -26.538 1.00 24.42 710 CYS A C 1
ATOM 5591 O O . CYS A 1 710 ? 34.490 23.685 -25.653 1.00 24.42 710 CYS A O 1
ATOM 5593 N N . ALA A 1 711 ? 35.283 25.693 -26.272 1.00 28.81 711 ALA A N 1
ATOM 5594 C CA . ALA A 1 711 ? 35.339 26.272 -24.943 1.00 28.81 711 ALA A CA 1
ATOM 5595 C C . ALA A 1 711 ? 33.960 26.840 -24.578 1.00 28.81 711 ALA A C 1
ATOM 5597 O O . ALA A 1 711 ? 33.565 27.892 -25.070 1.00 28.81 711 ALA A O 1
ATOM 5598 N N . CYS A 1 712 ? 33.241 26.151 -23.695 1.00 22.67 712 CYS A N 1
ATOM 5599 C CA . CYS A 1 712 ? 32.219 26.743 -22.833 1.00 22.67 712 CYS A CA 1
ATOM 5600 C C . CYS A 1 712 ? 32.315 26.083 -21.443 1.00 22.67 712 CYS A C 1
ATOM 5602 O O . CYS A 1 712 ? 32.614 24.890 -21.353 1.00 22.67 712 CYS A O 1
ATOM 5604 N N . PRO A 1 713 ? 32.154 26.849 -20.351 1.00 25.98 713 PRO A N 1
ATOM 5605 C CA . PRO A 1 713 ? 32.687 26.497 -19.041 1.00 25.98 713 PRO A CA 1
ATOM 5606 C C . PRO A 1 713 ? 31.804 25.466 -18.333 1.00 25.98 713 PRO A C 1
ATOM 5608 O O . PRO A 1 713 ? 30.743 25.789 -17.808 1.00 25.98 713 PRO A O 1
ATOM 5611 N N . CYS A 1 714 ? 32.276 24.225 -18.267 1.00 22.50 714 CYS A N 1
ATOM 5612 C CA . CYS A 1 714 ? 31.838 23.276 -17.248 1.00 22.50 714 CYS A CA 1
ATOM 5613 C C . CYS A 1 714 ? 32.731 23.462 -16.007 1.00 22.50 714 CYS A C 1
ATOM 5615 O O . CYS A 1 714 ? 33.955 23.518 -16.167 1.00 22.50 714 CYS A O 1
ATOM 5617 N N . PRO A 1 715 ? 32.192 23.535 -14.776 1.00 26.88 715 PRO A N 1
ATOM 5618 C CA . PRO A 1 715 ? 33.018 23.371 -13.592 1.00 26.88 715 PRO A CA 1
ATOM 5619 C C . PRO A 1 715 ? 33.475 21.909 -13.545 1.00 26.88 715 PRO A C 1
ATOM 5621 O O . PRO A 1 715 ? 32.691 21.000 -13.281 1.00 26.88 715 PRO A O 1
ATOM 5624 N N . GLY A 1 716 ? 34.742 21.696 -13.894 1.00 25.91 716 GLY A N 1
ATOM 5625 C CA . GLY A 1 716 ? 35.412 20.406 -13.804 1.00 25.91 716 GLY A CA 1
ATOM 5626 C C . GLY A 1 716 ? 35.710 19.980 -12.357 1.00 25.91 716 GLY A C 1
ATOM 5627 O O . GLY A 1 716 ? 35.541 20.762 -11.418 1.00 25.91 716 GLY A O 1
ATOM 5628 N N . PRO A 1 717 ? 36.163 18.730 -12.178 1.00 27.89 717 PRO A N 1
ATOM 5629 C CA . PRO A 1 717 ? 36.328 18.076 -10.886 1.00 27.89 717 PRO A CA 1
ATOM 5630 C C . PRO A 1 717 ? 37.580 18.584 -10.162 1.00 27.89 717 PRO A C 1
ATOM 5632 O O . PRO A 1 717 ? 38.619 18.806 -10.783 1.00 27.89 717 PRO A O 1
ATOM 5635 N N . VAL A 1 718 ? 37.513 18.717 -8.835 1.00 27.45 718 VAL A N 1
ATOM 5636 C CA . VAL A 1 718 ? 38.687 19.031 -8.009 1.00 27.45 718 VAL A CA 1
ATOM 5637 C C . VAL A 1 718 ? 39.190 17.765 -7.317 1.00 27.45 718 VAL A C 1
ATOM 5639 O O . VAL A 1 718 ? 38.574 17.257 -6.388 1.00 27.45 718 VAL A O 1
ATOM 5642 N N . ASN A 1 719 ? 40.322 17.290 -7.835 1.00 25.42 719 ASN A N 1
ATOM 5643 C CA . ASN A 1 719 ? 41.482 16.683 -7.178 1.00 25.42 719 ASN A CA 1
ATOM 5644 C C . ASN A 1 719 ? 41.300 15.813 -5.921 1.00 25.42 719 ASN A C 1
ATOM 5646 O O . ASN A 1 719 ? 41.068 16.287 -4.812 1.00 25.42 719 ASN A O 1
ATOM 5650 N N . THR A 1 720 ? 41.686 14.548 -6.095 1.00 24.61 720 THR A N 1
ATOM 5651 C CA . THR A 1 720 ? 42.443 13.753 -5.121 1.00 24.61 720 THR A CA 1
ATOM 5652 C C . THR A 1 720 ? 43.619 14.535 -4.530 1.00 24.61 720 THR A C 1
ATOM 5654 O O . THR A 1 720 ? 44.481 15.013 -5.270 1.00 24.61 720 THR A O 1
ATOM 5657 N N . MET A 1 721 ? 43.711 14.570 -3.200 1.00 23.97 721 MET A N 1
ATOM 5658 C CA . MET A 1 721 ? 44.932 14.907 -2.472 1.00 23.97 721 MET A CA 1
ATOM 5659 C C . MET A 1 721 ? 45.145 13.858 -1.373 1.00 23.97 721 MET A C 1
ATOM 5661 O O . MET A 1 721 ? 44.246 13.572 -0.588 1.00 23.97 721 MET A O 1
ATOM 5665 N N . ALA A 1 722 ? 46.321 13.235 -1.396 1.00 22.05 722 ALA A N 1
ATOM 5666 C CA . ALA A 1 722 ? 46.792 12.253 -0.427 1.00 22.05 722 ALA A CA 1
ATOM 5667 C C . ALA A 1 722 ? 47.409 12.923 0.819 1.00 22.05 722 ALA A C 1
ATOM 5669 O O . ALA A 1 722 ? 47.729 14.111 0.770 1.00 22.05 722 ALA A O 1
ATOM 5670 N N . LEU A 1 723 ? 47.713 12.077 1.824 1.00 22.88 723 LEU A N 1
ATOM 5671 C CA . LEU A 1 723 ? 48.462 12.287 3.088 1.00 22.88 723 LEU A CA 1
ATOM 5672 C C . LEU A 1 723 ? 47.544 12.618 4.288 1.00 22.88 723 LEU A C 1
ATOM 5674 O O . LEU A 1 723 ? 46.704 13.496 4.176 1.00 22.88 723 LEU A O 1
ATOM 5678 N N . LYS A 1 724 ? 47.639 11.993 5.470 1.00 23.36 724 LYS A N 1
ATOM 5679 C CA . LYS A 1 724 ? 48.720 11.224 6.113 1.00 23.36 724 LYS A CA 1
ATOM 5680 C C . LYS A 1 724 ? 48.155 10.433 7.309 1.00 23.36 724 LYS A C 1
ATOM 5682 O O . LYS A 1 724 ? 47.174 10.865 7.908 1.00 23.36 724 LYS A O 1
ATOM 5687 N N . ASP A 1 725 ? 48.819 9.324 7.630 1.00 23.50 725 ASP A N 1
ATOM 5688 C CA . ASP A 1 725 ? 48.768 8.630 8.922 1.00 23.50 725 ASP A CA 1
ATOM 5689 C C . ASP A 1 725 ? 49.012 9.585 10.098 1.00 23.50 725 ASP A C 1
ATOM 5691 O O . ASP A 1 725 ? 49.761 10.542 9.928 1.00 23.50 725 ASP A O 1
ATOM 5695 N N . ASP A 1 726 ? 48.394 9.292 11.249 1.00 23.94 726 ASP A N 1
ATOM 5696 C CA . ASP A 1 726 ? 48.970 9.348 12.605 1.00 23.94 726 ASP A CA 1
ATOM 5697 C C . ASP A 1 726 ? 47.942 8.747 13.590 1.00 23.94 726 ASP A C 1
ATOM 5699 O O . ASP A 1 726 ? 46.785 9.166 13.644 1.00 23.94 726 ASP A O 1
ATOM 5703 N N . GLY A 1 727 ? 48.340 7.709 14.332 1.00 22.27 727 GLY A N 1
ATOM 5704 C CA . GLY A 1 727 ? 47.478 6.980 15.267 1.00 22.27 727 GLY A CA 1
ATOM 5705 C C . GLY A 1 727 ? 47.658 7.377 16.733 1.00 22.27 727 GLY A C 1
ATOM 5706 O O . GLY A 1 727 ? 48.697 7.904 17.109 1.00 22.27 727 GLY A O 1
ATOM 5707 N N . SER A 1 728 ? 46.685 7.014 17.574 1.00 22.89 728 SER A N 1
ATOM 5708 C CA . SER A 1 728 ? 46.922 6.421 18.901 1.00 22.89 728 SER A CA 1
ATOM 5709 C C . SER A 1 728 ? 45.621 5.888 19.508 1.00 22.89 728 SER A C 1
ATOM 5711 O O . SER A 1 728 ? 44.586 6.550 19.479 1.00 22.89 728 SER A O 1
ATOM 5713 N N . MET A 1 729 ? 45.715 4.685 20.072 1.00 22.97 729 MET A N 1
ATOM 5714 C CA . MET A 1 729 ? 44.745 4.051 20.968 1.00 22.97 729 MET A CA 1
ATOM 5715 C C . MET A 1 729 ? 44.677 4.796 22.308 1.00 22.97 729 MET A C 1
ATOM 5717 O O . MET A 1 729 ? 45.699 5.310 22.744 1.00 22.97 729 MET A O 1
ATOM 5721 N N . ASP A 1 730 ? 43.521 4.764 22.979 1.00 22.25 730 ASP A N 1
ATOM 5722 C CA . ASP A 1 730 ? 43.448 4.409 24.404 1.00 22.25 730 ASP A CA 1
ATOM 5723 C C . ASP A 1 730 ? 42.010 4.092 24.850 1.00 22.25 730 ASP A C 1
ATOM 5725 O O . ASP A 1 730 ? 41.025 4.602 24.315 1.00 22.25 730 ASP A O 1
ATOM 5729 N N . ALA A 1 731 ? 41.920 3.178 25.815 1.00 23.19 731 ALA A N 1
ATOM 5730 C CA . ALA A 1 731 ? 40.717 2.592 26.396 1.00 23.19 731 ALA A CA 1
ATOM 5731 C C . ALA A 1 731 ? 40.418 3.178 27.790 1.00 23.19 731 ALA A C 1
ATOM 5733 O O . ALA A 1 731 ? 41.368 3.472 28.506 1.00 23.19 731 ALA A O 1
ATOM 5734 N N . ALA A 1 732 ? 39.139 3.248 28.207 1.00 22.17 732 ALA A N 1
ATOM 5735 C CA . ALA A 1 732 ? 38.662 2.946 29.579 1.00 22.17 732 ALA A CA 1
ATOM 5736 C C . ALA A 1 732 ? 37.162 3.279 29.817 1.00 22.17 732 ALA A C 1
ATOM 5738 O O . ALA A 1 732 ? 36.727 4.417 29.703 1.00 22.17 732 ALA A O 1
ATOM 5739 N N . THR A 1 733 ? 36.414 2.225 30.161 1.00 21.67 733 THR A N 1
ATOM 5740 C CA . THR A 1 733 ? 35.353 2.024 31.185 1.00 21.67 733 THR A CA 1
ATOM 5741 C C . THR A 1 733 ? 34.549 3.155 31.884 1.00 21.67 733 THR A C 1
ATOM 5743 O O . THR A 1 733 ? 35.115 4.045 32.505 1.00 21.67 733 THR A O 1
ATOM 5746 N N . SER A 1 734 ? 33.237 2.848 31.978 1.00 21.75 734 SER A N 1
ATOM 5747 C CA . SER A 1 734 ? 32.241 2.936 33.088 1.00 21.75 734 SER A CA 1
ATOM 5748 C C . SER A 1 734 ? 31.413 4.202 33.389 1.00 21.75 734 SER A C 1
ATOM 5750 O O . SER A 1 734 ? 31.949 5.243 33.746 1.00 21.75 734 SER A O 1
ATOM 5752 N N . ASP A 1 735 ? 30.090 3.961 33.406 1.00 21.23 735 ASP A N 1
ATOM 5753 C CA . ASP A 1 735 ? 29.011 4.487 34.263 1.00 21.23 735 ASP A CA 1
ATOM 5754 C C . ASP A 1 735 ? 28.770 5.998 34.388 1.00 21.23 735 ASP A C 1
ATOM 5756 O O . ASP A 1 735 ? 29.457 6.679 35.141 1.00 21.23 735 ASP A O 1
ATOM 5760 N N . THR A 1 736 ? 27.646 6.485 33.834 1.00 22.52 736 THR A N 1
ATOM 5761 C CA . THR A 1 736 ? 26.595 7.169 34.626 1.00 22.52 736 THR A CA 1
ATOM 5762 C C . THR A 1 736 ? 25.276 7.348 33.857 1.00 22.52 736 THR A C 1
ATOM 5764 O O . THR A 1 736 ? 25.243 7.562 32.650 1.00 22.52 736 THR A O 1
ATOM 5767 N N . ILE A 1 737 ? 24.186 7.244 34.614 1.00 22.02 737 ILE A N 1
ATOM 5768 C CA . ILE A 1 737 ? 22.781 7.507 34.278 1.00 22.02 737 ILE A CA 1
ATOM 5769 C C . ILE A 1 737 ? 22.545 9.027 34.162 1.00 22.02 737 ILE A C 1
ATOM 5771 O O . ILE A 1 737 ? 22.959 9.739 35.072 1.00 22.02 737 ILE A O 1
ATOM 5775 N N . CYS A 1 738 ? 21.871 9.491 33.096 1.00 20.67 738 CYS A N 1
ATOM 5776 C CA . CYS A 1 738 ? 20.783 10.501 33.067 1.00 20.67 738 CYS A CA 1
ATOM 5777 C C . CYS A 1 738 ? 20.591 11.121 31.663 1.00 20.67 738 CYS A C 1
ATOM 5779 O O . CYS A 1 738 ? 21.553 11.333 30.934 1.00 20.67 738 CYS A O 1
ATOM 5781 N N . ASP A 1 739 ? 19.327 11.443 31.368 1.00 21.92 739 ASP A N 1
ATOM 5782 C CA . ASP A 1 739 ? 18.801 12.366 30.348 1.00 21.92 739 ASP A CA 1
ATOM 5783 C C . ASP A 1 739 ? 18.910 12.001 28.856 1.00 21.92 739 ASP A C 1
ATOM 5785 O O . ASP A 1 739 ? 19.933 12.162 28.199 1.00 21.92 739 ASP A O 1
ATOM 5789 N N . TRP A 1 740 ? 17.765 11.598 28.291 1.00 22.86 740 TRP A N 1
ATOM 5790 C CA . TRP A 1 740 ? 17.511 11.595 26.849 1.00 22.86 740 TRP A CA 1
ATOM 5791 C C . TRP A 1 740 ? 16.386 12.588 26.539 1.00 22.86 740 TRP A C 1
ATOM 5793 O O . TRP A 1 740 ? 15.204 12.243 26.568 1.00 22.86 740 TRP A O 1
ATOM 5803 N N . GLU A 1 741 ? 16.763 13.831 26.235 1.00 22.80 741 GLU A N 1
ATOM 5804 C CA . GLU A 1 741 ? 15.931 14.748 25.455 1.00 22.80 741 GLU A CA 1
ATOM 5805 C C . GLU A 1 741 ? 15.914 14.272 23.992 1.00 22.80 741 GLU A C 1
ATOM 5807 O O . GLU A 1 741 ? 16.948 14.153 23.332 1.00 22.80 741 GLU A O 1
ATOM 5812 N N . LEU A 1 742 ? 14.720 13.969 23.483 1.00 27.22 742 LEU A N 1
ATOM 5813 C CA . LEU A 1 742 ? 14.472 13.614 22.088 1.00 27.22 742 LEU A CA 1
ATOM 5814 C C . LEU A 1 742 ? 14.466 14.877 21.216 1.00 27.22 742 LEU A C 1
ATOM 5816 O O . LEU A 1 742 ? 13.510 15.651 21.225 1.00 27.22 742 LEU A O 1
ATOM 5820 N N . GLY A 1 743 ? 15.515 15.041 20.411 1.00 22.94 743 GLY A N 1
ATOM 5821 C CA . GLY A 1 743 ? 15.539 15.961 19.277 1.00 22.94 743 GLY A CA 1
ATOM 5822 C C . GLY A 1 743 ? 14.659 15.452 18.133 1.00 22.94 743 GLY A C 1
ATOM 5823 O O . GLY A 1 743 ? 15.067 14.594 17.353 1.00 22.94 743 GLY A O 1
ATOM 5824 N N . LEU A 1 744 ? 13.448 16.000 18.020 1.00 27.45 744 LEU A N 1
ATOM 5825 C CA . LEU A 1 744 ? 12.643 15.984 16.797 1.00 27.45 744 LEU A CA 1
ATOM 5826 C C . LEU A 1 744 ? 13.130 17.115 15.881 1.00 27.45 744 LEU A C 1
ATOM 5828 O O . LEU A 1 744 ? 12.572 18.209 15.889 1.00 27.45 744 LEU A O 1
ATOM 5832 N N . ASP A 1 745 ? 14.173 16.853 15.096 1.00 23.19 745 ASP A N 1
ATOM 5833 C CA . ASP A 1 745 ? 14.651 17.778 14.062 1.00 23.19 745 ASP A CA 1
ATOM 5834 C C . ASP A 1 745 ? 14.114 17.335 12.690 1.00 23.19 745 ASP A C 1
ATOM 5836 O O . ASP A 1 745 ? 14.753 16.614 11.919 1.00 23.19 745 ASP A O 1
ATOM 5840 N N . ILE A 1 746 ? 12.872 17.732 12.393 1.00 28.30 746 ILE A N 1
ATOM 5841 C CA . ILE A 1 746 ? 12.326 17.689 11.032 1.00 28.30 746 ILE A CA 1
ATOM 5842 C C . ILE A 1 746 ? 12.841 18.945 10.326 1.00 28.30 746 ILE A C 1
ATOM 5844 O O . ILE A 1 746 ? 12.364 20.058 10.554 1.00 28.30 746 ILE A O 1
ATOM 5848 N N . GLY A 1 747 ? 13.871 18.753 9.502 1.00 25.66 747 GLY A N 1
ATOM 5849 C CA . GLY A 1 747 ? 14.600 19.814 8.818 1.00 25.66 747 GLY A CA 1
ATOM 5850 C C . GLY A 1 747 ? 13.709 20.759 8.005 1.00 25.66 747 GLY A C 1
ATOM 5851 O O . GLY A 1 747 ? 12.984 20.351 7.099 1.00 25.66 747 GLY A O 1
ATOM 5852 N N . ARG A 1 748 ? 13.848 22.057 8.293 1.00 26.17 748 ARG A N 1
ATOM 5853 C CA . ARG A 1 748 ? 13.497 23.152 7.383 1.00 26.17 748 ARG A CA 1
ATOM 5854 C C . ARG A 1 748 ? 14.466 23.143 6.196 1.00 26.17 748 ARG A C 1
ATOM 5856 O O . ARG A 1 748 ? 15.661 23.352 6.388 1.00 26.17 748 ARG A O 1
ATOM 5863 N N . ALA A 1 749 ? 13.957 22.980 4.978 1.00 25.72 749 ALA A N 1
ATOM 5864 C CA . ALA A 1 749 ? 14.676 23.376 3.766 1.00 25.72 749 ALA A CA 1
ATOM 5865 C C . ALA A 1 749 ? 14.370 24.859 3.446 1.00 25.72 749 ALA A C 1
ATOM 5867 O O . ALA A 1 749 ? 13.217 25.276 3.590 1.00 25.72 749 ALA A O 1
ATOM 5868 N N . PRO A 1 750 ? 15.365 25.675 3.047 1.00 26.70 750 PRO A N 1
ATOM 5869 C CA . PRO A 1 750 ? 15.184 27.106 2.832 1.00 26.70 750 PRO A CA 1
ATOM 5870 C C . PRO A 1 750 ? 14.671 27.419 1.420 1.00 26.70 750 PRO A C 1
ATOM 5872 O O . PRO A 1 750 ? 15.182 26.916 0.421 1.00 26.70 750 PRO A O 1
ATOM 5875 N N . LEU A 1 751 ? 13.685 28.313 1.350 1.00 24.83 751 LEU A N 1
ATOM 5876 C CA . LEU A 1 751 ? 13.274 29.008 0.132 1.00 24.83 751 LEU A CA 1
ATOM 5877 C C . LEU A 1 751 ? 14.375 29.993 -0.287 1.00 24.83 751 LEU A C 1
ATOM 5879 O O . LEU A 1 751 ? 14.802 30.834 0.505 1.00 24.83 751 LEU A O 1
ATOM 5883 N N . ALA A 1 752 ? 14.815 29.903 -1.541 1.00 23.92 752 ALA A N 1
ATOM 5884 C CA . ALA A 1 752 ? 15.666 30.902 -2.168 1.00 23.92 752 ALA A CA 1
ATOM 5885 C C . ALA A 1 752 ? 14.841 32.167 -2.464 1.00 23.92 752 ALA A C 1
ATOM 5887 O O . ALA A 1 752 ? 14.044 32.193 -3.399 1.00 23.92 752 ALA A O 1
ATOM 5888 N N . CYS A 1 753 ? 15.039 33.216 -1.663 1.00 23.52 753 CYS A N 1
ATOM 5889 C CA . CYS A 1 753 ? 14.621 34.577 -1.992 1.00 23.52 753 CYS A CA 1
ATOM 5890 C C . CYS A 1 753 ? 15.744 35.312 -2.732 1.00 23.52 753 CYS A C 1
ATOM 5892 O O . CYS A 1 753 ? 16.924 35.181 -2.405 1.00 23.52 753 CYS A O 1
ATOM 5894 N N . HIS A 1 754 ? 15.334 36.096 -3.728 1.00 23.91 754 HIS A N 1
ATOM 5895 C CA . HIS A 1 754 ? 16.158 36.989 -4.529 1.00 23.91 754 HIS A CA 1
ATOM 5896 C C . HIS A 1 754 ? 17.068 37.912 -3.708 1.00 23.91 754 HIS A C 1
ATOM 5898 O O . HIS A 1 754 ? 16.707 38.422 -2.649 1.00 23.91 754 HIS A O 1
ATOM 5904 N N . ALA A 1 755 ? 18.246 38.150 -4.281 1.00 21.81 755 ALA A N 1
ATOM 5905 C CA . ALA A 1 755 ? 19.264 39.076 -3.824 1.00 21.81 755 ALA A CA 1
ATOM 5906 C C . ALA A 1 755 ? 18.757 40.523 -3.749 1.00 21.81 755 ALA A C 1
ATOM 5908 O O . ALA A 1 755 ? 18.281 41.040 -4.755 1.00 21.81 755 ALA A O 1
ATOM 5909 N N . ILE A 1 756 ? 18.993 41.196 -2.616 1.00 24.00 756 ILE A N 1
ATOM 5910 C CA . ILE A 1 756 ? 19.276 42.638 -2.562 1.00 24.00 756 ILE A CA 1
ATOM 5911 C C . ILE A 1 756 ? 20.380 42.885 -1.518 1.00 24.00 756 ILE A C 1
ATOM 5913 O O . ILE A 1 756 ? 20.206 42.683 -0.324 1.00 24.00 756 ILE A O 1
ATOM 5917 N N . GLU A 1 757 ? 21.540 43.252 -2.057 1.00 22.80 757 GLU A N 1
ATOM 5918 C CA . GLU A 1 757 ? 22.571 44.177 -1.574 1.00 22.80 757 GLU A CA 1
ATOM 5919 C C . GLU A 1 757 ? 22.806 44.468 -0.067 1.00 22.80 757 GLU A C 1
ATOM 5921 O O . GLU A 1 757 ? 22.014 45.103 0.617 1.00 22.80 757 GLU A O 1
ATOM 5926 N N . ARG A 1 758 ? 24.084 44.240 0.291 1.00 24.52 758 ARG A N 1
ATOM 5927 C CA . ARG A 1 758 ? 25.043 45.154 0.958 1.00 24.52 758 ARG A CA 1
ATOM 5928 C C . ARG A 1 758 ? 25.247 45.133 2.484 1.00 24.52 758 ARG A C 1
ATOM 5930 O O . ARG A 1 758 ? 24.378 45.384 3.306 1.00 24.52 758 ARG A O 1
ATOM 5937 N N . SER A 1 759 ? 26.554 45.036 2.761 1.00 24.33 759 SER A N 1
ATOM 5938 C CA . SER A 1 759 ? 27.356 45.607 3.851 1.00 24.33 759 SER A CA 1
ATOM 5939 C C . SER A 1 759 ? 27.215 45.037 5.260 1.00 24.33 759 SER A C 1
ATOM 5941 O O . SER A 1 759 ? 26.410 45.464 6.077 1.00 24.33 759 SER A O 1
ATOM 5943 N N . SER A 1 760 ? 28.169 44.162 5.568 1.00 22.30 760 SER A N 1
ATOM 5944 C CA . SER A 1 760 ? 28.746 43.966 6.891 1.00 22.30 760 SER A CA 1
ATOM 5945 C C . SER A 1 760 ? 29.483 45.219 7.380 1.00 22.30 760 SER A C 1
ATOM 5947 O O . SER A 1 760 ? 30.385 45.692 6.686 1.00 22.30 760 SER A O 1
ATOM 5949 N N . SER A 1 761 ? 29.257 45.631 8.626 1.00 25.39 761 SER A N 1
ATOM 5950 C CA . SER A 1 761 ? 30.366 45.992 9.516 1.00 25.39 761 SER A CA 1
ATOM 5951 C C . SER A 1 761 ? 29.948 46.068 10.991 1.00 25.39 761 SER A C 1
ATOM 5953 O O . SER A 1 761 ? 29.151 46.898 11.395 1.00 25.39 761 SER A O 1
ATOM 5955 N N . HIS A 1 762 ? 30.613 45.211 11.772 1.00 27.42 762 HIS A N 1
ATOM 5956 C CA . HIS A 1 762 ? 31.256 45.517 13.054 1.00 27.42 762 HIS A CA 1
ATOM 5957 C C . HIS A 1 762 ? 30.401 45.859 14.287 1.00 27.42 762 HIS A C 1
ATOM 5959 O O . HIS A 1 762 ? 29.725 46.876 14.350 1.00 27.42 762 HIS A O 1
ATOM 5965 N N . GLY A 1 763 ? 30.636 45.085 15.357 1.00 26.56 763 GLY A N 1
ATOM 5966 C CA . GLY A 1 763 ? 30.600 45.617 16.724 1.00 26.56 763 GLY A CA 1
ATOM 5967 C C . GLY A 1 763 ? 29.850 44.780 17.760 1.00 26.56 763 GLY A C 1
ATOM 5968 O O . GLY A 1 763 ? 28.757 45.135 18.176 1.00 26.56 763 GLY A O 1
ATOM 5969 N N . ARG A 1 764 ? 30.478 43.708 18.258 1.00 21.88 764 ARG A N 1
ATOM 5970 C CA . ARG A 1 764 ? 30.337 43.289 19.674 1.00 21.88 764 ARG A CA 1
ATOM 5971 C C . ARG A 1 764 ? 30.982 44.363 20.584 1.00 21.88 764 ARG A C 1
ATOM 5973 O O . ARG A 1 764 ? 31.775 45.141 20.055 1.00 21.88 764 ARG A O 1
ATOM 5980 N N . PRO A 1 765 ? 30.878 44.308 21.931 1.00 40.25 765 PRO A N 1
ATOM 5981 C CA . PRO A 1 765 ? 29.973 43.569 22.832 1.00 40.25 765 PRO A CA 1
ATOM 5982 C C . PRO A 1 765 ? 29.334 44.528 23.885 1.00 40.25 765 PRO A C 1
ATOM 5984 O O . PRO A 1 765 ? 29.672 45.702 23.955 1.00 40.25 765 PRO A O 1
ATOM 5987 N N . SER A 1 766 ? 28.419 44.130 24.770 1.00 25.00 766 SER A N 1
ATOM 5988 C CA . SER A 1 766 ? 28.761 43.528 26.068 1.00 25.00 766 SER A CA 1
ATOM 5989 C C . SER A 1 766 ? 27.547 43.560 27.013 1.00 25.00 766 SER A C 1
ATOM 5991 O O . SER A 1 766 ? 26.746 44.483 26.950 1.00 25.00 766 SER A O 1
ATOM 5993 N N . ARG A 1 767 ? 27.440 42.491 27.826 1.00 25.09 767 ARG A N 1
ATOM 5994 C CA . ARG A 1 767 ? 27.136 42.430 29.277 1.00 25.09 767 ARG A CA 1
ATOM 5995 C C . ARG A 1 767 ? 26.335 43.616 29.860 1.00 25.09 767 ARG A C 1
ATOM 5997 O O . ARG A 1 767 ? 26.721 44.758 29.699 1.00 25.09 767 ARG A O 1
ATOM 6004 N N . THR A 1 768 ? 25.297 43.443 30.673 1.00 26.39 768 THR A N 1
ATOM 6005 C CA . THR A 1 768 ? 25.117 42.491 31.781 1.00 26.39 768 THR A CA 1
ATOM 6006 C C . THR A 1 768 ? 23.737 42.758 32.400 1.00 26.39 768 THR A C 1
ATOM 6008 O O . THR A 1 768 ? 23.284 43.892 32.328 1.00 26.39 768 THR A O 1
ATOM 6011 N N . SER A 1 769 ? 23.130 41.720 33.000 1.00 24.69 769 SER A N 1
ATOM 6012 C CA . SER A 1 769 ? 22.446 41.704 34.316 1.00 24.69 769 SER A CA 1
ATOM 6013 C C . SER A 1 769 ? 21.606 42.936 34.715 1.00 24.69 769 SER A C 1
ATOM 6015 O O . SER A 1 769 ? 22.093 44.054 34.724 1.00 24.69 769 SER A O 1
ATOM 6017 N N . GLN A 1 770 ? 20.402 42.836 35.259 1.00 27.62 770 GLN A N 1
ATOM 6018 C CA . GLN A 1 770 ? 19.914 41.912 36.281 1.00 27.62 770 GLN A CA 1
ATOM 6019 C C . GLN A 1 770 ? 18.583 42.531 36.754 1.00 27.62 770 GLN A C 1
ATOM 6021 O O . GLN A 1 770 ? 18.514 43.755 36.787 1.00 27.62 770 GLN A O 1
ATOM 6026 N N . THR A 1 771 ? 17.625 41.692 37.182 1.00 25.64 771 THR A N 1
ATOM 6027 C CA . THR A 1 771 ? 16.690 41.904 38.324 1.00 25.64 771 THR A CA 1
ATOM 6028 C C . THR A 1 771 ? 15.809 43.167 38.317 1.00 25.64 771 THR A C 1
ATOM 6030 O O . THR A 1 771 ? 16.258 44.264 38.046 1.00 25.64 771 THR A O 1
ATOM 6033 N N . GLN A 1 772 ? 14.551 43.187 38.722 1.00 26.97 772 GLN A N 1
ATOM 6034 C CA . GLN A 1 772 ? 13.645 42.264 39.390 1.00 26.97 772 GLN A CA 1
ATOM 6035 C C . GLN A 1 772 ? 12.313 43.034 39.427 1.00 26.97 772 GLN A C 1
ATOM 6037 O O . GLN A 1 772 ? 12.311 44.242 39.641 1.00 26.97 772 GLN A O 1
ATOM 6042 N N . ASP A 1 773 ? 11.216 42.336 39.171 1.00 24.75 773 ASP A N 1
ATOM 6043 C CA . ASP A 1 773 ? 10.068 42.193 40.072 1.00 24.75 773 ASP A CA 1
ATOM 6044 C C . ASP A 1 773 ? 9.052 43.341 40.156 1.00 24.75 773 ASP A C 1
ATOM 6046 O O . ASP A 1 773 ? 9.342 44.527 40.047 1.00 24.75 773 ASP A O 1
ATOM 6050 N N . HIS A 1 774 ? 7.838 42.877 40.461 1.00 27.86 774 HIS A N 1
ATOM 6051 C CA . HIS A 1 774 ? 6.647 43.585 40.925 1.00 27.86 774 HIS A CA 1
ATOM 6052 C C . HIS A 1 774 ? 5.768 44.192 39.822 1.00 27.86 774 HIS A C 1
ATOM 6054 O O . HIS A 1 774 ? 6.051 45.228 39.243 1.00 27.86 774 HIS A O 1
ATOM 6060 N N . SER A 1 775 ? 4.752 43.467 39.351 1.00 24.86 775 SER A N 1
ATOM 6061 C CA . SER A 1 775 ? 3.483 43.091 40.003 1.00 24.86 775 SER A CA 1
ATOM 6062 C C . SER A 1 775 ? 2.367 44.107 39.777 1.00 24.86 775 SER A C 1
ATOM 6064 O O . SER A 1 775 ? 2.484 45.272 40.137 1.00 24.86 775 SER A O 1
ATOM 6066 N N . TRP A 1 776 ? 1.235 43.527 39.379 1.00 23.95 776 TRP A N 1
ATOM 6067 C CA . TRP A 1 776 ? -0.131 43.884 39.755 1.00 23.95 776 TRP A CA 1
ATOM 6068 C C . TRP A 1 776 ? -0.947 44.850 38.885 1.00 23.95 776 TRP A C 1
ATOM 6070 O O . TRP A 1 776 ? -0.785 46.062 38.898 1.00 23.95 776 TRP A O 1
ATOM 6080 N N . SER A 1 777 ? -1.978 44.220 38.306 1.00 24.00 777 SER A N 1
ATOM 6081 C CA . SER A 1 777 ? -3.398 44.595 38.366 1.00 24.00 777 SER A CA 1
ATOM 6082 C C . SER A 1 777 ? -3.845 45.843 37.609 1.00 24.00 777 SER A C 1
ATOM 6084 O O . SER A 1 777 ? -3.416 46.954 37.890 1.00 24.00 777 SER A O 1
ATOM 6086 N N . GLY A 1 778 ? -4.822 45.668 36.720 1.00 25.75 778 GLY A N 1
ATOM 6087 C CA . GLY A 1 778 ? -5.428 46.798 36.021 1.00 25.75 778 GLY A CA 1
ATOM 6088 C C . GLY A 1 778 ? -6.538 46.402 35.067 1.00 25.75 778 GLY A C 1
ATOM 6089 O O . GLY A 1 778 ? -6.480 46.686 33.883 1.00 25.75 778 GLY A O 1
ATOM 6090 N N . ASP A 1 779 ? -7.508 45.694 35.620 1.00 26.88 779 ASP A N 1
ATOM 6091 C CA . ASP A 1 779 ? -8.813 45.335 35.085 1.00 26.88 779 ASP A CA 1
ATOM 6092 C C . ASP A 1 779 ? -9.524 46.454 34.275 1.00 26.88 779 ASP A C 1
ATOM 6094 O O . ASP A 1 779 ? -9.505 47.622 34.665 1.00 26.88 779 ASP A O 1
ATOM 6098 N N . LYS A 1 780 ? -10.282 46.012 33.256 1.00 26.83 780 LYS A N 1
ATOM 6099 C CA . LYS A 1 780 ? -11.543 46.562 32.702 1.00 26.83 780 LYS A CA 1
ATOM 6100 C C . LYS A 1 780 ? -11.536 47.190 31.308 1.00 26.83 780 LYS A C 1
ATOM 6102 O O . LYS A 1 780 ? -11.035 48.283 31.105 1.00 26.83 780 LYS A O 1
ATOM 6107 N N . ARG A 1 781 ? -12.387 46.549 30.484 1.00 26.22 781 ARG A N 1
ATOM 6108 C CA . ARG A 1 781 ? -13.473 47.122 29.653 1.00 26.22 781 ARG A CA 1
ATOM 6109 C C . ARG A 1 781 ? -13.003 48.155 28.613 1.00 26.22 781 ARG A C 1
ATOM 6111 O O . ARG A 1 781 ? -12.470 49.194 28.942 1.00 26.22 781 ARG A O 1
ATOM 6118 N N . ASN A 1 782 ? -13.361 48.044 27.344 1.00 27.17 782 ASN A N 1
ATOM 6119 C CA . ASN A 1 782 ? -14.744 47.945 26.922 1.00 27.17 782 ASN A CA 1
ATOM 6120 C C . ASN A 1 782 ? -14.793 47.759 25.403 1.00 27.17 782 ASN A C 1
ATOM 6122 O O . ASN A 1 782 ? -14.035 48.387 24.680 1.00 27.17 782 ASN A O 1
ATOM 6126 N N . MET A 1 783 ? -15.781 46.969 24.991 1.00 23.86 783 MET A N 1
ATOM 6127 C CA . MET A 1 783 ? -16.684 47.215 23.868 1.00 23.86 783 MET A CA 1
ATOM 6128 C C . MET A 1 783 ? -16.163 47.676 22.500 1.00 23.86 783 MET A C 1
ATOM 6130 O O . MET A 1 783 ? -15.733 48.809 22.346 1.00 23.86 783 MET A O 1
ATOM 6134 N N . ARG A 1 784 ? -16.628 46.888 21.513 1.00 24.88 784 ARG A N 1
ATOM 6135 C CA . ARG A 1 784 ? -17.287 47.316 20.262 1.00 24.88 784 ARG A CA 1
ATOM 6136 C C . ARG A 1 784 ? -16.381 48.018 19.247 1.00 24.88 784 ARG A C 1
ATOM 6138 O O . ARG A 1 784 ? -15.590 48.874 19.574 1.00 24.88 784 ARG A O 1
ATOM 6145 N N . ALA A 1 785 ? -16.537 47.825 17.956 1.00 24.33 785 ALA A N 1
ATOM 6146 C CA . ALA A 1 785 ? -17.316 46.933 17.123 1.00 24.33 785 ALA A CA 1
ATOM 6147 C C . ALA A 1 785 ? -16.891 47.309 15.694 1.00 24.33 785 ALA A C 1
ATOM 6149 O O . ALA A 1 785 ? -16.425 48.423 15.474 1.00 24.33 785 ALA A O 1
ATOM 6150 N N . ILE A 1 786 ? -17.204 46.423 14.754 1.00 25.78 786 ILE A N 1
ATOM 6151 C CA . ILE A 1 786 ? -17.438 46.726 13.339 1.00 25.78 786 ILE A CA 1
ATOM 6152 C C . ILE A 1 786 ? -16.155 47.041 12.545 1.00 25.78 786 ILE A C 1
ATOM 6154 O O . ILE A 1 786 ? -15.523 48.068 12.732 1.00 25.78 786 ILE A O 1
ATOM 6158 N N . ASN A 1 787 ? -15.634 46.079 11.787 1.00 24.22 787 ASN A N 1
ATOM 6159 C CA . ASN A 1 787 ? -16.062 45.635 10.449 1.00 24.22 787 ASN A CA 1
ATOM 6160 C C . ASN A 1 787 ? -15.432 46.478 9.332 1.00 24.22 787 ASN A C 1
ATOM 6162 O O . ASN A 1 787 ? -15.266 47.684 9.474 1.00 24.22 787 ASN A O 1
ATOM 6166 N N . VAL A 1 788 ? -15.257 45.796 8.199 1.00 27.64 788 VAL A N 1
ATOM 6167 C CA . VAL A 1 788 ? -14.948 46.291 6.849 1.00 27.64 788 VAL A CA 1
ATOM 6168 C C . VAL A 1 788 ? -13.465 46.262 6.451 1.00 27.64 788 VAL A C 1
ATOM 6170 O O . VAL A 1 788 ? -12.680 47.125 6.818 1.00 27.64 788 VAL A O 1
ATOM 6173 N N . GLU A 1 789 ? -13.160 45.199 5.689 1.00 27.48 789 GLU A N 1
ATOM 6174 C CA . GLU A 1 789 ? -12.469 45.182 4.381 1.00 27.48 789 GLU A CA 1
ATOM 6175 C C . GLU A 1 789 ? -11.187 46.036 4.265 1.00 27.48 789 GLU A C 1
ATOM 6177 O O . GLU A 1 789 ? -11.197 47.246 4.420 1.00 27.48 789 GLU A O 1
ATOM 6182 N N . ASN A 1 790 ? -10.030 45.510 3.879 1.00 26.75 790 ASN A N 1
ATOM 6183 C CA . ASN A 1 790 ? -9.775 44.922 2.572 1.00 26.75 790 ASN A CA 1
ATOM 6184 C C . ASN A 1 790 ? -8.293 44.519 2.509 1.00 26.75 790 ASN A C 1
ATOM 6186 O O . ASN A 1 790 ? -7.435 45.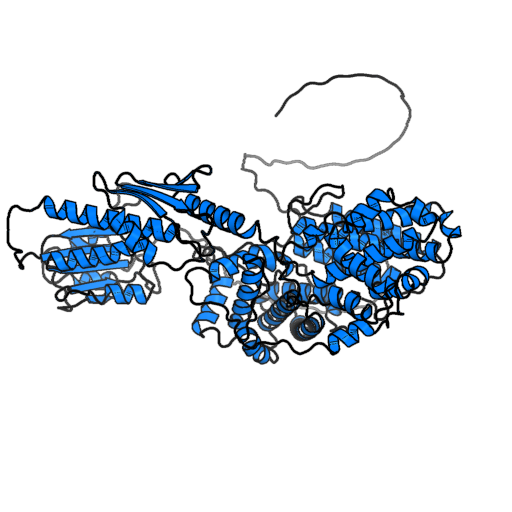194 3.073 1.00 26.75 790 ASN A O 1
ATOM 6190 N N . ARG A 1 791 ? -8.053 43.438 1.765 1.00 28.70 791 ARG A N 1
ATOM 6191 C CA . ARG A 1 791 ? -6.871 43.108 0.950 1.00 28.70 791 ARG A CA 1
ATOM 6192 C C . ARG A 1 791 ? -5.682 44.085 1.008 1.00 28.70 791 ARG A C 1
ATOM 6194 O O . ARG A 1 791 ? -5.818 45.212 0.541 1.00 28.70 791 ARG A O 1
ATOM 6201 N N . VAL A 1 792 ? -4.505 43.571 1.373 1.00 34.00 792 VAL A N 1
ATOM 6202 C CA . VAL A 1 792 ? -3.473 43.100 0.419 1.00 34.00 792 VAL A CA 1
ATOM 6203 C C . VAL A 1 792 ? -2.840 41.838 0.987 1.00 34.00 792 VAL A C 1
ATOM 6205 O O . VAL A 1 792 ? -2.583 41.833 2.211 1.00 34.00 792 VAL A O 1
#